Protein 7VTG (pdb70)

Secondary structure (DSSP, 8-state):
---EEEES--EEEEEEEES---EEEEEEEEEEE-HHHHHHHHHHHTT--EEEE-EEESSSHHHHHHHHHHHTT-B-TT-EEETT-PPPEEEEE-----EEEEE-GGGGGS-HHHHHTTHHHHHTSSEEEEETTS-HHHHHHHHHS-TT--EEEE--STTGGGGGGGGGGG-SEE--BHHHHHHHH-----SGGGHHHHHHHHHHTT-SEEEEE-GGG-EEEEETTS-EEEE-------S--TTHHHHHHHHHHHHHHTT--HHHHHHHHHHHHHHHHTSSSSS-TT--HHHHHHHHH-/----EEEES--EEEEEEEES---EEEEEEEEEEE-HHHHHHHHHHHTT--EEEE-EEESSSHHHHHHHHHHHTT-B-TT-EEETT-PPPEEEEEE--EEEEEEE-GGGGGS-HHHHHHTHHHHHTSSEEEEETTS-HHHHHHHHHS-TT--EEEE--STTGGGGGGGGGGG-SEE--BHHHHHHHH-----SGGGHHHHHHHHHHTT-SEEEEE-GGG-EEEEETTS-EEEE-------S--TTHHHHHHHHHHHHHHTT--HHHHHHHHHHHHHHHHTSSSSS-TT--HHHHHHHHH--/---EEEES--EEEEEEEE---EEEEEEEEEEE-HHHHHHHHHHHTT--EEEE-EEESSSHHHHHHHHHHHTT-B-TT-EEETT-PPPEEEEEE------EEEEE-GGGGGS-HHHHHTTHHHHHTSSEEEEETTS-HHHHHHHHHT-TT--EEEE--STTGGGGGGGGGGG-SEE--BHHHHHHHH-----SGGGHHHHHHHHHHTT-SEEEEE-GGG-EEEEETTS-EEEE-------S--TTHHHHHHHHHHHHHHTT--HHHHHHHHHHHHHHHHTSSSSS-TT--HHHHHHHHH-/----EEEES--EEEEEEEES---EEEEEEEEEE-HHHHHHHHHHHTT--EEEE-EEESSSHHHHHHHHHHHTT-B-TT-EEETT-PPPEEEEE------EEEEE-GGGGGS-HHHHHTTHHHHHTSSEEEEETTS-HHHHHHHHHT-TT--EEEE--STTGGGGGGGGGGG-SEE--BHHHHHHHH-----SGGGHHHHHHHHHHTT-SEEEEE-GGG-EEEEETTS-EEEE-------S--TTHHHHHHHHHHHHHHTT--HHHHHHHHHHHHHHHHTSSSSS-TT--HHHHHHHH-

Organism: Escherichia coli (strain K12) (NCBI:txid83333)

Radius of gyration: 48.38 Å; Cα contacts (8 Å, |Δi|>4): 2902; chains: 4; bounding box: 141×97×95 Å

GO terms:
  GO:0050225 pseudouridine kinase activity (F, IDA)

Solvent-accessible surface area: 48983 Å² total; per-residue (Å²): 151,92,34,1,0,0,0,0,2,0,8,0,22,1,19,0,80,31,139,149,128,165,68,25,80,8,101,1,93,14,36,20,0,8,28,0,0,5,0,0,16,2,0,16,44,5,53,26,110,0,45,0,0,0,2,0,0,56,19,57,0,0,92,8,0,10,53,38,0,68,127,41,40,1,83,18,106,60,18,56,72,23,109,73,80,66,3,3,0,62,0,9,8,44,114,90,93,115,38,0,0,35,14,22,83,9,5,87,24,1,43,12,109,8,0,45,144,31,113,93,40,1,46,165,7,92,0,0,0,0,0,0,15,1,36,97,114,0,0,15,38,1,12,86,38,10,62,156,19,29,2,3,0,8,0,40,37,28,214,42,0,64,37,0,92,135,54,1,111,65,3,29,2,0,14,0,64,77,110,10,0,43,45,3,12,70,38,64,5,100,35,156,140,20,6,64,108,0,4,43,35,0,32,141,87,25,0,27,36,0,0,0,22,3,57,72,56,3,4,16,24,5,11,80,184,52,88,83,16,94,23,78,71,51,212,35,113,78,102,32,103,70,8,19,31,14,1,16,0,0,0,4,0,9,3,84,25,112,67,50,80,9,31,98,6,0,34,18,0,12,0,0,10,6,18,3,34,48,11,120,112,12,9,14,80,96,4,30,84,71,75,0,73,66,62,53,137,161,180,195,61,33,2,0,0,0,0,3,0,9,0,22,1,20,0,71,12,90,181,115,161,56,25,92,4,86,2,98,8,32,19,0,7,28,0,0,5,0,0,14,3,0,17,43,4,52,27,91,0,44,0,0,0,2,0,0,56,20,59,0,0,85,7,0,7,54,37,0,75,139,41,38,1,89,18,109,60,16,56,77,23,108,73,80,64,2,3,0,55,0,9,4,31,93,95,96,101,43,2,0,38,13,23,82,8,5,87,25,1,43,12,111,9,0,28,142,33,105,110,40,1,53,169,7,88,0,0,0,0,0,0,16,1,38,103,118,0,0,16,32,1,12,86,36,10,60,158,1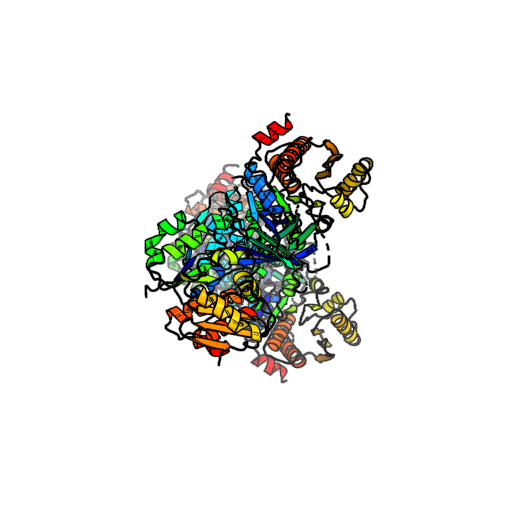8,29,3,4,0,8,0,40,36,27,217,44,0,64,37,0,91,134,54,1,111,65,4,28,2,0,13,0,62,65,106,10,0,44,45,3,11,68,36,65,4,97,29,158,139,23,5,62,111,0,4,42,36,0,31,140,87,24,0,29,37,0,0,0,18,5,61,73,54,3,6,15,26,5,10,78,188,52,87,84,17,92,14,64,65,22,201,30,140,78,116,28,105,67,8,18,27,13,1,14,0,0,0,5,0,11,4,81,26,115,68,48,80,8,33,103,5,0,69,20,0,13,0,0,14,5,17,4,33,48,14,108,110,13,10,15,85,95,4,32,88,71,73,0,70,67,62,32,140,130,99,191,89,19,2,0,0,0,0,2,0,8,0,22,1,20,0,66,15,120,203,168,58,40,88,7,110,2,102,14,29,19,0,7,28,0,1,6,0,0,20,2,0,18,42,4,62,30,103,0,46,0,0,0,2,0,0,55,19,58,0,0,90,7,0,9,56,38,0,65,121,33,41,1,87,18,107,60,16,57,74,23,111,70,82,56,3,3,0,58,2,11,8,24,31,147,52,98,103,99,45,4,0,38,18,22,98,9,5,89,24,1,46,11,112,8,0,37,142,30,110,110,39,1,53,152,7,86,0,0,0,0,0,0,15,1,37,94,117,0,0,16,33,1,12,85,32,10,59,156,18,29,2,4,0,7,0,42,36,28,212,41,0,65,36,0,91,132,51,1,110,62,4,29,2,0,15,0,64,74,105,8,0,42,46,3,12,69,38,64,4,101,32,130,134,20,5,62,111,0,3,46,36,0,33,141,84,25,0,26,36,0,0,0,22,3,58,72,57,2,3,17,25,5,9,81,183,51,85,84,17,84,15,62,56,29,194,39,123,81,103,31,103,70,8,18,32,15,0,17,0,0,0,4,0,8,4,81,25,114,67,51,80,7,32,99,6,0,84,19,0,9,0,0,10,4,17,3,32,46,4,114,123,13,10,15,88,92,4,31,84,72,64,0,73,68,64,44,140,170,213,129,79,10,2,0,0,0,0,2,1,7,0,22,1,27,0,72,24,156,122,129,104,25,75,14,85,1,67,16,27,20,0,7,29,0,0,5,0,0,20,2,0,16,47,4,66,28,61,0,30,0,0,0,2,0,0,54,18,60,0,0,89,7,0,8,53,37,0,67,140,33,40,1,85,18,106,61,16,55,76,25,111,72,82,67,3,3,0,60,2,8,10,33,156,59,104,108,89,49,3,0,34,16,22,83,9,6,87,26,2,46,10,107,7,0,45,142,31,114,100,33,2,46,169,8,86,0,0,0,0,1,0,15,1,37,95,117,0,0,15,39,1,12,90,36,9,60,155,17,28,2,4,0,8,0,42,35,28,214,45,0,66,38,0,90,135,50,1,109,64,4,30,2,0,13,0,63,75,105,10,0,42,44,3,12,68,36,65,4,102,33,112,143,22,5,63,113,0,3,43,37,0,32,141,85,25,0,25,36,0,0,0,18,4,58,72,38,3,6,16,24,4,11,80,187,52,89,81,17,92,14,66,64,27,206,32,116,75,97,29,103,65,7,17,28,14,1,13,0,0,0,5,0,9,4,79,25,113,67,51,78,9,31,106,5,0,84,21,0,12,0,0,15,3,16,3,33,48,15,112,105,12,10,16,85,91,4,32,84,71,65,0,80,73,73,57,160

B-factor: mean 56.47, std 21.85, range [26.98, 162.73]

InterPro domains:
  IPR002173 Carbohydrate/purine kinase, PfkB, conserved site [PS00583] (40-64)
  IPR002173 Carbohydrate/purine kinase, PfkB, conserved site [PS00584] (250-263)
  IPR011611 Carbohydrate kinase PfkB [PF00294] (5-295)
  IPR029056 Ribokinase-like [G3DSA:3.40.1190.20] (1-311)
  IPR029056 Ribokinase-like [SSF53613] (7-306)

Structure (mmCIF, N/CA/C/O backbone):
data_7VTG
#
_entry.id   7VTG
#
_cell.length_a   185.092
_cell.length_b   185.092
_cell.length_c   51.747
_cell.angle_alpha   90.0
_cell.angle_beta   90.0
_cell.angle_gamma   120.0
#
_symmetry.space_group_name_H-M   'P 3'
#
loop_
_entity.id
_entity.type
_entity.pdbx_description
1 polymer 'Pseudouridine kinase'
2 non-polymer 5-[(2~{S},3~{R},4~{S},5~{R})-5-(hydroxymethyl)-3,4-bis(oxidanyl)oxolan-2-yl]-1~{H}-pyrimidine-2,4-dione
3 water water
#
loop_
_atom_site.group_PDB
_atom_site.id
_atom_site.type_symbol
_atom_site.label_atom_id
_atom_site.label_alt_id
_atom_site.label_comp_id
_atom_site.label_asym_id
_atom_site.label_entity_id
_atom_site.label_seq_id
_atom_site.pdbx_PDB_ins_code
_atom_site.Cartn_x
_atom_site.Cartn_y
_atom_site.Cartn_z
_atom_site.occupancy
_atom_site.B_iso_or_equiv
_atom_site.auth_seq_id
_atom_site.auth_comp_id
_atom_site.auth_asym_id
_atom_site.auth_atom_id
_atom_site.pdbx_PDB_model_num
ATOM 1 N N . LYS A 1 4 ? 124.75324 114.55347 -14.48519 1.000 73.07133 4 LYS A N 1
ATOM 2 C CA . LYS A 1 4 ? 124.61579 114.23858 -13.05647 1.000 71.66591 4 LYS A CA 1
ATOM 3 C C . LYS A 1 4 ? 125.29459 112.90692 -12.60466 1.000 82.66521 4 LYS A C 1
ATOM 4 O O . LYS A 1 4 ? 125.09073 112.44898 -11.46966 1.000 85.44245 4 LYS A O 1
ATOM 6 N N . ASP A 1 5 ? 126.09968 112.29899 -13.48448 1.000 70.77200 5 ASP A N 1
ATOM 7 C CA . ASP A 1 5 ? 127.01927 111.19767 -13.12317 1.000 57.80180 5 ASP A CA 1
ATOM 8 C C . ASP A 1 5 ? 128.38300 111.72922 -12.59117 1.000 59.15394 5 ASP A C 1
ATOM 9 O O . ASP A 1 5 ? 128.94354 112.67694 -13.14373 1.000 59.46583 5 ASP A O 1
ATOM 14 N N . TYR A 1 6 ? 128.92667 111.08975 -11.56792 1.000 50.33845 6 TYR A N 1
ATOM 15 C CA . TYR A 1 6 ? 130.26813 111.43385 -11.06569 1.000 52.51282 6 TYR A CA 1
ATOM 16 C C . TYR A 1 6 ? 131.04123 110.17927 -10.65696 1.000 50.88152 6 TYR A C 1
ATOM 17 O O . TYR A 1 6 ? 130.48138 109.08518 -10.47666 1.000 50.83761 6 TYR A O 1
ATOM 26 N N . VAL A 1 7 ? 132.32691 110.40479 -10.49471 1.000 46.61814 7 VAL A N 1
ATOM 27 C CA . VAL A 1 7 ? 133.34021 109.46685 -10.06279 1.000 48.73398 7 VAL A CA 1
ATOM 28 C C . VAL A 1 7 ? 133.89003 109.92843 -8.69887 1.000 49.30168 7 VAL A C 1
ATOM 29 O O . VAL A 1 7 ? 134.05223 111.13507 -8.48969 1.000 48.08925 7 VAL A O 1
ATOM 33 N N . VAL A 1 8 ? 134.13938 108.99419 -7.78337 1.000 41.53214 8 VAL A N 1
ATOM 34 C CA . VAL A 1 8 ? 134.72459 109.30542 -6.50047 1.000 39.18023 8 VAL A CA 1
ATOM 35 C C . VAL A 1 8 ? 136.15390 108.71974 -6.39064 1.000 48.16374 8 VAL A C 1
ATOM 36 O O . VAL A 1 8 ? 136.35950 107.54231 -6.68318 1.000 38.43260 8 VAL A O 1
ATOM 40 N N . ILE A 1 9 ? 137.13401 109.55984 -6.02231 1.000 38.72057 9 ILE A N 1
ATOM 41 C CA . ILE A 1 9 ? 138.51972 109.11503 -5.81024 1.000 43.75203 9 ILE A CA 1
ATOM 42 C C . ILE A 1 9 ? 138.89457 109.21310 -4.32951 1.000 47.13490 9 ILE A C 1
ATOM 43 O O . ILE A 1 9 ? 138.71315 110.24417 -3.71777 1.000 44.70753 9 ILE A O 1
ATOM 48 N N . ILE A 1 10 ? 139.37443 108.12920 -3.74064 1.000 45.07786 10 ILE A N 1
ATOM 49 C CA . ILE A 1 10 ? 139.72873 108.11007 -2.33391 1.000 37.80255 10 ILE A CA 1
ATOM 50 C C . ILE A 1 10 ? 141.23031 107.82849 -2.27228 1.000 37.41838 10 ILE A C 1
ATOM 51 O O . ILE A 1 10 ? 141.70957 106.73826 -2.62830 1.000 37.49843 10 ILE A O 1
ATOM 56 N N . GLY A 1 11 ? 142.01228 108.81311 -1.81942 1.000 37.44837 11 GLY A N 1
ATOM 57 C CA . GLY A 1 11 ? 143.44942 108.60841 -1.83287 1.000 37.08420 11 GLY A CA 1
ATOM 58 C C . GLY A 1 11 ? 144.14640 109.83734 -1.29192 1.000 43.57390 11 GLY A C 1
ATOM 59 O O . GLY A 1 11 ? 143.52094 110.75582 -0.73474 1.000 40.85008 11 GLY A O 1
ATOM 60 N N . SER A 1 12 ? 145.44448 109.87827 -1.47582 1.000 38.62858 12 SER A N 1
ATOM 61 C CA . SER A 1 12 ? 146.15158 110.92462 -0.78639 1.000 41.61996 12 SER A CA 1
ATOM 62 C C . SER A 1 12 ? 146.44933 112.13599 -1.69555 1.000 45.91924 12 SER A C 1
ATOM 63 O O . SER A 1 12 ? 146.48132 112.08819 -2.95441 1.000 39.82668 12 SER A O 1
ATOM 66 N N . ALA A 1 13 ? 146.56130 113.26526 -1.01624 1.000 44.06683 13 ALA A N 1
ATOM 67 C CA . ALA A 1 13 ? 146.84913 114.55394 -1.64724 1.000 44.17010 13 ALA A CA 1
ATOM 68 C C . ALA A 1 13 ? 148.16543 115.06280 -1.02403 1.000 41.32079 13 ALA A C 1
ATOM 69 O O . ALA A 1 13 ? 148.23114 115.31135 0.19340 1.000 46.18033 13 ALA A O 1
ATOM 71 N N . ASN A 1 14 ? 149.21383 115.10636 -1.83919 1.000 40.48851 14 ASN A N 1
ATOM 72 C CA . ASN A 1 14 ? 150.55632 115.49827 -1.39954 1.000 46.04614 14 ASN A CA 1
ATOM 73 C C . ASN A 1 14 ? 150.98038 116.85346 -1.95971 1.000 48.73223 14 ASN A C 1
ATOM 74 O O . ASN A 1 14 ? 150.49988 117.25232 -3.02053 1.000 47.87347 14 ASN A O 1
ATOM 79 N N . ILE A 1 15 ? 151.95975 117.50271 -1.31975 1.000 51.16926 15 ILE A N 1
ATOM 80 C CA . ILE A 1 15 ? 152.74199 118.52272 -2.03460 1.000 41.95592 15 ILE A CA 1
ATOM 81 C C . ILE A 1 15 ? 154.04778 117.89678 -2.37952 1.000 38.46577 15 ILE A C 1
ATOM 82 O O . ILE A 1 15 ? 154.77998 117.47784 -1.48795 1.000 43.24669 15 ILE A O 1
ATOM 87 N N . ASP A 1 16 ? 154.31814 117.77857 -3.67254 1.000 35.96273 16 ASP A N 1
ATOM 88 C CA . ASP A 1 16 ? 155.60640 117.34951 -4.10810 1.000 39.18237 16 ASP A CA 1
ATOM 89 C C . ASP A 1 16 ? 156.55925 118.56624 -4.09837 1.000 50.70086 16 ASP A C 1
ATOM 90 O O . ASP A 1 16 ? 156.16300 119.65708 -4.51876 1.000 45.59418 16 ASP A O 1
ATOM 95 N N . VAL A 1 17 ? 157.77760 118.35283 -3.61223 1.000 52.50047 17 VAL A N 1
ATOM 96 C CA . VAL A 1 17 ? 158.81685 119.38772 -3.63520 1.000 48.89607 17 VAL A CA 1
ATOM 97 C C . VAL A 1 17 ? 160.00804 118.80644 -4.33826 1.000 53.23098 17 VAL A C 1
ATOM 98 O O . VAL A 1 17 ? 160.56717 117.82748 -3.86191 1.000 59.18232 17 VAL A O 1
ATOM 102 N N . ALA A 1 18 ? 160.35813 119.34769 -5.50112 1.000 44.58418 18 ALA A N 1
ATOM 103 C CA . ALA A 1 18 ? 161.59421 118.93284 -6.17736 1.000 49.68750 18 ALA A CA 1
ATOM 104 C C . ALA A 1 18 ? 162.61926 120.03634 -6.00257 1.000 52.27546 18 ALA A C 1
ATOM 105 O O . ALA A 1 18 ? 162.36379 121.19201 -6.35749 1.000 52.05832 18 ALA A O 1
ATOM 107 N N . GLY A 1 19 ? 163.77179 119.66914 -5.45691 1.000 49.03644 19 GLY A N 1
ATOM 108 C CA . GLY A 1 19 ? 164.89595 120.56612 -5.31933 1.000 45.87909 19 GLY A CA 1
ATOM 109 C C . GLY A 1 19 ? 166.00072 120.04875 -6.20453 1.000 58.49311 19 GLY A C 1
ATOM 110 O O . GLY A 1 19 ? 166.40921 118.87350 -6.09630 1.000 55.01208 19 GLY A O 1
ATOM 111 N N . TYR A 1 20 ? 166.42726 120.90790 -7.12480 1.000 60.11407 20 TYR A N 1
ATOM 112 C CA . TYR A 1 20 ? 167.50803 120.63395 -8.04426 1.000 65.94343 20 TYR A CA 1
ATOM 113 C C . TYR A 1 20 ? 168.69959 121.43520 -7.56521 1.000 75.21438 20 TYR A C 1
ATOM 114 O O . TYR A 1 20 ? 168.65696 122.68534 -7.46541 1.000 71.70113 20 TYR A O 1
ATOM 123 N N . SER A 1 21 ? 169.76492 120.70035 -7.27999 1.000 89.98209 21 SER A N 1
ATOM 124 C CA . SER A 1 21 ? 171.04111 121.29074 -6.96031 1.000 107.92763 21 SER A CA 1
ATOM 125 C C . SER A 1 21 ? 171.48753 121.81532 -8.32339 1.000 115.74021 21 SER A C 1
ATOM 126 O O . SER A 1 21 ? 171.39181 121.09367 -9.31824 1.000 123.72985 21 SER A O 1
ATOM 129 N N . HIS A 1 22 ? 171.94024 123.06285 -8.39552 1.000 111.79631 22 HIS A N 1
ATOM 130 C CA . HIS A 1 22 ? 172.30148 123.63285 -9.69181 1.000 110.72883 22 HIS A CA 1
ATOM 131 C C . HIS A 1 22 ? 173.76977 123.46730 -10.07515 1.000 108.48550 22 HIS A C 1
ATOM 132 O O . HIS A 1 22 ? 174.07692 122.66035 -10.94990 1.000 108.83693 22 HIS A O 1
ATOM 139 N N . GLU A 1 23 ? 174.68039 124.17301 -9.41012 1.000 107.11648 23 GLU A N 1
ATOM 140 C CA . GLU A 1 23 ? 176.07911 124.09592 -9.82166 1.000 112.76033 23 GLU A CA 1
ATOM 141 C C . GLU A 1 23 ? 176.81641 122.82428 -9.35381 1.000 122.99788 23 GLU A C 1
ATOM 142 O O . GLU A 1 23 ? 177.91011 122.53149 -9.84624 1.000 129.90254 23 GLU A O 1
ATOM 148 N N . SER A 1 24 ? 176.22427 122.07064 -8.42515 1.000 122.65873 24 SER A N 1
ATOM 149 C CA . SER A 1 24 ? 176.76623 120.76604 -8.01144 1.000 118.27775 24 SER A CA 1
ATOM 150 C C . SER A 1 24 ? 175.76448 119.95382 -7.20519 1.000 116.92091 24 SER A C 1
ATOM 151 O O . SER A 1 24 ? 175.93410 119.79922 -5.99597 1.000 116.02957 24 SER A O 1
ATOM 154 N N . ASP A 1 29 ? 176.88132 122.79174 1.77878 1.000 104.83848 29 ASP A N 1
ATOM 155 C CA . ASP A 1 29 ? 176.50403 124.19856 1.94177 1.000 109.10905 29 ASP A CA 1
ATOM 156 C C . ASP A 1 29 ? 175.27116 124.72433 1.13757 1.000 118.43016 29 ASP A C 1
ATOM 157 O O . ASP A 1 29 ? 174.66671 123.99389 0.32456 1.000 110.40583 29 ASP A O 1
ATOM 162 N N . ALA A 1 30 ? 174.94621 126.00927 1.38878 1.000 122.30842 30 ALA A N 1
ATOM 163 C CA . ALA A 1 30 ? 173.82021 126.74688 0.79114 1.000 120.10050 30 ALA A CA 1
ATOM 164 C C . ALA A 1 30 ? 174.05005 127.01121 -0.70881 1.000 111.96330 30 ALA A C 1
ATOM 165 O O . ALA A 1 30 ? 174.58873 128.04450 -1.13310 1.000 107.73402 30 ALA A O 1
ATOM 167 N N . ASN A 1 31 ? 173.57006 126.05749 -1.49094 1.000 104.19999 31 ASN A N 1
ATOM 168 C CA . ASN A 1 31 ? 173.71393 125.98413 -2.93653 1.000 99.70003 31 ASN A CA 1
ATOM 169 C C . ASN A 1 31 ? 172.53046 126.67537 -3.65718 1.000 92.87205 31 ASN A C 1
ATOM 170 O O . ASN A 1 31 ? 171.38318 126.43557 -3.30249 1.000 90.57363 31 ASN A O 1
ATOM 175 N N . PRO A 1 32 ? 172.78292 127.49815 -4.69466 1.000 91.23407 32 PRO A N 1
ATOM 176 C CA . PRO A 1 32 ? 171.64439 127.98315 -5.48037 1.000 85.50853 32 PRO A CA 1
ATOM 177 C C . PRO A 1 32 ? 171.11847 126.84686 -6.31516 1.000 83.29601 32 PRO A C 1
ATOM 178 O O . PRO A 1 32 ? 171.84925 125.92378 -6.60779 1.000 88.13903 32 PRO A O 1
ATOM 182 N N . GLY A 1 33 ? 169.87646 126.92776 -6.74347 1.000 75.67728 33 GLY A N 1
ATOM 183 C CA . GLY A 1 33 ? 169.26269 125.81365 -7.43145 1.000 64.21578 33 GLY A CA 1
ATOM 184 C C . GLY A 1 33 ? 167.82936 126.15119 -7.72666 1.000 56.37265 33 GLY A C 1
ATOM 185 O O . GLY A 1 33 ? 167.47741 127.32189 -7.72295 1.000 49.37139 33 GLY A O 1
ATOM 186 N N . LYS A 1 34 ? 167.01008 125.14546 -8.02934 1.000 52.34416 34 LYS A N 1
ATOM 187 C CA . LYS A 1 34 ? 165.60323 125.41355 -8.29800 1.000 54.57731 34 LYS A CA 1
ATOM 188 C C . LYS A 1 34 ? 164.75945 124.52812 -7.40574 1.000 55.17829 34 LYS A C 1
ATOM 189 O O . LYS A 1 34 ? 165.09527 123.37234 -7.16437 1.000 51.78641 34 LYS A O 1
ATOM 195 N N . ILE A 1 35 ? 163.68934 125.09325 -6.87555 1.000 49.98772 35 ILE A N 1
ATOM 196 C CA . ILE A 1 35 ? 162.79750 124.35278 -6.01355 1.000 49.92805 35 ILE A CA 1
ATOM 197 C C . ILE A 1 35 ? 161.39778 124.53522 -6.55370 1.000 54.75441 35 ILE A C 1
ATOM 198 O O . ILE A 1 35 ? 160.95975 125.67391 -6.69374 1.000 52.77102 35 ILE A O 1
ATOM 203 N N . LYS A 1 36 ? 160.72717 123.41682 -6.88720 1.000 48.70036 36 LYS A N 1
ATOM 204 C CA . LYS A 1 36 ? 159.35872 123.39642 -7.41585 1.000 53.56334 36 LYS A CA 1
ATOM 205 C C . LYS A 1 36 ? 158.36318 122.69826 -6.46879 1.000 52.78703 36 LYS A C 1
ATOM 206 O O . LYS A 1 36 ? 158.57448 121.54966 -6.05872 1.000 44.97582 36 LYS A O 1
ATOM 212 N N . PHE A 1 37 ? 157.30943 123.42068 -6.10062 1.000 52.64052 37 PHE A N 1
ATOM 213 C CA . PHE A 1 37 ? 156.17398 122.89100 -5.35822 1.000 57.97372 37 PHE A CA 1
ATOM 214 C C . PHE A 1 37 ? 155.08805 122.51980 -6.36154 1.000 60.35197 37 PHE A C 1
ATOM 215 O O . PHE A 1 37 ? 154.68075 123.36913 -7.14535 1.000 51.95168 37 PHE A O 1
ATOM 223 N N . THR A 1 38 ? 154.63409 121.26284 -6.35338 1.000 47.21002 38 THR A N 1
ATOM 224 C CA . THR A 1 38 ? 153.56360 120.83908 -7.27235 1.000 56.91301 38 THR A CA 1
ATOM 225 C C . THR A 1 38 ? 152.49955 119.98275 -6.55989 1.000 62.56960 38 THR A C 1
ATOM 226 O O . THR A 1 38 ? 152.78920 119.37041 -5.52382 1.000 65.17623 38 THR A O 1
ATOM 230 N N . PRO A 1 39 ? 151.24854 119.98112 -7.08014 1.000 65.41891 39 PRO A N 1
ATOM 231 C CA . PRO A 1 39 ? 150.31720 119.01392 -6.48340 1.000 69.20800 39 PRO A CA 1
ATOM 232 C C . PRO A 1 39 ? 150.73694 117.53949 -6.79274 1.000 42.46346 39 PRO A C 1
ATOM 233 O O . PRO A 1 39 ? 151.11673 117.13907 -7.92022 1.000 49.10638 39 PRO A O 1
ATOM 237 N N . GLY A 1 40 ? 150.71694 116.71303 -5.75684 1.000 48.65030 40 GLY A N 1
ATOM 238 C CA . GLY A 1 40 ? 151.01614 115.28064 -5.94120 1.000 44.34816 40 GLY A CA 1
ATOM 239 C C . GLY A 1 40 ? 150.07459 114.37678 -5.15882 1.000 44.77080 40 GLY A C 1
ATOM 240 O O . GLY A 1 40 ? 148.98807 114.80030 -4.73812 1.000 41.19731 40 GLY A O 1
ATOM 241 N N . GLY A 1 41 ? 150.48154 113.11637 -4.95180 1.000 47.85809 41 GLY A N 1
ATOM 242 C CA . GLY A 1 41 ? 149.63804 112.16581 -4.24857 1.000 45.62616 41 GLY A CA 1
ATOM 243 C C . GLY A 1 41 ? 148.83192 111.39542 -5.27551 1.000 44.80039 41 GLY A C 1
ATOM 244 O O . GLY A 1 41 ? 148.09364 111.97887 -6.06429 1.000 41.64461 41 GLY A O 1
ATOM 245 N N . VAL A 1 42 ? 149.00960 110.07452 -5.28823 1.000 39.85928 42 VAL A N 1
ATOM 246 C CA . VAL A 1 42 ? 148.38413 109.23299 -6.30230 1.000 42.36734 42 VAL A CA 1
ATOM 247 C C . VAL A 1 42 ? 146.88451 109.52744 -6.50081 1.000 36.49517 42 VAL A C 1
ATOM 248 O O . VAL A 1 42 ? 146.45716 109.78020 -7.63249 1.000 36.65765 42 VAL A O 1
ATOM 252 N N . GLY A 1 43 ? 146.12051 109.54095 -5.41291 1.000 36.67009 43 GLY A N 1
ATOM 253 C CA . GLY A 1 43 ? 144.67762 109.71735 -5.48594 1.000 37.04604 43 GLY A CA 1
ATOM 254 C C . GLY A 1 43 ? 144.34468 111.07386 -6.09420 1.000 45.80218 43 GLY A C 1
ATOM 255 O O . GLY A 1 43 ? 143.60552 111.18568 -7.06298 1.000 44.59894 43 GLY A O 1
ATOM 256 N N . ARG A 1 44 ? 144.92744 112.12514 -5.50811 1.000 42.88398 44 ARG A N 1
ATOM 257 C CA . ARG A 1 44 ? 144.75829 113.49878 -6.00726 1.000 40.59089 44 ARG A CA 1
ATOM 258 C C . ARG A 1 44 ? 145.15311 113.61981 -7.47316 1.000 37.72449 44 ARG A C 1
ATOM 259 O O . ARG A 1 44 ? 144.45088 114.21762 -8.28716 1.000 41.24632 44 ARG A O 1
ATOM 267 N N . ASN A 1 45 ? 146.26265 113.02492 -7.84504 1.000 37.32875 45 ASN A N 1
ATOM 268 C CA . ASN A 1 45 ? 146.64861 113.06471 -9.25106 1.000 40.07789 45 ASN A CA 1
ATOM 269 C C . ASN A 1 45 ? 145.65425 112.41479 -10.21185 1.000 49.08289 45 ASN A C 1
ATOM 270 O O . ASN A 1 45 ? 145.41393 112.88485 -11.36516 1.000 42.74193 45 ASN A O 1
ATOM 275 N N . ILE A 1 46 ? 145.12601 111.27564 -9.74847 1.000 37.94492 46 ILE A N 1
ATOM 276 C CA . ILE A 1 46 ? 144.17271 110.55138 -10.55310 1.000 37.39818 46 ILE A CA 1
ATOM 277 C C . ILE A 1 46 ? 142.93510 111.40614 -10.72676 1.000 43.18289 46 ILE A C 1
ATOM 278 O O . ILE A 1 46 ? 142.42459 111.53107 -11.85861 1.000 43.60008 46 ILE A O 1
ATOM 283 N N . ALA A 1 47 ? 142.45579 111.96896 -9.61832 1.000 38.08396 47 ALA A N 1
ATOM 284 C CA . ALA A 1 47 ? 141.26750 112.82650 -9.66315 1.000 45.34329 47 ALA A CA 1
ATOM 285 C C . ALA A 1 47 ? 141.46259 113.95419 -10.70334 1.000 49.92188 47 ALA A C 1
ATOM 286 O O . ALA A 1 47 ? 140.56572 114.25577 -11.52730 1.000 49.46837 47 ALA A O 1
ATOM 288 N N . GLN A 1 48 ? 142.64491 114.55740 -10.69485 1.000 48.57859 48 GLN A N 1
ATOM 289 C CA . GLN A 1 48 ? 142.91020 115.65203 -11.63613 1.000 45.18844 48 GLN A CA 1
ATOM 290 C C . GLN A 1 48 ? 142.84669 115.14687 -13.06687 1.000 46.82178 48 GLN A C 1
ATOM 291 O O . GLN A 1 48 ? 142.22608 115.79305 -13.93644 1.000 51.68797 48 GLN A O 1
ATOM 297 N N . ASN A 1 49 ? 143.44603 113.98073 -13.31333 1.000 41.77580 49 ASN A N 1
ATOM 298 C CA . ASN A 1 49 ? 143.40317 113.41772 -14.66852 1.000 44.89683 49 ASN A CA 1
ATOM 299 C C . ASN A 1 49 ? 142.00731 113.05571 -15.12992 1.000 45.56247 49 ASN A C 1
ATOM 300 O O . ASN A 1 49 ? 141.67685 113.20590 -16.31365 1.000 45.19938 49 ASN A O 1
ATOM 305 N N . LEU A 1 50 ? 141.16917 112.63528 -14.18864 1.000 47.43581 50 LEU A N 1
ATOM 306 C CA . LEU A 1 50 ? 139.77597 112.29572 -14.49004 1.000 45.57627 50 LEU A CA 1
ATOM 307 C C . LEU A 1 50 ? 138.95966 113.57101 -14.84476 1.000 52.87482 50 LEU A C 1
ATOM 308 O O . LEU A 1 50 ? 138.14717 113.54220 -15.80204 1.000 47.82549 50 LEU A O 1
ATOM 313 N N . ALA A 1 51 ? 139.18860 114.66585 -14.09310 1.000 46.64760 51 ALA A N 1
ATOM 314 C CA . ALA A 1 51 ? 138.55674 115.98313 -14.38784 1.000 55.33016 51 ALA A CA 1
ATOM 315 C C . ALA A 1 51 ? 138.95928 116.45482 -15.77635 1.000 52.29550 51 ALA A C 1
ATOM 316 O O . ALA A 1 51 ? 138.11804 116.87455 -16.55974 1.000 57.13338 51 ALA A O 1
ATOM 318 N N . LEU A 1 52 ? 140.23802 116.32582 -16.08539 1.000 47.79817 52 LEU A N 1
ATOM 319 C CA . LEU A 1 52 ? 140.76420 116.66404 -17.40347 1.000 50.45747 52 LEU A CA 1
ATOM 320 C C . LEU A 1 52 ? 140.25148 115.78403 -18.52117 1.000 57.71661 52 LEU A C 1
ATOM 321 O O . LEU A 1 52 ? 140.26841 116.19109 -19.68740 1.000 58.75900 52 LEU A O 1
ATOM 326 N N . LEU A 1 53 ? 139.87919 114.54412 -18.19057 1.000 58.62399 53 LEU A N 1
ATOM 327 C CA . LEU A 1 53 ? 139.28268 113.63128 -19.16778 1.000 54.57820 53 LEU A CA 1
ATOM 328 C C . LEU A 1 53 ? 137.78649 113.92199 -19.25171 1.000 57.56476 53 LEU A C 1
ATOM 329 O O . LEU A 1 53 ? 137.04356 113.23582 -19.95765 1.000 55.75890 53 LEU A O 1
ATOM 334 N N . GLY A 1 54 ? 137.33312 114.91521 -18.49379 1.000 56.70372 54 GLY A N 1
ATOM 335 C CA . GLY A 1 54 ? 135.96950 115.39646 -18.61708 1.000 56.12256 54 GLY A CA 1
ATOM 336 C C . GLY A 1 54 ? 134.96352 114.77246 -17.67198 1.000 58.00942 54 GLY A C 1
ATOM 337 O O . GLY A 1 54 ? 133.76229 114.86203 -17.88962 1.000 50.14173 54 GLY A O 1
ATOM 338 N N . ASN A 1 55 ? 135.42873 114.13588 -16.60865 1.000 53.68214 55 ASN A N 1
ATOM 339 C CA . ASN A 1 55 ? 134.48778 113.49103 -15.68097 1.000 46.27721 55 ASN A CA 1
ATOM 340 C C . ASN A 1 55 ? 134.24920 114.40586 -14.49106 1.000 43.41806 55 ASN A C 1
ATOM 341 O O . ASN A 1 55 ? 135.15894 115.14996 -14.10097 1.000 43.12247 55 ASN A O 1
ATOM 346 N N . LYS A 1 56 ? 133.06379 114.34467 -13.89409 1.000 42.41804 56 LYS A N 1
ATOM 347 C CA . LYS A 1 56 ? 132.82258 115.01071 -12.59556 1.000 48.42083 56 LYS A CA 1
ATOM 348 C C . LYS A 1 56 ? 133.50581 114.20414 -11.50566 1.000 52.49883 56 LYS A C 1
ATOM 349 O O . LYS A 1 56 ? 133.04272 113.11395 -11.11673 1.000 50.12484 56 LYS A O 1
ATOM 355 N N . ALA A 1 57 ? 134.62197 114.73028 -11.01457 1.000 54.48020 57 ALA A N 1
ATOM 356 C CA . ALA A 1 57 ? 135.44557 113.97254 -10.07697 1.000 52.88950 57 ALA A CA 1
ATOM 357 C C . ALA A 1 57 ? 135.45702 114.57969 -8.67130 1.000 51.16348 57 ALA A C 1
ATOM 358 O O . ALA A 1 57 ? 135.76893 115.75377 -8.48431 1.000 51.70165 57 ALA A O 1
ATOM 360 N N . TRP A 1 58 ? 135.10007 113.77220 -7.68892 1.000 42.82744 58 TRP A N 1
ATOM 361 C CA . TRP A 1 58 ? 135.17985 114.14027 -6.28461 1.000 41.14981 58 TRP A CA 1
ATOM 362 C C . TRP A 1 58 ? 136.28335 113.42880 -5.54011 1.000 48.68142 58 TRP A C 1
ATOM 363 O O . TRP A 1 58 ? 136.29224 112.17293 -5.45723 1.000 44.00933 58 TRP A O 1
ATOM 374 N N . LEU A 1 59 ? 137.16213 114.22658 -4.93088 1.000 44.75133 59 LEU A N 1
ATOM 375 C CA . LEU A 1 59 ? 138.26053 113.73549 -4.10824 1.000 44.41566 59 LEU A CA 1
ATOM 376 C C . LEU A 1 59 ? 137.85387 113.63462 -2.62974 1.000 50.45900 59 LEU A C 1
ATOM 377 O O . LEU A 1 59 ? 137.35465 114.57338 -2.04072 1.000 53.54904 59 LEU A O 1
ATOM 382 N N . LEU A 1 60 ? 138.03920 112.45865 -2.05235 1.000 39.14788 60 LEU A N 1
ATOM 383 C CA . LEU A 1 60 ? 137.89411 112.22204 -0.63763 1.000 39.11946 60 LEU A CA 1
ATOM 384 C C . LEU A 1 60 ? 139.33722 112.02673 -0.14298 1.000 54.07698 60 LEU A C 1
ATOM 385 O O . LEU A 1 60 ? 139.99045 111.02531 -0.48561 1.000 44.56211 60 LEU A O 1
ATOM 390 N N . SER A 1 61 ? 139.85387 113.00219 0.61777 1.000 41.77018 61 SER A N 1
ATOM 391 C CA . SER A 1 61 ? 141.25477 112.97772 1.00252 1.000 44.50983 61 SER A CA 1
ATOM 392 C C . SER A 1 61 ? 141.47559 113.76450 2.32160 1.000 54.31668 61 SER A C 1
ATOM 393 O O . SER A 1 61 ? 140.53360 114.16883 2.99523 1.000 46.48211 61 SER A O 1
ATOM 396 N N . ALA A 1 62 ? 142.72863 113.93990 2.70973 1.000 58.83427 62 ALA A N 1
ATOM 397 C CA . ALA A 1 62 ? 143.03329 114.64898 3.95412 1.000 58.84642 62 ALA A CA 1
ATOM 398 C C . ALA A 1 62 ? 144.18070 115.60680 3.70027 1.000 48.49593 62 ALA A C 1
ATOM 399 O O . ALA A 1 62 ? 145.18938 115.25203 3.03991 1.000 40.84458 62 ALA A O 1
ATOM 401 N N . VAL A 1 63 ? 143.97584 116.86935 4.10095 1.000 50.65169 63 VAL A N 1
ATOM 402 C CA . VAL A 1 63 ? 145.10148 117.80295 4.16668 1.000 56.35001 63 VAL A CA 1
ATOM 403 C C . VAL A 1 63 ? 145.08757 118.43239 5.55757 1.000 54.48751 63 VAL A C 1
ATOM 404 O O . VAL A 1 63 ? 144.08361 118.35973 6.29338 1.000 48.83495 63 VAL A O 1
ATOM 408 N N . GLY A 1 64 ? 146.19795 119.06406 5.92104 1.000 67.02615 64 GLY A N 1
ATOM 409 C CA . GLY A 1 64 ? 146.28513 119.64018 7.24329 1.000 69.60890 64 GLY A CA 1
ATOM 410 C C . GLY A 1 64 ? 145.98795 121.11581 7.17243 1.000 70.91534 64 GLY A C 1
ATOM 411 O O . GLY A 1 64 ? 145.80612 121.67395 6.08407 1.000 61.91442 64 GLY A O 1
ATOM 412 N N . SER A 1 65 ? 145.99916 121.74236 8.34497 1.000 79.43868 65 SER A N 1
ATOM 413 C CA . SER A 1 65 ? 145.71093 123.16768 8.50176 1.000 71.97733 65 SER A CA 1
ATOM 414 C C . SER A 1 65 ? 146.93251 124.02865 8.26620 1.000 68.77582 65 SER A C 1
ATOM 415 O O . SER A 1 65 ? 147.06195 125.06200 8.87148 1.000 71.25153 65 SER A O 1
ATOM 418 N N . ASP A 1 66 ? 147.83863 123.64740 7.38225 1.000 71.22828 66 ASP A N 1
ATOM 419 C CA . ASP A 1 66 ? 149.09493 124.39291 7.35344 1.000 70.02078 66 ASP A CA 1
ATOM 420 C C . ASP A 1 66 ? 149.11687 125.45695 6.23240 1.000 62.83144 66 ASP A C 1
ATOM 421 O O . ASP A 1 66 ? 150.18824 125.77813 5.69277 1.000 62.58133 66 ASP A O 1
ATOM 426 N N . PHE A 1 67 ? 147.92660 125.97690 5.89475 1.000 49.27214 67 PHE A N 1
ATOM 427 C CA . PHE A 1 67 ? 147.72380 126.94400 4.81013 1.000 42.47034 67 PHE A CA 1
ATOM 428 C C . PHE A 1 67 ? 148.07229 126.37522 3.43494 1.000 45.58546 67 PHE A C 1
ATOM 429 O O . PHE A 1 67 ? 147.34899 126.60676 2.44173 1.000 45.10976 67 PHE A O 1
ATOM 437 N N . TYR A 1 68 ? 149.21989 125.68407 3.37142 1.000 45.05305 68 TYR A N 1
ATOM 438 C CA . TYR A 1 68 ? 149.71392 125.10487 2.11312 1.000 52.39636 68 TYR A CA 1
ATOM 439 C C . TYR A 1 68 ? 148.79164 123.93818 1.71107 1.000 52.59654 68 TYR A C 1
ATOM 440 O O . TYR A 1 68 ? 148.67758 123.62142 0.50684 1.000 48.73013 68 TYR A O 1
ATOM 449 N N . GLY A 1 69 ? 148.07692 123.41091 2.71182 1.000 45.00985 69 GLY A N 1
ATOM 450 C CA . GLY A 1 69 ? 147.07985 122.38416 2.49726 1.000 55.86608 69 GLY A CA 1
ATOM 451 C C . GLY A 1 69 ? 145.90240 122.98674 1.77272 1.000 61.72851 69 GLY A C 1
ATOM 452 O O . GLY A 1 69 ? 145.45990 122.44308 0.72263 1.000 59.13417 69 GLY A O 1
ATOM 453 N N . GLN A 1 70 ? 145.45355 124.14505 2.27848 1.000 65.42310 70 GLN A N 1
ATOM 454 C CA . GLN A 1 70 ? 144.29237 124.81432 1.69819 1.000 68.80983 70 GLN A CA 1
ATOM 455 C C . GLN A 1 70 ? 144.54086 125.21077 0.25706 1.000 66.41990 70 GLN A C 1
ATOM 456 O O . GLN A 1 70 ? 143.62786 125.20150 -0.57296 1.000 70.28970 70 GLN A O 1
ATOM 462 N N . SER A 1 71 ? 145.77502 125.56783 -0.04257 1.000 59.71131 71 SER A N 1
ATOM 463 C CA . SER A 1 71 ? 146.12285 125.93036 -1.41021 1.000 66.96322 71 SER A CA 1
ATOM 464 C C . SER A 1 71 ? 146.26499 124.69606 -2.30581 1.000 58.02116 71 SER A C 1
ATOM 465 O O . SER A 1 71 ? 146.05841 124.77276 -3.52519 1.000 51.65521 71 SER A O 1
ATOM 468 N N . LEU A 1 72 ? 146.74648 123.59896 -1.73189 1.000 58.74662 72 LEU A N 1
ATOM 469 C CA . LEU A 1 72 ? 146.77172 122.34667 -2.48545 1.000 52.18275 72 LEU A CA 1
ATOM 470 C C . LEU A 1 72 ? 145.33929 122.05477 -2.97790 1.000 46.78908 72 LEU A C 1
ATOM 471 O O . LEU A 1 72 ? 145.10806 121.85960 -4.19887 1.000 51.71749 72 LEU A O 1
ATOM 476 N N . LEU A 1 73 ? 144.38316 122.06221 -2.03692 1.000 43.76011 73 LEU A N 1
ATOM 477 C CA . LEU A 1 73 ? 142.96287 121.93409 -2.38940 1.000 48.89593 73 LEU A CA 1
ATOM 478 C C . LEU A 1 73 ? 142.54751 122.94559 -3.46358 1.000 55.01006 73 LEU A C 1
ATOM 479 O O . LEU A 1 73 ? 142.05486 122.54999 -4.52520 1.000 50.07414 73 LEU A O 1
ATOM 484 N N . THR A 1 74 ? 142.85750 124.24238 -3.25197 1.000 50.38947 74 THR A N 1
ATOM 485 C CA . THR A 1 74 ? 142.47534 125.27098 -4.20792 1.000 40.98397 74 THR A CA 1
ATOM 486 C C . THR A 1 74 ? 143.01219 125.02953 -5.61873 1.000 48.12159 74 THR A C 1
ATOM 487 O O . THR A 1 74 ? 142.27654 125.18942 -6.60266 1.000 54.55375 74 THR A O 1
ATOM 491 N N . GLN A 1 75 ? 144.28514 124.66892 -5.72279 1.000 40.31103 75 GLN A N 1
ATOM 492 C CA . GLN A 1 75 ? 144.92878 124.39862 -7.01934 1.000 42.26703 75 GLN A CA 1
ATOM 493 C C . GLN A 1 75 ? 144.26524 123.18202 -7.75660 1.000 58.53986 75 GLN A C 1
ATOM 494 O O . GLN A 1 75 ? 144.11425 123.12895 -9.03107 1.000 53.48650 75 GLN A O 1
ATOM 500 N N . THR A 1 76 ? 143.87796 122.21590 -6.91710 1.000 49.25847 76 THR A N 1
ATOM 501 C CA . THR A 1 76 ? 143.28164 120.93854 -7.38145 1.000 43.81756 76 THR A CA 1
ATOM 502 C C . THR A 1 76 ? 141.91620 121.22013 -7.98675 1.000 55.34907 76 THR A C 1
ATOM 503 O O . THR A 1 76 ? 141.62932 120.82468 -9.13584 1.000 53.33465 76 THR A O 1
ATOM 507 N N . ASN A 1 77 ? 141.14753 122.00475 -7.22422 1.000 59.55806 77 ASN A N 1
ATOM 508 C CA . ASN A 1 77 ? 139.83941 122.52906 -7.60640 1.000 64.72517 77 ASN A CA 1
ATOM 509 C C . ASN A 1 77 ? 139.90523 123.33326 -8.88392 1.000 59.77255 77 ASN A C 1
ATOM 510 O O . ASN A 1 77 ? 139.04281 123.22082 -9.74999 1.000 57.06020 77 ASN A O 1
ATOM 515 N N . GLN A 1 78 ? 140.96080 124.10995 -9.00342 1.000 65.76695 78 GLN A N 1
ATOM 516 C CA . GLN A 1 78 ? 141.18907 124.91546 -10.18025 1.000 75.72622 78 GLN A CA 1
ATOM 517 C C . GLN A 1 78 ? 141.39313 124.02787 -11.39869 1.000 73.12158 78 GLN A C 1
ATOM 518 O O . GLN A 1 78 ? 141.08021 124.45555 -12.51922 1.000 64.06815 78 GLN A O 1
ATOM 524 N N . SER A 1 79 ? 141.89371 122.80079 -11.20566 1.000 76.53425 79 SER A N 1
ATOM 525 C CA . SER A 1 79 ? 142.00199 121.88085 -12.36806 1.000 85.83265 79 SER A CA 1
ATOM 526 C C . SER A 1 79 ? 140.71932 121.09066 -12.74509 1.000 70.05497 79 SER A C 1
ATOM 527 O O . SER A 1 79 ? 140.69537 120.30992 -13.71416 1.000 74.08998 79 SER A O 1
ATOM 530 N N . GLY A 1 80 ? 139.65560 121.29034 -11.98424 1.000 59.50070 80 GLY A N 1
ATOM 531 C CA . GLY A 1 80 ? 138.38099 120.71702 -12.33703 1.000 57.96181 80 GLY A CA 1
ATOM 532 C C . GLY A 1 80 ? 137.75902 119.86050 -11.24357 1.000 55.18873 80 GLY A C 1
ATOM 533 O O . GLY A 1 80 ? 136.54064 119.58923 -11.27899 1.000 52.53997 80 GLY A O 1
ATOM 534 N N . VAL A 1 81 ? 138.57887 119.48924 -10.25665 1.000 52.43915 81 VAL A N 1
ATOM 535 C CA . VAL A 1 81 ? 138.19559 118.53135 -9.20053 1.000 54.01408 81 VAL A CA 1
ATOM 536 C C . VAL A 1 81 ? 137.29703 119.11740 -8.10641 1.000 49.85127 81 VAL A C 1
ATOM 537 O O . VAL A 1 81 ? 137.52057 120.23083 -7.62876 1.000 53.45902 81 VAL A O 1
ATOM 541 N N . TYR A 1 82 ? 136.27476 118.36794 -7.70188 1.000 41.04841 82 TYR A N 1
ATOM 542 C CA . TYR A 1 82 ? 135.40687 118.79025 -6.59578 1.000 58.38977 82 TYR A CA 1
ATOM 543 C C . TYR A 1 82 ? 136.12222 118.42173 -5.30174 1.000 55.64355 82 TYR A C 1
ATOM 544 O O . TYR A 1 82 ? 136.27353 117.21907 -4.97658 1.000 46.74909 82 TYR A O 1
ATOM 553 N N . VAL A 1 83 ? 136.63914 119.43402 -4.58752 1.000 47.82387 83 VAL A N 1
ATOM 554 C CA . VAL A 1 83 ? 137.44794 119.13174 -3.39491 1.000 47.97419 83 VAL A CA 1
ATOM 555 C C . VAL A 1 83 ? 136.66951 119.39418 -2.10071 1.000 54.10705 83 VAL A C 1
ATOM 556 O O . VAL A 1 83 ? 137.21530 119.29612 -0.99602 1.000 56.49765 83 VAL A O 1
ATOM 560 N N . ASP A 1 84 ? 135.37277 119.63198 -2.23845 1.000 50.81249 84 ASP A N 1
ATOM 561 C CA . ASP A 1 84 ? 134.57261 120.14667 -1.12278 1.000 61.74053 84 ASP A CA 1
ATOM 562 C C . ASP A 1 84 ? 134.35767 119.17355 0.02419 1.000 61.61663 84 ASP A C 1
ATOM 563 O O . ASP A 1 84 ? 134.02219 119.60195 1.12962 1.000 58.72472 84 ASP A O 1
ATOM 568 N N . LYS A 1 85 ? 134.54498 117.87282 -0.22961 1.000 59.56790 85 LYS A N 1
ATOM 569 C CA . LYS A 1 85 ? 134.32020 116.83975 0.79213 1.000 56.87465 85 LYS A CA 1
ATOM 570 C C . LYS A 1 85 ? 135.63188 116.35553 1.44937 1.000 55.90651 85 LYS A C 1
ATOM 571 O O . LYS A 1 85 ? 135.61019 115.48833 2.35385 1.000 56.30770 85 LYS A O 1
ATOM 577 N N . CYS A 1 86 ? 136.75729 116.91915 1.00271 1.000 46.96843 86 CYS A N 1
ATOM 578 C CA . CYS A 1 86 ? 138.06646 116.55848 1.55887 1.000 54.73866 86 CYS A CA 1
ATOM 579 C C . CYS A 1 86 ? 138.15705 117.00421 2.99511 1.000 68.85710 86 CYS A C 1
ATOM 580 O O . CYS A 1 86 ? 137.41720 117.87699 3.44759 1.000 74.11928 86 CYS A O 1
ATOM 583 N N . LEU A 1 87 ? 139.10871 116.43106 3.69709 1.000 71.83911 87 LEU A N 1
ATOM 584 C CA . LEU A 1 87 ? 139.24083 116.67203 5.11366 1.000 75.66571 87 LEU A CA 1
ATOM 585 C C . LEU A 1 87 ? 140.35101 117.70255 5.35128 1.000 80.53129 87 LEU A C 1
ATOM 586 O O . LEU A 1 87 ? 141.39369 117.65820 4.68861 1.000 81.84876 87 LEU A O 1
ATOM 591 N N . ILE A 1 88 ? 140.09984 118.69175 6.21101 1.000 84.01877 88 ILE A N 1
ATOM 592 C CA . ILE A 1 88 ? 141.19497 119.55817 6.66434 1.000 81.59543 88 ILE A CA 1
ATOM 593 C C . ILE A 1 88 ? 141.47048 119.25267 8.11766 1.000 80.10629 88 ILE A C 1
ATOM 594 O O . ILE A 1 88 ? 140.69625 119.62415 9.00237 1.000 78.58387 88 ILE A O 1
ATOM 599 N N . VAL A 1 89 ? 142.57393 118.54481 8.34755 1.000 78.41964 89 VAL A N 1
ATOM 600 C CA . VAL A 1 89 ? 142.87031 118.03033 9.67384 1.000 76.94420 89 VAL A CA 1
ATOM 601 C C . VAL A 1 89 ? 143.50026 119.14484 10.52624 1.000 78.25356 89 VAL A C 1
ATOM 602 O O . VAL A 1 89 ? 144.55321 119.72235 10.16430 1.000 72.00343 89 VAL A O 1
ATOM 606 N N . PRO A 1 90 ? 142.83160 119.45406 11.65194 1.000 77.72264 90 PRO A N 1
ATOM 607 C CA . PRO A 1 90 ? 143.28903 120.45821 12.60709 1.000 78.65417 90 PRO A CA 1
ATOM 608 C C . PRO A 1 90 ? 144.63214 120.03054 13.15746 1.000 83.06100 90 PRO A C 1
ATOM 609 O O . PRO A 1 90 ? 144.79537 118.86055 13.55412 1.000 81.09907 90 PRO A O 1
ATOM 613 N N . GLY A 1 91 ? 145.58242 120.96013 13.13704 1.000 86.62383 91 GLY A N 1
ATOM 614 C CA . GLY A 1 91 ? 146.87395 120.74323 13.74463 1.000 89.88964 91 GLY A CA 1
ATOM 615 C C . GLY A 1 91 ? 147.58869 119.52824 13.19218 1.000 91.91155 91 GLY A C 1
ATOM 616 O O . GLY A 1 91 ? 148.23916 118.78737 13.92321 1.000 104.26294 91 GLY A O 1
ATOM 617 N N . GLU A 1 92 ? 147.47887 119.32531 11.88963 1.000 76.56222 92 GLU A N 1
ATOM 618 C CA . GLU A 1 92 ? 148.32731 118.35109 11.24002 1.000 66.10867 92 GLU A CA 1
ATOM 619 C C . GLU A 1 92 ? 148.89535 118.98955 10.00128 1.000 64.14695 92 GLU A C 1
ATOM 620 O O . GLU A 1 92 ? 148.42281 119.97336 9.50672 1.000 71.21177 92 GLU A O 1
ATOM 626 N N . ASN A 1 93 ? 149.98671 118.44121 9.54907 1.000 61.25249 93 ASN A N 1
ATOM 627 C CA . ASN A 1 93 ? 150.64968 118.92649 8.37945 1.000 75.69250 93 ASN A CA 1
ATOM 628 C C . ASN A 1 93 ? 150.23028 118.16219 7.14100 1.000 77.12424 93 ASN A C 1
ATOM 629 O O . ASN A 1 93 ? 149.83791 117.00175 7.18884 1.000 74.92867 93 ASN A O 1
ATOM 634 N N . THR A 1 94 ? 150.25138 118.88273 6.03948 1.000 73.46150 94 THR A N 1
ATOM 635 C CA . THR A 1 94 ? 149.88970 118.33383 4.76581 1.000 64.68782 94 THR A CA 1
ATOM 636 C C . THR A 1 94 ? 151.00630 117.38661 4.27351 1.000 61.69700 94 THR A C 1
ATOM 637 O O . THR A 1 94 ? 152.19287 117.70827 4.34057 1.000 64.34013 94 THR A O 1
ATOM 641 N N . SER A 1 95 ? 150.62138 116.16908 3.88295 1.000 49.12635 95 SER A N 1
ATOM 642 C CA . SER A 1 95 ? 151.60517 115.15423 3.52133 1.000 48.67752 95 SER A CA 1
ATOM 643 C C . SER A 1 95 ? 152.38416 115.68338 2.32624 1.000 46.33645 95 SER A C 1
ATOM 644 O O . SER A 1 95 ? 151.89003 116.54038 1.57459 1.000 41.25455 95 SER A O 1
ATOM 647 N N . SER A 1 96 ? 153.61934 115.19737 2.18581 1.000 45.02667 96 SER A N 1
ATOM 648 C CA . SER A 1 96 ? 154.48677 115.67206 1.13762 1.000 37.91601 96 SER A CA 1
ATOM 649 C C . SER A 1 96 ? 155.50538 114.64599 0.65322 1.000 41.13780 96 SER A C 1
ATOM 650 O O . SER A 1 96 ? 155.87979 113.69621 1.35929 1.000 48.47435 96 SER A O 1
ATOM 653 N N . TYR A 1 97 ? 155.90823 114.83861 -0.59273 1.000 47.80807 97 TYR A N 1
ATOM 654 C CA . TYR A 1 97 ? 156.92461 114.01717 -1.19596 1.000 50.72805 97 TYR A CA 1
ATOM 655 C C . TYR A 1 97 ? 158.06946 114.91717 -1.65925 1.000 52.05243 97 TYR A C 1
ATOM 656 O O . TYR A 1 97 ? 157.98190 115.62085 -2.69998 1.000 46.89666 97 TYR A O 1
ATOM 665 N N . LEU A 1 98 ? 159.16374 114.84554 -0.90807 1.000 49.20969 98 LEU A N 1
ATOM 666 C CA . LEU A 1 98 ? 160.31967 115.67886 -1.18037 1.000 49.73574 98 LEU A CA 1
ATOM 667 C C . LEU A 1 98 ? 161.35301 114.89625 -1.95985 1.000 55.33949 98 LEU A C 1
ATOM 668 O O . LEU A 1 98 ? 161.69506 113.77879 -1.61348 1.000 59.05465 98 LEU A O 1
ATOM 673 N N . SER A 1 99 ? 161.87116 115.51317 -2.99738 1.000 57.92501 99 SER A N 1
ATOM 674 C CA . SER A 1 99 ? 162.81546 114.88419 -3.87749 1.000 63.19012 99 SER A CA 1
ATOM 675 C C . SER A 1 99 ? 164.04021 115.79530 -4.18347 1.000 67.09383 99 SER A C 1
ATOM 676 O O . SER A 1 99 ? 163.91387 116.92624 -4.64647 1.000 59.89233 99 SER A O 1
ATOM 679 N N . LEU A 1 100 ? 165.23564 115.29607 -3.91306 1.000 68.75865 100 LEU A N 1
ATOM 680 C CA . LEU A 1 100 ? 166.45689 115.99007 -4.27902 1.000 67.10549 100 LEU A CA 1
ATOM 681 C C . LEU A 1 100 ? 166.98888 115.39838 -5.58387 1.000 79.53076 100 LEU A C 1
ATOM 682 O O . LEU A 1 100 ? 167.32516 114.22132 -5.61114 1.000 84.59696 100 LEU A O 1
ATOM 687 N N . LEU A 1 101 ? 166.96645 116.16258 -6.67797 1.000 78.57527 101 LEU A N 1
ATOM 688 C CA . LEU A 1 101 ? 167.54736 115.73242 -7.96101 1.000 71.43252 101 LEU A CA 1
ATOM 689 C C . LEU A 1 101 ? 168.81649 116.47416 -8.37615 1.000 70.15951 101 LEU A C 1
ATOM 690 O O . LEU A 1 101 ? 169.41990 117.19979 -7.58309 1.000 74.95071 101 LEU A O 1
ATOM 695 N N . GLY A 1 105 ? 169.58688 115.72658 -14.32342 1.000 93.76441 105 GLY A N 1
ATOM 696 C CA . GLY A 1 105 ? 169.97210 114.96184 -13.14747 1.000 104.56417 105 GLY A CA 1
ATOM 697 C C . GLY A 1 105 ? 168.94337 113.92510 -12.68442 1.000 119.30549 105 GLY A C 1
ATOM 698 O O . GLY A 1 105 ? 167.73258 114.15737 -12.77874 1.000 115.65751 105 GLY A O 1
ATOM 699 N N . GLU A 1 106 ? 169.42166 112.74133 -12.28377 1.000 134.85590 106 GLU A N 1
ATOM 700 C CA . GLU A 1 106 ? 168.60393 111.70147 -11.62017 1.000 140.87847 106 GLU A CA 1
ATOM 701 C C . GLU A 1 106 ? 168.35737 112.01425 -10.12160 1.000 134.25420 106 GLU A C 1
ATOM 702 O O . GLU A 1 106 ? 169.00152 112.91537 -9.56593 1.000 142.35133 106 GLU A O 1
ATOM 704 N N . MET A 1 107 ? 167.46412 111.25687 -9.46726 1.000 113.29958 107 MET A N 1
ATOM 705 C CA . MET A 1 107 ? 167.19129 111.42141 -8.02190 1.000 94.09765 107 MET A CA 1
ATOM 706 C C . MET A 1 107 ? 168.28080 110.92466 -7.07461 1.000 97.62442 107 MET A C 1
ATOM 707 O O . MET A 1 107 ? 168.66508 109.76286 -7.13129 1.000 103.63038 107 MET A O 1
ATOM 712 N N . LEU A 1 108 ? 168.74253 111.79451 -6.17985 1.000 98.40615 108 LEU A N 1
ATOM 713 C CA . LEU A 1 108 ? 169.68164 111.39432 -5.14284 1.000 100.54831 108 LEU A CA 1
ATOM 714 C C . LEU A 1 108 ? 168.88518 110.80685 -3.95987 1.000 113.32284 108 LEU A C 1
ATOM 715 O O . LEU A 1 108 ? 168.85414 109.58179 -3.76385 1.000 124.75148 108 LEU A O 1
ATOM 720 N N . VAL A 1 109 ? 168.21170 111.67248 -3.20082 1.000 107.76633 109 VAL A N 1
ATOM 721 C CA . VAL A 1 109 ? 167.41966 111.24944 -2.03958 1.000 94.71932 109 VAL A CA 1
ATOM 722 C C . VAL A 1 109 ? 165.94719 111.66602 -2.16365 1.000 84.58604 109 VAL A C 1
ATOM 723 O O . VAL A 1 109 ? 165.59874 112.61007 -2.87225 1.000 84.69158 109 VAL A O 1
ATOM 727 N N . ALA A 1 110 ? 165.06790 110.91921 -1.52020 1.000 78.59165 110 ALA A N 1
ATOM 728 C CA . ALA A 1 110 ? 163.68530 111.32325 -1.45061 1.000 76.93411 110 ALA A CA 1
ATOM 729 C C . ALA A 1 110 ? 163.08087 110.97862 -0.09845 1.000 78.21516 110 ALA A C 1
ATOM 730 O O . ALA A 1 110 ? 163.24160 109.87666 0.40877 1.000 86.78839 110 ALA A O 1
ATOM 732 N N . ILE A 1 111 ? 162.35221 111.93169 0.46141 1.000 67.64017 111 ILE A N 1
ATOM 733 C CA . ILE A 1 111 ? 161.66335 111.75391 1.71963 1.000 55.00543 111 ILE A CA 1
ATOM 734 C C . ILE A 1 111 ? 160.18870 111.67590 1.46496 1.000 56.60129 111 ILE A C 1
ATOM 735 O O . ILE A 1 111 ? 159.62502 112.38296 0.60356 1.000 60.08267 111 ILE A O 1
ATOM 740 N N . ASN A 1 112 ? 159.55908 110.85967 2.28973 1.000 50.70402 112 ASN A N 1
ATOM 741 C CA . ASN A 1 112 ? 158.17654 110.53867 2.19616 1.000 53.35927 112 ASN A CA 1
ATOM 742 C C . ASN A 1 112 ? 157.45936 110.82606 3.51943 1.000 49.43084 112 ASN A C 1
ATOM 743 O O . ASN A 1 112 ? 157.65576 110.11301 4.51703 1.000 53.59797 112 ASN A O 1
ATOM 748 N N . ASP A 1 113 ? 156.62817 111.85908 3.55090 1.000 46.38428 113 ASP A N 1
ATOM 749 C CA . ASP A 1 113 ? 155.98072 112.20267 4.80040 1.000 46.25001 113 ASP A CA 1
ATOM 750 C C . ASP A 1 113 ? 154.48185 112.14398 4.62529 1.000 47.97763 113 ASP A C 1
ATOM 751 O O . ASP A 1 113 ? 153.84092 113.14758 4.29708 1.000 42.35779 113 ASP A O 1
ATOM 756 N N . MET A 1 114 ? 153.89398 110.97615 4.87642 1.000 40.66711 114 MET A N 1
ATOM 757 C CA . MET A 1 114 ? 152.48481 110.84342 4.55157 1.000 46.26923 114 MET A CA 1
ATOM 758 C C . MET A 1 114 ? 151.60047 110.39245 5.66123 1.000 49.83708 114 MET A C 1
ATOM 759 O O . MET A 1 114 ? 150.61105 109.71308 5.40423 1.000 48.53523 114 MET A O 1
ATOM 764 N N . ASN A 1 115 ? 151.88534 110.80054 6.88606 1.000 51.25052 115 ASN A N 1
ATOM 765 C CA . ASN A 1 115 ? 151.16910 110.19003 8.00726 1.000 51.16126 115 ASN A CA 1
ATOM 766 C C . ASN A 1 115 ? 149.68138 110.62250 8.05139 1.000 50.64121 115 ASN A C 1
ATOM 767 O O . ASN A 1 115 ? 148.78899 109.88167 8.53871 1.000 53.81731 115 ASN A O 1
ATOM 772 N N . ILE A 1 116 ? 149.40027 111.79548 7.47864 1.000 49.69705 116 ILE A N 1
ATOM 773 C CA . ILE A 1 116 ? 148.03748 112.32795 7.47007 1.000 48.15865 116 ILE A CA 1
ATOM 774 C C . ILE A 1 116 ? 147.06611 111.40784 6.65540 1.000 47.00017 116 ILE A C 1
ATOM 775 O O . ILE A 1 116 ? 145.82195 111.49498 6.76143 1.000 46.95689 116 ILE A O 1
ATOM 780 N N . SER A 1 117 ? 147.65046 110.51075 5.86217 1.000 48.66787 117 SER A N 1
ATOM 781 C CA . SER A 1 117 ? 146.89103 109.46665 5.16723 1.000 45.91431 117 SER A CA 1
ATOM 782 C C . SER A 1 117 ? 145.98668 108.71765 6.12915 1.000 50.57176 117 SER A C 1
ATOM 783 O O . SER A 1 117 ? 144.86006 108.28650 5.77161 1.000 45.67560 117 SER A O 1
ATOM 786 N N . ASN A 1 118 ? 146.45119 108.59103 7.36848 1.000 50.01610 118 ASN A N 1
ATOM 787 C CA . ASN A 1 118 ? 145.68706 107.83868 8.34477 1.000 47.08159 118 ASN A CA 1
ATOM 788 C C . ASN A 1 118 ? 144.41419 108.52979 8.81918 1.000 52.47808 118 ASN A C 1
ATOM 789 O O . ASN A 1 118 ? 143.56602 107.88367 9.43796 1.000 63.24907 118 ASN A O 1
ATOM 794 N N . ALA A 1 119 ? 144.29587 109.82579 8.52336 1.000 50.31436 119 ALA A N 1
ATOM 795 C CA . ALA A 1 119 ? 143.09594 110.61829 8.79180 1.000 52.97931 119 ALA A CA 1
ATOM 796 C C . ALA A 1 119 ? 141.97563 110.34592 7.79802 1.000 57.63099 119 ALA A C 1
ATOM 797 O O . ALA A 1 119 ? 140.83246 110.79790 8.00761 1.000 55.22983 119 ALA A O 1
ATOM 799 N N . ILE A 1 120 ? 142.30791 109.68958 6.68368 1.000 60.08992 120 ILE A N 1
ATOM 800 C CA . ILE A 1 120 ? 141.27381 109.24499 5.73926 1.000 56.81420 120 ILE A CA 1
ATOM 801 C C . ILE A 1 120 ? 140.71080 107.94146 6.30984 1.000 53.79204 120 ILE A C 1
ATOM 802 O O . ILE A 1 120 ? 141.08390 106.83805 5.91552 1.000 54.01304 120 ILE A O 1
ATOM 807 N N . THR A 1 121 ? 139.85600 108.08407 7.30819 1.000 50.62598 121 THR A N 1
ATOM 808 C CA . THR A 1 121 ? 139.40922 106.95445 8.08870 1.000 50.08323 121 THR A CA 1
ATOM 809 C C . THR A 1 121 ? 138.07516 106.35788 7.54856 1.000 44.34630 121 THR A C 1
ATOM 810 O O . THR A 1 121 ? 137.37761 106.97758 6.72122 1.000 46.74615 121 THR A O 1
ATOM 814 N N . ALA A 1 122 ? 137.74319 105.16940 8.05219 1.000 47.18364 122 ALA A N 1
ATOM 815 C CA . ALA A 1 122 ? 136.47034 104.49246 7.81154 1.000 51.59214 122 ALA A CA 1
ATOM 816 C C . ALA A 1 122 ? 135.28686 105.32152 8.31702 1.000 62.30364 122 ALA A C 1
ATOM 817 O O . ALA A 1 122 ? 134.21471 105.34749 7.69519 1.000 64.08623 122 ALA A O 1
ATOM 819 N N . GLU A 1 123 ? 135.50359 106.02362 9.42991 1.000 66.71901 123 GLU A N 1
ATOM 820 C CA . GLU A 1 123 ? 134.51333 106.95334 10.01257 1.000 63.21604 123 GLU A CA 1
ATOM 821 C C . GLU A 1 123 ? 134.27687 108.11877 9.06899 1.000 55.03177 123 GLU A C 1
ATOM 822 O O . GLU A 1 123 ? 133.10438 108.45808 8.75981 1.000 59.49162 123 GLU A O 1
ATOM 828 N N . TYR A 1 124 ? 135.38299 108.70527 8.58486 1.000 47.29600 124 TYR A N 1
ATOM 829 C CA . TYR A 1 124 ? 135.31004 109.77346 7.57267 1.000 47.37080 124 TYR A CA 1
ATOM 830 C C . TYR A 1 124 ? 134.48588 109.31783 6.35171 1.000 56.06888 124 TYR A C 1
ATOM 831 O O . TYR A 1 124 ? 133.48593 109.96444 5.98283 1.000 54.19996 124 TYR A O 1
ATOM 840 N N . LEU A 1 125 ? 134.86370 108.16959 5.77333 1.000 55.99045 125 LEU A N 1
ATOM 841 C CA . LEU A 1 125 ? 134.19817 107.65645 4.55891 1.000 59.39194 125 LEU A CA 1
ATOM 842 C C . LEU A 1 125 ? 132.68570 107.32804 4.79269 1.000 42.36698 125 LEU A C 1
ATOM 843 O O . LEU A 1 125 ? 131.82916 107.60773 3.94670 1.000 44.77801 125 LEU A O 1
ATOM 848 N N . ALA A 1 126 ? 132.38195 106.75611 5.95072 1.000 39.39494 126 ALA A N 1
ATOM 849 C CA . ALA A 1 126 ? 131.05298 106.39760 6.32282 1.000 44.76632 126 ALA A CA 1
ATOM 850 C C . ALA A 1 126 ? 130.17176 107.63654 6.45540 1.000 52.96056 126 ALA A C 1
ATOM 851 O O . ALA A 1 126 ? 128.97350 107.59448 6.16967 1.000 49.31103 126 ALA A O 1
ATOM 853 N N . GLN A 1 127 ? 130.75660 108.76628 6.81367 1.000 60.78852 127 GLN A N 1
ATOM 854 C CA . GLN A 1 127 ? 129.95287 109.98074 6.75885 1.000 65.39780 127 GLN A CA 1
ATOM 855 C C . GLN A 1 127 ? 129.59038 110.38311 5.32640 1.000 63.46242 127 GLN A C 1
ATOM 856 O O . GLN A 1 127 ? 128.68355 111.19231 5.10372 1.000 63.26502 127 GLN A O 1
ATOM 862 N N . HIS A 1 128 ? 130.29334 109.84028 4.34367 1.000 52.49037 128 HIS A N 1
ATOM 863 C CA . HIS A 1 128 ? 129.88996 110.09458 2.96998 1.000 46.29351 128 HIS A CA 1
ATOM 864 C C . HIS A 1 128 ? 129.42302 108.81762 2.23888 1.000 45.58073 128 HIS A C 1
ATOM 865 O O . HIS A 1 128 ? 129.44950 108.75955 0.99527 1.000 42.92013 128 HIS A O 1
ATOM 872 N N . ARG A 1 129 ? 129.00712 107.82745 3.02325 1.000 42.66219 129 ARG A N 1
ATOM 873 C CA . ARG A 1 129 ? 128.60767 106.51302 2.50724 1.000 50.20349 129 ARG A CA 1
ATOM 874 C C . ARG A 1 129 ? 127.63881 106.58953 1.29708 1.000 56.09590 129 ARG A C 1
ATOM 875 O O . ARG A 1 129 ? 127.97236 106.10014 0.21579 1.000 51.16939 129 ARG A O 1
ATOM 883 N N . GLU A 1 130 ? 126.47859 107.23999 1.44238 1.000 52.04908 130 GLU A N 1
ATOM 884 C CA . GLU A 1 130 ? 125.47353 107.25620 0.37987 1.000 52.98298 130 GLU A CA 1
ATOM 885 C C . GLU A 1 130 ? 125.96103 107.99930 -0.88815 1.000 52.69069 130 GLU A C 1
ATOM 886 O O . GLU A 1 130 ? 125.66819 107.61397 -2.05670 1.000 53.05800 130 GLU A O 1
ATOM 892 N N . PHE A 1 131 ? 126.76296 109.04320 -0.67272 1.000 50.46341 131 PHE A N 1
ATOM 893 C CA . PHE A 1 131 ? 127.39270 109.73243 -1.77652 1.000 43.00101 131 PHE A CA 1
ATOM 894 C C . PHE A 1 131 ? 128.40484 108.79622 -2.52661 1.000 49.76627 131 PHE A C 1
ATOM 895 O O . PHE A 1 131 ? 128.47689 108.80369 -3.76938 1.000 46.23089 131 PHE A O 1
ATOM 903 N N . ILE A 1 132 ? 129.18885 108.01283 -1.78145 1.000 47.75806 132 ILE A N 1
ATOM 904 C CA . ILE A 1 132 ? 130.16537 107.07335 -2.41289 1.000 46.04578 132 ILE A CA 1
ATOM 905 C C . ILE A 1 132 ? 129.39126 105.96418 -3.16148 1.000 46.94319 132 ILE A C 1
ATOM 906 O O . ILE A 1 132 ? 129.70442 105.62309 -4.32479 1.000 45.02298 132 ILE A O 1
ATOM 911 N N . GLN A 1 133 ? 128.32470 105.47663 -2.52724 1.000 39.65882 133 GLN A N 1
ATOM 912 C CA . GLN A 1 133 ? 127.50714 104.42586 -3.12055 1.000 39.27229 133 GLN A CA 1
ATOM 913 C C . GLN A 1 133 ? 126.70603 104.90195 -4.32784 1.000 43.42121 133 GLN A C 1
ATOM 914 O O . GLN A 1 133 ? 126.18577 104.06215 -5.04469 1.000 45.62604 133 GLN A O 1
ATOM 920 N N . ARG A 1 134 ? 126.67022 106.20309 -4.62716 1.000 45.87004 134 ARG A N 1
ATOM 921 C CA . ARG A 1 134 ? 126.01910 106.63492 -5.87869 1.000 43.46595 134 ARG A CA 1
ATOM 922 C C . ARG A 1 134 ? 126.93193 107.11610 -6.99749 1.000 44.97498 134 ARG A C 1
ATOM 923 O O . ARG A 1 134 ? 126.47862 107.67865 -8.02634 1.000 45.37834 134 ARG A O 1
ATOM 931 N N . ALA A 1 135 ? 128.22980 106.93999 -6.79428 1.000 43.20830 135 ALA A N 1
ATOM 932 C CA . ALA A 1 135 ? 129.21010 107.18644 -7.84439 1.000 44.52911 135 ALA A CA 1
ATOM 933 C C . ALA A 1 135 ? 129.04274 106.16906 -8.95125 1.000 39.56162 135 ALA A C 1
ATOM 934 O O . ALA A 1 135 ? 128.58608 105.05494 -8.70218 1.000 39.35181 135 ALA A O 1
ATOM 936 N N . LYS A 1 136 ? 129.51751 106.51832 -10.14726 1.000 44.90458 136 LYS A N 1
ATOM 937 C CA . LYS A 1 136 ? 129.53479 105.58372 -11.27930 1.000 43.95843 136 LYS A CA 1
ATOM 938 C C . LYS A 1 136 ? 130.74543 104.61213 -11.11979 1.000 52.21151 136 LYS A C 1
ATOM 939 O O . LYS A 1 136 ? 130.67766 103.42726 -11.43723 1.000 43.10960 136 LYS A O 1
ATOM 945 N N . VAL A 1 137 ? 131.85781 105.12134 -10.60536 1.000 38.82109 137 VAL A N 1
ATOM 946 C CA . VAL A 1 137 ? 133.00934 104.24540 -10.33996 1.000 38.39287 137 VAL A CA 1
ATOM 947 C C . VAL A 1 137 ? 133.74576 104.82038 -9.10602 1.000 41.74341 137 VAL A C 1
ATOM 948 O O . VAL A 1 137 ? 133.65341 106.01763 -8.85548 1.000 40.91914 137 VAL A O 1
ATOM 952 N N . ILE A 1 138 ? 134.41209 103.97237 -8.32764 1.000 38.02634 138 ILE A N 1
ATOM 953 C CA . ILE A 1 138 ? 135.22338 104.43015 -7.21269 1.000 37.95777 138 ILE A CA 1
ATOM 954 C C . ILE A 1 138 ? 136.67767 104.07848 -7.46440 1.000 37.60680 138 ILE A C 1
ATOM 955 O O . ILE A 1 138 ? 136.98972 102.92990 -7.77225 1.000 37.30292 138 ILE A O 1
ATOM 960 N N . VAL A 1 139 ? 137.57878 105.06614 -7.38142 1.000 37.64594 139 VAL A N 1
ATOM 961 C CA . VAL A 1 139 ? 139.00528 104.76572 -7.47812 1.000 37.29915 139 VAL A CA 1
ATOM 962 C C . VAL A 1 139 ? 139.65348 104.93933 -6.10817 1.000 46.53394 139 VAL A C 1
ATOM 963 O O . VAL A 1 139 ? 139.48498 105.98481 -5.46750 1.000 37.43020 139 VAL A O 1
ATOM 967 N N . ALA A 1 140 ? 140.39100 103.93635 -5.64415 1.000 42.26302 140 ALA A N 1
ATOM 968 C CA . ALA A 1 140 ? 140.99463 104.03361 -4.31386 1.000 39.95357 140 ALA A CA 1
ATOM 969 C C . ALA A 1 140 ? 142.48391 103.78691 -4.45035 1.000 46.82161 140 ALA A C 1
ATOM 970 O O . ALA A 1 140 ? 142.88600 102.91614 -5.21425 1.000 36.11791 140 ALA A O 1
ATOM 972 N N . ASP A 1 141 ? 143.31838 104.56063 -3.74563 1.000 36.32982 141 ASP A N 1
ATOM 973 C CA . ASP A 1 141 ? 144.75426 104.23892 -3.80655 1.000 35.96865 141 ASP A CA 1
ATOM 974 C C . ASP A 1 141 ? 145.12512 103.50941 -2.52764 1.000 35.74728 141 ASP A C 1
ATOM 975 O O . ASP A 1 141 ? 144.37390 103.56531 -1.56404 1.000 38.20602 141 ASP A O 1
ATOM 980 N N . CYS A 1 142 ? 146.26677 102.80989 -2.52018 1.000 36.48127 142 CYS A N 1
ATOM 981 C CA . CYS A 1 142 ? 146.73847 102.09627 -1.32252 1.000 41.73851 142 CYS A CA 1
ATOM 982 C C . CYS A 1 142 ? 147.61956 102.88745 -0.32684 1.000 42.98114 142 CYS A C 1
ATOM 983 O O . CYS A 1 142 ? 148.31339 102.27177 0.50510 1.000 34.85563 142 CYS A O 1
ATOM 986 N N . ASN A 1 143 ? 147.54697 104.22342 -0.39256 1.000 40.51874 143 ASN A N 1
ATOM 987 C CA . ASN A 1 143 ? 148.13041 105.09606 0.64636 1.000 37.00970 143 ASN A CA 1
ATOM 988 C C . ASN A 1 143 ? 147.26135 105.03811 1.88255 1.000 35.56774 143 ASN A C 1
ATOM 989 O O . ASN A 1 143 ? 147.73348 105.23826 3.02055 1.000 39.07143 143 ASN A O 1
ATOM 994 N N . ILE A 1 144 ? 145.96855 104.78484 1.67070 1.000 35.79199 144 ILE A N 1
ATOM 995 C CA . ILE A 1 144 ? 145.03928 104.77313 2.79793 1.000 35.98919 144 ILE A CA 1
ATOM 996 C C . ILE A 1 144 ? 145.27248 103.50776 3.64024 1.000 43.07484 144 ILE A C 1
ATOM 997 O O . ILE A 1 144 ? 145.97980 102.60302 3.21958 1.000 42.10706 144 ILE A O 1
ATOM 1002 N N . SER A 1 145 ? 144.73846 103.47618 4.85888 1.000 40.19147 145 SER A N 1
ATOM 1003 C CA . SER A 1 145 ? 145.01685 102.37399 5.76148 1.000 40.09743 145 SER A CA 1
ATOM 1004 C C . SER A 1 145 ? 144.28002 101.11443 5.30513 1.000 44.56997 145 SER A C 1
ATOM 1005 O O . SER A 1 145 ? 143.34703 101.16191 4.49380 1.000 44.81558 145 SER A O 1
ATOM 1008 N N . GLU A 1 146 ? 144.70703 99.97576 5.81104 1.000 45.15552 146 GLU A N 1
ATOM 1009 C CA . GLU A 1 146 ? 143.99968 98.74627 5.49504 1.000 45.45721 146 GLU A CA 1
ATOM 1010 C C . GLU A 1 146 ? 142.52891 98.79967 5.94931 1.000 45.35617 146 GLU A C 1
ATOM 1011 O O . GLU A 1 146 ? 141.63206 98.27332 5.29993 1.000 41.30614 146 GLU A O 1
ATOM 1017 N N . GLU A 1 147 ? 142.26823 99.42476 7.08393 1.000 49.71376 147 GLU A N 1
ATOM 1018 C CA . GLU A 1 147 ? 140.89506 99.53993 7.56760 1.000 50.72466 147 GLU A CA 1
ATOM 1019 C C . GLU A 1 147 ? 140.03436 100.38201 6.61196 1.000 47.35033 147 GLU A C 1
ATOM 1020 O O . GLU A 1 147 ? 138.81873 100.13237 6.42132 1.000 46.60636 147 GLU A O 1
ATOM 1026 N N . ALA A 1 148 ? 140.64842 101.40768 6.04113 1.000 41.35708 148 ALA A N 1
ATOM 1027 C CA . ALA A 1 148 ? 139.90658 102.32252 5.19295 1.000 41.20688 148 ALA A CA 1
ATOM 1028 C C . ALA A 1 148 ? 139.61820 101.68280 3.82363 1.000 41.64036 148 ALA A C 1
ATOM 1029 O O . ALA A 1 148 ? 138.50824 101.83214 3.23312 1.000 43.84398 148 ALA A O 1
ATOM 1031 N N . LEU A 1 149 ? 140.60529 100.95430 3.32432 1.000 37.36360 149 LEU A N 1
ATOM 1032 C CA . LEU A 1 149 ? 140.41881 100.22149 2.08381 1.000 43.13146 149 LEU A CA 1
ATOM 1033 C C . LEU A 1 149 ? 139.37723 99.08614 2.26782 1.000 39.10050 149 LEU A C 1
ATOM 1034 O O . LEU A 1 149 ? 138.44758 98.89815 1.43724 1.000 36.40506 149 LEU A O 1
ATOM 1039 N N . ALA A 1 150 ? 139.47687 98.35425 3.38020 1.000 40.79772 150 ALA A N 1
ATOM 1040 C CA . ALA A 1 150 ? 138.46436 97.32380 3.68028 1.000 42.94543 150 ALA A CA 1
ATOM 1041 C C . ALA A 1 150 ? 137.05318 97.93184 3.77296 1.000 47.10901 150 ALA A C 1
ATOM 1042 O O . ALA A 1 150 ? 136.03304 97.35361 3.28514 1.000 42.31314 150 ALA A O 1
ATOM 1044 N N . TRP A 1 151 ? 136.97742 99.10456 4.39210 1.000 41.48918 151 TRP A N 1
ATOM 1045 C CA . TRP A 1 151 ? 135.68862 99.76670 4.49524 1.000 38.68694 151 TRP A CA 1
ATOM 1046 C C . TRP A 1 151 ? 135.13031 100.02666 3.09624 1.000 40.42392 151 TRP A C 1
ATOM 1047 O O . TRP A 1 151 ? 133.95975 99.63427 2.81642 1.000 39.93004 151 TRP A O 1
ATOM 1058 N N . ILE A 1 152 ? 135.94765 100.67243 2.23745 1.000 42.64479 152 ILE A N 1
ATOM 1059 C CA . ILE A 1 152 ? 135.50672 100.95898 0.85236 1.000 37.03530 152 ILE A CA 1
ATOM 1060 C C . ILE A 1 152 ? 135.01187 99.68634 0.12692 1.000 39.57062 152 ILE A C 1
ATOM 1061 O O . ILE A 1 152 ? 133.93340 99.66910 -0.46231 1.000 39.74234 152 ILE A O 1
ATOM 1066 N N . LEU A 1 153 ? 135.83447 98.64033 0.17124 1.000 39.03738 153 LEU A N 1
ATOM 1067 C CA . LEU A 1 153 ? 135.52449 97.39291 -0.54827 1.000 42.60034 153 LEU A CA 1
ATOM 1068 C C . LEU A 1 153 ? 134.27836 96.68238 0.01485 1.000 44.32371 153 LEU A C 1
ATOM 1069 O O . LEU A 1 153 ? 133.52649 96.05556 -0.75084 1.000 38.30912 153 LEU A O 1
ATOM 1074 N N . ASP A 1 154 ? 134.03987 96.82388 1.33044 1.000 45.21579 154 ASP A N 1
ATOM 1075 C CA . ASP A 1 154 ? 132.87751 96.24563 2.02198 1.000 43.22548 154 ASP A CA 1
ATOM 1076 C C . ASP A 1 154 ? 131.60617 97.05710 1.83827 1.000 45.29013 154 ASP A C 1
ATOM 1077 O O . ASP A 1 154 ? 130.51761 96.55360 2.08803 1.000 46.71389 154 ASP A O 1
ATOM 1082 N N . ASN A 1 155 ? 131.73418 98.32271 1.44033 1.000 43.17402 155 ASN A N 1
ATOM 1083 C CA . ASN A 1 155 ? 130.55572 99.18436 1.29513 1.000 40.83183 155 ASN A CA 1
ATOM 1084 C C . ASN A 1 155 ? 130.39697 99.79698 -0.10883 1.000 39.22344 155 ASN A C 1
ATOM 1085 O O . ASN A 1 155 ? 129.76945 100.84913 -0.27898 1.000 42.78801 155 ASN A O 1
ATOM 1090 N N . ALA A 1 156 ? 130.96546 99.16472 -1.12475 1.000 38.87313 156 ALA A N 1
ATOM 1091 C CA . ALA A 1 156 ? 130.89334 99.74482 -2.46537 1.000 41.72461 156 ALA A CA 1
ATOM 1092 C C . ALA A 1 156 ? 129.49997 99.55860 -3.07562 1.000 37.72122 156 ALA A C 1
ATOM 1093 O O . ALA A 1 156 ? 129.17546 100.21269 -4.07784 1.000 38.07767 156 ALA A O 1
ATOM 1095 N N . ALA A 1 157 ? 128.69875 98.66551 -2.48753 1.000 42.18959 157 ALA A N 1
ATOM 1096 C CA . ALA A 1 157 ? 127.30358 98.54676 -2.94088 1.000 45.55448 157 ALA A CA 1
ATOM 1097 C C . ALA A 1 157 ? 127.23995 98.36225 -4.48228 1.000 43.47931 157 ALA A C 1
ATOM 1098 O O . ALA A 1 157 ? 126.50180 99.05690 -5.20035 1.000 38.07521 157 ALA A O 1
ATOM 1100 N N . ASN A 1 158 ? 128.09817 97.46341 -4.97746 1.000 43.70411 158 ASN A N 1
ATOM 1101 C CA . ASN A 1 158 ? 128.11506 97.03407 -6.38869 1.000 41.80156 158 ASN A CA 1
ATOM 1102 C C . ASN A 1 158 ? 128.65646 98.11911 -7.31377 1.000 37.57436 158 ASN A C 1
ATOM 1103 O O . ASN A 1 158 ? 128.65305 97.94115 -8.52778 1.000 44.73834 158 ASN A O 1
ATOM 1108 N N . VAL A 1 159 ? 129.15039 99.24069 -6.76573 1.000 41.61948 159 VAL A N 1
ATOM 1109 C CA . VAL A 1 159 ? 129.91072 100.19317 -7.56421 1.000 37.89323 159 VAL A CA 1
ATOM 1110 C C . VAL A 1 159 ? 131.32948 99.62747 -7.76687 1.000 37.53827 159 VAL A C 1
ATOM 1111 O O . VAL A 1 159 ? 131.92367 99.18182 -6.81672 1.000 37.32073 159 VAL A O 1
ATOM 1115 N N . PRO A 1 160 ? 131.80927 99.58197 -9.01617 1.000 37.47904 160 PRO A N 1
ATOM 1116 C CA . PRO A 1 160 ? 133.14752 99.02975 -9.28635 1.000 37.14396 160 PRO A CA 1
ATOM 1117 C C . PRO A 1 160 ? 134.22209 99.85051 -8.57584 1.000 37.13496 160 PRO A C 1
ATOM 1118 O O . PRO A 1 160 ? 134.17241 101.08545 -8.65624 1.000 37.42093 160 PRO A O 1
ATOM 1122 N N . VAL A 1 161 ? 135.13462 99.15164 -7.89696 1.000 36.81526 161 VAL A N 1
ATOM 1123 C CA . VAL A 1 161 ? 136.27883 99.81274 -7.29184 1.000 36.75244 161 VAL A CA 1
ATOM 1124 C C . VAL A 1 161 ? 137.55857 99.48341 -8.08201 1.000 36.47732 161 VAL A C 1
ATOM 1125 O O . VAL A 1 161 ? 137.92364 98.29454 -8.23411 1.000 36.17411 161 VAL A O 1
ATOM 1129 N N . PHE A 1 162 ? 138.16088 100.54311 -8.63932 1.000 36.60049 162 PHE A N 1
ATOM 1130 C CA . PHE A 1 162 ? 139.42177 100.47714 -9.32556 1.000 36.37187 162 PHE A CA 1
ATOM 1131 C C . PHE A 1 162 ? 140.50973 100.81462 -8.26724 1.000 36.76381 162 PHE A C 1
ATOM 1132 O O . PHE A 1 162 ? 140.37965 101.81724 -7.56441 1.000 36.42764 162 PHE A O 1
ATOM 1140 N N . VAL A 1 163 ? 141.52834 99.97103 -8.13522 1.000 35.86186 163 VAL A N 1
ATOM 1141 C CA . VAL A 1 163 ? 142.50587 100.18424 -7.07552 1.000 37.01595 163 VAL A CA 1
ATOM 1142 C C . VAL A 1 163 ? 143.89740 100.38454 -7.66901 1.000 35.48205 163 VAL A C 1
ATOM 1143 O O . VAL A 1 163 ? 144.36673 99.57213 -8.46208 1.000 35.25968 163 VAL A O 1
ATOM 1147 N N . ASP A 1 164 ? 144.52864 101.49468 -7.27311 1.000 35.55257 164 ASP A N 1
ATOM 1148 C CA . ASP A 1 164 ? 145.92437 101.77875 -7.60051 1.000 35.32609 164 ASP A CA 1
ATOM 1149 C C . ASP A 1 164 ? 146.80953 101.31219 -6.42227 1.000 35.04908 164 ASP A C 1
ATOM 1150 O O . ASP A 1 164 ? 146.66509 101.86544 -5.33361 1.000 35.16080 164 ASP A O 1
ATOM 1155 N N . PRO A 1 165 ? 147.70613 100.31505 -6.64302 1.000 34.70320 165 PRO A N 1
ATOM 1156 C CA . PRO A 1 165 ? 148.48455 99.65997 -5.58694 1.000 35.28542 165 PRO A CA 1
ATOM 1157 C C . PRO A 1 165 ? 149.59372 100.58794 -4.99145 1.000 38.24251 165 PRO A C 1
ATOM 1158 O O . PRO A 1 165 ? 150.08905 100.29301 -3.92622 1.000 34.18575 165 PRO A O 1
ATOM 1162 N N . VAL A 1 166 ? 149.93084 101.67638 -5.68145 1.000 40.10602 166 VAL A N 1
ATOM 1163 C CA . VAL A 1 166 ? 150.88858 102.72198 -5.23875 1.000 34.40229 166 VAL A CA 1
ATOM 1164 C C . VAL A 1 166 ? 152.38025 102.30693 -5.15919 1.000 41.30545 166 VAL A C 1
ATOM 1165 O O . VAL A 1 166 ? 153.21225 102.97141 -5.75156 1.000 36.63138 166 VAL A O 1
ATOM 1169 N N . SER A 1 167 ? 152.71982 101.26200 -4.40102 1.000 36.21951 167 SER A N 1
ATOM 1170 C CA . SER A 1 167 ? 154.14225 100.82309 -4.22504 1.000 37.24947 167 SER A CA 1
ATOM 1171 C C . SER A 1 167 ? 154.18730 99.36112 -3.80674 1.000 40.71539 167 SER A C 1
ATOM 1172 O O . SER A 1 167 ? 153.16484 98.79422 -3.43010 1.000 35.86880 167 SER A O 1
ATOM 1175 N N . ALA A 1 168 ? 155.37573 98.74946 -3.87269 1.000 36.05972 168 ALA A N 1
ATOM 1176 C CA . ALA A 1 168 ? 155.51052 97.34028 -3.54714 1.000 33.98097 168 ALA A CA 1
ATOM 1177 C C . ALA A 1 168 ? 155.21247 97.21992 -2.07044 1.000 37.02636 168 ALA A C 1
ATOM 1178 O O . ALA A 1 168 ? 154.60803 96.25385 -1.61569 1.000 36.75878 168 ALA A O 1
ATOM 1180 N N . TRP A 1 169 ? 155.59036 98.23502 -1.31820 1.000 37.95090 169 TRP A N 1
ATOM 1181 C CA . TRP A 1 169 ? 155.31875 98.24194 0.12776 1.000 45.14808 169 TRP A CA 1
ATOM 1182 C C . TRP A 1 169 ? 153.78226 98.36366 0.43587 1.000 37.45858 169 TRP A C 1
ATOM 1183 O O . TRP A 1 169 ? 153.22235 97.60434 1.22968 1.000 39.98185 169 TRP A O 1
ATOM 1194 N N . LYS A 1 170 ? 153.11292 99.32293 -0.20890 1.000 36.38319 170 LYS A N 1
ATOM 1195 C CA . LYS A 1 170 ? 151.71254 99.62513 0.11627 1.000 42.73691 170 LYS A CA 1
ATOM 1196 C C . LYS A 1 170 ? 150.71648 98.70284 -0.58857 1.000 44.46743 170 LYS A C 1
ATOM 1197 O O . LYS A 1 170 ? 149.57400 98.60414 -0.15802 1.000 39.34934 170 LYS A O 1
ATOM 1203 N N . CYS A 1 171 ? 151.13284 97.98473 -1.62562 1.000 33.61422 171 CYS A N 1
ATOM 1204 C CA . CYS A 1 171 ? 150.17158 97.16578 -2.35056 1.000 39.54552 171 CYS A CA 1
ATOM 1205 C C . CYS A 1 171 ? 149.66436 95.97875 -1.53730 1.000 38.91312 171 CYS A C 1
ATOM 1206 O O . CYS A 1 171 ? 148.56805 95.45100 -1.82194 1.000 34.60518 171 CYS A O 1
ATOM 1209 N N . VAL A 1 172 ? 150.45709 95.51927 -0.55980 1.000 36.36057 172 VAL A N 1
ATOM 1210 C CA . VAL A 1 172 ? 150.13250 94.19469 0.02814 1.000 39.73184 172 VAL A CA 1
ATOM 1211 C C . VAL A 1 172 ? 148.73158 94.18887 0.69696 1.000 36.19474 172 VAL A C 1
ATOM 1212 O O . VAL A 1 172 ? 148.09573 93.14050 0.82134 1.000 38.04337 172 VAL A O 1
ATOM 1216 N N . LYS A 1 173 ? 148.21158 95.34419 1.06199 1.000 35.74968 173 LYS A N 1
ATOM 1217 C CA . LYS A 1 173 ? 146.91378 95.35023 1.76932 1.000 37.07650 173 LYS A CA 1
ATOM 1218 C C . LYS A 1 173 ? 145.76447 94.86783 0.90401 1.000 37.16788 173 LYS A C 1
ATOM 1219 O O . LYS A 1 173 ? 144.62715 94.63636 1.36780 1.000 41.34815 173 LYS A O 1
ATOM 1225 N N . VAL A 1 174 ? 146.05716 94.69456 -0.37254 1.000 34.03558 174 VAL A N 1
ATOM 1226 C CA . VAL A 1 174 ? 145.06886 94.27979 -1.37248 1.000 34.14022 174 VAL A CA 1
ATOM 1227 C C . VAL A 1 174 ? 144.96859 92.71628 -1.50143 1.000 33.90031 174 VAL A C 1
ATOM 1228 O O . VAL A 1 174 ? 143.96391 92.19186 -2.02725 1.000 33.97642 174 VAL A O 1
ATOM 1232 N N . ARG A 1 175 ? 146.01229 92.03014 -1.00041 1.000 34.02021 175 ARG A N 1
ATOM 1233 C CA . ARG A 1 175 ? 146.19367 90.60647 -1.31696 1.000 34.35463 175 ARG A CA 1
ATOM 1234 C C . ARG A 1 175 ? 144.99919 89.80506 -0.89801 1.000 33.42377 175 ARG A C 1
ATOM 1235 O O . ARG A 1 175 ? 144.50471 89.00509 -1.66580 1.000 33.37552 175 ARG A O 1
ATOM 1243 N N . ASP A 1 176 ? 144.51218 90.03180 0.31205 1.000 34.42794 176 ASP A N 1
ATOM 1244 C CA . ASP A 1 176 ? 143.34200 89.23714 0.77139 1.000 41.40150 176 ASP A CA 1
ATOM 1245 C C . ASP A 1 176 ? 141.99103 89.70070 0.27908 1.000 44.98010 176 ASP A C 1
ATOM 1246 O O . ASP A 1 176 ? 140.98707 89.17800 0.73618 1.000 37.78223 176 ASP A O 1
ATOM 1251 N N . ARG A 1 177 ? 141.92759 90.72455 -0.56709 1.000 34.01784 177 ARG A N 1
ATOM 1252 C CA . ARG A 1 177 ? 140.62105 91.30672 -0.95159 1.000 34.31032 177 ARG A CA 1
ATOM 1253 C C . ARG A 1 177 ? 140.51627 91.51511 -2.45226 1.000 40.06228 177 ARG A C 1
ATOM 1254 O O . ARG A 1 177 ? 139.71818 92.33346 -2.91347 1.000 34.64892 177 ARG A O 1
ATOM 1262 N N . LEU A 1 178 ? 141.30640 90.75318 -3.21386 1.000 34.13933 178 LEU A N 1
ATOM 1263 C CA . LEU A 1 178 ? 141.21212 90.78067 -4.70005 1.000 34.17833 178 LEU A CA 1
ATOM 1264 C C . LEU A 1 178 ? 139.80103 90.48495 -5.20894 1.000 37.61690 178 LEU A C 1
ATOM 1265 O O . LEU A 1 178 ? 139.38462 91.02635 -6.23411 1.000 34.50691 178 LEU A O 1
ATOM 1270 N N . ASN A 1 179 ? 139.04702 89.65165 -4.48172 1.000 39.52179 179 ASN A N 1
ATOM 1271 C CA . ASN A 1 179 ? 137.68632 89.32185 -4.92453 1.000 34.39549 179 ASN A CA 1
ATOM 1272 C C . ASN A 1 179 ? 136.72825 90.49927 -4.73382 1.000 34.74103 179 ASN A C 1
ATOM 1273 O O . ASN A 1 179 ? 135.57909 90.40818 -5.11264 1.000 35.60526 179 ASN A O 1
ATOM 1278 N N . GLN A 1 180 ? 137.16512 91.60112 -4.14022 1.000 34.88710 180 GLN A N 1
ATOM 1279 C CA . GLN A 1 180 ? 136.28440 92.76576 -4.03159 1.000 39.16934 180 GLN A CA 1
ATOM 1280 C C . GLN A 1 180 ? 136.67314 93.89504 -4.98716 1.000 35.42374 180 GLN A C 1
ATOM 1281 O O . GLN A 1 180 ? 136.00221 94.91151 -5.07239 1.000 35.73054 180 GLN A O 1
ATOM 1287 N N . ILE A 1 181 ? 137.75720 93.70789 -5.72371 1.000 35.24000 181 ILE A N 1
ATOM 1288 C CA . ILE A 1 181 ? 138.27935 94.75417 -6.58428 1.000 35.38077 181 ILE A CA 1
ATOM 1289 C C . ILE A 1 181 ? 137.96010 94.49316 -8.05080 1.000 43.13122 181 ILE A C 1
ATOM 1290 O O . ILE A 1 181 ? 138.21236 93.39933 -8.55836 1.000 35.16805 181 ILE A O 1
ATOM 1295 N N . HIS A 1 182 ? 137.40225 95.49940 -8.72320 1.000 35.70652 182 HIS A N 1
ATOM 1296 C CA . HIS A 1 182 ? 136.99862 95.36630 -10.10730 1.000 35.77438 182 HIS A CA 1
ATOM 1297 C C . HIS A 1 182 ? 138.18436 95.33575 -11.04149 1.000 35.60560 182 HIS A C 1
ATOM 1298 O O . HIS A 1 182 ? 138.28898 94.48794 -11.87574 1.000 35.44629 182 HIS A O 1
ATOM 1305 N N . THR A 1 183 ? 139.06869 96.34224 -10.90817 1.000 35.65502 183 THR A N 1
ATOM 1306 C CA . THR A 1 183 ? 140.22864 96.44218 -11.74453 1.000 35.50146 183 THR A CA 1
ATOM 1307 C C . THR A 1 183 ? 141.44676 96.84231 -10.85264 1.000 35.34657 183 THR A C 1
ATOM 1308 O O . THR A 1 183 ? 141.36618 97.78393 -10.05798 1.000 35.51718 183 THR A O 1
ATOM 1312 N N . LEU A 1 184 ? 142.52200 96.06626 -10.97365 1.000 38.59854 184 LEU A N 1
ATOM 1313 C CA . LEU A 1 184 ? 143.79347 96.32659 -10.26900 1.000 34.83221 184 LEU A CA 1
ATOM 1314 C C . LEU A 1 184 ? 144.88090 96.61011 -11.29253 1.000 37.61543 184 LEU A C 1
ATOM 1315 O O . LEU A 1 184 ? 144.99195 95.89638 -12.28387 1.000 34.59293 184 LEU A O 1
ATOM 1320 N N . LYS A 1 185 ? 145.70072 97.65092 -11.01733 1.000 38.16469 185 LYS A N 1
ATOM 1321 C CA . LYS A 1 185 ? 146.70320 98.05732 -11.96584 1.000 34.62457 185 LYS A CA 1
ATOM 1322 C C . LYS A 1 185 ? 148.07697 98.00606 -11.29357 1.000 34.33670 185 LYS A C 1
ATOM 1323 O O . LYS A 1 185 ? 148.65108 99.02818 -11.01657 1.000 34.37786 185 LYS A O 1
ATOM 1329 N N . PRO A 1 186 ? 148.62378 96.81219 -11.08239 1.000 34.04259 186 PRO A N 1
ATOM 1330 C CA . PRO A 1 186 ? 149.98360 96.74744 -10.51274 1.000 33.96551 186 PRO A CA 1
ATOM 1331 C C . PRO A 1 186 ? 151.10418 96.94080 -11.56382 1.000 39.24422 186 PRO A C 1
ATOM 1332 O O . PRO A 1 186 ? 150.84468 96.64947 -12.74975 1.000 40.96719 186 PRO A O 1
ATOM 1336 N N . ASN A 1 187 ? 152.31247 97.43033 -11.16341 1.000 36.47150 187 ASN A N 1
ATOM 1337 C CA . ASN A 1 187 ? 153.47818 97.23969 -12.03157 1.000 34.18681 187 ASN A CA 1
ATOM 1338 C C . ASN A 1 187 ? 154.09755 95.87568 -11.77415 1.000 42.34553 187 ASN A C 1
ATOM 1339 O O . ASN A 1 187 ? 153.53541 95.05741 -11.00178 1.000 39.88335 187 ASN A O 1
ATOM 1344 N N . ARG A 1 188 ? 155.21723 95.59342 -12.44558 1.000 42.78050 188 ARG A N 1
ATOM 1345 C CA . ARG A 1 188 ? 155.88551 94.29788 -12.27588 1.000 37.95393 188 ARG A CA 1
ATOM 1346 C C . ARG A 1 188 ? 156.19174 93.97870 -10.80108 1.000 32.19551 188 ARG A C 1
ATOM 1347 O O . ARG A 1 188 ? 155.84251 92.89295 -10.30642 1.000 39.66523 188 ARG A O 1
ATOM 1355 N N . LEU A 1 189 ? 156.84583 94.89918 -10.11258 1.000 36.50123 189 LEU A N 1
ATOM 1356 C CA . LEU A 1 189 ? 157.30336 94.63866 -8.74374 1.000 39.55558 189 LEU A CA 1
ATOM 1357 C C . LEU A 1 189 ? 156.09533 94.39457 -7.79637 1.000 39.53141 189 LEU A C 1
ATOM 1358 O O . LEU A 1 189 ? 156.11133 93.49093 -6.94634 1.000 40.47518 189 LEU A O 1
ATOM 1363 N N . GLU A 1 190 ? 155.06449 95.21543 -7.94088 1.000 41.65159 190 GLU A N 1
ATOM 1364 C CA . GLU A 1 190 ? 153.83609 95.03904 -7.17591 1.000 41.74053 190 GLU A CA 1
ATOM 1365 C C . GLU A 1 190 ? 153.18174 93.67347 -7.44301 1.000 35.03123 190 GLU A C 1
ATOM 1366 O O . GLU A 1 190 ? 152.75947 92.97054 -6.50156 1.000 32.65817 190 GLU A O 1
ATOM 1372 N N . ALA A 1 191 ? 153.11650 93.27180 -8.70862 1.000 32.66245 191 ALA A N 1
ATOM 1373 C CA . ALA A 1 191 ? 152.49826 92.00224 -9.01745 1.000 32.61925 191 ALA A CA 1
ATOM 1374 C C . ALA A 1 191 ? 153.30648 90.82145 -8.46681 1.000 37.24447 191 ALA A C 1
ATOM 1375 O O . ALA A 1 191 ? 152.78338 89.75796 -8.07812 1.000 32.27617 191 ALA A O 1
ATOM 1377 N N . GLU A 1 192 ? 154.61846 90.96881 -8.50330 1.000 37.96004 192 GLU A N 1
ATOM 1378 C CA . GLU A 1 192 ? 155.47850 89.94743 -7.94678 1.000 33.76950 192 GLU A CA 1
ATOM 1379 C C . GLU A 1 192 ? 155.27376 89.88507 -6.44306 1.000 31.84029 192 GLU A C 1
ATOM 1380 O O . GLU A 1 192 ? 155.22473 88.81574 -5.88273 1.000 33.74432 192 GLU A O 1
ATOM 1386 N N . THR A 1 193 ? 155.23765 91.04345 -5.80493 1.000 31.96933 193 THR A N 1
ATOM 1387 C CA . THR A 1 193 ? 155.09879 91.11863 -4.35761 1.000 31.98840 193 THR A CA 1
ATOM 1388 C C . THR A 1 193 ? 153.76906 90.48671 -3.94304 1.000 32.14424 193 THR A C 1
ATOM 1389 O O . THR A 1 193 ? 153.71905 89.75347 -2.96525 1.000 39.63954 193 THR A O 1
ATOM 1393 N N . LEU A 1 194 ? 152.69461 90.77309 -4.69440 1.000 32.37123 194 LEU A N 1
ATOM 1394 C CA . LEU A 1 194 ? 151.38412 90.25833 -4.31228 1.000 33.94488 194 LEU A CA 1
ATOM 1395 C C . LEU A 1 194 ? 151.28258 88.74120 -4.53094 1.000 37.80433 194 LEU A C 1
ATOM 1396 O O . LEU A 1 194 ? 150.83738 87.99616 -3.62847 1.000 33.05616 194 LEU A O 1
ATOM 1401 N N . SER A 1 195 ? 151.64934 88.28619 -5.73767 1.000 33.20041 195 SER A N 1
ATOM 1402 C CA . SER A 1 195 ? 151.47782 86.88933 -6.11574 1.000 34.35753 195 SER A CA 1
ATOM 1403 C C . SER A 1 195 ? 152.49588 85.93989 -5.48650 1.000 37.59745 195 SER A C 1
ATOM 1404 O O . SER A 1 195 ? 152.20563 84.72012 -5.38446 1.000 36.66800 195 SER A O 1
ATOM 1407 N N . GLY A 1 196 ? 153.68015 86.46166 -5.18627 1.000 42.06185 196 GLY A N 1
ATOM 1408 C CA . GLY A 1 196 ? 154.83603 85.67295 -4.75207 1.000 44.97488 196 GLY A CA 1
ATOM 1409 C C . GLY A 1 196 ? 155.43909 84.88858 -5.92479 1.000 47.80504 196 GLY A C 1
ATOM 1410 O O . GLY A 1 196 ? 156.12074 83.90847 -5.71294 1.000 47.35224 196 GLY A O 1
ATOM 1411 N N . ILE A 1 197 ? 155.20516 85.31953 -7.16548 1.000 46.47960 197 ILE A N 1
ATOM 1412 C CA . ILE A 1 197 ? 155.68639 84.61057 -8.35736 1.000 45.78599 197 ILE A CA 1
ATOM 1413 C C . ILE A 1 197 ? 156.57730 85.56826 -9.07047 1.000 45.91428 197 ILE A C 1
ATOM 1414 O O . ILE A 1 197 ? 156.16030 86.68853 -9.34164 1.000 45.28794 197 ILE A O 1
ATOM 1419 N N . ALA A 1 198 ? 157.81979 85.18635 -9.35635 1.000 47.35974 198 ALA A N 1
ATOM 1420 C CA . ALA A 1 198 ? 158.71064 86.14042 -10.02443 1.000 45.22657 198 ALA A CA 1
ATOM 1421 C C . ALA A 1 198 ? 158.26909 86.39093 -11.45749 1.000 35.84726 198 ALA A C 1
ATOM 1422 O O . ALA A 1 198 ? 157.84923 85.46282 -12.16806 1.000 41.19083 198 ALA A O 1
ATOM 1424 N N . LEU A 1 199 ? 158.37472 87.64951 -11.86785 1.000 43.14026 199 LEU A N 1
ATOM 1425 C CA . LEU A 1 199 ? 158.08941 88.03536 -13.24056 1.000 47.94609 199 LEU A CA 1
ATOM 1426 C C . LEU A 1 199 ? 159.43105 88.25912 -13.95447 1.000 55.61574 199 LEU A C 1
ATOM 1427 O O . LEU A 1 199 ? 159.87833 89.40840 -14.10862 1.000 52.99570 199 LEU A O 1
ATOM 1432 N N . SER A 1 200 ? 160.06089 87.14435 -14.35219 1.000 59.29842 200 SER A N 1
ATOM 1433 C CA . SER A 1 200 ? 161.43111 87.14219 -14.88452 1.000 66.68868 200 SER A CA 1
ATOM 1434 C C . SER A 1 200 ? 161.39353 87.63796 -16.30615 1.000 64.46974 200 SER A C 1
ATOM 1435 O O . SER A 1 200 ? 162.09410 88.55677 -16.66757 1.000 62.06006 200 SER A O 1
ATOM 1438 N N . GLY A 1 201 ? 160.54229 87.00968 -17.10442 1.000 65.06592 201 GLY A N 1
ATOM 1439 C CA . GLY A 1 201 ? 160.33100 87.43713 -18.46356 1.000 69.83498 201 GLY A CA 1
ATOM 1440 C C . GLY A 1 201 ? 158.84174 87.46757 -18.76845 1.000 70.95800 201 GLY A C 1
ATOM 1441 O O . GLY A 1 201 ? 157.98694 87.25298 -17.90293 1.000 73.00695 201 GLY A O 1
ATOM 1442 N N . ARG A 1 202 ? 158.53732 87.70517 -20.03023 1.000 56.31351 202 ARG A N 1
ATOM 1443 C CA . ARG A 1 202 ? 157.18243 87.82749 -20.47301 1.000 38.02420 202 ARG A CA 1
ATOM 1444 C C . ARG A 1 202 ? 156.47561 86.48774 -20.26769 1.000 54.69855 202 ARG A C 1
ATOM 1445 O O . ARG A 1 202 ? 155.22571 86.41409 -20.01899 1.000 58.11015 202 ARG A O 1
ATOM 1453 N N . ASP A 1 203 ? 157.29068 85.43108 -20.29379 1.000 51.79515 203 ASP A N 1
ATOM 1454 C CA . ASP A 1 203 ? 156.77018 84.06285 -20.19333 1.000 54.13727 203 ASP A CA 1
ATOM 1455 C C . ASP A 1 203 ? 156.02557 83.80443 -18.88084 1.000 47.50905 203 ASP A C 1
ATOM 1456 O O . ASP A 1 203 ? 155.33049 82.79944 -18.74321 1.000 54.90625 203 ASP A O 1
ATOM 1461 N N . ASP A 1 204 ? 156.22926 84.67897 -17.90313 1.000 43.93948 204 ASP A N 1
ATOM 1462 C CA . ASP A 1 204 ? 155.69648 84.47292 -16.55681 1.000 43.62519 204 ASP A CA 1
ATOM 1463 C C . ASP A 1 204 ? 154.27667 85.10641 -16.33337 1.000 43.96260 204 ASP A C 1
ATOM 1464 O O . ASP A 1 204 ? 153.62190 84.78490 -15.34625 1.000 44.42072 204 ASP A O 1
ATOM 1469 N N . VAL A 1 205 ? 153.81091 85.96132 -17.25355 1.000 42.21524 205 VAL A N 1
ATOM 1470 C CA . VAL A 1 205 ? 152.63376 86.80004 -16.92049 1.000 40.79835 205 VAL A CA 1
ATOM 1471 C C . VAL A 1 205 ? 151.39242 85.91502 -16.79385 1.000 42.98956 205 VAL A C 1
ATOM 1472 O O . VAL A 1 205 ? 150.58270 86.16380 -15.92441 1.000 43.40064 205 VAL A O 1
ATOM 1476 N N . ALA A 1 206 ? 151.29923 84.84724 -17.60440 1.000 41.63497 206 ALA A N 1
ATOM 1477 C CA . ALA A 1 206 ? 150.09844 84.02373 -17.64901 1.000 43.40428 206 ALA A CA 1
ATOM 1478 C C . ALA A 1 206 ? 149.87141 83.39749 -16.28739 1.000 46.24685 206 ALA A C 1
ATOM 1479 O O . ALA A 1 206 ? 148.77081 83.41427 -15.72471 1.000 43.60362 206 ALA A O 1
ATOM 1481 N N . LYS A 1 207 ? 150.97324 82.91750 -15.74340 1.000 41.96009 207 LYS A N 1
ATOM 1482 C CA . LYS A 1 207 ? 150.98809 82.26945 -14.47017 1.000 39.20525 207 LYS A CA 1
ATOM 1483 C C . LYS A 1 207 ? 150.61020 83.29020 -13.36920 1.000 38.45960 207 LYS A C 1
ATOM 1484 O O . LYS A 1 207 ? 149.81267 82.98598 -12.48337 1.000 38.74308 207 LYS A O 1
ATOM 1490 N N . VAL A 1 208 ? 151.20456 84.48614 -13.42371 1.000 32.01063 208 VAL A N 1
ATOM 1491 C CA . VAL A 1 208 ? 150.87940 85.55221 -12.45858 1.000 40.43452 208 VAL A CA 1
ATOM 1492 C C . VAL A 1 208 ? 149.39368 85.94039 -12.60919 1.000 40.70395 208 VAL A C 1
ATOM 1493 O O . VAL A 1 208 ? 148.67528 86.02542 -11.61179 1.000 34.81918 208 VAL A O 1
ATOM 1497 N N . ALA A 1 209 ? 148.92610 86.05193 -13.84994 1.000 32.54387 209 ALA A N 1
ATOM 1498 C CA . ALA A 1 209 ? 147.54117 86.42144 -14.05504 1.000 39.71003 209 ALA A CA 1
ATOM 1499 C C . ALA A 1 209 ? 146.64391 85.28136 -13.51184 1.000 41.78947 209 ALA A C 1
ATOM 1500 O O . ALA A 1 209 ? 145.64051 85.57669 -12.82704 1.000 36.69872 209 ALA A O 1
ATOM 1502 N N . ALA A 1 210 ? 147.04475 83.99839 -13.69048 1.000 32.52933 210 ALA A N 1
ATOM 1503 C CA . ALA A 1 210 ? 146.12675 82.93095 -13.27449 1.000 32.49072 210 ALA A CA 1
ATOM 1504 C C . ALA A 1 210 ? 146.06804 82.97918 -11.76932 1.000 32.46256 210 ALA A C 1
ATOM 1505 O O . ALA A 1 210 ? 144.99464 82.75741 -11.18952 1.000 36.40008 210 ALA A O 1
ATOM 1507 N N . TRP A 1 211 ? 147.18900 83.35688 -11.14944 1.000 32.35628 211 TRP A N 1
ATOM 1508 C CA . TRP A 1 211 ? 147.19461 83.48274 -9.69384 1.000 35.31657 211 TRP A CA 1
ATOM 1509 C C . TRP A 1 211 ? 146.14956 84.55062 -9.24351 1.000 38.27542 211 TRP A C 1
ATOM 1510 O O . TRP A 1 211 ? 145.36126 84.30309 -8.32179 1.000 32.65379 211 TRP A O 1
ATOM 1521 N N . PHE A 1 212 ? 146.18228 85.72797 -9.89293 1.000 32.78415 212 PHE A N 1
ATOM 1522 C CA . PHE A 1 212 ? 145.31990 86.82107 -9.51826 1.000 33.05195 212 PHE A CA 1
ATOM 1523 C C . PHE A 1 212 ? 143.83104 86.40077 -9.68153 1.000 33.19345 212 PHE A C 1
ATOM 1524 O O . PHE A 1 212 ? 143.04179 86.70554 -8.81775 1.000 33.32541 212 PHE A O 1
ATOM 1532 N N . HIS A 1 213 ? 143.54916 85.67797 -10.76386 1.000 33.14572 213 HIS A N 1
ATOM 1533 C CA . HIS A 1 213 ? 142.19024 85.26542 -11.04111 1.000 33.26047 213 HIS A CA 1
ATOM 1534 C C . HIS A 1 213 ? 141.74393 84.13721 -10.10097 1.000 43.21007 213 HIS A C 1
ATOM 1535 O O . HIS A 1 213 ? 140.57672 84.12955 -9.71220 1.000 33.23549 213 HIS A O 1
ATOM 1542 N N . GLN A 1 214 ? 142.65461 83.25005 -9.68234 1.000 32.85664 214 GLN A N 1
ATOM 1543 C CA . GLN A 1 214 ? 142.29227 82.18425 -8.71590 1.000 34.28021 214 GLN A CA 1
ATOM 1544 C C . GLN A 1 214 ? 141.97530 82.79949 -7.36971 1.000 32.81081 214 GLN A C 1
ATOM 1545 O O . GLN A 1 214 ? 141.16109 82.27890 -6.59699 1.000 37.19916 214 GLN A O 1
ATOM 1551 N N . HIS A 1 215 ? 142.57431 83.95258 -7.13370 1.000 32.91660 215 HIS A N 1
ATOM 1552 C CA . HIS A 1 215 ? 142.33726 84.70068 -5.90937 1.000 33.03809 215 HIS A CA 1
ATOM 1553 C C . HIS A 1 215 ? 141.21971 85.72232 -6.03140 1.000 37.49563 215 HIS A C 1
ATOM 1554 O O . HIS A 1 215 ? 141.03245 86.48392 -5.10148 1.000 35.66942 215 HIS A O 1
ATOM 1561 N N . GLY A 1 216 ? 140.43936 85.64798 -7.12020 1.000 33.44333 216 GLY A N 1
ATOM 1562 C CA . GLY A 1 216 ? 139.18833 86.37851 -7.24122 1.000 33.72081 216 GLY A CA 1
ATOM 1563 C C . GLY A 1 216 ? 139.26299 87.74403 -7.93112 1.000 33.96659 216 GLY A C 1
ATOM 1564 O O . GLY A 1 216 ? 138.24614 88.42023 -7.96183 1.000 34.79057 216 GLY A O 1
ATOM 1565 N N . LEU A 1 217 ? 140.42749 88.16791 -8.46307 1.000 33.90241 217 LEU A N 1
ATOM 1566 C CA . LEU A 1 217 ? 140.47436 89.43394 -9.19472 1.000 34.13216 217 LEU A CA 1
ATOM 1567 C C . LEU A 1 217 ? 139.73864 89.40453 -10.54661 1.000 40.56489 217 LEU A C 1
ATOM 1568 O O . LEU A 1 217 ? 140.05323 88.60155 -11.39899 1.000 34.09920 217 LEU A O 1
ATOM 1573 N N . ASN A 1 218 ? 138.79401 90.34284 -10.72717 1.000 34.56300 218 ASN A N 1
ATOM 1574 C CA . ASN A 1 218 ? 138.02244 90.47814 -11.95794 1.000 34.72712 218 ASN A CA 1
ATOM 1575 C C . ASN A 1 218 ? 138.91713 90.82115 -13.15578 1.000 34.70059 218 ASN A C 1
ATOM 1576 O O . ASN A 1 218 ? 138.93367 90.14082 -14.17750 1.000 34.60566 218 ASN A O 1
ATOM 1581 N N . ARG A 1 219 ? 139.66538 91.92916 -13.01260 1.000 34.79019 219 ARG A N 1
ATOM 1582 C CA . ARG A 1 219 ? 140.44885 92.42669 -14.13039 1.000 34.79509 219 ARG A CA 1
ATOM 1583 C C . ARG A 1 219 ? 141.83279 92.89648 -13.63975 1.000 34.64909 219 ARG A C 1
ATOM 1584 O O . ARG A 1 219 ? 141.95266 93.56432 -12.63736 1.000 34.71877 219 ARG A O 1
ATOM 1592 N N . LEU A 1 220 ? 142.84335 92.44563 -14.35748 1.000 34.43309 220 LEU A N 1
ATOM 1593 C CA . LEU A 1 220 ? 144.24149 92.78952 -14.10823 1.000 34.25794 220 LEU A CA 1
ATOM 1594 C C . LEU A 1 220 ? 144.76158 93.67538 -15.24012 1.000 34.34818 220 LEU A C 1
ATOM 1595 O O . LEU A 1 220 ? 144.67219 93.31531 -16.41899 1.000 34.34114 220 LEU A O 1
ATOM 1600 N N . VAL A 1 221 ? 145.32024 94.81956 -14.86684 1.000 34.42640 221 VAL A N 1
ATOM 1601 C CA . VAL A 1 221 ? 146.03776 95.60999 -15.83734 1.000 34.64386 221 VAL A CA 1
ATOM 1602 C C . VAL A 1 221 ? 147.49745 95.73165 -15.33298 1.000 40.04956 221 VAL A C 1
ATOM 1603 O O . VAL A 1 221 ? 147.79339 96.49609 -14.43922 1.000 36.49861 221 VAL A O 1
ATOM 1607 N N . LEU A 1 222 ? 148.34737 94.87470 -15.87974 1.000 36.16534 222 LEU A N 1
ATOM 1608 C CA . LEU A 1 222 ? 149.72026 94.68551 -15.44302 1.000 39.50736 222 LEU A CA 1
ATOM 1609 C C . LEU A 1 222 ? 150.70226 95.50856 -16.30221 1.000 36.06261 222 LEU A C 1
ATOM 1610 O O . LEU A 1 222 ? 150.90551 95.17140 -17.45652 1.000 37.15924 222 LEU A O 1
ATOM 1615 N N . SER A 1 223 ? 151.26164 96.58322 -15.77570 1.000 35.52053 223 SER A N 1
ATOM 1616 C CA . SER A 1 223 ? 152.21026 97.34705 -16.61536 1.000 50.39259 223 SER A CA 1
ATOM 1617 C C . SER A 1 223 ? 153.62939 96.83205 -16.33826 1.000 51.34791 223 SER A C 1
ATOM 1618 O O . SER A 1 223 ? 154.04867 96.61942 -15.18273 1.000 42.53219 223 SER A O 1
ATOM 1621 N N . MET A 1 224 ? 154.29842 96.54601 -17.44759 1.000 47.39682 224 MET A N 1
ATOM 1622 C CA . MET A 1 224 ? 155.55122 95.80325 -17.50066 1.000 43.46943 224 MET A CA 1
ATOM 1623 C C . MET A 1 224 ? 156.68911 96.66682 -18.04945 1.000 44.12525 224 MET A C 1
ATOM 1624 O O . MET A 1 224 ? 157.62281 96.14474 -18.64204 1.000 50.31159 224 MET A O 1
ATOM 1629 N N . GLY A 1 225 ? 156.55933 97.97505 -17.88313 1.000 42.42366 225 GLY A N 1
ATOM 1630 C CA . GLY A 1 225 ? 157.52844 98.93317 -18.39380 1.000 54.07380 225 GLY A CA 1
ATOM 1631 C C . GLY A 1 225 ? 157.73196 98.80851 -19.89783 1.000 63.95446 225 GLY A C 1
ATOM 1632 O O . GLY A 1 225 ? 156.79806 99.00180 -20.69689 1.000 61.57481 225 GLY A O 1
ATOM 1633 N N . GLY A 1 226 ? 158.96235 98.46293 -20.27658 1.000 64.85662 226 GLY A N 1
ATOM 1634 C CA . GLY A 1 226 ? 159.33327 98.36438 -21.67245 1.000 57.80786 226 GLY A CA 1
ATOM 1635 C C . GLY A 1 226 ? 158.56864 97.28367 -22.40484 1.000 55.06612 226 GLY A C 1
ATOM 1636 O O . GLY A 1 226 ? 158.31634 97.40502 -23.60438 1.000 55.57771 226 GLY A O 1
ATOM 1637 N N . ASP A 1 227 ? 158.19964 96.22844 -21.67753 1.000 45.81274 227 ASP A N 1
ATOM 1638 C CA . ASP A 1 227 ? 157.47115 95.10721 -22.25340 1.000 54.29344 227 ASP A CA 1
ATOM 1639 C C . ASP A 1 227 ? 156.02130 95.42043 -22.62646 1.000 51.41721 227 ASP A C 1
ATOM 1640 O O . ASP A 1 227 ? 155.39661 94.65155 -23.36285 1.000 53.47635 227 ASP A O 1
ATOM 1645 N N . GLY A 1 228 ? 155.50470 96.54654 -22.13472 1.000 48.75625 228 GLY A N 1
ATOM 1646 C CA . GLY A 1 228 ? 154.14573 96.97289 -22.41445 1.000 54.60956 228 GLY A CA 1
ATOM 1647 C C . GLY A 1 228 ? 153.16993 96.81398 -21.24808 1.000 53.18431 228 GLY A C 1
ATOM 1648 O O . GLY A 1 228 ? 153.50314 97.03994 -20.06631 1.000 51.41706 228 GLY A O 1
ATOM 1649 N N . VAL A 1 229 ? 151.93075 96.48771 -21.59674 1.000 43.61899 229 VAL A N 1
ATOM 1650 C CA . VAL A 1 229 ? 150.87991 96.21315 -20.60642 1.000 40.33425 229 VAL A CA 1
ATOM 1651 C C . VAL A 1 229 ? 150.28158 94.82883 -20.92168 1.000 46.37314 229 VAL A C 1
ATOM 1652 O O . VAL A 1 229 ? 149.95417 94.50595 -22.06006 1.000 44.09854 229 VAL A O 1
ATOM 1656 N N . TYR A 1 230 ? 150.24016 93.97322 -19.92644 1.000 39.47032 230 TYR A N 1
ATOM 1657 C CA . TYR A 1 230 ? 149.52049 92.72509 -20.07720 1.000 39.04833 230 TYR A CA 1
ATOM 1658 C C . TYR A 1 230 ? 148.12926 92.84685 -19.40252 1.000 33.77645 230 TYR A C 1
ATOM 1659 O O . TYR A 1 230 ? 148.03630 93.22694 -18.25044 1.000 41.88762 230 TYR A O 1
ATOM 1668 N N . TYR A 1 231 ? 147.04207 92.57451 -20.11092 1.000 35.62012 231 TYR A N 1
ATOM 1669 C CA . TYR A 1 231 ? 145.71284 92.67761 -19.46623 1.000 35.51906 231 TYR A CA 1
ATOM 1670 C C . TYR A 1 231 ? 144.99818 91.33239 -19.46500 1.000 40.19655 231 TYR A C 1
ATOM 1671 O O . TYR A 1 231 ? 145.15225 90.49228 -20.38360 1.000 35.39900 231 TYR A O 1
ATOM 1680 N N . SER A 1 232 ? 144.20710 91.12732 -18.42283 1.000 34.13440 232 SER A N 1
ATOM 1681 C CA . SER A 1 232 ? 143.55377 89.83461 -18.25726 1.000 34.02387 232 SER A CA 1
ATOM 1682 C C . SER A 1 232 ? 142.25591 90.00325 -17.50573 1.000 34.21764 232 SER A C 1
ATOM 1683 O O . SER A 1 232 ? 142.21097 90.65415 -16.47241 1.000 34.29683 232 SER A O 1
ATOM 1686 N N . ASP A 1 233 ? 141.20787 89.40857 -18.04902 1.000 34.29003 233 ASP A N 1
ATOM 1687 C CA . ASP A 1 233 ? 139.87176 89.39339 -17.47517 1.000 38.35093 233 ASP A CA 1
ATOM 1688 C C . ASP A 1 233 ? 139.58039 87.94840 -16.97190 1.000 34.22444 233 ASP A C 1
ATOM 1689 O O . ASP A 1 233 ? 139.90164 87.00416 -17.66751 1.000 34.04638 233 ASP A O 1
ATOM 1694 N N . ILE A 1 234 ? 139.05026 87.81308 -15.76149 1.000 34.22720 234 ILE A N 1
ATOM 1695 C CA . ILE A 1 234 ? 138.70770 86.53410 -15.20058 1.000 34.02703 234 ILE A CA 1
ATOM 1696 C C . ILE A 1 234 ? 137.80096 85.72651 -16.13951 1.000 35.43576 234 ILE A C 1
ATOM 1697 O O . ILE A 1 234 ? 137.70190 84.49503 -16.00389 1.000 34.96318 234 ILE A O 1
ATOM 1702 N N . ARG A 1 235 ? 137.08215 86.40201 -17.04439 1.000 38.52516 235 ARG A N 1
ATOM 1703 C CA . ARG A 1 235 ? 136.13586 85.71570 -17.95267 1.000 34.28609 235 ARG A CA 1
ATOM 1704 C C . ARG A 1 235 ? 136.81353 85.12712 -19.16714 1.000 36.11108 235 ARG A C 1
ATOM 1705 O O . ARG A 1 235 ? 136.16931 84.45003 -20.00264 1.000 37.77216 235 ARG A O 1
ATOM 1713 N N . GLY A 1 236 ? 138.11227 85.38605 -19.28988 1.000 34.05258 236 GLY A N 1
ATOM 1714 C CA . GLY A 1 236 ? 138.85833 84.73160 -20.34863 1.000 45.26558 236 GLY A CA 1
ATOM 1715 C C . GLY A 1 236 ? 139.68415 85.58542 -21.29701 1.000 43.17384 236 GLY A C 1
ATOM 1716 O O . GLY A 1 236 ? 140.61215 85.07634 -21.86249 1.000 44.52652 236 GLY A O 1
ATOM 1717 N N . GLU A 1 237 ? 139.30564 86.84590 -21.50854 1.000 39.35658 237 GLU A N 1
ATOM 1718 C CA . GLU A 1 237 ? 140.03012 87.69513 -22.42401 1.000 40.56382 237 GLU A CA 1
ATOM 1719 C C . GLU A 1 237 ? 141.38012 88.13179 -21.83151 1.000 39.67050 237 GLU A C 1
ATOM 1720 O O . GLU A 1 237 ? 141.45606 88.54432 -20.68833 1.000 35.21158 237 GLU A O 1
ATOM 1726 N N . ASN A 1 238 ? 142.44453 88.00615 -22.60535 1.000 40.23674 238 ASN A N 1
ATOM 1727 C CA . ASN A 1 238 ? 143.74609 88.50596 -22.16262 1.000 34.48382 238 ASN A CA 1
ATOM 1728 C C . ASN A 1 238 ? 144.56323 88.90254 -23.36631 1.000 44.01240 238 ASN A C 1
ATOM 1729 O O . ASN A 1 238 ? 144.28980 88.47246 -24.48609 1.000 45.12622 238 ASN A O 1
ATOM 1734 N N . GLY A 1 239 ? 145.55861 89.75076 -23.16581 1.000 45.46444 239 GLY A N 1
ATOM 1735 C CA . GLY A 1 239 ? 146.43046 90.04432 -24.27412 1.000 50.06262 239 GLY A CA 1
ATOM 1736 C C . GLY A 1 239 ? 147.50963 91.01302 -23.85274 1.000 44.36969 239 GLY A C 1
ATOM 1737 O O . GLY A 1 239 ? 147.44986 91.54509 -22.73397 1.000 38.32578 239 GLY A O 1
ATOM 1738 N N . TRP A 1 240 ? 148.47660 91.21585 -24.74622 1.000 46.84479 240 TRP A N 1
ATOM 1739 C CA . TRP A 1 240 ? 149.56230 92.20637 -24.58863 1.000 48.73361 240 TRP A CA 1
ATOM 1740 C C . TRP A 1 240 ? 149.19618 93.46287 -25.37140 1.000 50.63784 240 TRP A C 1
ATOM 1741 O O . TRP A 1 240 ? 148.68128 93.37683 -26.46415 1.000 54.06394 240 TRP A O 1
ATOM 1752 N N . SER A 1 241 ? 149.45202 94.63274 -24.81270 1.000 45.46581 241 SER A N 1
ATOM 1753 C CA . SER A 1 241 ? 149.44446 95.84738 -25.58861 1.000 43.52378 241 SER A CA 1
ATOM 1754 C C . SER A 1 241 ? 150.87543 96.47120 -25.54624 1.000 50.95617 241 SER A C 1
ATOM 1755 O O . SER A 1 241 ? 151.40287 96.72521 -24.45462 1.000 47.68652 241 SER A O 1
ATOM 1758 N N . ALA A 1 242 ? 151.50904 96.66550 -26.71296 1.000 55.64289 242 ALA A N 1
ATOM 1759 C CA . ALA A 1 242 ? 152.88089 97.23700 -26.79310 1.000 57.47225 242 ALA A CA 1
ATOM 1760 C C . ALA A 1 242 ? 152.89467 98.68640 -26.36868 1.000 56.84883 242 ALA A C 1
ATOM 1761 O O . ALA A 1 242 ? 151.90384 99.39792 -26.57761 1.000 58.14936 242 ALA A O 1
ATOM 1763 N N . PRO A 1 243 ? 154.02624 99.13490 -25.76801 1.000 63.72332 243 PRO A N 1
ATOM 1764 C CA . PRO A 1 243 ? 154.09294 100.52662 -25.31621 1.000 61.86629 243 PRO A CA 1
ATOM 1765 C C . PRO A 1 243 ? 153.97694 101.46583 -26.49456 1.000 61.26095 243 PRO A C 1
ATOM 1766 O O . PRO A 1 243 ? 154.29680 101.08559 -27.64438 1.000 54.96825 243 PRO A O 1
ATOM 1770 N N . ILE A 1 244 ? 153.49184 102.66451 -26.18926 1.000 60.47960 244 ILE A N 1
ATOM 1771 C CA . ILE A 1 244 ? 153.44164 103.75752 -27.13655 1.000 63.52861 244 ILE A CA 1
ATOM 1772 C C . ILE A 1 244 ? 154.79660 104.46341 -27.13955 1.000 73.21872 244 ILE A C 1
ATOM 1773 O O . ILE A 1 244 ? 155.14505 105.07025 -26.12714 1.000 70.12053 244 ILE A O 1
ATOM 1778 N N . LYS A 1 245 ? 155.56240 104.34906 -28.23918 1.000 80.02811 245 LYS A N 1
ATOM 1779 C CA . LYS A 1 245 ? 156.89328 104.96950 -28.32674 1.000 82.72688 245 LYS A CA 1
ATOM 1780 C C . LYS A 1 245 ? 156.78333 106.45570 -27.95578 1.000 80.88112 245 LYS A C 1
ATOM 1781 O O . LYS A 1 245 ? 156.01451 107.21944 -28.56322 1.000 78.56307 245 LYS A O 1
ATOM 1787 N N . THR A 1 246 ? 157.51206 106.83717 -26.90954 1.000 77.01207 246 THR A N 1
ATOM 1788 C CA . THR A 1 246 ? 157.37641 108.16319 -26.31588 1.000 80.28007 246 THR A CA 1
ATOM 1789 C C . THR A 1 246 ? 158.75651 108.74274 -26.06414 1.000 81.22555 246 THR A C 1
ATOM 1790 O O . THR A 1 246 ? 159.72045 108.02506 -25.73219 1.000 79.80575 246 THR A O 1
ATOM 1794 N N . ASN A 1 247 ? 158.83211 110.05377 -26.24517 1.000 80.53545 247 ASN A N 1
ATOM 1795 C CA . ASN A 1 247 ? 159.96240 110.81090 -25.77074 1.000 83.43481 247 ASN A CA 1
ATOM 1796 C C . ASN A 1 247 ? 159.64976 111.16854 -24.32453 1.000 75.99521 247 ASN A C 1
ATOM 1797 O O . ASN A 1 247 ? 158.87133 112.10188 -24.03595 1.000 72.43166 247 ASN A O 1
ATOM 1802 N N . VAL A 1 248 ? 160.27225 110.41109 -23.42297 1.000 73.98060 248 VAL A N 1
ATOM 1803 C CA . VAL A 1 248 ? 160.00329 110.51821 -21.99366 1.000 78.31829 248 VAL A CA 1
ATOM 1804 C C . VAL A 1 248 ? 160.76547 111.69264 -21.36881 1.000 84.13365 248 VAL A C 1
ATOM 1805 O O . VAL A 1 248 ? 161.99038 111.75217 -21.43896 1.000 85.02802 248 VAL A O 1
ATOM 1809 N N . ILE A 1 249 ? 160.01465 112.62162 -20.77442 1.000 87.78744 249 ILE A N 1
ATOM 1810 C CA . ILE A 1 249 ? 160.54760 113.81846 -20.13351 1.000 91.54021 249 ILE A CA 1
ATOM 1811 C C . ILE A 1 249 ? 160.47665 113.72189 -18.59191 1.000 95.10791 249 ILE A C 1
ATOM 1812 O O . ILE A 1 249 ? 161.35942 114.19978 -17.86828 1.000 97.82086 249 ILE A O 1
ATOM 1817 N N . ASN A 1 250 ? 159.42465 113.06712 -18.10913 1.000 91.96010 250 ASN A N 1
ATOM 1818 C CA . ASN A 1 250 ? 159.09690 112.99148 -16.68616 1.000 88.34397 250 ASN A CA 1
ATOM 1819 C C . ASN A 1 250 ? 158.16614 111.80942 -16.43889 1.000 87.77280 250 ASN A C 1
ATOM 1820 O O . ASN A 1 250 ? 156.98915 111.86251 -16.79836 1.000 88.54677 250 ASN A O 1
ATOM 1825 N N . VAL A 1 251 ? 158.70656 110.76107 -15.81801 1.000 84.36498 251 VAL A N 1
ATOM 1826 C CA . VAL A 1 251 ? 157.99098 109.51063 -15.60595 1.000 78.82151 251 VAL A CA 1
ATOM 1827 C C . VAL A 1 251 ? 156.96671 109.58596 -14.45825 1.000 74.06884 251 VAL A C 1
ATOM 1828 O O . VAL A 1 251 ? 156.00996 108.80426 -14.39975 1.000 75.54126 251 VAL A O 1
ATOM 1832 N N . THR A 1 252 ? 157.15401 110.55289 -13.57361 1.000 69.85321 252 THR A N 1
ATOM 1833 C CA . THR A 1 252 ? 156.21006 110.79847 -12.50429 1.000 74.34619 252 THR A CA 1
ATOM 1834 C C . THR A 1 252 ? 154.84217 111.10875 -13.09869 1.000 76.54182 252 THR A C 1
ATOM 1835 O O . THR A 1 252 ? 154.70249 111.96840 -13.99833 1.000 86.93059 252 THR A O 1
ATOM 1839 N N . GLY A 1 253 ? 153.82833 110.42279 -12.59479 1.000 57.63588 253 GLY A N 1
ATOM 1840 C CA . GLY A 1 253 ? 152.47091 110.67524 -13.08521 1.000 55.17232 253 GLY A CA 1
ATOM 1841 C C . GLY A 1 253 ? 151.95682 109.75412 -14.20769 1.000 48.91441 253 GLY A C 1
ATOM 1842 O O . GLY A 1 253 ? 150.77172 109.81642 -14.57486 1.000 46.65051 253 GLY A O 1
ATOM 1843 N N . ALA A 1 254 ? 152.82862 108.89749 -14.75008 1.000 46.55908 254 ALA A N 1
ATOM 1844 C CA . ALA A 1 254 ? 152.45456 108.00867 -15.85995 1.000 49.60548 254 ALA A CA 1
ATOM 1845 C C . ALA A 1 254 ? 151.37810 106.99098 -15.42535 1.000 48.73980 254 ALA A C 1
ATOM 1846 O O . ALA A 1 254 ? 150.38577 106.77840 -16.14325 1.000 44.74089 254 ALA A O 1
ATOM 1848 N N . GLY A 1 255 ? 151.58922 106.39284 -14.24636 1.000 43.96001 255 GLY A N 1
ATOM 1849 C CA . GLY A 1 255 ? 150.67861 105.39782 -13.70273 1.000 50.08595 255 GLY A CA 1
ATOM 1850 C C . GLY A 1 255 ? 149.34183 106.05107 -13.33416 1.000 50.29925 255 GLY A C 1
ATOM 1851 O O . GLY A 1 255 ? 148.28275 105.42200 -13.46827 1.000 43.36122 255 GLY A O 1
ATOM 1852 N N . ASP A 1 256 ? 149.39721 107.31344 -12.88203 1.000 46.36344 256 ASP A N 1
ATOM 1853 C CA . ASP A 1 256 ? 148.20519 108.05447 -12.46126 1.000 48.82126 256 ASP A CA 1
ATOM 1854 C C . ASP A 1 256 ? 147.32340 108.42516 -13.63532 1.000 46.30893 256 ASP A C 1
ATOM 1855 O O . ASP A 1 256 ? 146.09087 108.44234 -13.50917 1.000 45.02755 256 ASP A O 1
ATOM 1860 N N . ALA A 1 257 ? 147.97090 108.73456 -14.75440 1.000 47.87315 257 ALA A N 1
ATOM 1861 C CA . ALA A 1 257 ? 147.26200 108.99052 -15.99312 1.000 46.88220 257 ALA A CA 1
ATOM 1862 C C . ALA A 1 257 ? 146.66096 107.66348 -16.47375 1.000 47.48439 257 ALA A C 1
ATOM 1863 O O . ALA A 1 257 ? 145.46823 107.61629 -16.78108 1.000 43.93250 257 ALA A O 1
ATOM 1865 N N . MET A 1 258 ? 147.46056 106.59492 -16.50407 1.000 43.69117 258 MET A N 1
ATOM 1866 C CA . MET A 1 258 ? 146.93303 105.29542 -16.94201 1.000 41.28577 258 MET A CA 1
ATOM 1867 C C . MET A 1 258 ? 145.70483 104.87803 -16.10128 1.000 38.92599 258 MET A C 1
ATOM 1868 O O . MET A 1 258 ? 144.67010 104.45736 -16.65945 1.000 37.67714 258 MET A O 1
ATOM 1873 N N . MET A 1 259 ? 145.77685 105.01752 -14.77736 1.000 40.48026 259 MET A N 1
ATOM 1874 C CA . MET A 1 259 ? 144.62643 104.65688 -13.95325 1.000 39.28972 259 MET A CA 1
ATOM 1875 C C . MET A 1 259 ? 143.39579 105.50357 -14.27230 1.000 40.03079 259 MET A C 1
ATOM 1876 O O . MET A 1 259 ? 142.25505 104.98641 -14.41444 1.000 40.55914 259 MET A O 1
ATOM 1881 N N . ALA A 1 260 ? 143.59531 106.82512 -14.33399 1.000 42.14799 260 ALA A N 1
ATOM 1882 C CA . ALA A 1 260 ? 142.47386 107.71277 -14.70586 1.000 37.31767 260 ALA A CA 1
ATOM 1883 C C . ALA A 1 260 ? 141.83830 107.28670 -16.00899 1.000 40.04833 260 ALA A C 1
ATOM 1884 O O . ALA A 1 260 ? 140.59424 107.26657 -16.13568 1.000 41.76510 260 ALA A O 1
ATOM 1886 N N . GLY A 1 261 ? 142.68205 106.93151 -16.97821 1.000 37.17909 261 GLY A N 1
ATOM 1887 C CA . GLY A 1 261 ? 142.17127 106.58505 -18.29757 1.000 37.26442 261 GLY A CA 1
ATOM 1888 C C . GLY A 1 261 ? 141.36133 105.28610 -18.27033 1.000 48.31736 261 GLY A C 1
ATOM 1889 O O . GLY A 1 261 ? 140.34975 105.12968 -18.97914 1.000 49.85749 261 GLY A O 1
ATOM 1890 N N . LEU A 1 262 ? 141.82918 104.32224 -17.48073 1.000 38.66552 262 LEU A N 1
ATOM 1891 C CA . LEU A 1 262 ? 141.03584 103.06963 -17.29005 1.000 36.78153 262 LEU A CA 1
ATOM 1892 C C . LEU A 1 262 ? 139.64681 103.32042 -16.68877 1.000 39.26614 262 LEU A C 1
ATOM 1893 O O . LEU A 1 262 ? 138.58786 102.77770 -17.13818 1.000 38.39820 262 LEU A O 1
ATOM 1898 N N . ALA A 1 263 ? 139.63965 104.04647 -15.58703 1.000 38.43836 263 ALA A N 1
ATOM 1899 C CA . ALA A 1 263 ? 138.34640 104.35232 -14.97104 1.000 39.33225 263 ALA A CA 1
ATOM 1900 C C . ALA A 1 263 ? 137.42092 105.20335 -15.90642 1.000 41.96679 263 ALA A C 1
ATOM 1901 O O . ALA A 1 263 ? 136.18955 104.95727 -15.99334 1.000 43.25597 263 ALA A O 1
ATOM 1903 N N . SER A 1 264 ? 137.99185 106.21465 -16.57675 1.000 45.58963 264 SER A N 1
ATOM 1904 C CA . SER A 1 264 ? 137.17832 107.04900 -17.47057 1.000 42.12420 264 SER A CA 1
ATOM 1905 C C . SER A 1 264 ? 136.57835 106.19873 -18.60091 1.000 41.82301 264 SER A C 1
ATOM 1906 O O . SER A 1 264 ? 135.38868 106.31658 -18.92089 1.000 45.45977 264 SER A O 1
ATOM 1909 N N . CYS A 1 265 ? 137.39509 105.32017 -19.17896 1.000 50.10018 265 CYS A N 1
ATOM 1910 C CA . CYS A 1 265 ? 136.97172 104.46063 -20.27973 1.000 46.49790 265 CYS A CA 1
ATOM 1911 C C . CYS A 1 265 ? 135.89968 103.49555 -19.86251 1.000 37.97038 265 CYS A C 1
ATOM 1912 O O . CYS A 1 265 ? 134.95526 103.29436 -20.61312 1.000 38.26414 265 CYS A O 1
ATOM 1915 N N . TRP A 1 266 ? 136.01283 102.97524 -18.63852 1.000 43.65620 266 TRP A N 1
ATOM 1916 C CA . TRP A 1 266 ? 134.96310 102.11413 -18.08460 1.000 42.07405 266 TRP A CA 1
ATOM 1917 C C . TRP A 1 266 ? 133.64985 102.86136 -17.99110 1.000 42.54981 266 TRP A C 1
ATOM 1918 O O . TRP A 1 266 ? 132.61090 102.38446 -18.41572 1.000 41.64927 266 TRP A O 1
ATOM 1929 N N . VAL A 1 267 ? 133.71243 104.03962 -17.39822 1.000 39.46395 267 VAL A N 1
ATOM 1930 C CA . VAL A 1 267 ? 132.51947 104.86080 -17.20623 1.000 43.41417 267 VAL A CA 1
ATOM 1931 C C . VAL A 1 267 ? 131.94912 105.28197 -18.57016 1.000 41.80857 267 VAL A C 1
ATOM 1932 O O . VAL A 1 267 ? 130.74508 105.35703 -18.75785 1.000 44.44272 267 VAL A O 1
ATOM 1936 N N . ASP A 1 268 ? 132.81464 105.45809 -19.54877 1.000 46.40209 268 ASP A N 1
ATOM 1937 C CA . ASP A 1 268 ? 132.35030 105.83044 -20.87371 1.000 44.77573 268 ASP A CA 1
ATOM 1938 C C . ASP A 1 268 ? 131.75843 104.66801 -21.68024 1.000 46.02759 268 ASP A C 1
ATOM 1939 O O . ASP A 1 268 ? 131.35985 104.86162 -22.83163 1.000 47.66576 268 ASP A O 1
ATOM 1944 N N . GLY A 1 269 ? 131.70859 103.46592 -21.10168 1.000 45.53494 269 GLY A N 1
ATOM 1945 C CA . GLY A 1 269 ? 131.15548 102.31986 -21.79256 1.000 38.65401 269 GLY A CA 1
ATOM 1946 C C . GLY A 1 269 ? 132.11280 101.55597 -22.71927 1.000 44.84322 269 GLY A C 1
ATOM 1947 O O . GLY A 1 269 ? 131.67122 100.68982 -23.48564 1.000 40.57398 269 GLY A O 1
ATOM 1948 N N . MET A 1 270 ? 133.41568 101.84582 -22.64519 1.000 45.81539 270 MET A N 1
ATOM 1949 C CA . MET A 1 270 ? 134.42320 101.20499 -23.50465 1.000 42.42175 270 MET A CA 1
ATOM 1950 C C . MET A 1 270 ? 134.79088 99.77675 -23.14361 1.000 45.08030 270 MET A C 1
ATOM 1951 O O . MET A 1 270 ? 134.79719 99.41011 -21.96455 1.000 42.55378 270 MET A O 1
ATOM 1956 N N . PRO A 1 271 ? 135.07750 98.95742 -24.16865 1.000 44.95002 271 PRO A N 1
ATOM 1957 C CA . PRO A 1 271 ? 135.54409 97.58135 -23.97733 1.000 46.33086 271 PRO A CA 1
ATOM 1958 C C . PRO A 1 271 ? 136.94625 97.54432 -23.33554 1.000 41.21442 271 PRO A C 1
ATOM 1959 O O . PRO A 1 271 ? 137.66935 98.50555 -23.44964 1.000 41.64451 271 PRO A O 1
ATOM 1963 N N . PHE A 1 272 ? 137.31543 96.42958 -22.71827 1.000 45.79663 272 PHE A N 1
ATOM 1964 C CA . PHE A 1 272 ? 138.53907 96.29051 -21.91403 1.000 44.35254 272 PHE A CA 1
ATOM 1965 C C . PHE A 1 272 ? 139.79050 96.62176 -22.72598 1.000 43.08021 272 PHE A C 1
ATOM 1966 O O . PHE A 1 272 ? 140.57288 97.48786 -22.35010 1.000 42.88001 272 PHE A O 1
ATOM 1974 N N . ALA A 1 273 ? 140.00249 95.90104 -23.82887 1.000 43.02679 273 ALA A N 1
ATOM 1975 C CA . ALA A 1 273 ? 141.25045 96.04913 -24.60349 1.000 42.54669 273 ALA A CA 1
ATOM 1976 C C . ALA A 1 273 ? 141.42398 97.48118 -25.12431 1.000 42.18802 273 ALA A C 1
ATOM 1977 O O . ALA A 1 273 ? 142.52672 98.07991 -24.99618 1.000 41.15842 273 ALA A O 1
ATOM 1979 N N . GLU A 1 274 ? 140.34064 98.06215 -25.66277 1.000 47.30258 274 GLU A N 1
ATOM 1980 C CA . GLU A 1 274 ? 140.37563 99.48399 -26.09950 1.000 48.24412 274 GLU A CA 1
ATOM 1981 C C . GLU A 1 274 ? 140.60837 100.41620 -24.91755 1.000 45.80284 274 GLU A C 1
ATOM 1982 O O . GLU A 1 274 ? 141.30840 101.43507 -25.03085 1.000 50.37977 274 GLU A O 1
ATOM 1988 N N . SER A 1 275 ? 140.04700 100.07026 -23.75484 1.000 44.42577 275 SER A N 1
ATOM 1989 C CA . SER A 1 275 ? 140.28557 100.91412 -22.56648 1.000 44.48433 275 SER A CA 1
ATOM 1990 C C . SER A 1 275 ? 141.77053 100.88182 -22.19598 1.000 40.33710 275 SER A C 1
ATOM 1991 O O . SER A 1 275 ? 142.34191 101.84344 -21.67912 1.000 44.72862 275 SER A O 1
ATOM 1994 N N . VAL A 1 276 ? 142.40446 99.74074 -22.42059 1.000 47.84151 276 VAL A N 1
ATOM 1995 C CA . VAL A 1 276 ? 143.81633 99.62884 -22.03784 1.000 41.73002 276 VAL A CA 1
ATOM 1996 C C . VAL A 1 276 ? 144.68431 100.48094 -23.00290 1.000 48.89103 276 VAL A C 1
ATOM 1997 O O . VAL A 1 276 ? 145.55988 101.23727 -22.56632 1.000 43.46853 276 VAL A O 1
ATOM 2001 N N . ARG A 1 277 ? 144.41921 100.39625 -24.30626 1.000 54.06973 277 ARG A N 1
ATOM 2002 C CA . ARG A 1 277 ? 145.16066 101.21903 -25.27507 1.000 49.23562 277 ARG A CA 1
ATOM 2003 C C . ARG A 1 277 ? 144.99855 102.69718 -25.00211 1.000 45.06330 277 ARG A C 1
ATOM 2004 O O . ARG A 1 277 ? 145.99322 103.46927 -25.01191 1.000 50.95479 277 ARG A O 1
ATOM 2006 N N . PHE A 1 278 ? 143.75532 103.09743 -24.75984 1.000 48.98647 278 PHE A N 1
ATOM 2007 C CA . PHE A 1 278 ? 143.43577 104.47624 -24.43039 1.000 47.52360 278 PHE A CA 1
ATOM 2008 C C . PHE A 1 278 ? 144.21047 104.94590 -23.20098 1.000 50.63422 278 PHE A C 1
ATOM 2009 O O . PHE A 1 278 ? 144.83476 106.03382 -23.20656 1.000 49.74514 278 PHE A O 1
ATOM 2017 N N . ALA A 1 279 ? 144.18226 104.10063 -22.16807 1.000 47.71661 279 ALA A N 1
ATOM 2018 C CA . ALA A 1 279 ? 144.88624 104.35681 -20.90611 1.000 49.39125 279 ALA A CA 1
ATOM 2019 C C . ALA A 1 279 ? 146.39953 104.54552 -21.13710 1.000 46.22742 279 ALA A C 1
ATOM 2020 O O . ALA A 1 279 ? 147.08475 105.43278 -20.54659 1.000 43.24040 279 ALA A O 1
ATOM 2022 N N . GLN A 1 280 ? 146.95186 103.67852 -21.98361 1.000 45.42708 280 GLN A N 1
ATOM 2023 C CA . GLN A 1 280 ? 148.34889 103.81938 -22.38391 1.000 48.70390 280 GLN A CA 1
ATOM 2024 C C . GLN A 1 280 ? 148.63852 105.17603 -23.03278 1.000 57.61554 280 GLN A C 1
ATOM 2025 O O . GLN A 1 280 ? 149.69853 105.78636 -22.79278 1.000 57.34412 280 GLN A O 1
ATOM 2031 N N . GLY A 1 281 ? 147.70781 105.63907 -23.87175 1.000 58.19003 281 GLY A N 1
ATOM 2032 C CA . GLY A 1 281 ? 147.81804 106.96597 -24.47163 1.000 54.19868 281 GLY A CA 1
ATOM 2033 C C . GLY A 1 281 ? 147.86065 108.07577 -23.42922 1.000 56.30347 281 GLY A C 1
ATOM 2034 O O . GLY A 1 281 ? 148.70116 108.99619 -23.48842 1.000 58.05858 281 GLY A O 1
ATOM 2035 N N . CYS A 1 282 ? 146.95297 108.00761 -22.45987 1.000 51.16997 282 CYS A N 1
ATOM 2036 C CA . CYS A 1 282 ? 147.00619 108.93397 -21.31141 1.000 49.56130 282 CYS A CA 1
ATOM 2037 C C . CYS A 1 282 ? 148.37492 108.93871 -20.64010 1.000 55.17587 282 CYS A C 1
ATOM 2038 O O . CYS A 1 282 ? 148.92163 109.99836 -20.27756 1.000 60.48098 282 CYS A O 1
ATOM 2041 N N . SER A 1 283 ? 148.88495 107.72246 -20.41722 1.000 53.63239 283 SER A N 1
ATOM 2042 C CA . SER A 1 283 ? 150.15724 107.54412 -19.73058 1.000 57.36169 283 SER A CA 1
ATOM 2043 C C . SER A 1 283 ? 151.25066 108.29395 -20.51463 1.000 56.79659 283 SER A C 1
ATOM 2044 O O . SER A 1 283 ? 152.04489 109.03683 -19.93716 1.000 49.51726 283 SER A O 1
ATOM 2047 N N . SER A 1 284 ? 151.22556 108.08638 -21.83212 1.000 62.11550 284 SER A N 1
ATOM 2048 C CA . SER A 1 284 ? 152.12064 108.69026 -22.80772 1.000 66.04838 284 SER A CA 1
ATOM 2049 C C . SER A 1 284 ? 152.08673 110.22966 -22.76316 1.000 67.32778 284 SER A C 1
ATOM 2050 O O . SER A 1 284 ? 153.14333 110.87287 -22.72199 1.000 64.69845 284 SER A O 1
ATOM 2053 N N . MET A 1 285 ? 150.88915 110.81539 -22.73420 1.000 65.36191 285 MET A N 1
ATOM 2054 C CA . MET A 1 285 ? 150.75867 112.25741 -22.55309 1.000 58.41888 285 MET A CA 1
ATOM 2055 C C . MET A 1 285 ? 151.43257 112.70219 -21.25519 1.000 62.58936 285 MET A C 1
ATOM 2056 O O . MET A 1 285 ? 152.11730 113.75102 -21.22441 1.000 60.43167 285 MET A O 1
ATOM 2061 N N . ALA A 1 286 ? 151.25691 111.91793 -20.18401 1.000 62.04825 286 ALA A N 1
ATOM 2062 C CA . ALA A 1 286 ? 151.89376 112.26688 -18.89818 1.000 60.92939 286 ALA A CA 1
ATOM 2063 C C . ALA A 1 286 ? 153.44399 112.19216 -18.97908 1.000 68.35536 286 ALA A C 1
ATOM 2064 O O . ALA A 1 286 ? 154.18572 113.04392 -18.40304 1.000 64.53373 286 ALA A O 1
ATOM 2066 N N . LEU A 1 287 ? 153.91044 111.18317 -19.71704 1.000 62.08808 287 LEU A N 1
ATOM 2067 C CA . LEU A 1 287 ? 155.32809 110.86970 -19.83391 1.000 62.57791 287 LEU A CA 1
ATOM 2068 C C . LEU A 1 287 ? 156.10794 111.94364 -20.57737 1.000 66.44680 287 LEU A C 1
ATOM 2069 O O . LEU A 1 287 ? 157.28935 112.12177 -20.33902 1.000 63.94436 287 LEU A O 1
ATOM 2074 N N . SER A 1 288 ? 155.45665 112.58566 -21.53705 1.000 70.32425 288 SER A N 1
ATOM 2075 C CA . SER A 1 288 ? 156.11600 113.54578 -22.40006 1.000 74.89075 288 SER A CA 1
ATOM 2076 C C . SER A 1 288 ? 155.96928 114.96712 -21.83086 1.000 78.66756 288 SER A C 1
ATOM 2077 O O . SER A 1 288 ? 156.45460 115.93294 -22.41353 1.000 83.58266 288 SER A O 1
ATOM 2080 N N . CYS A 1 289 ? 155.30630 115.07004 -20.68130 1.000 75.39305 289 CYS A N 1
ATOM 2081 C CA . CYS A 1 289 ? 155.05044 116.34339 -20.00642 1.000 78.78671 289 CYS A CA 1
ATOM 2082 C C . CYS A 1 289 ? 156.07495 116.63266 -18.89066 1.000 88.47426 289 CYS A C 1
ATOM 2083 O O . CYS A 1 289 ? 156.62220 115.69360 -18.28890 1.000 86.50271 289 CYS A O 1
ATOM 2086 N N . GLU A 1 290 ? 156.36123 117.92128 -18.66277 1.000 91.26041 290 GLU A N 1
ATOM 2087 C CA . GLU A 1 290 ? 157.13814 118.37717 -17.50392 1.000 96.90706 290 GLU A CA 1
ATOM 2088 C C . GLU A 1 290 ? 156.52684 118.12703 -16.12758 1.000 96.18410 290 GLU A C 1
ATOM 2089 O O . GLU A 1 290 ? 157.25553 118.02269 -15.14060 1.000 91.81434 290 GLU A O 1
ATOM 2095 N N . TYR A 1 291 ? 155.19772 118.05776 -16.05248 1.000 97.88358 291 TYR A N 1
ATOM 2096 C CA . TYR A 1 291 ? 154.52216 117.94732 -14.75741 1.000 96.99874 291 TYR A CA 1
ATOM 2097 C C . TYR A 1 291 ? 154.07342 116.50811 -14.39520 1.000 76.79881 291 TYR A C 1
ATOM 2098 O O . TYR A 1 291 ? 154.10954 115.58465 -15.21927 1.000 73.12919 291 TYR A O 1
ATOM 2107 N N . THR A 1 292 ? 153.63379 116.36453 -13.14898 1.000 67.88805 292 THR A N 1
ATOM 2108 C CA . THR A 1 292 ? 153.09534 115.12555 -12.61161 1.000 72.17393 292 THR A CA 1
ATOM 2109 C C . THR A 1 292 ? 151.72386 114.87919 -13.31499 1.000 68.21867 292 THR A C 1
ATOM 2110 O O . THR A 1 292 ? 151.30580 113.73710 -13.56065 1.000 63.98984 292 THR A O 1
ATOM 2114 N N . ASN A 1 293 ? 151.00577 115.97479 -13.57988 1.000 61.80697 293 ASN A N 1
ATOM 2115 C CA . ASN A 1 293 ? 149.83011 115.96072 -14.46487 1.000 65.36219 293 ASN A CA 1
ATOM 2116 C C . ASN A 1 293 ? 150.04150 116.83001 -15.71660 1.000 73.24898 293 ASN A C 1
ATOM 2117 O O . ASN A 1 293 ? 150.49949 117.98989 -15.61721 1.000 69.66106 293 ASN A O 1
ATOM 2122 N N . ASN A 1 294 ? 149.70840 116.28485 -16.88641 1.000 74.92776 294 ASN A N 1
ATOM 2123 C CA . ASN A 1 294 ? 149.74425 117.06647 -18.12965 1.000 76.54286 294 ASN A CA 1
ATOM 2124 C C . ASN A 1 294 ? 148.47921 117.94402 -18.27202 1.000 75.25646 294 ASN A C 1
ATOM 2125 O O . ASN A 1 294 ? 147.35538 117.40247 -18.28769 1.000 71.19501 294 ASN A O 1
ATOM 2130 N N . PRO A 1 295 ? 148.65945 119.30199 -18.36720 1.000 71.97244 295 PRO A N 1
ATOM 2131 C CA . PRO A 1 295 ? 147.53846 120.25949 -18.44585 1.000 71.33276 295 PRO A CA 1
ATOM 2132 C C . PRO A 1 295 ? 146.70586 120.10744 -19.72831 1.000 73.97436 295 PRO A C 1
ATOM 2133 O O . PRO A 1 295 ? 145.53988 120.53346 -19.77728 1.000 72.24998 295 PRO A O 1
ATOM 2137 N N . ASP A 1 296 ? 147.31990 119.45780 -20.72412 1.000 73.17380 296 ASP A N 1
ATOM 2138 C CA . ASP A 1 296 ? 146.76411 119.25135 -22.06001 1.000 74.88904 296 ASP A CA 1
ATOM 2139 C C . ASP A 1 296 ? 146.11732 117.85659 -22.20781 1.000 74.43101 296 ASP A C 1
ATOM 2140 O O . ASP A 1 296 ? 145.69823 117.49573 -23.30894 1.000 71.62921 296 ASP A O 1
ATOM 2145 N N . LEU A 1 297 ? 146.08138 117.07067 -21.12558 1.000 74.07996 297 LEU A N 1
ATOM 2146 C CA . LEU A 1 297 ? 145.42056 115.75931 -21.15106 1.000 75.03171 297 LEU A CA 1
ATOM 2147 C C . LEU A 1 297 ? 143.95197 115.95763 -21.48023 1.000 77.13721 297 LEU A C 1
ATOM 2148 O O . LEU A 1 297 ? 143.26449 116.74017 -20.81692 1.000 79.30186 297 LEU A O 1
ATOM 2153 N N . SER A 1 298 ? 143.49591 115.26650 -22.52375 1.000 75.26345 298 SER A N 1
ATOM 2154 C CA . SER A 1 298 ? 142.10417 115.33587 -22.97011 1.000 72.46025 298 SER A CA 1
ATOM 2155 C C . SER A 1 298 ? 141.79118 114.11381 -23.83410 1.000 70.13244 298 SER A C 1
ATOM 2156 O O . SER A 1 298 ? 142.71797 113.49490 -24.39048 1.000 67.80414 298 SER A O 1
ATOM 2159 N N . ILE A 1 299 ? 140.49878 113.79043 -23.95694 1.000 70.39349 299 ILE A N 1
ATOM 2160 C CA . ILE A 1 299 ? 140.04272 112.71220 -24.83909 1.000 70.62924 299 ILE A CA 1
ATOM 2161 C C . ILE A 1 299 ? 140.53268 112.98421 -26.26085 1.000 76.46433 299 ILE A C 1
ATOM 2162 O O . ILE A 1 299 ? 141.17775 112.14011 -26.86513 1.000 74.07058 299 ILE A O 1
ATOM 2167 N N . ALA A 1 300 ? 140.26531 114.19559 -26.75086 1.000 80.26012 300 ALA A N 1
ATOM 2168 C CA . ALA A 1 300 ? 140.75823 114.68717 -28.04195 1.000 74.21370 300 ALA A CA 1
ATOM 2169 C C . ALA A 1 300 ? 142.22557 114.33043 -28.31015 1.000 68.47456 300 ALA A C 1
ATOM 2170 O O . ALA A 1 300 ? 142.57367 113.67311 -29.30603 1.000 72.37066 300 ALA A O 1
ATOM 2172 N N . ASN A 1 301 ? 143.08194 114.75339 -27.39614 1.000 62.91073 301 ASN A N 1
ATOM 2173 C CA . ASN A 1 301 ? 144.52367 114.56143 -27.55472 1.000 70.79078 301 ASN A CA 1
ATOM 2174 C C . ASN A 1 301 ? 145.03106 113.12738 -27.36671 1.000 69.46472 301 ASN A C 1
ATOM 2175 O O . ASN A 1 301 ? 145.99527 112.70385 -28.03393 1.000 63.08586 301 ASN A O 1
ATOM 2180 N N . VAL A 1 302 ? 144.40287 112.39576 -26.44685 1.000 72.46950 302 VAL A N 1
ATOM 2181 C CA . VAL A 1 302 ? 144.74461 110.98805 -26.25123 1.000 74.96647 302 VAL A CA 1
ATOM 2182 C C . VAL A 1 302 ? 144.31156 110.18888 -27.48484 1.000 78.54287 302 VAL A C 1
ATOM 2183 O O . VAL A 1 302 ? 145.10076 109.40855 -28.02225 1.000 72.86259 302 VAL A O 1
ATOM 2187 N N . ILE A 1 303 ? 143.07886 110.41401 -27.94920 1.000 81.33028 303 ILE A N 1
ATOM 2188 C CA . ILE A 1 303 ? 142.55625 109.74722 -29.14464 1.000 79.82748 303 ILE A CA 1
ATOM 2189 C C . ILE A 1 303 ? 143.46295 110.04681 -30.33348 1.000 84.95405 303 ILE A C 1
ATOM 2190 O O . ILE A 1 303 ? 143.86396 109.13764 -31.07589 1.000 83.04539 303 ILE A O 1
ATOM 2195 N N . SER A 1 304 ? 143.85201 111.31211 -30.46047 1.000 89.54232 304 SER A N 1
ATOM 2196 C CA . SER A 1 304 ? 144.69843 111.72418 -31.56774 1.000 89.44088 304 SER A CA 1
ATOM 2197 C C . SER A 1 304 ? 146.09690 111.06912 -31.44429 1.000 85.23044 304 SER A C 1
ATOM 2198 O O . SER A 1 304 ? 146.69342 110.65683 -32.44140 1.000 83.16026 304 SER A O 1
ATOM 2201 N N . LEU A 1 305 ? 146.59998 110.93928 -30.21928 1.000 84.20777 305 LEU A N 1
ATOM 2202 C CA . LEU A 1 305 ? 147.88600 110.27122 -29.95999 1.000 83.15359 305 LEU A CA 1
ATOM 2203 C C . LEU A 1 305 ? 147.84480 108.75107 -30.24711 1.000 85.12749 305 LEU A C 1
ATOM 2204 O O . LEU A 1 305 ? 148.82877 108.15496 -30.72076 1.000 87.34400 305 LEU A O 1
ATOM 2209 N N . VAL A 1 306 ? 146.69122 108.14732 -29.96325 1.000 77.92683 306 VAL A N 1
ATOM 2210 C CA . VAL A 1 306 ? 146.45173 106.71258 -30.13478 1.000 79.52322 306 VAL A CA 1
ATOM 2211 C C . VAL A 1 306 ? 146.27819 106.29976 -31.58585 1.000 86.94405 306 VAL A C 1
ATOM 2212 O O . VAL A 1 306 ? 146.92707 105.34928 -32.02834 1.000 84.37297 306 VAL A O 1
ATOM 2216 N N . GLU A 1 307 ? 145.45232 107.03429 -32.33239 1.000 100.67499 307 GLU A N 1
ATOM 2217 C CA . GLU A 1 307 ? 145.12542 106.67813 -33.71942 1.000 111.50641 307 GLU A CA 1
ATOM 2218 C C . GLU A 1 307 ? 146.37158 106.55939 -34.61350 1.000 120.19026 307 GLU A C 1
ATOM 2219 O O . GLU A 1 307 ? 146.32073 105.92709 -35.67560 1.000 124.53544 307 GLU A O 1
ATOM 2225 N N . ASN A 1 308 ? 147.48382 107.15218 -34.16917 1.000 119.46559 308 ASN A N 1
ATOM 2226 C CA . ASN A 1 308 ? 148.79372 106.92924 -34.79145 1.000 114.96618 308 ASN A CA 1
ATOM 2227 C C . ASN A 1 308 ? 149.56547 105.76972 -34.14825 1.000 111.07806 308 ASN A C 1
ATOM 2228 O O . ASN A 1 308 ? 149.33015 104.59376 -34.47394 1.000 108.70795 308 ASN A O 1
ATOM 2233 N N . GLU B 1 3 ? 146.55377 153.78911 16.49841 1.000 102.37990 3 GLU B N 1
ATOM 2234 C CA . GLU B 1 3 ? 147.61181 154.71595 16.11151 1.000 104.26993 3 GLU B CA 1
ATOM 2235 C C . GLU B 1 3 ? 147.93173 154.58753 14.62190 1.000 100.39944 3 GLU B C 1
ATOM 2236 O O . GLU B 1 3 ? 147.80787 153.50206 14.04253 1.000 95.62823 3 GLU B O 1
ATOM 2242 N N . LYS B 1 4 ? 148.34117 155.70268 14.01675 1.000 98.49163 4 LYS B N 1
ATOM 2243 C CA . LYS B 1 4 ? 148.63282 155.75928 12.58755 1.000 95.68490 4 LYS B CA 1
ATOM 2244 C C . LYS B 1 4 ? 150.14338 155.71086 12.25471 1.000 85.09269 4 LYS B C 1
ATOM 2245 O O . LYS B 1 4 ? 150.54468 156.00460 11.12442 1.000 89.78261 4 LYS B O 1
ATOM 2251 N N . ASP B 1 5 ? 150.97167 155.34054 13.23397 1.000 67.94064 5 ASP B N 1
ATOM 2252 C CA . ASP B 1 5 ? 152.38450 155.04001 12.97867 1.000 59.06275 5 ASP B CA 1
ATOM 2253 C C . ASP B 1 5 ? 152.54129 153.59415 12.46196 1.000 60.20083 5 ASP B C 1
ATOM 2254 O O . ASP B 1 5 ? 151.83864 152.67660 12.92317 1.000 58.19667 5 ASP B O 1
ATOM 2259 N N . TYR B 1 6 ? 153.42241 153.41290 11.48458 1.000 55.06750 6 TYR B N 1
ATOM 2260 C CA . TYR B 1 6 ? 153.76462 152.07076 10.97439 1.000 54.17569 6 TYR B CA 1
ATOM 2261 C C . TYR B 1 6 ? 155.24320 151.97951 10.58279 1.000 51.54722 6 TYR B C 1
ATOM 2262 O O . TYR B 1 6 ? 155.98396 152.98249 10.52375 1.000 52.04461 6 TYR B O 1
ATOM 2271 N N . VAL B 1 7 ? 155.65348 150.74625 10.37200 1.000 46.70613 7 VAL B N 1
ATOM 2272 C CA . VAL B 1 7 ? 156.97628 150.35649 9.91398 1.000 48.08770 7 VAL B CA 1
ATOM 2273 C C . VAL B 1 7 ? 156.84681 149.69965 8.52657 1.000 50.98290 7 VAL B C 1
ATOM 2274 O O . VAL B 1 7 ? 155.86345 148.96462 8.29539 1.000 49.37092 7 VAL B O 1
ATOM 2278 N N . VAL B 1 8 ? 157.79147 149.96690 7.61739 1.000 45.75631 8 VAL B N 1
ATOM 2279 C CA . VAL B 1 8 ? 157.82327 149.30637 6.32134 1.000 40.92585 8 VAL B CA 1
ATOM 2280 C C . VAL B 1 8 ? 159.03413 148.34904 6.24776 1.000 46.82629 8 VAL B C 1
ATOM 2281 O O . VAL B 1 8 ? 160.17443 148.74796 6.52718 1.000 39.78243 8 VAL B O 1
ATOM 2285 N N . ILE B 1 9 ? 158.77911 147.07698 5.91112 1.000 40.02499 9 ILE B N 1
ATOM 2286 C CA . ILE B 1 9 ? 159.85858 146.10010 5.73438 1.000 39.35658 9 ILE B CA 1
ATOM 2287 C C . ILE B 1 9 ? 159.95385 145.73505 4.26677 1.000 48.36541 9 ILE B C 1
ATOM 2288 O O . ILE B 1 9 ? 158.96355 145.37795 3.65456 1.000 43.16303 9 ILE B O 1
ATOM 2293 N N . ILE B 1 10 ? 161.13394 145.87292 3.67882 1.000 45.55036 10 ILE B N 1
ATOM 2294 C CA . ILE B 1 10 ? 161.31981 145.56645 2.27080 1.000 38.54400 10 ILE B CA 1
ATOM 2295 C C . ILE B 1 10 ? 162.31683 144.37840 2.19085 1.000 38.01538 10 ILE B C 1
ATOM 2296 O O . ILE B 1 10 ? 163.46445 144.46619 2.59852 1.000 37.41985 10 ILE B O 1
ATOM 2301 N N . GLY B 1 11 ? 161.86123 143.21478 1.72007 1.000 37.85406 11 GLY B N 1
ATOM 2302 C CA . GLY B 1 11 ? 162.76491 142.07469 1.77397 1.000 37.26539 11 GLY B CA 1
ATOM 2303 C C . GLY B 1 11 ? 162.06843 140.83153 1.24437 1.000 42.74061 11 GLY B C 1
ATOM 2304 O O . GLY B 1 11 ? 160.97306 140.87710 0.66104 1.000 40.33536 11 GLY B O 1
ATOM 2305 N N . SER B 1 12 ? 162.68749 139.69940 1.45346 1.000 39.15910 12 SER B N 1
ATOM 2306 C CA . SER B 1 12 ? 162.14790 138.55806 0.76675 1.000 40.44886 12 SER B CA 1
ATOM 2307 C C . SER B 1 12 ? 161.25414 137.71840 1.69370 1.000 45.29272 12 SER B C 1
ATOM 2308 O O . SER B 1 12 ? 161.37493 137.70676 2.94813 1.000 38.23515 12 SER B O 1
ATOM 2311 N N . ALA B 1 13 ? 160.31471 137.04866 1.04201 1.000 46.85800 13 ALA B N 1
ATOM 2312 C CA . ALA B 1 13 ? 159.36442 136.14055 1.67675 1.000 39.93998 13 ALA B CA 1
ATOM 2313 C C . ALA B 1 13 ? 159.55365 134.74470 1.02610 1.000 37.20853 13 ALA B C 1
ATOM 2314 O O . ALA B 1 13 ? 159.33018 134.58786 -0.18154 1.000 47.59119 13 ALA B O 1
ATOM 2316 N N . ASN B 1 14 ? 160.03928 133.79722 1.81196 1.000 36.86757 14 ASN B N 1
ATOM 2317 C CA . ASN B 1 14 ? 160.32885 132.44401 1.32319 1.000 46.39259 14 ASN B CA 1
ATOM 2318 C C . ASN B 1 14 ? 159.35500 131.42028 1.88194 1.000 50.07360 14 ASN B C 1
ATOM 2319 O O . ASN B 1 14 ? 158.74907 131.65062 2.94111 1.000 46.34656 14 ASN B O 1
ATOM 2324 N N . ILE B 1 15 ? 159.28374 130.25648 1.22669 1.000 50.00128 15 ILE B N 1
ATOM 2325 C CA . ILE B 1 15 ? 158.80082 129.07109 1.93717 1.000 44.88135 15 ILE B CA 1
ATOM 2326 C C . ILE B 1 15 ? 159.98316 128.24184 2.26401 1.000 35.93999 15 ILE B C 1
ATOM 2327 O O . ILE B 1 15 ? 160.68578 127.78492 1.36149 1.000 45.87230 15 ILE B O 1
ATOM 2332 N N . ASP B 1 16 ? 160.22352 128.07352 3.55964 1.000 35.84816 16 ASP B N 1
ATOM 2333 C CA . ASP B 1 16 ? 161.21317 127.19287 4.00137 1.000 35.36640 16 ASP B CA 1
ATOM 2334 C C . ASP B 1 16 ? 160.65700 125.74752 3.99793 1.000 48.46884 16 ASP B C 1
ATOM 2335 O O . ASP B 1 16 ? 159.52834 125.52982 4.43515 1.000 47.25285 16 ASP B O 1
ATOM 2340 N N . VAL B 1 17 ? 161.46206 124.81106 3.50802 1.000 52.68083 17 VAL B N 1
ATOM 2341 C CA . VAL B 1 17 ? 161.11567 123.40159 3.54488 1.000 50.65041 17 VAL B CA 1
ATOM 2342 C C . VAL B 1 17 ? 162.23542 122.66831 4.21938 1.000 56.19693 17 VAL B C 1
ATOM 2343 O O . VAL B 1 17 ? 163.35846 122.73290 3.73433 1.000 58.44668 17 VAL B O 1
ATOM 2347 N N . ALA B 1 18 ? 161.96117 122.06286 5.37622 1.000 43.83586 18 ALA B N 1
ATOM 2348 C CA . ALA B 1 18 ? 162.94498 121.18464 6.03762 1.000 49.13258 18 ALA B CA 1
ATOM 2349 C C . ALA B 1 18 ? 162.47417 119.74056 5.90010 1.000 51.95253 18 ALA B C 1
ATOM 2350 O O . ALA B 1 18 ? 161.30805 119.45865 6.18503 1.000 53.77893 18 ALA B O 1
ATOM 2352 N N . GLY B 1 19 ? 163.35609 118.87522 5.40298 1.000 53.05340 19 GLY B N 1
ATOM 2353 C CA . GLY B 1 19 ? 163.14020 117.43853 5.33177 1.000 49.48230 19 GLY B CA 1
ATOM 2354 C C . GLY B 1 19 ? 164.14723 116.74432 6.23184 1.000 59.69306 19 GLY B C 1
ATOM 2355 O O . GLY B 1 19 ? 165.36615 116.93929 6.08740 1.000 59.15045 19 GLY B O 1
ATOM 2356 N N . TYR B 1 20 ? 163.62768 115.97626 7.18410 1.000 58.73080 20 TYR B N 1
ATOM 2357 C CA . TYR B 1 20 ? 164.40869 115.21907 8.15158 1.000 65.25801 20 TYR B CA 1
ATOM 2358 C C . TYR B 1 20 ? 164.37543 113.76701 7.74088 1.000 77.93098 20 TYR B C 1
ATOM 2359 O O . TYR B 1 20 ? 163.28022 113.17415 7.56443 1.000 71.88417 20 TYR B O 1
ATOM 2368 N N . SER B 1 21 ? 165.56316 113.18610 7.59040 1.000 100.31073 21 SER B N 1
ATOM 2369 C CA . SER B 1 21 ? 165.62309 111.74767 7.32945 1.000 121.81935 21 SER B CA 1
ATOM 2370 C C . SER B 1 21 ? 165.28894 111.00439 8.63384 1.000 124.70169 21 SER B C 1
ATOM 2371 O O . SER B 1 21 ? 165.82898 111.38403 9.68069 1.000 133.23349 21 SER B O 1
ATOM 2374 N N . HIS B 1 22 ? 164.42621 109.98338 8.65427 1.000 112.75038 22 HIS B N 1
ATOM 2375 C CA . HIS B 1 22 ? 164.63464 109.04195 9.75563 1.000 108.41616 22 HIS B CA 1
ATOM 2376 C C . HIS B 1 22 ? 165.29088 107.80158 9.13758 1.000 107.41626 22 HIS B C 1
ATOM 2377 O O . HIS B 1 22 ? 165.34840 107.68765 7.91497 1.000 111.01279 22 HIS B O 1
ATOM 2384 N N . GLU B 1 23 ? 165.77618 106.89115 9.98482 1.000 109.98382 23 GLU B N 1
ATOM 2385 C CA . GLU B 1 23 ? 166.36801 105.60659 9.57648 1.000 112.66920 23 GLU B CA 1
ATOM 2386 C C . GLU B 1 23 ? 167.41345 105.70954 8.43418 1.000 127.92748 23 GLU B C 1
ATOM 2387 O O . GLU B 1 23 ? 167.72250 104.69799 7.77680 1.000 130.48021 23 GLU B O 1
ATOM 2393 N N . SER B 1 24 ? 167.91949 106.93315 8.21710 1.000 120.27990 24 SER B N 1
ATOM 2394 C CA . SER B 1 24 ? 168.96393 107.30000 7.24131 1.000 107.61202 24 SER B CA 1
ATOM 2395 C C . SER B 1 24 ? 169.59508 106.15783 6.44946 1.000 105.66184 24 SER B C 1
ATOM 2396 O O . SER B 1 24 ? 169.25578 105.95077 5.28063 1.000 104.20735 24 SER B O 1
ATOM 2399 N N . ASP B 1 29 ? 167.69167 105.94905 -1.89489 1.000 115.80628 29 ASP B N 1
ATOM 2400 C CA . ASP B 1 29 ? 166.29909 105.88611 -2.35549 1.000 118.99941 29 ASP B CA 1
ATOM 2401 C C . ASP B 1 29 ? 165.28481 106.48430 -1.34046 1.000 131.92716 29 ASP B C 1
ATOM 2402 O O . ASP B 1 29 ? 165.68565 107.09712 -0.34481 1.000 130.88304 29 ASP B O 1
ATOM 2407 N N . ALA B 1 30 ? 163.98212 106.33848 -1.64055 1.000 130.07843 30 ALA B N 1
ATOM 2408 C CA . ALA B 1 30 ? 162.85357 106.94985 -0.88847 1.000 123.61780 30 ALA B CA 1
ATOM 2409 C C . ALA B 1 30 ? 162.58609 106.50460 0.57090 1.000 117.24999 30 ALA B C 1
ATOM 2410 O O . ALA B 1 30 ? 161.78005 105.60011 0.84119 1.000 115.05058 30 ALA B O 1
ATOM 2412 N N . ASN B 1 31 ? 163.22473 107.20193 1.50756 1.000 110.33841 31 ASN B N 1
ATOM 2413 C CA . ASN B 1 31 ? 163.06050 106.92689 2.93544 1.000 104.82779 31 ASN B CA 1
ATOM 2414 C C . ASN B 1 31 ? 161.91015 107.75480 3.52111 1.000 98.69351 31 ASN B C 1
ATOM 2415 O O . ASN B 1 31 ? 161.65034 108.86512 3.07652 1.000 100.55017 31 ASN B O 1
ATOM 2420 N N . PRO B 1 32 ? 161.16596 107.17899 4.47075 1.000 89.41999 32 PRO B N 1
ATOM 2421 C CA . PRO B 1 32 ? 160.22451 107.98801 5.25102 1.000 81.30363 32 PRO B CA 1
ATOM 2422 C C . PRO B 1 32 ? 160.96043 108.96807 6.14107 1.000 81.84990 32 PRO B C 1
ATOM 2423 O O . PRO B 1 32 ? 162.15621 108.82396 6.40947 1.000 85.02419 32 PRO B O 1
ATOM 2427 N N . GLY B 1 33 ? 160.24334 109.99509 6.56924 1.000 74.81705 33 GLY B N 1
ATOM 2428 C CA . GLY B 1 33 ? 160.86040 111.10065 7.26983 1.000 62.75688 33 GLY B CA 1
ATOM 2429 C C . GLY B 1 33 ? 159.82263 112.14653 7.59377 1.000 53.98671 33 GLY B C 1
ATOM 2430 O O . GLY B 1 33 ? 158.62500 111.86305 7.55068 1.000 48.54460 33 GLY B O 1
ATOM 2431 N N . LYS B 1 34 ? 160.26237 113.35220 7.94697 1.000 54.13600 34 LYS B N 1
ATOM 2432 C CA . LYS B 1 34 ? 159.29840 114.40206 8.24662 1.000 51.63945 34 LYS B CA 1
ATOM 2433 C C . LYS B 1 34 ? 159.62304 115.60550 7.40013 1.000 53.47766 34 LYS B C 1
ATOM 2434 O O . LYS B 1 34 ? 160.77839 115.93810 7.21431 1.000 55.20682 34 LYS B O 1
ATOM 2440 N N . ILE B 1 35 ? 158.59831 116.23803 6.85521 1.000 43.46447 35 ILE B N 1
ATOM 2441 C CA . ILE B 1 35 ? 158.80277 117.39854 5.99829 1.000 46.91144 35 ILE B CA 1
ATOM 2442 C C . ILE B 1 35 ? 157.95676 118.54073 6.51331 1.000 52.97150 35 ILE B C 1
ATOM 2443 O O . ILE B 1 35 ? 156.73991 118.38138 6.62685 1.000 48.21597 35 ILE B O 1
ATOM 2448 N N . LYS B 1 36 ? 158.59844 119.67730 6.84225 1.000 57.76553 36 LYS B N 1
ATOM 2449 C CA . LYS B 1 36 ? 157.91281 120.86501 7.38632 1.000 61.90756 36 LYS B CA 1
ATOM 2450 C C . LYS B 1 36 ? 158.01934 122.08135 6.44436 1.000 53.20815 36 LYS B C 1
ATOM 2451 O O . LYS B 1 36 ? 159.11578 122.47198 6.06027 1.000 45.78236 36 LYS B O 1
ATOM 2457 N N . PHE B 1 37 ? 156.87499 122.63287 6.05683 1.000 51.63512 37 PHE B N 1
ATOM 2458 C CA . PHE B 1 37 ? 156.78084 123.88422 5.32312 1.000 57.88359 37 PHE B CA 1
ATOM 2459 C C . PHE B 1 37 ? 156.56052 124.99392 6.33664 1.000 63.86302 37 PHE B C 1
ATOM 2460 O O . PHE B 1 37 ? 155.60948 124.90455 7.11307 1.000 55.36703 37 PHE B O 1
ATOM 2468 N N . THR B 1 38 ? 157.42267 126.02016 6.33813 1.000 52.73667 38 THR B N 1
ATOM 2469 C CA . THR B 1 38 ? 157.26064 127.16151 7.25472 1.000 57.95858 38 THR B CA 1
ATOM 2470 C C . THR B 1 38 ? 157.45297 128.51502 6.55284 1.000 65.86316 38 THR B C 1
ATOM 2471 O O . THR B 1 38 ? 158.15092 128.59219 5.53278 1.000 67.36868 38 THR B O 1
ATOM 2475 N N . PRO B 1 39 ? 156.80688 129.58196 7.07986 1.000 63.51977 39 PRO B N 1
ATOM 2476 C CA . PRO B 1 39 ? 157.15452 130.87550 6.47876 1.000 67.62091 39 PRO B CA 1
ATOM 2477 C C . PRO B 1 39 ? 158.63693 131.24430 6.76798 1.000 40.41989 39 PRO B C 1
ATOM 2478 O O . PRO B 1 39 ? 159.22958 131.08900 7.88667 1.000 45.57639 39 PRO B O 1
ATOM 2482 N N . GLY B 1 40 ? 159.29646 131.70438 5.71607 1.000 47.32242 40 GLY B N 1
ATOM 2483 C CA . GLY B 1 40 ? 160.68599 132.14837 5.89699 1.000 42.34959 40 GLY B CA 1
ATOM 2484 C C . GLY B 1 40 ? 161.02059 133.44620 5.16242 1.000 40.61094 40 GLY B C 1
ATOM 2485 O O . GLY B 1 40 ? 160.11920 134.19105 4.73269 1.000 40.03103 40 GLY B O 1
ATOM 2486 N N . GLY B 1 41 ? 162.32635 133.68424 4.96606 1.000 44.56573 41 GLY B N 1
ATOM 2487 C CA . GLY B 1 41 ? 162.77898 134.88367 4.27483 1.000 45.66087 41 GLY B CA 1
ATOM 2488 C C . GLY B 1 41 ? 163.07751 135.96806 5.28636 1.000 45.68326 41 GLY B C 1
ATOM 2489 O O . GLY B 1 41 ? 162.20045 136.32986 6.07066 1.000 43.73476 41 GLY B O 1
ATOM 2490 N N . VAL B 1 42 ? 164.31776 136.47833 5.28953 1.000 41.25581 42 VAL B N 1
ATOM 2491 C CA . VAL B 1 42 ? 164.73884 137.45717 6.29615 1.000 40.69601 42 VAL B CA 1
ATOM 2492 C C . VAL B 1 42 ? 163.72172 138.60265 6.46681 1.000 36.36590 42 VAL B C 1
ATOM 2493 O O . VAL B 1 42 ? 163.28500 138.84541 7.58278 1.000 37.01338 42 VAL B O 1
ATOM 2497 N N . GLY B 1 43 ? 163.32266 139.24629 5.38185 1.000 36.61153 43 GLY B N 1
ATOM 2498 C CA . GLY B 1 43 ? 162.45168 140.39734 5.45694 1.000 37.17256 43 GLY B CA 1
ATOM 2499 C C . GLY B 1 43 ? 161.09577 140.02741 6.05882 1.000 49.27017 43 GLY B C 1
ATOM 2500 O O . GLY B 1 43 ? 160.62160 140.63744 7.00881 1.000 44.58140 43 GLY B O 1
ATOM 2501 N N . ARG B 1 44 ? 160.45650 139.00722 5.48271 1.000 46.55686 44 ARG B N 1
ATOM 2502 C CA . ARG B 1 44 ? 159.16943 138.49779 5.97221 1.000 43.28196 44 ARG B CA 1
ATOM 2503 C C . ARG B 1 44 ? 159.24736 138.09285 7.44083 1.000 38.07649 44 ARG B C 1
ATOM 2504 O O . ARG B 1 44 ? 158.39510 138.42357 8.25243 1.000 42.19363 44 ARG B O 1
ATOM 2512 N N . ASN B 1 45 ? 160.29749 137.40613 7.80824 1.000 37.54754 45 ASN B N 1
ATOM 2513 C CA . ASN B 1 45 ? 160.46602 137.05937 9.20180 1.000 41.21040 45 ASN B CA 1
ATOM 2514 C C . ASN B 1 45 ? 160.55502 138.24929 10.15565 1.000 50.91665 45 ASN B C 1
ATOM 2515 O O . ASN B 1 45 ? 160.02965 138.23652 11.31322 1.000 44.59228 45 ASN B O 1
ATOM 2520 N N . ILE B 1 46 ? 161.29378 139.26047 9.68020 1.000 43.30990 46 ILE B N 1
ATOM 2521 C CA . ILE B 1 46 ? 161.47968 140.43732 10.48043 1.000 37.71757 46 ILE B CA 1
ATOM 2522 C C . ILE B 1 46 ? 160.11853 141.09242 10.66014 1.000 38.39851 46 ILE B C 1
ATOM 2523 O O . ILE B 1 46 ? 159.75010 141.44885 11.79628 1.000 39.50087 46 ILE B O 1
ATOM 2528 N N . ALA B 1 47 ? 159.38794 141.24737 9.55507 1.000 38.68974 47 ALA B N 1
ATOM 2529 C CA . ALA B 1 47 ? 158.06620 141.86030 9.58324 1.000 47.23873 47 ALA B CA 1
ATOM 2530 C C . ALA B 1 47 ? 157.15890 141.15620 10.60811 1.000 53.44616 47 ALA B C 1
ATOM 2531 O O . ALA B 1 47 ? 156.40163 141.80364 11.38257 1.000 50.44794 47 ALA B O 1
ATOM 2533 N N . GLN B 1 48 ? 157.21999 139.82916 10.60749 1.000 50.36379 48 GLN B N 1
ATOM 2534 C CA . GLN B 1 48 ? 156.40632 139.06047 11.54422 1.000 48.45426 48 GLN B CA 1
ATOM 2535 C C . GLN B 1 48 ? 156.81057 139.31496 12.98961 1.000 42.45526 48 GLN B C 1
ATOM 2536 O O . GLN B 1 48 ? 155.93570 139.52870 13.84020 1.000 48.33712 48 GLN B O 1
ATOM 2542 N N . ASN B 1 49 ? 158.11063 139.32699 13.27781 1.000 39.84616 49 ASN B N 1
ATOM 2543 C CA . ASN B 1 49 ? 158.57142 139.62983 14.63457 1.000 44.83782 49 ASN B CA 1
ATOM 2544 C C . ASN B 1 49 ? 158.20033 141.04369 15.07917 1.000 44.68485 49 ASN B C 1
ATOM 2545 O O . ASN B 1 49 ? 157.93885 141.30127 16.26455 1.000 42.31488 49 ASN B O 1
ATOM 2550 N N . LEU B 1 50 ? 158.14785 141.96487 14.13115 1.000 45.94886 50 LEU B N 1
ATOM 2551 C CA . LEU B 1 50 ? 157.74683 143.33574 14.45341 1.000 45.31614 50 LEU B CA 1
ATOM 2552 C C . LEU B 1 50 ? 156.23902 143.40447 14.79551 1.000 52.19693 50 LEU B C 1
ATOM 2553 O O . LEU B 1 50 ? 155.83371 144.13569 15.73134 1.000 46.26575 50 LEU B O 1
ATOM 2558 N N . ALA B 1 51 ? 155.41529 142.67201 14.03053 1.000 53.93017 51 ALA B N 1
ATOM 2559 C CA . ALA B 1 51 ? 153.96617 142.59486 14.33015 1.000 55.93936 51 ALA B CA 1
ATOM 2560 C C . ALA B 1 51 ? 153.76247 141.98810 15.72445 1.000 50.10763 51 ALA B C 1
ATOM 2561 O O . ALA B 1 51 ? 152.98520 142.49439 16.51105 1.000 52.00825 51 ALA B O 1
ATOM 2563 N N . LEU B 1 52 ? 154.50289 140.93168 16.03529 1.000 52.32498 52 LEU B N 1
ATOM 2564 C CA . LEU B 1 52 ? 154.43695 140.31189 17.35825 1.000 54.72819 52 LEU B CA 1
ATOM 2565 C C . LEU B 1 52 ? 154.94788 141.22347 18.45592 1.000 62.57881 52 LEU B C 1
ATOM 2566 O O . LEU B 1 52 ? 154.59856 141.04862 19.62444 1.000 66.95365 52 LEU B O 1
ATOM 2571 N N . LEU B 1 53 ? 155.83283 142.15454 18.10201 1.000 61.64659 53 LEU B N 1
ATOM 2572 C CA . LEU B 1 53 ? 156.32246 143.13177 19.06958 1.000 57.44548 53 LEU B CA 1
ATOM 2573 C C . LEU B 1 53 ? 155.32713 144.27824 19.20757 1.000 58.50454 53 LEU B C 1
ATOM 2574 O O . LEU B 1 53 ? 155.55733 145.23055 19.96330 1.000 58.69801 53 LEU B O 1
ATOM 2579 N N . GLY B 1 54 ? 154.21847 144.18538 18.47545 1.000 57.44830 54 GLY B N 1
ATOM 2580 C CA . GLY B 1 54 ? 153.12293 145.11970 18.61572 1.000 58.91383 54 GLY B CA 1
ATOM 2581 C C . GLY B 1 54 ? 153.17595 146.28511 17.65170 1.000 59.42016 54 GLY B C 1
ATOM 2582 O O . GLY B 1 54 ? 152.48592 147.28083 17.85448 1.000 57.32695 54 GLY B O 1
ATOM 2583 N N . ASN B 1 55 ? 153.97871 146.18606 16.59588 1.000 55.64126 55 ASN B N 1
ATOM 2584 C CA . ASN B 1 55 ? 154.09052 147.30511 15.64222 1.000 47.46659 55 ASN B CA 1
ATOM 2585 C C . ASN B 1 55 ? 153.18837 147.05604 14.45394 1.000 44.48680 55 ASN B C 1
ATOM 2586 O O . ASN B 1 55 ? 153.01576 145.89477 14.04573 1.000 49.44549 55 ASN B O 1
ATOM 2591 N N . LYS B 1 56 ? 152.64768 148.11791 13.86700 1.000 44.28821 56 LYS B N 1
ATOM 2592 C CA . LYS B 1 56 ? 151.94146 148.02987 12.57659 1.000 54.00228 56 LYS B CA 1
ATOM 2593 C C . LYS B 1 56 ? 152.99628 147.84941 11.47851 1.000 58.59254 56 LYS B C 1
ATOM 2594 O O . LYS B 1 56 ? 153.77170 148.76773 11.16994 1.000 52.72809 56 LYS B O 1
ATOM 2600 N N . ALA B 1 57 ? 153.06216 146.64028 10.93446 1.000 55.64238 57 ALA B N 1
ATOM 2601 C CA . ALA B 1 57 ? 154.12727 146.29148 9.98105 1.000 54.68836 57 ALA B CA 1
ATOM 2602 C C . ALA B 1 57 ? 153.60196 145.99644 8.57290 1.000 51.43211 57 ALA B C 1
ATOM 2603 O O . ALA B 1 57 ? 152.68377 145.18748 8.37813 1.000 51.71696 57 ALA B O 1
ATOM 2605 N N . TRP B 1 58 ? 154.14676 146.70089 7.60045 1.000 41.94352 58 TRP B N 1
ATOM 2606 C CA . TRP B 1 58 ? 153.84893 146.47799 6.20293 1.000 42.06115 58 TRP B CA 1
ATOM 2607 C C . TRP B 1 58 ? 155.01326 145.86033 5.47435 1.000 50.46954 58 TRP B C 1
ATOM 2608 O O . TRP B 1 58 ? 156.11989 146.44509 5.45034 1.000 45.37801 58 TRP B O 1
ATOM 2619 N N . LEU B 1 59 ? 154.75736 144.70484 4.85514 1.000 44.65355 59 LEU B N 1
ATOM 2620 C CA . LEU B 1 59 ? 155.73366 143.99274 4.03995 1.000 45.84370 59 LEU B CA 1
ATOM 2621 C C . LEU B 1 59 ? 155.62947 144.40463 2.56872 1.000 51.70661 59 LEU B C 1
ATOM 2622 O O . LEU B 1 59 ? 154.57608 144.35243 1.96206 1.000 52.43937 59 LEU B O 1
ATOM 2627 N N . LEU B 1 60 ? 156.73665 144.84156 2.00320 1.000 40.33153 60 LEU B N 1
ATOM 2628 C CA . LEU B 1 60 ? 156.85119 145.09675 0.58349 1.000 40.31411 60 LEU B CA 1
ATOM 2629 C C . LEU B 1 60 ? 157.71411 143.93418 0.05925 1.000 56.42777 60 LEU B C 1
ATOM 2630 O O . LEU B 1 60 ? 158.90478 143.86064 0.35400 1.000 44.88412 60 LEU B O 1
ATOM 2635 N N . SER B 1 61 ? 157.10897 142.99930 -0.68243 1.000 44.34338 61 SER B N 1
ATOM 2636 C CA . SER B 1 61 ? 157.84186 141.79934 -1.07610 1.000 48.66128 61 SER B CA 1
ATOM 2637 C C . SER B 1 61 ? 157.26675 141.16198 -2.36047 1.000 51.31621 61 SER B C 1
ATOM 2638 O O . SER B 1 61 ? 156.39441 141.72763 -3.02182 1.000 48.90880 61 SER B O 1
ATOM 2641 N N . ALA B 1 62 ? 157.77770 139.99586 -2.72526 1.000 58.56032 62 ALA B N 1
ATOM 2642 C CA . ALA B 1 62 ? 157.30626 139.32704 -3.94370 1.000 56.27592 62 ALA B CA 1
ATOM 2643 C C . ALA B 1 62 ? 157.08893 137.86537 -3.69127 1.000 50.80005 62 ALA B C 1
ATOM 2644 O O . ALA B 1 62 ? 157.90578 137.16743 -3.01459 1.000 43.61382 62 ALA B O 1
ATOM 2646 N N . VAL B 1 63 ? 155.90420 137.42245 -4.13031 1.000 50.31815 63 VAL B N 1
ATOM 2647 C CA . VAL B 1 63 ? 155.65182 135.98716 -4.23528 1.000 55.94107 63 VAL B CA 1
ATOM 2648 C C . VAL B 1 63 ? 155.09692 135.70033 -5.63955 1.000 51.07161 63 VAL B C 1
ATOM 2649 O O . VAL B 1 63 ? 154.70560 136.62717 -6.38367 1.000 48.49569 63 VAL B O 1
ATOM 2653 N N . GLY B 1 64 ? 155.07591 134.42869 -6.02035 1.000 65.63106 64 GLY B N 1
ATOM 2654 C CA . GLY B 1 64 ? 154.59354 134.09676 -7.34633 1.000 70.31062 64 GLY B CA 1
ATOM 2655 C C . GLY B 1 64 ? 153.16849 133.60294 -7.27173 1.000 68.69924 64 GLY B C 1
ATOM 2656 O O . GLY B 1 64 ? 152.65097 133.40443 -6.16531 1.000 56.00115 64 GLY B O 1
ATOM 2657 N N . SER B 1 65 ? 152.60407 133.30402 -8.44707 1.000 74.88375 65 SER B N 1
ATOM 2658 C CA . SER B 1 65 ? 151.21237 132.83732 -8.60797 1.000 68.37954 65 SER B CA 1
ATOM 2659 C C . SER B 1 65 ? 151.06025 131.36400 -8.36832 1.000 67.63963 65 SER B C 1
ATOM 2660 O O . SER B 1 65 ? 150.19810 130.74018 -8.93928 1.000 74.26453 65 SER B O 1
ATOM 2663 N N . ASP B 1 66 ? 151.85463 130.78521 -7.49307 1.000 69.99980 66 ASP B N 1
ATOM 2664 C CA . ASP B 1 66 ? 151.85578 129.33560 -7.44753 1.000 69.92091 66 ASP B CA 1
ATOM 2665 C C . ASP B 1 66 ? 150.97564 128.79326 -6.32250 1.000 63.06650 66 ASP B C 1
ATOM 2666 O O . ASP B 1 66 ? 151.25772 127.71841 -5.78513 1.000 63.70445 66 ASP B O 1
ATOM 2671 N N . PHE B 1 67 ? 149.93312 129.55360 -5.96955 1.000 52.07605 67 PHE B N 1
ATOM 2672 C CA . PHE B 1 67 ? 148.99922 129.22760 -4.88352 1.000 42.81527 67 PHE B CA 1
ATOM 2673 C C . PHE B 1 67 ? 149.66116 129.20168 -3.50896 1.000 48.47006 67 PHE B C 1
ATOM 2674 O O . PHE B 1 67 ? 149.10613 129.72839 -2.53476 1.000 47.48066 67 PHE B O 1
ATOM 2682 N N . TYR B 1 68 ? 150.82380 128.54918 -3.42359 1.000 48.17402 68 TYR B N 1
ATOM 2683 C CA . TYR B 1 68 ? 151.58129 128.39888 -2.16892 1.000 51.34593 68 TYR B CA 1
ATOM 2684 C C . TYR B 1 68 ? 152.15754 129.75881 -1.74272 1.000 53.43988 68 TYR B C 1
ATOM 2685 O O . TYR B 1 68 ? 152.47770 129.96566 -0.55328 1.000 48.19583 68 TYR B O 1
ATOM 2694 N N . GLY B 1 69 ? 152.24262 130.64606 -2.73470 1.000 39.03066 69 GLY B N 1
ATOM 2695 C CA . GLY B 1 69 ? 152.65809 132.02820 -2.55624 1.000 60.76686 69 GLY B CA 1
ATOM 2696 C C . GLY B 1 69 ? 151.56032 132.76154 -1.82777 1.000 64.51731 69 GLY B C 1
ATOM 2697 O O . GLY B 1 69 ? 151.81714 133.49571 -0.83573 1.000 62.15026 69 GLY B O 1
ATOM 2698 N N . GLN B 1 70 ? 150.33051 132.54596 -2.30404 1.000 67.13204 70 GLN B N 1
ATOM 2699 C CA . GLN B 1 70 ? 149.18908 133.16705 -1.66235 1.000 66.93167 70 GLN B CA 1
ATOM 2700 C C . GLN B 1 70 ? 149.04667 132.63191 -0.23040 1.000 65.56027 70 GLN B C 1
ATOM 2701 O O . GLN B 1 70 ? 148.63546 133.34452 0.67484 1.000 73.32825 70 GLN B O 1
ATOM 2707 N N . SER B 1 71 ? 149.42410 131.39166 -0.00867 1.000 63.35940 71 SER B N 1
ATOM 2708 C CA . SER B 1 71 ? 149.33062 130.80727 1.33649 1.000 71.16537 71 SER B CA 1
ATOM 2709 C C . SER B 1 71 ? 150.36309 131.41228 2.27517 1.000 66.20487 71 SER B C 1
ATOM 2710 O O . SER B 1 71 ? 150.14389 131.57007 3.49124 1.000 57.13390 71 SER B O 1
ATOM 2713 N N . LEU B 1 72 ? 151.53626 131.64853 1.70728 1.000 67.07718 72 LEU B N 1
ATOM 2714 C CA . LEU B 1 72 ? 152.59750 132.30305 2.45065 1.000 57.84812 72 LEU B CA 1
ATOM 2715 C C . LEU B 1 72 ? 152.10569 133.67471 2.95604 1.000 45.99691 72 LEU B C 1
ATOM 2716 O O . LEU B 1 72 ? 152.17421 133.96518 4.17465 1.000 51.43310 72 LEU B O 1
ATOM 2721 N N . LEU B 1 73 ? 151.60869 134.49609 2.02184 1.000 42.59047 73 LEU B N 1
ATOM 2722 C CA . LEU B 1 73 ? 150.99755 135.78550 2.36396 1.000 49.43002 73 LEU B CA 1
ATOM 2723 C C . LEU B 1 73 ? 149.90388 135.66934 3.42935 1.000 59.48382 73 LEU B C 1
ATOM 2724 O O . LEU B 1 73 ? 149.93969 136.37253 4.43524 1.000 57.09152 73 LEU B O 1
ATOM 2729 N N . THR B 1 74 ? 148.94749 134.74678 3.22439 1.000 56.86588 74 THR B N 1
ATOM 2730 C CA . THR B 1 74 ? 147.85155 134.54967 4.16715 1.000 46.30615 74 THR B CA 1
ATOM 2731 C C . THR B 1 74 ? 148.32324 134.19754 5.57654 1.000 47.56940 74 THR B C 1
ATOM 2732 O O . THR B 1 74 ? 147.80197 134.73516 6.56714 1.000 54.61376 74 THR B O 1
ATOM 2736 N N . GLN B 1 75 ? 149.28106 133.28003 5.66843 1.000 40.70725 75 GLN B N 1
ATOM 2737 C CA . GLN B 1 75 ? 149.82293 132.84404 6.96687 1.000 42.02051 75 GLN B CA 1
ATOM 2738 C C . GLN B 1 75 ? 150.53082 134.02692 7.72844 1.000 60.21245 75 GLN B C 1
ATOM 2739 O O . GLN B 1 75 ? 150.52109 134.17551 9.01421 1.000 52.40790 75 GLN B O 1
ATOM 2745 N N . THR B 1 76 ? 151.16671 134.84193 6.88683 1.000 50.65171 76 THR B N 1
ATOM 2746 C CA . THR B 1 76 ? 151.95009 136.00460 7.34646 1.000 54.55184 76 THR B CA 1
ATOM 2747 C C . THR B 1 76 ? 151.00224 137.07241 7.89768 1.000 55.75715 76 THR B C 1
ATOM 2748 O O . THR B 1 76 ? 151.21428 137.58384 9.00585 1.000 53.47836 76 THR B O 1
ATOM 2752 N N . ASN B 1 77 ? 149.92657 137.31174 7.14086 1.000 60.52592 77 ASN B N 1
ATOM 2753 C CA . ASN B 1 77 ? 148.83423 138.21248 7.51243 1.000 68.01370 77 ASN B CA 1
ATOM 2754 C C . ASN B 1 77 ? 148.20078 137.78273 8.82286 1.000 62.73888 77 ASN B C 1
ATOM 2755 O O . ASN B 1 77 ? 147.96281 138.59292 9.70555 1.000 57.96814 77 ASN B O 1
ATOM 2760 N N . GLN B 1 78 ? 148.00565 136.49066 8.98279 1.000 66.56311 78 GLN B N 1
ATOM 2761 C CA . GLN B 1 78 ? 147.47676 136.01136 10.24466 1.000 73.46547 78 GLN B CA 1
ATOM 2762 C C . GLN B 1 78 ? 148.38853 136.23030 11.43247 1.000 74.39390 78 GLN B C 1
ATOM 2763 O O . GLN B 1 78 ? 147.87736 136.31677 12.55791 1.000 68.42392 78 GLN B O 1
ATOM 2769 N N . SER B 1 79 ? 149.71111 136.31614 11.23733 1.000 79.10907 79 SER B N 1
ATOM 2770 C CA . SER B 1 79 ? 150.54277 136.68769 12.42044 1.000 85.34863 79 SER B CA 1
ATOM 2771 C C . SER B 1 79 ? 150.56825 138.20298 12.73567 1.000 73.80290 79 SER B C 1
ATOM 2772 O O . SER B 1 79 ? 151.21696 138.64768 13.70473 1.000 72.06156 79 SER B O 1
ATOM 2775 N N . GLY B 1 80 ? 149.86819 138.98787 11.92153 1.000 59.53158 80 GLY B N 1
ATOM 2776 C CA . GLY B 1 80 ? 149.70349 140.40316 12.19459 1.000 57.87211 80 GLY B CA 1
ATOM 2777 C C . GLY B 1 80 ? 150.14214 141.36342 11.09223 1.000 55.54141 80 GLY B C 1
ATOM 2778 O O . GLY B 1 80 ? 149.79568 142.55782 11.11325 1.000 48.00188 80 GLY B O 1
ATOM 2779 N N . VAL B 1 81 ? 150.88801 140.84449 10.12007 1.000 55.44816 81 VAL B N 1
ATOM 2780 C CA . VAL B 1 81 ? 151.52509 141.66264 9.08295 1.000 54.90168 81 VAL B CA 1
ATOM 2781 C C . VAL B 1 81 ? 150.56864 142.13421 7.98475 1.000 50.95378 81 VAL B C 1
ATOM 2782 O O . VAL B 1 81 ? 149.73073 141.37290 7.47716 1.000 54.53991 81 VAL B O 1
ATOM 2786 N N . TYR B 1 82 ? 150.70238 143.39094 7.59813 1.000 42.56134 82 TYR B N 1
ATOM 2787 C CA . TYR B 1 82 ? 149.91853 143.95874 6.49666 1.000 59.37436 82 TYR B CA 1
ATOM 2788 C C . TYR B 1 82 ? 150.58141 143.54687 5.18597 1.000 63.17201 82 TYR B C 1
ATOM 2789 O O . TYR B 1 82 ? 151.67992 144.03489 4.85709 1.000 51.69564 82 TYR B O 1
ATOM 2798 N N . VAL B 1 83 ? 149.95474 142.60808 4.45895 1.000 56.01784 83 VAL B N 1
ATOM 2799 C CA . VAL B 1 83 ? 150.61835 142.05536 3.27436 1.000 53.53053 83 VAL B CA 1
ATOM 2800 C C . VAL B 1 83 ? 150.02862 142.56665 1.96199 1.000 55.47578 83 VAL B C 1
ATOM 2801 O O . VAL B 1 83 ? 150.41155 142.10515 0.88353 1.000 57.05983 83 VAL B O 1
ATOM 2805 N N . ASP B 1 84 ? 149.15665 143.56218 2.04569 1.000 51.93162 84 ASP B N 1
ATOM 2806 C CA . ASP B 1 84 ? 148.33801 143.96790 0.89228 1.000 61.78643 84 ASP B CA 1
ATOM 2807 C C . ASP B 1 84 ? 149.08500 144.66806 -0.23205 1.000 64.99912 84 ASP B C 1
ATOM 2808 O O . ASP B 1 84 ? 148.56418 144.73515 -1.35492 1.000 57.55882 84 ASP B O 1
ATOM 2813 N N . LYS B 1 85 ? 150.27919 145.20697 0.06086 1.000 63.23930 85 LYS B N 1
ATOM 2814 C CA . LYS B 1 85 ? 151.05569 145.94586 -0.93975 1.000 60.25033 85 LYS B CA 1
ATOM 2815 C C . LYS B 1 85 ? 152.12762 145.03750 -1.57851 1.000 57.17647 85 LYS B C 1
ATOM 2816 O O . LYS B 1 85 ? 152.84238 145.45387 -2.50333 1.000 59.15792 85 LYS B O 1
ATOM 2822 N N . CYS B 1 86 ? 152.19524 143.79434 -1.10776 1.000 47.16678 86 CYS B N 1
ATOM 2823 C CA . CYS B 1 86 ? 153.13953 142.80459 -1.66494 1.000 55.99495 86 CYS B CA 1
ATOM 2824 C C . CYS B 1 86 ? 152.78010 142.45965 -3.08198 1.000 69.66807 86 CYS B C 1
ATOM 2825 O O . CYS B 1 86 ? 151.64826 142.64981 -3.52637 1.000 74.27832 86 CYS B O 1
ATOM 2828 N N . LEU B 1 87 ? 153.74886 141.89852 -3.76908 1.000 70.77789 87 LEU B N 1
ATOM 2829 C CA . LEU B 1 87 ? 153.61677 141.63582 -5.17874 1.000 74.57037 87 LEU B CA 1
ATOM 2830 C C . LEU B 1 87 ? 153.29487 140.16415 -5.41330 1.000 79.34245 87 LEU B C 1
ATOM 2831 O O . LEU B 1 87 ? 153.88343 139.28578 -4.77654 1.000 78.68083 87 LEU B O 1
ATOM 2836 N N . ILE B 1 88 ? 152.31071 139.88535 -6.26444 1.000 84.71328 88 ILE B N 1
ATOM 2837 C CA . ILE B 1 88 ? 152.11432 138.50683 -6.71033 1.000 84.67510 88 ILE B CA 1
ATOM 2838 C C . ILE B 1 88 ? 152.48807 138.42833 -8.16881 1.000 85.70914 88 ILE B C 1
ATOM 2839 O O . ILE B 1 88 ? 151.76576 138.93245 -9.03137 1.000 85.63726 88 ILE B O 1
ATOM 2844 N N . VAL B 1 89 ? 153.65023 137.82578 -8.42285 1.000 81.32626 89 VAL B N 1
ATOM 2845 C CA . VAL B 1 89 ? 154.23753 137.81150 -9.75887 1.000 77.37898 89 VAL B CA 1
ATOM 2846 C C . VAL B 1 89 ? 153.59862 136.69954 -10.60662 1.000 75.70955 89 VAL B C 1
ATOM 2847 O O . VAL B 1 89 ? 153.62446 135.50738 -10.22374 1.000 72.85441 89 VAL B O 1
ATOM 2851 N N . PRO B 1 90 ? 153.01006 137.10119 -11.74846 1.000 70.63366 90 PRO B N 1
ATOM 2852 C CA . PRO B 1 90 ? 152.38464 136.16988 -12.68891 1.000 72.66756 90 PRO B CA 1
ATOM 2853 C C . PRO B 1 90 ? 153.45475 135.20622 -13.19115 1.000 80.19744 90 PRO B C 1
ATOM 2854 O O . PRO B 1 90 ? 154.56252 135.65932 -13.52311 1.000 81.63082 90 PRO B O 1
ATOM 2858 N N . GLY B 1 91 ? 153.16287 133.90664 -13.15644 1.000 83.25171 91 GLY B N 1
ATOM 2859 C CA . GLY B 1 91 ? 154.04409 132.91508 -13.73792 1.000 84.13507 91 GLY B CA 1
ATOM 2860 C C . GLY B 1 91 ? 155.46452 132.90806 -13.20799 1.000 86.68527 91 GLY B C 1
ATOM 2861 O O . GLY B 1 91 ? 156.41839 132.78995 -13.98223 1.000 94.47391 91 GLY B O 1
ATOM 2862 N N . GLU B 1 92 ? 155.62025 133.05568 -11.89694 1.000 75.94821 92 GLU B N 1
ATOM 2863 C CA . GLU B 1 92 ? 156.92485 132.86101 -11.27729 1.000 67.58710 92 GLU B CA 1
ATOM 2864 C C . GLU B 1 92 ? 156.72036 132.01310 -10.03837 1.000 62.48200 92 GLU B C 1
ATOM 2865 O O . GLU B 1 92 ? 155.61761 131.95582 -9.51043 1.000 68.76191 92 GLU B O 1
ATOM 2871 N N . ASN B 1 93 ? 157.74662 131.32444 -9.57167 1.000 62.15236 93 ASN B N 1
ATOM 2872 C CA . ASN B 1 93 ? 157.55129 130.58836 -8.35142 1.000 72.08518 93 ASN B CA 1
ATOM 2873 C C . ASN B 1 93 ? 157.95967 131.45528 -7.20234 1.000 74.78028 93 ASN B C 1
ATOM 2874 O O . ASN B 1 93 ? 158.79184 132.36999 -7.30078 1.000 71.76520 93 ASN B O 1
ATOM 2879 N N . THR B 1 94 ? 157.29930 131.14602 -6.11209 1.000 73.65839 94 THR B N 1
ATOM 2880 C CA . THR B 1 94 ? 157.53326 131.74779 -4.84734 1.000 67.26793 94 THR B CA 1
ATOM 2881 C C . THR B 1 94 ? 158.90896 131.26198 -4.36509 1.000 65.16845 94 THR B C 1
ATOM 2882 O O . THR B 1 94 ? 159.18168 130.07533 -4.40175 1.000 65.82174 94 THR B O 1
ATOM 2886 N N . SER B 1 95 ? 159.80469 132.17984 -3.98551 1.000 58.08170 95 SER B N 1
ATOM 2887 C CA . SER B 1 95 ? 161.17143 131.77437 -3.63118 1.000 52.14812 95 SER B CA 1
ATOM 2888 C C . SER B 1 95 ? 161.10888 130.81231 -2.45382 1.000 47.60819 95 SER B C 1
ATOM 2889 O O . SER B 1 95 ? 160.11021 130.80912 -1.70159 1.000 46.28042 95 SER B O 1
ATOM 2892 N N . SER B 1 96 ? 162.14610 129.97514 -2.31187 1.000 44.23641 96 SER B N 1
ATOM 2893 C CA . SER B 1 96 ? 162.14679 128.96965 -1.26897 1.000 38.59244 96 SER B CA 1
ATOM 2894 C C . SER B 1 96 ? 163.54143 128.59600 -0.74308 1.000 41.74593 96 SER B C 1
ATOM 2895 O O . SER B 1 96 ? 164.54847 128.69167 -1.43954 1.000 50.36186 96 SER B O 1
ATOM 2898 N N . TYR B 1 97 ? 163.57607 128.17176 0.50837 1.000 45.33694 97 TYR B N 1
ATOM 2899 C CA . TYR B 1 97 ? 164.80356 127.72500 1.11946 1.000 47.06253 97 TYR B CA 1
ATOM 2900 C C . TYR B 1 97 ? 164.62162 126.29226 1.57817 1.000 50.52628 97 TYR B C 1
ATOM 2901 O O . TYR B 1 97 ? 163.92226 126.04329 2.58838 1.000 48.35200 97 TYR B O 1
ATOM 2910 N N . LEU B 1 98 ? 165.27188 125.36062 0.87703 1.000 47.05680 98 LEU B N 1
ATOM 2911 C CA . LEU B 1 98 ? 165.13161 123.93557 1.19167 1.000 47.94702 98 LEU B CA 1
ATOM 2912 C C . LEU B 1 98 ? 166.33224 123.38346 1.96536 1.000 53.04722 98 LEU B C 1
ATOM 2913 O O . LEU B 1 98 ? 167.46608 123.63585 1.58445 1.000 57.42772 98 LEU B O 1
ATOM 2918 N N . SER B 1 99 ? 166.07339 122.61222 3.02167 1.000 57.27666 99 SER B N 1
ATOM 2919 C CA . SER B 1 99 ? 167.09492 122.00619 3.87601 1.000 61.54596 99 SER B CA 1
ATOM 2920 C C . SER B 1 99 ? 166.86162 120.51568 4.10994 1.000 63.45426 99 SER B C 1
ATOM 2921 O O . SER B 1 99 ? 165.81862 120.07648 4.61089 1.000 58.42282 99 SER B O 1
ATOM 2924 N N . LEU B 1 100 ? 167.86740 119.74086 3.76370 1.000 66.27376 100 LEU B N 1
ATOM 2925 C CA . LEU B 1 100 ? 167.89170 118.33491 4.06674 1.000 66.52501 100 LEU B CA 1
ATOM 2926 C C . LEU B 1 100 ? 168.75442 118.17933 5.29871 1.000 78.11741 100 LEU B C 1
ATOM 2927 O O . LEU B 1 100 ? 169.96801 118.48151 5.25343 1.000 81.33397 100 LEU B O 1
ATOM 2932 N N . LEU B 1 101 ? 168.08804 117.79599 6.39343 1.000 79.18062 101 LEU B N 1
ATOM 2933 C CA . LEU B 1 101 ? 168.68874 117.47665 7.69040 1.000 73.27669 101 LEU B CA 1
ATOM 2934 C C . LEU B 1 101 ? 168.67154 115.95812 8.02075 1.000 108.00720 101 LEU B C 1
ATOM 2935 O O . LEU B 1 101 ? 168.03419 115.12946 7.32887 1.000 102.40824 101 LEU B O 1
ATOM 2940 N N . ASP B 1 102 ? 169.30066 115.61855 9.14591 1.000 116.81518 102 ASP B N 1
ATOM 2941 C CA . ASP B 1 102 ? 169.51915 114.22439 9.54465 1.000 125.18533 102 ASP B CA 1
ATOM 2942 C C . ASP B 1 102 ? 168.65051 113.73289 10.69680 1.000 122.66594 102 ASP B C 1
ATOM 2943 O O . ASP B 1 102 ? 168.62843 112.54408 10.99950 1.000 119.70773 102 ASP B O 1
ATOM 2948 N N . GLU B 1 106 ? 171.21324 118.59225 12.29957 1.000 111.92879 106 GLU B N 1
ATOM 2949 C CA . GLU B 1 106 ? 172.32220 119.22252 11.58477 1.000 116.66927 106 GLU B CA 1
ATOM 2950 C C . GLU B 1 106 ? 172.05382 119.18360 10.07593 1.000 116.76269 106 GLU B C 1
ATOM 2951 O O . GLU B 1 106 ? 171.76024 118.11449 9.52444 1.000 125.95026 106 GLU B O 1
ATOM 2953 N N . MET B 1 107 ? 172.22253 120.32948 9.40652 1.000 103.71235 107 MET B N 1
ATOM 2954 C CA . MET B 1 107 ? 171.94988 120.44352 7.96620 1.000 90.76147 107 MET B CA 1
ATOM 2955 C C . MET B 1 107 ? 172.96850 119.73719 7.09626 1.000 91.51509 107 MET B C 1
ATOM 2956 O O . MET B 1 107 ? 174.14185 120.05648 7.13926 1.000 93.56734 107 MET B O 1
ATOM 2961 N N . LEU B 1 108 ? 172.49151 118.82228 6.25828 1.000 96.60823 108 LEU B N 1
ATOM 2962 C CA . LEU B 1 108 ? 173.33403 118.14587 5.28786 1.000 96.97238 108 LEU B CA 1
ATOM 2963 C C . LEU B 1 108 ? 173.41358 119.07889 4.09180 1.000 110.00202 108 LEU B C 1
ATOM 2964 O O . LEU B 1 108 ? 174.42406 119.75572 3.89730 1.000 116.86246 108 LEU B O 1
ATOM 2969 N N . VAL B 1 109 ? 172.32779 119.17937 3.32547 1.000 109.06726 109 VAL B N 1
ATOM 2970 C CA . VAL B 1 109 ? 172.39945 120.02629 2.12790 1.000 98.42190 109 VAL B CA 1
ATOM 2971 C C . VAL B 1 109 ? 171.34225 121.10259 2.15119 1.000 88.60557 109 VAL B C 1
ATOM 2972 O O . VAL B 1 109 ? 170.30421 120.95059 2.78112 1.000 87.32304 109 VAL B O 1
ATOM 2976 N N . ALA B 1 110 ? 171.61751 122.21324 1.48754 1.000 83.15843 110 ALA B N 1
ATOM 2977 C CA . ALA B 1 110 ? 170.61418 123.24160 1.36109 1.000 77.32881 110 ALA B CA 1
ATOM 2978 C C . ALA B 1 110 ? 170.62908 123.88737 -0.01597 1.000 76.76438 110 ALA B C 1
ATOM 2979 O O . ALA B 1 110 ? 171.68196 124.15344 -0.59377 1.000 85.17984 110 ALA B O 1
ATOM 2981 N N . ILE B 1 111 ? 169.42675 124.06698 -0.55145 1.000 65.91474 111 ILE B N 1
ATOM 2982 C CA . ILE B 1 111 ? 169.19946 124.75755 -1.80752 1.000 56.16107 111 ILE B CA 1
ATOM 2983 C C . ILE B 1 111 ? 168.49091 126.06647 -1.53410 1.000 58.81385 111 ILE B C 1
ATOM 2984 O O . ILE B 1 111 ? 167.62792 126.18747 -0.64517 1.000 60.83931 111 ILE B O 1
ATOM 2989 N N . ASN B 1 112 ? 168.86329 127.03980 -2.34641 1.000 57.16184 112 ASN B N 1
ATOM 2990 C CA . ASN B 1 112 ? 168.43817 128.39564 -2.22193 1.000 56.87986 112 ASN B CA 1
ATOM 2991 C C . ASN B 1 112 ? 167.83491 128.85918 -3.54592 1.000 49.93208 112 ASN B C 1
ATOM 2992 O O . ASN B 1 112 ? 168.53986 129.03074 -4.53873 1.000 57.29167 112 ASN B O 1
ATOM 2997 N N . ASP B 1 113 ? 166.53181 129.05992 -3.58136 1.000 42.06533 113 ASP B N 1
ATOM 2998 C CA . ASP B 1 113 ? 165.88964 129.40551 -4.84011 1.000 48.08354 113 ASP B CA 1
ATOM 2999 C C . ASP B 1 113 ? 165.18666 130.74353 -4.72303 1.000 49.16998 113 ASP B C 1
ATOM 3000 O O . ASP B 1 113 ? 163.98848 130.81545 -4.42652 1.000 42.71777 113 ASP B O 1
ATOM 3005 N N . MET B 1 114 ? 165.90266 131.82525 -5.01502 1.000 44.57131 114 MET B N 1
ATOM 3006 C CA . MET B 1 114 ? 165.31046 133.13373 -4.71855 1.000 43.19742 114 MET B CA 1
ATOM 3007 C C . MET B 1 114 ? 165.27040 134.12256 -5.83628 1.000 48.49239 114 MET B C 1
ATOM 3008 O O . MET B 1 114 ? 165.37960 135.32008 -5.58210 1.000 43.59159 114 MET B O 1
ATOM 3013 N N . ASN B 1 115 ? 165.07923 133.66977 -7.06043 1.000 48.10887 115 ASN B N 1
ATOM 3014 C CA . ASN B 1 115 ? 165.25563 134.59473 -8.17441 1.000 47.30232 115 ASN B CA 1
ATOM 3015 C C . ASN B 1 115 ? 164.14912 135.66196 -8.16354 1.000 50.39888 115 ASN B C 1
ATOM 3016 O O . ASN B 1 115 ? 164.35256 136.81902 -8.59768 1.000 52.28854 115 ASN B O 1
ATOM 3021 N N . ILE B 1 116 ? 163.00201 135.30365 -7.58236 1.000 48.91187 116 ILE B N 1
ATOM 3022 C CA . ILE B 1 116 ? 161.85821 136.22002 -7.56771 1.000 44.95161 116 ILE B CA 1
ATOM 3023 C C . ILE B 1 116 ? 162.16448 137.51831 -6.75504 1.000 48.91802 116 ILE B C 1
ATOM 3024 O O . ILE B 1 116 ? 161.49158 138.54974 -6.90233 1.000 50.86413 116 ILE B O 1
ATOM 3029 N N . SER B 1 117 ? 163.21394 137.46071 -5.93689 1.000 48.75105 117 SER B N 1
ATOM 3030 C CA . SER B 1 117 ? 163.71719 138.63141 -5.22763 1.000 48.88838 117 SER B CA 1
ATOM 3031 C C . SER B 1 117 ? 163.94184 139.78981 -6.17041 1.000 55.93802 117 SER B C 1
ATOM 3032 O O . SER B 1 117 ? 163.78831 140.97555 -5.80217 1.000 51.49941 117 SER B O 1
ATOM 3035 N N . ASN B 1 118 ? 164.27109 139.45457 -7.40752 1.000 55.55808 118 ASN B N 1
ATOM 3036 C CA . ASN B 1 118 ? 164.54451 140.49516 -8.36816 1.000 46.32640 118 ASN B CA 1
ATOM 3037 C C . ASN B 1 118 ? 163.30818 141.25741 -8.85253 1.000 49.73369 118 ASN B C 1
ATOM 3038 O O . ASN B 1 118 ? 163.43852 142.35051 -9.41136 1.000 53.20071 118 ASN B O 1
ATOM 3043 N N . ALA B 1 119 ? 162.12539 140.70364 -8.60089 1.000 50.20821 119 ALA B N 1
ATOM 3044 C CA . ALA B 1 119 ? 160.86147 141.37363 -8.90764 1.000 52.76215 119 ALA B CA 1
ATOM 3045 C C . ALA B 1 119 ? 160.55205 142.49288 -7.91698 1.000 55.41277 119 ALA B C 1
ATOM 3046 O O . ALA B 1 119 ? 159.62979 143.26940 -8.14444 1.000 55.56595 119 ALA B O 1
ATOM 3048 N N . ILE B 1 120 ? 161.27575 142.53307 -6.79768 1.000 57.36522 120 ILE B N 1
ATOM 3049 C CA . ILE B 1 120 ? 161.15277 143.64701 -5.86387 1.000 53.40942 120 ILE B CA 1
ATOM 3050 C C . ILE B 1 120 ? 161.98338 144.79827 -6.42002 1.000 53.24694 120 ILE B C 1
ATOM 3051 O O . ILE B 1 120 ? 163.07617 145.08444 -5.97651 1.000 49.39100 120 ILE B O 1
ATOM 3056 N N . THR B 1 121 ? 161.43794 145.45854 -7.41819 1.000 57.09518 121 THR B N 1
ATOM 3057 C CA . THR B 1 121 ? 162.18817 146.41902 -8.17911 1.000 53.79811 121 THR B CA 1
ATOM 3058 C C . THR B 1 121 ? 162.03463 147.84357 -7.63438 1.000 53.93582 121 THR B C 1
ATOM 3059 O O . THR B 1 121 ? 161.17046 148.13179 -6.79222 1.000 54.54418 121 THR B O 1
ATOM 3063 N N . ALA B 1 122 ? 162.89136 148.71715 -8.15025 1.000 48.87649 122 ALA B N 1
ATOM 3064 C CA . ALA B 1 122 ? 162.82669 150.14969 -7.89993 1.000 53.31976 122 ALA B CA 1
ATOM 3065 C C . ALA B 1 122 ? 161.49791 150.75775 -8.38242 1.000 63.17160 122 ALA B C 1
ATOM 3066 O O . ALA B 1 122 ? 160.96157 151.67370 -7.75248 1.000 62.94249 122 ALA B O 1
ATOM 3068 N N . GLU B 1 123 ? 160.96914 150.23241 -9.49096 1.000 67.77404 123 GLU B N 1
ATOM 3069 C CA . GLU B 1 123 ? 159.66425 150.64407 -10.05509 1.000 65.72473 123 GLU B CA 1
ATOM 3070 C C . GLU B 1 123 ? 158.54659 150.23760 -9.10715 1.000 55.82033 123 GLU B C 1
ATOM 3071 O O . GLU B 1 123 ? 157.66691 151.05104 -8.76684 1.000 60.87115 123 GLU B O 1
ATOM 3077 N N . TYR B 1 124 ? 158.60701 148.98687 -8.65304 1.000 47.74559 124 TYR B N 1
ATOM 3078 C CA . TYR B 1 124 ? 157.66687 148.50631 -7.63875 1.000 52.32180 124 TYR B CA 1
ATOM 3079 C C . TYR B 1 124 ? 157.67897 149.43033 -6.41269 1.000 59.23597 124 TYR B C 1
ATOM 3080 O O . TYR B 1 124 ? 156.62989 149.94287 -6.00928 1.000 59.32615 124 TYR B O 1
ATOM 3089 N N . LEU B 1 125 ? 158.87073 149.67791 -5.85444 1.000 55.90692 125 LEU B N 1
ATOM 3090 C CA . LEU B 1 125 ? 158.98299 150.50851 -4.64348 1.000 55.29993 125 LEU B CA 1
ATOM 3091 C C . LEU B 1 125 ? 158.51697 151.99547 -4.87501 1.000 46.25524 125 LEU B C 1
ATOM 3092 O O . LEU B 1 125 ? 157.80687 152.57425 -4.03883 1.000 49.42055 125 LEU B O 1
ATOM 3097 N N . ALA B 1 126 ? 158.85294 152.57641 -6.02531 1.000 43.33170 126 ALA B N 1
ATOM 3098 C CA . ALA B 1 126 ? 158.48683 153.92639 -6.36792 1.000 50.54386 126 ALA B CA 1
ATOM 3099 C C . ALA B 1 126 ? 156.96139 154.12135 -6.51339 1.000 56.75366 126 ALA B C 1
ATOM 3100 O O . ALA B 1 126 ? 156.42228 155.22490 -6.28946 1.000 55.49714 126 ALA B O 1
ATOM 3102 N N . GLN B 1 127 ? 156.26315 153.05867 -6.88130 1.000 64.58864 127 GLN B N 1
ATOM 3103 C CA . GLN B 1 127 ? 154.81094 153.11456 -6.86101 1.000 68.45322 127 GLN B CA 1
ATOM 3104 C C . GLN B 1 127 ? 154.26936 153.19996 -5.43058 1.000 66.91913 127 GLN B C 1
ATOM 3105 O O . GLN B 1 127 ? 153.12931 153.60754 -5.21882 1.000 72.17583 127 GLN B O 1
ATOM 3111 N N . HIS B 1 128 ? 155.07921 152.83818 -4.44014 1.000 54.81035 128 HIS B N 1
ATOM 3112 C CA . HIS B 1 128 ? 154.67980 153.05323 -3.04484 1.000 49.68368 128 HIS B CA 1
ATOM 3113 C C . HIS B 1 128 ? 155.55780 154.10077 -2.31469 1.000 47.90992 128 HIS B C 1
ATOM 3114 O O . HIS B 1 128 ? 155.65511 154.11742 -1.06682 1.000 47.96264 128 HIS B O 1
ATOM 3121 N N . ARG B 1 129 ? 156.17942 154.96892 -3.09932 1.000 43.88683 129 ARG B N 1
ATOM 3122 C CA . ARG B 1 129 ? 157.08379 155.98754 -2.56094 1.000 42.58082 129 ARG B CA 1
ATOM 3123 C C . ARG B 1 129 ? 156.56856 156.78904 -1.33365 1.000 61.43155 129 ARG B C 1
ATOM 3124 O O . ARG B 1 129 ? 157.22999 156.80820 -0.27942 1.000 51.17458 129 ARG B O 1
ATOM 3132 N N . GLU B 1 130 ? 155.41527 157.46146 -1.47274 1.000 52.94911 130 GLU B N 1
ATOM 3133 C CA . GLU B 1 130 ? 154.90869 158.32184 -0.40780 1.000 52.92278 130 GLU B CA 1
ATOM 3134 C C . GLU B 1 130 ? 154.53372 157.49530 0.84438 1.000 47.44867 130 GLU B C 1
ATOM 3135 O O . GLU B 1 130 ? 154.77106 157.91653 2.00521 1.000 51.43272 130 GLU B O 1
ATOM 3141 N N . PHE B 1 131 ? 154.03459 156.27269 0.63006 1.000 44.11498 131 PHE B N 1
ATOM 3142 C CA . PHE B 1 131 ? 153.77024 155.38933 1.74391 1.000 44.03934 131 PHE B CA 1
ATOM 3143 C C . PHE B 1 131 ? 155.08784 154.97962 2.48923 1.000 52.78529 131 PHE B C 1
ATOM 3144 O O . PHE B 1 131 ? 155.10673 154.91269 3.74167 1.000 47.35998 131 PHE B O 1
ATOM 3152 N N . ILE B 1 132 ? 156.16618 154.69661 1.74305 1.000 50.33855 132 ILE B N 1
ATOM 3153 C CA . ILE B 1 132 ? 157.46999 154.33766 2.37568 1.000 45.37571 132 ILE B CA 1
ATOM 3154 C C . ILE B 1 132 ? 158.04046 155.55022 3.12969 1.000 43.98075 132 ILE B C 1
ATOM 3155 O O . ILE B 1 132 ? 158.51902 155.45161 4.27600 1.000 42.70402 132 ILE B O 1
ATOM 3160 N N . GLN B 1 133 ? 157.92443 156.70413 2.49842 1.000 42.44479 133 GLN B N 1
ATOM 3161 C CA . GLN B 1 133 ? 158.41994 157.93888 3.07773 1.000 42.50836 133 GLN B CA 1
ATOM 3162 C C . GLN B 1 133 ? 157.61284 158.45580 4.27648 1.000 46.55714 133 GLN B C 1
ATOM 3163 O O . GLN B 1 133 ? 158.08027 159.36446 4.99288 1.000 47.16721 133 GLN B O 1
ATOM 3169 N N . ARG B 1 134 ? 156.45641 157.85472 4.54635 1.000 49.01118 134 ARG B N 1
ATOM 3170 C CA . ARG B 1 134 ? 155.76229 158.19600 5.78341 1.000 47.09584 134 ARG B CA 1
ATOM 3171 C C . ARG B 1 134 ? 155.81381 157.12901 6.87664 1.000 45.99737 134 ARG B C 1
ATOM 3172 O O . ARG B 1 134 ? 155.11771 157.24518 7.90074 1.000 45.19161 134 ARG B O 1
ATOM 3180 N N . ALA B 1 135 ? 156.61042 156.07842 6.67380 1.000 43.60499 135 ALA B N 1
ATOM 3181 C CA . ALA B 1 135 ? 156.90385 155.13528 7.74321 1.000 42.69406 135 ALA B CA 1
ATOM 3182 C C . ALA B 1 135 ? 157.72170 155.81143 8.84068 1.000 42.50814 135 ALA B C 1
ATOM 3183 O O . ALA B 1 135 ? 158.42117 156.82044 8.60212 1.000 42.83341 135 ALA B O 1
ATOM 3185 N N . LYS B 1 136 ? 157.65803 155.21904 10.03188 1.000 43.38048 136 LYS B N 1
ATOM 3186 C CA . LYS B 1 136 ? 158.46104 155.62590 11.19073 1.000 46.85125 136 LYS B CA 1
ATOM 3187 C C . LYS B 1 136 ? 159.88430 155.04317 11.04466 1.000 54.78435 136 LYS B C 1
ATOM 3188 O O . LYS B 1 136 ? 160.86103 155.65147 11.42418 1.000 41.09706 136 LYS B O 1
ATOM 3194 N N . VAL B 1 137 ? 159.99417 153.83504 10.51073 1.000 41.07016 137 VAL B N 1
ATOM 3195 C CA . VAL B 1 137 ? 161.32718 153.28526 10.25638 1.000 40.32894 137 VAL B CA 1
ATOM 3196 C C . VAL B 1 137 ? 161.18167 152.35309 9.04217 1.000 46.62193 137 VAL B C 1
ATOM 3197 O O . VAL B 1 137 ? 160.08440 151.82450 8.79070 1.000 42.72062 137 VAL B O 1
ATOM 3201 N N . ILE B 1 138 ? 162.24642 152.20412 8.26898 1.000 39.61355 138 ILE B N 1
ATOM 3202 C CA . ILE B 1 138 ? 162.25710 151.28811 7.13984 1.000 39.38684 138 ILE B CA 1
ATOM 3203 C C . ILE B 1 138 ? 163.28691 150.18848 7.37167 1.000 38.70650 138 ILE B C 1
ATOM 3204 O O . ILE B 1 138 ? 164.42601 150.46744 7.67625 1.000 38.25116 138 ILE B O 1
ATOM 3209 N N . VAL B 1 139 ? 162.88927 148.91699 7.27080 1.000 38.63383 139 VAL B N 1
ATOM 3210 C CA . VAL B 1 139 ? 163.86277 147.85947 7.37199 1.000 37.99965 139 VAL B CA 1
ATOM 3211 C C . VAL B 1 139 ? 164.05064 147.18595 6.01770 1.000 40.62410 139 VAL B C 1
ATOM 3212 O O . VAL B 1 139 ? 163.06000 146.80086 5.36600 1.000 38.09701 139 VAL B O 1
ATOM 3216 N N . ALA B 1 140 ? 165.30287 147.03170 5.57904 1.000 39.06109 140 ALA B N 1
ATOM 3217 C CA . ALA B 1 140 ? 165.56062 146.42797 4.27341 1.000 41.09528 140 ALA B CA 1
ATOM 3218 C C . ALA B 1 140 ? 166.52985 145.27674 4.43150 1.000 41.14554 140 ALA B C 1
ATOM 3219 O O . ALA B 1 140 ? 167.48076 145.35650 5.20272 1.000 36.82288 140 ALA B O 1
ATOM 3221 N N . ASP B 1 141 ? 166.26868 144.17793 3.73107 1.000 37.35786 141 ASP B N 1
ATOM 3222 C CA . ASP B 1 141 ? 167.26073 143.09244 3.76993 1.000 37.19795 141 ASP B CA 1
ATOM 3223 C C . ASP B 1 141 ? 168.07385 143.13623 2.46059 1.000 36.32758 141 ASP B C 1
ATOM 3224 O O . ASP B 1 141 ? 167.66998 143.80326 1.49642 1.000 36.54005 141 ASP B O 1
ATOM 3229 N N . CYS B 1 142 ? 169.23755 142.48025 2.45189 1.000 41.52554 142 CYS B N 1
ATOM 3230 C CA . CYS B 1 142 ? 170.06144 142.44564 1.24896 1.000 45.04154 142 CYS B CA 1
ATOM 3231 C C . CYS B 1 142 ? 169.78007 141.31150 0.25659 1.000 46.79521 142 CYS B C 1
ATOM 3232 O O . CYS B 1 142 ? 170.63080 141.01307 -0.59401 1.000 33.69121 142 CYS B O 1
ATOM 3235 N N . ASN B 1 143 ? 168.57815 140.71317 0.32536 1.000 41.31984 143 ASN B N 1
ATOM 3236 C CA . ASN B 1 143 ? 168.13652 139.77453 -0.71758 1.000 38.53670 143 ASN B CA 1
ATOM 3237 C C . ASN B 1 143 ? 167.75684 140.53388 -1.95598 1.000 36.66165 143 ASN B C 1
ATOM 3238 O O . ASN B 1 143 ? 167.81306 140.00377 -3.07594 1.000 38.88148 143 ASN B O 1
ATOM 3243 N N . ILE B 1 144 ? 167.31386 141.77375 -1.76956 1.000 35.22131 144 ILE B N 1
ATOM 3244 C CA . ILE B 1 144 ? 166.87801 142.56938 -2.91216 1.000 37.83714 144 ILE B CA 1
ATOM 3245 C C . ILE B 1 144 ? 168.10344 143.00811 -3.71355 1.000 42.56202 144 ILE B C 1
ATOM 3246 O O . ILE B 1 144 ? 169.22187 142.91378 -3.22012 1.000 40.59625 144 ILE B O 1
ATOM 3251 N N . SER B 1 145 ? 167.88297 143.47496 -4.94029 1.000 40.19850 145 SER B N 1
ATOM 3252 C CA . SER B 1 145 ? 168.97682 143.81154 -5.82122 1.000 42.61429 145 SER B CA 1
ATOM 3253 C C . SER B 1 145 ? 169.67663 145.10958 -5.35919 1.000 50.78456 145 SER B C 1
ATOM 3254 O O . SER B 1 145 ? 169.15750 145.87161 -4.55129 1.000 50.54260 145 SER B O 1
ATOM 3257 N N . GLU B 1 146 ? 170.87741 145.33903 -5.85559 1.000 48.91491 146 GLU B N 1
ATOM 3258 C CA . GLU B 1 146 ? 171.60594 146.56634 -5.54875 1.000 43.04859 146 GLU B CA 1
ATOM 3259 C C . GLU B 1 146 ? 170.84007 147.82924 -5.99427 1.000 43.53721 146 GLU B C 1
ATOM 3260 O O . GLU B 1 146 ? 170.83607 148.86601 -5.33214 1.000 40.66705 146 GLU B O 1
ATOM 3266 N N . GLU B 1 147 ? 170.18683 147.74122 -7.12530 1.000 45.34472 147 GLU B N 1
ATOM 3267 C CA . GLU B 1 147 ? 169.39521 148.84198 -7.63469 1.000 51.04154 147 GLU B CA 1
ATOM 3268 C C . GLU B 1 147 ? 168.21100 149.16214 -6.69624 1.000 51.30474 147 GLU B C 1
ATOM 3269 O O . GLU B 1 147 ? 167.81793 150.33079 -6.51043 1.000 50.60523 147 GLU B O 1
ATOM 3275 N N . ALA B 1 148 ? 167.62127 148.11515 -6.13212 1.000 46.35052 148 ALA B N 1
ATOM 3276 C CA . ALA B 1 148 ? 166.45247 148.30968 -5.28898 1.000 44.08574 148 ALA B CA 1
ATOM 3277 C C . ALA B 1 148 ? 166.86590 148.88224 -3.91343 1.000 41.93802 148 ALA B C 1
ATOM 3278 O O . ALA B 1 148 ? 166.21598 149.80666 -3.35169 1.000 45.69680 148 ALA B O 1
ATOM 3280 N N . LEU B 1 149 ? 167.97050 148.37470 -3.39253 1.000 35.98665 149 LEU B N 1
ATOM 3281 C CA . LEU B 1 149 ? 168.50138 148.89144 -2.15131 1.000 40.91757 149 LEU B CA 1
ATOM 3282 C C . LEU B 1 149 ? 168.97410 150.35019 -2.32570 1.000 39.97579 149 LEU B C 1
ATOM 3283 O O . LEU B 1 149 ? 168.70156 151.22951 -1.46995 1.000 37.92232 149 LEU B O 1
ATOM 3288 N N . ALA B 1 150 ? 169.66122 150.63534 -3.43180 1.000 41.02096 150 ALA B N 1
ATOM 3289 C CA . ALA B 1 150 ? 170.07149 152.03130 -3.72244 1.000 45.60868 150 ALA B CA 1
ATOM 3290 C C . ALA B 1 150 ? 168.83129 152.94662 -3.82169 1.000 46.60753 150 ALA B C 1
ATOM 3291 O O . ALA B 1 150 ? 168.84175 154.12829 -3.38367 1.000 47.42408 150 ALA B O 1
ATOM 3293 N N . TRP B 1 151 ? 167.76650 152.41220 -4.42363 1.000 43.89281 151 TRP B N 1
ATOM 3294 C CA . TRP B 1 151 ? 166.54025 153.19219 -4.52717 1.000 40.01075 151 TRP B CA 1
ATOM 3295 C C . TRP B 1 151 ? 166.03729 153.55048 -3.11818 1.000 40.76477 151 TRP B C 1
ATOM 3296 O O . TRP B 1 151 ? 165.77199 154.74577 -2.84779 1.000 43.73582 151 TRP B O 1
ATOM 3307 N N . ILE B 1 152 ? 165.88642 152.52679 -2.25521 1.000 44.55872 152 ILE B N 1
ATOM 3308 C CA . ILE B 1 152 ? 165.40934 152.74145 -0.87988 1.000 39.13192 152 ILE B CA 1
ATOM 3309 C C . ILE B 1 152 ? 166.27778 153.79525 -0.16090 1.000 39.46242 152 ILE B C 1
ATOM 3310 O O . ILE B 1 152 ? 165.75386 154.76688 0.39819 1.000 38.25557 152 ILE B O 1
ATOM 3315 N N . LEU B 1 153 ? 167.59394 153.59813 -0.19990 1.000 37.13670 153 LEU B N 1
ATOM 3316 C CA . LEU B 1 153 ? 168.50930 154.51482 0.51556 1.000 36.87374 153 LEU B CA 1
ATOM 3317 C C . LEU B 1 153 ? 168.48015 155.96256 -0.04349 1.000 45.48115 153 LEU B C 1
ATOM 3318 O O . LEU B 1 153 ? 168.62883 156.93761 0.71827 1.000 37.25903 153 LEU B O 1
ATOM 3323 N N . ASP B 1 154 ? 168.23643 156.09026 -1.35981 1.000 41.50613 154 ASP B N 1
ATOM 3324 C CA . ASP B 1 154 ? 168.16117 157.38505 -2.05669 1.000 43.71554 154 ASP B CA 1
ATOM 3325 C C . ASP B 1 154 ? 166.81721 158.08471 -1.88950 1.000 45.72962 154 ASP B C 1
ATOM 3326 O O . ASP B 1 154 ? 166.70612 159.26617 -2.15244 1.000 49.88049 154 ASP B O 1
ATOM 3331 N N . ASN B 1 155 ? 165.78921 157.34117 -1.49522 1.000 45.88850 155 ASN B N 1
ATOM 3332 C CA . ASN B 1 155 ? 164.44939 157.89412 -1.36666 1.000 42.35177 155 ASN B CA 1
ATOM 3333 C C . ASN B 1 155 ? 163.82220 157.72327 0.03685 1.000 44.17193 155 ASN B C 1
ATOM 3334 O O . ASN B 1 155 ? 162.60889 157.76666 0.19282 1.000 48.49914 155 ASN B O 1
ATOM 3339 N N . ALA B 1 156 ? 164.64021 157.55316 1.06168 1.000 44.40210 156 ALA B N 1
ATOM 3340 C CA . ALA B 1 156 ? 164.10326 157.33106 2.40083 1.000 46.39145 156 ALA B CA 1
ATOM 3341 C C . ALA B 1 156 ? 163.57454 158.62932 3.02457 1.000 40.15777 156 ALA B C 1
ATOM 3342 O O . ALA B 1 156 ? 162.84560 158.57124 4.01927 1.000 40.53100 156 ALA B O 1
ATOM 3344 N N . ALA B 1 157 ? 163.95501 159.77078 2.44786 1.000 44.49399 157 ALA B N 1
ATOM 3345 C CA . ALA B 1 157 ? 163.37673 161.05732 2.88189 1.000 46.12436 157 ALA B CA 1
ATOM 3346 C C . ALA B 1 157 ? 163.52344 161.20942 4.40491 1.000 46.01178 157 ALA B C 1
ATOM 3347 O O . ALA B 1 157 ? 162.57037 161.51977 5.10859 1.000 41.33788 157 ALA B O 1
ATOM 3349 N N . ASN B 1 158 ? 164.73132 160.90302 4.89840 1.000 44.67557 158 ASN B N 1
ATOM 3350 C CA . ASN B 1 158 ? 165.12226 161.10087 6.31057 1.000 39.99864 158 ASN B CA 1
ATOM 3351 C C . ASN B 1 158 ? 164.44940 160.08023 7.25373 1.000 40.15531 158 ASN B C 1
ATOM 3352 O O . ASN B 1 158 ? 164.61396 160.15460 8.46952 1.000 40.13113 158 ASN B O 1
ATOM 3357 N N . VAL B 1 159 ? 163.70517 159.11474 6.71200 1.000 40.30403 159 VAL B N 1
ATOM 3358 C CA . VAL B 1 159 ? 163.26538 157.98932 7.53460 1.000 40.30943 159 VAL B CA 1
ATOM 3359 C C . VAL B 1 159 ? 164.46001 157.04023 7.73318 1.000 39.53720 159 VAL B C 1
ATOM 3360 O O . VAL B 1 159 ? 165.14371 156.70790 6.79231 1.000 39.10605 159 VAL B O 1
ATOM 3364 N N . PRO B 1 160 ? 164.74345 156.67227 8.97644 1.000 41.37827 160 PRO B N 1
ATOM 3365 C CA . PRO B 1 160 ? 165.90084 155.78744 9.23364 1.000 39.93547 160 PRO B CA 1
ATOM 3366 C C . PRO B 1 160 ? 165.73938 154.43992 8.52202 1.000 38.43029 160 PRO B C 1
ATOM 3367 O O . PRO B 1 160 ? 164.64550 153.87621 8.59063 1.000 38.84229 160 PRO B O 1
ATOM 3371 N N . VAL B 1 161 ? 166.79648 153.98217 7.83986 1.000 37.81385 161 VAL B N 1
ATOM 3372 C CA . VAL B 1 161 ? 166.77294 152.67178 7.21723 1.000 37.55969 161 VAL B CA 1
ATOM 3373 C C . VAL B 1 161 ? 167.68168 151.71758 7.99850 1.000 36.98256 161 VAL B C 1
ATOM 3374 O O . VAL B 1 161 ? 168.87354 151.98786 8.14708 1.000 36.47195 161 VAL B O 1
ATOM 3378 N N . PHE B 1 162 ? 167.08471 150.66425 8.54622 1.000 37.09074 162 PHE B N 1
ATOM 3379 C CA . PHE B 1 162 ? 167.78682 149.60272 9.23262 1.000 36.60057 162 PHE B CA 1
ATOM 3380 C C . PHE B 1 162 ? 168.07264 148.51352 8.18054 1.000 36.24373 162 PHE B C 1
ATOM 3381 O O . PHE B 1 162 ? 167.16838 148.13249 7.45542 1.000 36.56622 162 PHE B O 1
ATOM 3389 N N . VAL B 1 163 ? 169.31743 148.06475 8.05565 1.000 35.59332 163 VAL B N 1
ATOM 3390 C CA . VAL B 1 163 ? 169.61659 147.10150 7.00108 1.000 38.99769 163 VAL B CA 1
ATOM 3391 C C . VAL B 1 163 ? 170.14557 145.78895 7.60476 1.000 34.83403 163 VAL B C 1
ATOM 3392 O O . VAL B 1 163 ? 171.06106 145.77760 8.41526 1.000 34.44553 163 VAL B O 1
ATOM 3396 N N . ASP B 1 164 ? 169.48367 144.69436 7.21315 1.000 34.94532 164 ASP B N 1
ATOM 3397 C CA . ASP B 1 164 ? 169.91182 143.34331 7.54935 1.000 34.55589 164 ASP B CA 1
ATOM 3398 C C . ASP B 1 164 ? 170.75350 142.79146 6.38091 1.000 34.06615 164 ASP B C 1
ATOM 3399 O O . ASP B 1 164 ? 170.22584 142.65762 5.28834 1.000 34.24619 164 ASP B O 1
ATOM 3404 N N . PRO B 1 165 ? 172.04449 142.50155 6.61563 1.000 33.46195 165 PRO B N 1
ATOM 3405 C CA . PRO B 1 165 ? 173.00317 142.14242 5.56969 1.000 33.96118 165 PRO B CA 1
ATOM 3406 C C . PRO B 1 165 ? 172.76305 140.73052 4.96688 1.000 35.58863 165 PRO B C 1
ATOM 3407 O O . PRO B 1 165 ? 173.27693 140.45640 3.88075 1.000 34.21038 165 PRO B O 1
ATOM 3411 N N . VAL B 1 166 ? 171.96579 139.88274 5.63946 1.000 44.04761 166 VAL B N 1
ATOM 3412 C CA . VAL B 1 166 ? 171.54852 138.55478 5.15987 1.000 37.74256 166 VAL B CA 1
ATOM 3413 C C . VAL B 1 166 ? 172.67088 137.49255 5.06718 1.000 41.30956 166 VAL B C 1
ATOM 3414 O O . VAL B 1 166 ? 172.55916 136.44489 5.69696 1.000 39.86654 166 VAL B O 1
ATOM 3418 N N . SER B 1 167 ? 173.73734 137.74022 4.30301 1.000 36.76453 167 SER B N 1
ATOM 3419 C CA . SER B 1 167 ? 174.84294 136.72594 4.14586 1.000 35.92753 167 SER B CA 1
ATOM 3420 C C . SER B 1 167 ? 176.16934 137.37586 3.75889 1.000 38.80860 167 SER B C 1
ATOM 3421 O O . SER B 1 167 ? 176.17715 138.54935 3.38975 1.000 37.76088 167 SER B O 1
ATOM 3424 N N . ALA B 1 168 ? 177.28690 136.64214 3.85490 1.000 35.48505 168 ALA B N 1
ATOM 3425 C CA . ALA B 1 168 ? 178.59235 137.22171 3.53793 1.000 34.07864 168 ALA B CA 1
ATOM 3426 C C . ALA B 1 168 ? 178.54387 137.56185 2.06488 1.000 35.05207 168 ALA B C 1
ATOM 3427 O O . ALA B 1 168 ? 179.05660 138.62469 1.63484 1.000 40.22707 168 ALA B O 1
ATOM 3429 N N . TRP B 1 169 ? 177.85487 136.71849 1.31285 1.000 33.06223 169 TRP B N 1
ATOM 3430 C CA . TRP B 1 169 ? 177.70560 136.97566 -0.12831 1.000 42.82275 169 TRP B CA 1
ATOM 3431 C C . TRP B 1 169 ? 176.83531 138.23755 -0.44047 1.000 42.98407 169 TRP B C 1
ATOM 3432 O O . TRP B 1 169 ? 177.21610 139.08631 -1.23438 1.000 44.67799 169 TRP B O 1
ATOM 3443 N N . LYS B 1 170 ? 175.65964 138.34948 0.18443 1.000 42.68388 170 LYS B N 1
ATOM 3444 C CA . LYS B 1 170 ? 174.70663 139.41686 -0.16513 1.000 44.19085 170 LYS B CA 1
ATOM 3445 C C . LYS B 1 170 ? 175.00832 140.74446 0.55953 1.000 44.57614 170 LYS B C 1
ATOM 3446 O O . LYS B 1 170 ? 174.51717 141.78849 0.15427 1.000 44.14518 170 LYS B O 1
ATOM 3452 N N . CYS B 1 171 ? 175.84388 140.73522 1.59007 1.000 31.56131 171 CYS B N 1
ATOM 3453 C CA . CYS B 1 171 ? 176.08024 141.97626 2.32333 1.000 40.30391 171 CYS B CA 1
ATOM 3454 C C . CYS B 1 171 ? 176.83988 143.00753 1.49196 1.000 40.72845 171 CYS B C 1
ATOM 3455 O O . CYS B 1 171 ? 176.72269 144.20116 1.76732 1.000 33.12752 171 CYS B O 1
ATOM 3458 N N . VAL B 1 172 ? 177.61332 142.56872 0.48451 1.000 35.74434 172 VAL B N 1
ATOM 3459 C CA . VAL B 1 172 ? 178.57890 143.51052 -0.13381 1.000 37.82448 172 VAL B CA 1
ATOM 3460 C C . VAL B 1 172 ? 177.86777 144.71481 -0.78306 1.000 36.32274 172 VAL B C 1
ATOM 3461 O O . VAL B 1 172 ? 178.45349 145.78698 -0.86217 1.000 41.11633 172 VAL B O 1
ATOM 3465 N N . LYS B 1 173 ? 176.59916 144.58482 -1.15143 1.000 37.98580 173 LYS B N 1
ATOM 3466 C CA . LYS B 1 173 ? 175.93802 145.70933 -1.85330 1.000 40.00431 173 LYS B CA 1
ATOM 3467 C C . LYS B 1 173 ? 175.80921 146.95332 -0.96369 1.000 37.78994 173 LYS B C 1
ATOM 3468 O O . LYS B 1 173 ? 175.50418 148.07772 -1.39516 1.000 39.66365 173 LYS B O 1
ATOM 3474 N N . VAL B 1 174 ? 176.11210 146.75978 0.30503 1.000 32.01119 174 VAL B N 1
ATOM 3475 C CA . VAL B 1 174 ? 175.99827 147.81592 1.30071 1.000 32.22958 174 VAL B CA 1
ATOM 3476 C C . VAL B 1 174 ? 177.29551 148.66269 1.41919 1.000 31.72090 174 VAL B C 1
ATOM 3477 O O . VAL B 1 174 ? 177.28039 149.76184 1.99144 1.000 31.88767 174 VAL B O 1
ATOM 3481 N N . ARG B 1 175 ? 178.40540 148.12254 0.89473 1.000 32.11412 175 ARG B N 1
ATOM 3482 C CA . ARG B 1 175 ? 179.72015 148.68782 1.23083 1.000 31.95959 175 ARG B CA 1
ATOM 3483 C C . ARG B 1 175 ? 179.79135 150.13423 0.78727 1.000 30.66486 175 ARG B C 1
ATOM 3484 O O . ARG B 1 175 ? 180.20483 150.92824 1.53639 1.000 30.57576 175 ARG B O 1
ATOM 3492 N N . ASP B 1 176 ? 179.34578 150.45923 -0.42641 1.000 30.89469 176 ASP B N 1
ATOM 3493 C CA . ASP B 1 176 ? 179.45407 151.86528 -0.87619 1.000 40.01963 176 ASP B CA 1
ATOM 3494 C C . ASP B 1 176 ? 178.38367 152.79207 -0.33569 1.000 41.21103 176 ASP B C 1
ATOM 3495 O O . ASP B 1 176 ? 178.32633 153.94621 -0.75248 1.000 41.58466 176 ASP B O 1
ATOM 3500 N N . ARG B 1 177 ? 177.48779 152.31049 0.52790 1.000 38.79671 177 ARG B N 1
ATOM 3501 C CA . ARG B 1 177 ? 176.31229 153.12767 0.91469 1.000 32.79953 177 ARG B CA 1
ATOM 3502 C C . ARG B 1 177 ? 176.10170 153.12712 2.40592 1.000 36.09879 177 ARG B C 1
ATOM 3503 O O . ARG B 1 177 ? 174.99293 153.43799 2.88099 1.000 34.45704 177 ARG B O 1
ATOM 3511 N N . LEU B 1 178 ? 177.16737 152.83180 3.15042 1.000 32.58148 178 LEU B N 1
ATOM 3512 C CA . LEU B 1 178 ? 177.09487 152.90413 4.62696 1.000 32.48630 178 LEU B CA 1
ATOM 3513 C C . LEU B 1 178 ? 176.63459 154.25105 5.14250 1.000 38.79334 178 LEU B C 1
ATOM 3514 O O . LEU B 1 178 ? 175.99347 154.31508 6.19327 1.000 35.18230 178 LEU B O 1
ATOM 3519 N N . ASN B 1 179 ? 176.97374 155.33517 4.43180 1.000 38.21912 179 ASN B N 1
ATOM 3520 C CA . ASN B 1 179 ? 176.59449 156.67493 4.90948 1.000 33.67066 179 ASN B CA 1
ATOM 3521 C C . ASN B 1 179 ? 175.08966 156.94123 4.72551 1.000 34.85962 179 ASN B C 1
ATOM 3522 O O . ASN B 1 179 ? 174.58191 157.97175 5.13591 1.000 34.54263 179 ASN B O 1
ATOM 3527 N N . GLN B 1 180 ? 174.37354 156.03771 4.09557 1.000 34.30742 180 GLN B N 1
ATOM 3528 C CA . GLN B 1 180 ? 172.92266 156.17894 3.97392 1.000 41.23816 180 GLN B CA 1
ATOM 3529 C C . GLN B 1 180 ? 172.13233 155.25645 4.92326 1.000 35.33550 180 GLN B C 1
ATOM 3530 O O . GLN B 1 180 ? 170.92345 155.32727 4.98354 1.000 35.95060 180 GLN B O 1
ATOM 3536 N N . ILE B 1 181 ? 172.81448 154.40081 5.67427 1.000 34.88034 181 ILE B N 1
ATOM 3537 C CA . ILE B 1 181 ? 172.14472 153.42763 6.53855 1.000 35.08167 181 ILE B CA 1
ATOM 3538 C C . ILE B 1 181 ? 172.20775 153.85773 8.00255 1.000 37.66128 181 ILE B C 1
ATOM 3539 O O . ILE B 1 181 ? 173.29657 154.17460 8.51987 1.000 34.70598 181 ILE B O 1
ATOM 3544 N N . HIS B 1 182 ? 171.05291 153.86890 8.66731 1.000 35.76478 182 HIS B N 1
ATOM 3545 C CA . HIS B 1 182 ? 170.97398 154.28710 10.05625 1.000 35.92759 182 HIS B CA 1
ATOM 3546 C C . HIS B 1 182 ? 171.60721 153.26078 10.96267 1.000 35.48196 182 HIS B C 1
ATOM 3547 O O . HIS B 1 182 ? 172.41911 153.57780 11.78048 1.000 35.17237 182 HIS B O 1
ATOM 3554 N N . THR B 1 183 ? 171.16665 151.99499 10.82225 1.000 35.47877 183 THR B N 1
ATOM 3555 C CA . THR B 1 183 ? 171.68342 150.92680 11.65006 1.000 35.09057 183 THR B CA 1
ATOM 3556 C C . THR B 1 183 ? 171.93950 149.66392 10.77080 1.000 34.73194 183 THR B C 1
ATOM 3557 O O . THR B 1 183 ? 171.08948 149.25224 9.97602 1.000 35.03468 183 THR B O 1
ATOM 3561 N N . LEU B 1 184 ? 173.14793 149.12389 10.90425 1.000 35.89740 184 LEU B N 1
ATOM 3562 C CA . LEU B 1 184 ? 173.58720 147.91501 10.19531 1.000 33.66888 184 LEU B CA 1
ATOM 3563 C C . LEU B 1 184 ? 173.87195 146.82817 11.23427 1.000 33.41904 184 LEU B C 1
ATOM 3564 O O . LEU B 1 184 ? 174.53432 147.09960 12.25873 1.000 33.19238 184 LEU B O 1
ATOM 3569 N N . LYS B 1 185 ? 173.37383 145.59940 10.94557 1.000 35.49847 185 LYS B N 1
ATOM 3570 C CA . LYS B 1 185 ? 173.52044 144.50269 11.88815 1.000 33.27430 185 LYS B CA 1
ATOM 3571 C C . LYS B 1 185 ? 174.23599 143.31681 11.21156 1.000 32.76065 185 LYS B C 1
ATOM 3572 O O . LYS B 1 185 ? 173.62741 142.27556 10.97369 1.000 33.40159 185 LYS B O 1
ATOM 3578 N N . PRO B 1 186 ? 175.54065 143.43831 10.98456 1.000 32.17971 186 PRO B N 1
ATOM 3579 C CA . PRO B 1 186 ? 176.27733 142.29714 10.43683 1.000 34.24525 186 PRO B CA 1
ATOM 3580 C C . PRO B 1 186 ? 176.68205 141.28387 11.51821 1.000 37.36847 186 PRO B C 1
ATOM 3581 O O . PRO B 1 186 ? 176.83073 141.66365 12.70522 1.000 34.65039 186 PRO B O 1
ATOM 3585 N N . ASN B 1 187 ? 176.86213 140.00674 11.12174 1.000 35.44576 187 ASN B N 1
ATOM 3586 C CA . ASN B 1 187 ? 177.58795 139.07378 11.98615 1.000 40.76275 187 ASN B CA 1
ATOM 3587 C C . ASN B 1 187 ? 179.07726 139.18773 11.69665 1.000 48.13834 187 ASN B C 1
ATOM 3588 O O . ASN B 1 187 ? 179.48913 140.01543 10.85876 1.000 40.61053 187 ASN B O 1
ATOM 3593 N N . ARG B 1 188 ? 179.89142 138.36708 12.36127 1.000 49.05773 188 ARG B N 1
ATOM 3594 C CA . ARG B 1 188 ? 181.35325 138.43678 12.18550 1.000 43.80779 188 ARG B CA 1
ATOM 3595 C C . ARG B 1 188 ? 181.80607 138.31673 10.71743 1.000 38.01774 188 ARG B C 1
ATOM 3596 O O . ARG B 1 188 ? 182.62408 139.12602 10.23742 1.000 42.08426 188 ARG B O 1
ATOM 3604 N N . LEU B 1 189 ? 181.32426 137.28222 10.04271 1.000 38.78271 189 LEU B N 1
ATOM 3605 C CA . LEU B 1 189 ? 181.77718 136.99062 8.69235 1.000 40.09197 189 LEU B CA 1
ATOM 3606 C C . LEU B 1 189 ? 181.38945 138.16657 7.76492 1.000 45.43540 189 LEU B C 1
ATOM 3607 O O . LEU B 1 189 ? 182.15297 138.57221 6.85911 1.000 39.93228 189 LEU B O 1
ATOM 3612 N N . GLU B 1 190 ? 180.17498 138.66922 7.95883 1.000 42.67058 190 GLU B N 1
ATOM 3613 C CA . GLU B 1 190 ? 179.70164 139.80961 7.18628 1.000 39.26713 190 GLU B CA 1
ATOM 3614 C C . GLU B 1 190 ? 180.57145 141.06249 7.42528 1.000 29.48403 190 GLU B C 1
ATOM 3615 O O . GLU B 1 190 ? 180.92005 141.75590 6.45847 1.000 32.34092 190 GLU B O 1
ATOM 3621 N N . ALA B 1 191 ? 180.91804 141.37530 8.68551 1.000 29.40338 191 ALA B N 1
ATOM 3622 C CA . ALA B 1 191 ? 181.68565 142.55413 8.98059 1.000 29.18003 191 ALA B CA 1
ATOM 3623 C C . ALA B 1 191 ? 183.13671 142.44785 8.45399 1.000 39.81617 191 ALA B C 1
ATOM 3624 O O . ALA B 1 191 ? 183.82495 143.44162 8.12581 1.000 30.81754 191 ALA B O 1
ATOM 3626 N N . GLU B 1 192 ? 183.65176 141.23803 8.49768 1.000 36.32078 192 GLU B N 1
ATOM 3627 C CA . GLU B 1 192 ? 184.94999 140.96940 7.95362 1.000 33.79791 192 GLU B CA 1
ATOM 3628 C C . GLU B 1 192 ? 184.88535 141.15867 6.42938 1.000 28.84942 192 GLU B C 1
ATOM 3629 O O . GLU B 1 192 ? 185.77650 141.76245 5.83407 1.000 30.57870 192 GLU B O 1
ATOM 3635 N N . THR B 1 193 ? 183.86237 140.60720 5.81805 1.000 27.87303 193 THR B N 1
ATOM 3636 C CA . THR B 1 193 ? 183.73723 140.69985 4.35455 1.000 29.69734 193 THR B CA 1
ATOM 3637 C C . THR B 1 193 ? 183.61711 142.18475 3.94025 1.000 35.69955 193 THR B C 1
ATOM 3638 O O . THR B 1 193 ? 184.19669 142.62398 2.94637 1.000 38.28211 193 THR B O 1
ATOM 3642 N N . LEU B 1 194 ? 182.85149 142.96216 4.69184 1.000 33.13462 194 LEU B N 1
ATOM 3643 C CA . LEU B 1 194 ? 182.62121 144.33444 4.25785 1.000 29.91890 194 LEU B CA 1
ATOM 3644 C C . LEU B 1 194 ? 183.88401 145.18262 4.46001 1.000 34.23280 194 LEU B C 1
ATOM 3645 O O . LEU B 1 194 ? 184.31598 145.91044 3.53607 1.000 30.58239 194 LEU B O 1
ATOM 3650 N N . SER B 1 195 ? 184.44179 145.11616 5.67340 1.000 27.99821 195 SER B N 1
ATOM 3651 C CA . SER B 1 195 ? 185.55595 145.95993 6.02108 1.000 27.54455 195 SER B CA 1
ATOM 3652 C C . SER B 1 195 ? 186.90288 145.54494 5.43334 1.000 38.20118 195 SER B C 1
ATOM 3653 O O . SER B 1 195 ? 187.80924 146.39242 5.37051 1.000 36.62185 195 SER B O 1
ATOM 3656 N N . GLY B 1 196 ? 187.07043 144.24724 5.16431 1.000 39.62212 196 GLY B N 1
ATOM 3657 C CA . GLY B 1 196 ? 188.35369 143.65676 4.76032 1.000 39.51823 196 GLY B CA 1
ATOM 3658 C C . GLY B 1 196 ? 189.33044 143.55772 5.93703 1.000 47.11407 196 GLY B C 1
ATOM 3659 O O . GLY B 1 196 ? 190.53199 143.54562 5.74029 1.000 51.95968 196 GLY B O 1
ATOM 3660 N N . ILE B 1 197 ? 188.82886 143.51815 7.17008 1.000 42.97971 197 ILE B N 1
ATOM 3661 C CA . ILE B 1 197 ? 189.68748 143.45341 8.35549 1.000 42.81791 197 ILE B CA 1
ATOM 3662 C C . ILE B 1 197 ? 189.29155 142.17930 9.05164 1.000 46.29907 197 ILE B C 1
ATOM 3663 O O . ILE B 1 197 ? 18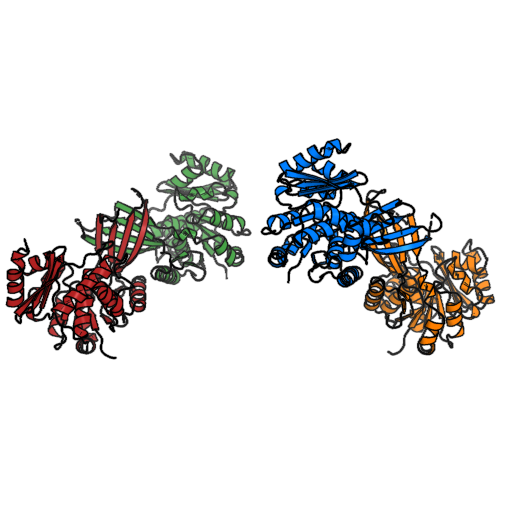8.10088 141.97958 9.29576 1.000 40.26798 197 ILE B O 1
ATOM 3668 N N . ALA B 1 198 ? 190.23955 141.27431 9.32659 1.000 47.64313 198 ALA B N 1
ATOM 3669 C CA . ALA B 1 198 ? 189.85737 140.00637 9.97865 1.000 45.38983 198 ALA B CA 1
ATOM 3670 C C . ALA B 1 198 ? 189.44291 140.28304 11.40614 1.000 38.99500 198 ALA B C 1
ATOM 3671 O O . ALA B 1 198 ? 190.04105 141.13760 12.08662 1.000 42.25389 198 ALA B O 1
ATOM 3673 N N . LEU B 1 199 ? 188.40299 139.58298 11.83440 1.000 44.54312 199 LEU B N 1
ATOM 3674 C CA . LEU B 1 199 ? 187.90196 139.64349 13.20069 1.000 44.70934 199 LEU B CA 1
ATOM 3675 C C . LEU B 1 199 ? 188.36033 138.35061 13.90615 1.000 54.53420 199 LEU B C 1
ATOM 3676 O O . LEU B 1 199 ? 187.57612 137.39686 14.07881 1.000 51.25200 199 LEU B O 1
ATOM 3681 N N . SER B 1 200 ? 189.63497 138.33672 14.29372 1.000 60.09481 200 SER B N 1
ATOM 3682 C CA . SER B 1 200 ? 190.26414 137.14028 14.83894 1.000 68.13743 200 SER B CA 1
ATOM 3683 C C . SER B 1 200 ? 189.76761 137.00082 16.26043 1.000 67.47803 200 SER B C 1
ATOM 3684 O O . SER B 1 200 ? 189.21747 135.98034 16.64416 1.000 67.78699 200 SER B O 1
ATOM 3687 N N . GLY B 1 201 ? 189.91234 138.06996 17.02383 1.000 62.20126 201 GLY B N 1
ATOM 3688 C CA . GLY B 1 201 ? 189.39740 138.07511 18.37068 1.000 65.32304 201 GLY B CA 1
ATOM 3689 C C . GLY B 1 201 ? 188.62568 139.34217 18.68432 1.000 67.36428 201 GLY B C 1
ATOM 3690 O O . GLY B 1 201 ? 188.33548 140.16127 17.80774 1.000 66.95704 201 GLY B O 1
ATOM 3691 N N . ARG B 1 202 ? 188.29019 139.48556 19.95582 1.000 56.53725 202 ARG B N 1
ATOM 3692 C CA . ARG B 1 202 ? 187.52633 140.59750 20.44310 1.000 46.95544 202 ARG B CA 1
ATOM 3693 C C . ARG B 1 202 ? 188.35187 141.88196 20.25498 1.000 59.59981 202 ARG B C 1
ATOM 3694 O O . ARG B 1 202 ? 187.81193 143.01884 20.05793 1.000 56.49059 202 ARG B O 1
ATOM 3702 N N . ASP B 1 203 ? 189.67203 141.68003 20.26843 1.000 58.18471 203 ASP B N 1
ATOM 3703 C CA . ASP B 1 203 ? 190.61422 142.78691 20.15781 1.000 60.18876 203 ASP B CA 1
ATOM 3704 C C . ASP B 1 203 ? 190.50396 143.52494 18.83564 1.000 52.93903 203 ASP B C 1
ATOM 3705 O O . ASP B 1 203 ? 190.96942 144.65149 18.71221 1.000 57.20703 203 ASP B O 1
ATOM 3710 N N . ASP B 1 204 ? 189.88755 142.88840 17.84979 1.000 45.61606 204 ASP B N 1
ATOM 3711 C CA . ASP B 1 204 ? 189.83886 143.47586 16.51972 1.000 48.82372 204 ASP B CA 1
ATOM 3712 C C . ASP B 1 204 ? 188.58653 144.38158 16.31694 1.000 44.67833 204 ASP B C 1
ATOM 3713 O O . ASP B 1 204 ? 188.53874 145.13085 15.33633 1.000 43.95599 204 ASP B O 1
ATOM 3718 N N . VAL B 1 205 ? 187.60624 144.33633 17.23106 1.000 36.45334 205 VAL B N 1
ATOM 3719 C CA . VAL B 1 205 ? 186.30770 144.95749 16.86332 1.000 38.74672 205 VAL B CA 1
ATOM 3720 C C . VAL B 1 205 ? 186.43071 146.50713 16.76080 1.000 45.86425 205 VAL B C 1
ATOM 3721 O O . VAL B 1 205 ? 185.80631 147.07918 15.88657 1.000 42.87511 205 VAL B O 1
ATOM 3725 N N . ALA B 1 206 ? 187.27526 147.14505 17.59495 1.000 38.57764 206 ALA B N 1
ATOM 3726 C CA . ALA B 1 206 ? 187.35608 148.60136 17.64463 1.000 44.71383 206 ALA B CA 1
ATOM 3727 C C . ALA B 1 206 ? 187.78651 149.10583 16.27195 1.000 47.05096 206 ALA B C 1
ATOM 3728 O O . ALA B 1 206 ? 187.19991 150.03212 15.69228 1.000 44.75116 206 ALA B O 1
ATOM 3730 N N . LYS B 1 207 ? 188.76364 148.40006 15.72891 1.000 38.99719 207 LYS B N 1
ATOM 3731 C CA . LYS B 1 207 ? 189.33249 148.70824 14.44370 1.000 39.84095 207 LYS B CA 1
ATOM 3732 C C . LYS B 1 207 ? 188.27836 148.51369 13.32560 1.000 41.87368 207 LYS B C 1
ATOM 3733 O O . LYS B 1 207 ? 188.13790 149.31795 12.39132 1.000 40.05123 207 LYS B O 1
ATOM 3739 N N . VAL B 1 208 ? 187.55062 147.41196 13.39353 1.000 32.64404 208 VAL B N 1
ATOM 3740 C CA . VAL B 1 208 ? 186.49059 147.16515 12.39292 1.000 35.31004 208 VAL B CA 1
ATOM 3741 C C . VAL B 1 208 ? 185.39260 148.26446 12.53826 1.000 35.93891 208 VAL B C 1
ATOM 3742 O O . VAL B 1 208 ? 184.93809 148.81591 11.54958 1.000 31.57979 208 VAL B O 1
ATOM 3746 N N . ALA B 1 209 ? 185.05827 148.61578 13.76829 1.000 28.37379 209 ALA B N 1
ATOM 3747 C CA . ALA B 1 209 ? 184.00922 149.60631 13.99322 1.000 32.41753 209 ALA B CA 1
ATOM 3748 C C . ALA B 1 209 ? 184.53551 150.95776 13.43019 1.000 45.97823 209 ALA B C 1
ATOM 3749 O O . ALA B 1 209 ? 183.77941 151.65541 12.75184 1.000 41.38848 209 ALA B O 1
ATOM 3751 N N . ALA B 1 210 ? 185.85143 151.26045 13.61050 1.000 31.48386 210 ALA B N 1
ATOM 3752 C CA . ALA B 1 210 ? 186.34988 152.57932 13.21938 1.000 33.21093 210 ALA B CA 1
ATOM 3753 C C . ALA B 1 210 ? 186.27438 152.61298 11.71825 1.000 33.59439 210 ALA B C 1
ATOM 3754 O O . ALA B 1 210 ? 185.90591 153.63690 11.13874 1.000 37.39310 210 ALA B O 1
ATOM 3756 N N . TRP B 1 211 ? 186.48500 151.45249 11.11924 1.000 27.80333 211 TRP B N 1
ATOM 3757 C CA . TRP B 1 211 ? 186.39714 151.34504 9.65383 1.000 32.35364 211 TRP B CA 1
ATOM 3758 C C . TRP B 1 211 ? 184.95782 151.71192 9.21192 1.000 36.18797 211 TRP B C 1
ATOM 3759 O O . TRP B 1 211 ? 184.77282 152.53806 8.30041 1.000 35.50925 211 TRP B O 1
ATOM 3770 N N . PHE B 1 212 ? 183.96540 151.09710 9.87747 1.000 33.60252 212 PHE B N 1
ATOM 3771 C CA . PHE B 1 212 ? 182.59171 151.31185 9.47102 1.000 31.41992 212 PHE B CA 1
ATOM 3772 C C . PHE B 1 212 ? 182.22841 152.82212 9.64116 1.000 30.06861 212 PHE B C 1
ATOM 3773 O O . PHE B 1 212 ? 181.57663 153.36730 8.79570 1.000 30.43199 212 PHE B O 1
ATOM 3781 N N . HIS B 1 213 ? 182.66642 153.42620 10.73841 1.000 29.96374 213 HIS B N 1
ATOM 3782 C CA . HIS B 1 213 ? 182.29128 154.79849 10.97236 1.000 31.01464 213 HIS B CA 1
ATOM 3783 C C . HIS B 1 213 ? 183.04370 155.76376 10.03257 1.000 39.17470 213 HIS B C 1
ATOM 3784 O O . HIS B 1 213 ? 182.48845 156.79571 9.64673 1.000 32.83372 213 HIS B O 1
ATOM 3791 N N . GLN B 1 214 ? 184.28041 155.43207 9.65486 1.000 32.63506 214 GLN B N 1
ATOM 3792 C CA . GLN B 1 214 ? 185.04189 156.27495 8.71440 1.000 35.45495 214 GLN B CA 1
ATOM 3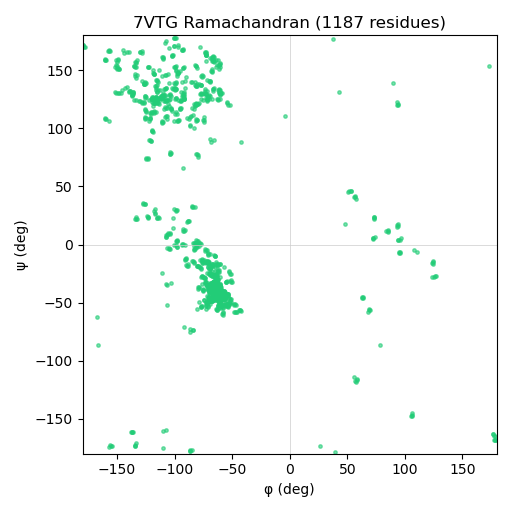793 C C . GLN B 1 214 ? 184.37114 156.22341 7.35810 1.000 33.09918 214 GLN B C 1
ATOM 3794 O O . GLN B 1 214 ? 184.43957 157.17277 6.54525 1.000 38.01254 214 GLN B O 1
ATOM 3800 N N . HIS B 1 215 ? 183.68091 155.11912 7.13105 1.000 29.48050 215 HIS B N 1
ATOM 3801 C CA . HIS B 1 215 ? 182.94259 154.98203 5.89612 1.000 29.80369 215 HIS B CA 1
ATOM 3802 C C . HIS B 1 215 ? 181.48916 155.43193 5.99626 1.000 30.62247 215 HIS B C 1
ATOM 3803 O O . HIS B 1 215 ? 180.75152 155.23470 5.06477 1.000 31.20080 215 HIS B O 1
ATOM 3810 N N . GLY B 1 216 ? 181.14772 156.10370 7.08470 1.000 30.92837 216 GLY B N 1
ATOM 3811 C CA . GLY B 1 216 ? 179.88689 156.83024 7.20427 1.000 41.24942 216 GLY B CA 1
ATOM 3812 C C . GLY B 1 216 ? 178.73843 156.11370 7.89758 1.000 43.32117 216 GLY B C 1
ATOM 3813 O O . GLY B 1 216 ? 177.65363 156.67771 7.93403 1.000 34.16427 216 GLY B O 1
ATOM 3814 N N . LEU B 1 217 ? 178.95643 154.91287 8.45848 1.000 31.96063 217 LEU B N 1
ATOM 3815 C CA . LEU B 1 217 ? 177.88420 154.22599 9.17493 1.000 32.44108 217 LEU B CA 1
ATOM 3816 C C . LEU B 1 217 ? 177.53079 154.85218 10.51204 1.000 37.12260 217 LEU B C 1
ATOM 3817 O O . LEU B 1 217 ? 178.37508 154.97721 11.37330 1.000 32.39072 217 LEU B O 1
ATOM 3822 N N . ASN B 1 218 ? 176.24213 155.20207 10.68093 1.000 33.47707 218 ASN B N 1
ATOM 3823 C CA . ASN B 1 218 ? 175.75243 155.81576 11.89299 1.000 33.87125 218 ASN B CA 1
ATOM 3824 C C . ASN B 1 218 ? 175.90741 154.88266 13.10855 1.000 33.70625 218 ASN B C 1
ATOM 3825 O O . ASN B 1 218 ? 176.48746 155.25193 14.13470 1.000 33.51795 218 ASN B O 1
ATOM 3830 N N . ARG B 1 219 ? 175.34165 153.66297 12.98523 1.000 33.79874 219 ARG B N 1
ATOM 3831 C CA . ARG B 1 219 ? 175.29105 152.72480 14.10026 1.000 35.96877 219 ARG B CA 1
ATOM 3832 C C . ARG B 1 219 ? 175.57159 151.29824 13.60851 1.000 33.36282 219 ARG B C 1
ATOM 3833 O O . ARG B 1 219 ? 175.01721 150.84619 12.61426 1.000 33.52049 219 ARG B O 1
ATOM 3841 N N . LEU B 1 220 ? 176.48022 150.65775 14.32185 1.000 32.86282 220 LEU B N 1
ATOM 3842 C CA . LEU B 1 220 ? 176.87095 149.26419 14.04838 1.000 32.46798 220 LEU B CA 1
ATOM 3843 C C . LEU B 1 220 ? 176.35676 148.37113 15.17888 1.000 32.64474 220 LEU B C 1
ATOM 3844 O O . LEU B 1 220 ? 176.62315 148.62423 16.36024 1.000 32.61076 220 LEU B O 1
ATOM 3849 N N . VAL B 1 221 ? 175.63045 147.31793 14.80066 1.000 32.82410 221 VAL B N 1
ATOM 3850 C CA . VAL B 1 221 ? 175.29735 146.30949 15.77337 1.000 36.80125 221 VAL B CA 1
ATOM 3851 C C . VAL B 1 221 ? 175.91924 144.98612 15.27833 1.000 35.54786 221 VAL B C 1
ATOM 3852 O O . VAL B 1 221 ? 175.40398 144.36020 14.39294 1.000 33.86365 221 VAL B O 1
ATOM 3856 N N . LEU B 1 222 ? 177.08849 144.68754 15.81950 1.000 34.01241 222 LEU B N 1
ATOM 3857 C CA . LEU B 1 222 ? 177.94266 143.59883 15.36289 1.000 33.57367 222 LEU B CA 1
ATOM 3858 C C . LEU B 1 222 ? 177.73828 142.32695 16.22460 1.000 34.31553 222 LEU B C 1
ATOM 3859 O O . LEU B 1 222 ? 178.16533 142.32206 17.37412 1.000 36.32835 222 LEU B O 1
ATOM 3864 N N . SER B 1 223 ? 177.07734 141.30387 15.70586 1.000 34.80760 223 SER B N 1
ATOM 3865 C CA . SER B 1 223 ? 176.90599 140.09464 16.56517 1.000 49.87568 223 SER B CA 1
ATOM 3866 C C . SER B 1 223 ? 178.06399 139.12515 16.30899 1.000 45.66875 223 SER B C 1
ATOM 3867 O O . SER B 1 223 ? 178.49178 138.88515 15.16121 1.000 43.10196 223 SER B O 1
ATOM 3870 N N . MET B 1 224 ? 178.65771 138.70906 17.42133 1.000 44.23298 224 MET B N 1
ATOM 3871 C CA . MET B 1 224 ? 179.91102 137.97334 17.40657 1.000 43.18745 224 MET B CA 1
ATOM 3872 C C . MET B 1 224 ? 179.73118 136.57260 17.99982 1.000 45.10249 224 MET B C 1
ATOM 3873 O O . MET B 1 224 ? 180.65848 136.04468 18.60292 1.000 50.38269 224 MET B O 1
ATOM 3878 N N . GLY B 1 225 ? 178.52005 136.03862 17.87382 1.000 43.59218 225 GLY B N 1
ATOM 3879 C CA . GLY B 1 225 ? 178.16598 134.73226 18.40062 1.000 54.91291 225 GLY B CA 1
ATOM 3880 C C . GLY B 1 225 ? 178.37518 134.60274 19.90198 1.000 63.93516 225 GLY B C 1
ATOM 3881 O O . GLY B 1 225 ? 177.69891 135.27216 20.69940 1.000 63.71823 225 GLY B O 1
ATOM 3882 N N . GLY B 1 226 ? 179.29265 133.70969 20.27458 1.000 62.50376 226 GLY B N 1
ATOM 3883 C CA . GLY B 1 226 ? 179.58778 133.42974 21.66376 1.000 55.30620 226 GLY B CA 1
ATOM 3884 C C . GLY B 1 226 ? 180.16319 134.64163 22.35742 1.000 53.09074 226 GLY B C 1
ATOM 3885 O O . GLY B 1 226 ? 179.97260 134.82271 23.56306 1.000 50.66488 226 GLY B O 1
ATOM 3886 N N . ASP B 1 227 ? 180.87277 135.47769 21.60264 1.000 46.66906 227 ASP B N 1
ATOM 3887 C CA . ASP B 1 227 ? 181.45724 136.67102 22.18570 1.000 51.20378 227 ASP B CA 1
ATOM 3888 C C . ASP B 1 227 ? 180.43625 137.74660 22.55978 1.000 48.70671 227 ASP B C 1
ATOM 3889 O O . ASP B 1 227 ? 180.74442 138.65077 23.33169 1.000 53.66099 227 ASP B O 1
ATOM 3894 N N . GLY B 1 228 ? 179.21604 137.63813 22.04652 1.000 45.50454 228 GLY B N 1
ATOM 3895 C CA . GLY B 1 228 ? 178.16820 138.59671 22.35616 1.000 51.38644 228 GLY B CA 1
ATOM 3896 C C . GLY B 1 228 ? 177.85526 139.55451 21.20499 1.000 53.19976 228 GLY B C 1
ATOM 3897 O O . GLY B 1 228 ? 177.92106 139.18597 20.01800 1.000 50.59140 228 GLY B O 1
ATOM 3898 N N . VAL B 1 229 ? 177.49510 140.78676 21.55656 1.000 47.98167 229 VAL B N 1
ATOM 3899 C CA . VAL B 1 229 ? 177.23778 141.83625 20.55894 1.000 43.96323 229 VAL B CA 1
ATOM 3900 C C . VAL B 1 229 ? 178.12135 143.06010 20.88590 1.000 48.25274 229 VAL B C 1
ATOM 3901 O O . VAL B 1 229 ? 178.16553 143.53240 22.01095 1.000 42.03283 229 VAL B O 1
ATOM 3905 N N . TYR B 1 230 ? 178.88582 143.52099 19.91677 1.000 40.34931 230 TYR B N 1
ATOM 3906 C CA . TYR B 1 230 ? 179.57914 144.79437 20.08183 1.000 41.21948 230 TYR B CA 1
ATOM 3907 C C . TYR B 1 230 ? 178.76324 145.88930 19.36529 1.000 35.08504 230 TYR B C 1
ATOM 3908 O O . TYR B 1 230 ? 178.38906 145.72773 18.20464 1.000 39.80967 230 TYR B O 1
ATOM 3917 N N . TYR B 1 231 ? 178.40925 146.96946 20.06695 1.000 37.57657 231 TYR B N 1
ATOM 3918 C CA . TYR B 1 231 ? 177.63098 148.01706 19.40346 1.000 37.35826 231 TYR B CA 1
ATOM 3919 C C . TYR B 1 231 ? 178.46439 149.31930 19.40149 1.000 40.87232 231 TYR B C 1
ATOM 3920 O O . TYR B 1 231 ? 179.26005 149.60246 20.34729 1.000 35.45253 231 TYR B O 1
ATOM 3929 N N . SER B 1 232 ? 178.29164 150.10096 18.33787 1.000 32.91191 232 SER B N 1
ATOM 3930 C CA . SER B 1 232 ? 179.11186 151.33392 18.17726 1.000 32.15970 232 SER B CA 1
ATOM 3931 C C . SER B 1 232 ? 178.32295 152.39625 17.44419 1.000 32.40483 232 SER B C 1
ATOM 3932 O O . SER B 1 232 ? 177.69070 152.12612 16.43146 1.000 32.58012 232 SER B O 1
ATOM 3935 N N . ASP B 1 233 ? 178.30821 153.59461 18.00656 1.000 32.56138 233 ASP B N 1
ATOM 3936 C CA . ASP B 1 233 ? 177.63289 154.73717 17.41411 1.000 38.47722 233 ASP B CA 1
ATOM 3937 C C . ASP B 1 233 ? 178.72307 155.71443 16.89284 1.000 36.29049 233 ASP B C 1
ATOM 3938 O O . ASP B 1 233 ? 179.67381 155.95165 17.59836 1.000 32.17216 233 ASP B O 1
ATOM 3943 N N . ILE B 1 234 ? 178.58042 156.22730 15.66987 1.000 32.67016 234 ILE B N 1
ATOM 3944 C CA . ILE B 1 234 ? 179.50501 157.19494 15.10532 1.000 32.29913 234 ILE B CA 1
ATOM 3945 C C . ILE B 1 234 ? 179.75583 158.38179 16.03506 1.000 34.22824 234 ILE B C 1
ATOM 3946 O O . ILE B 1 234 ? 180.80327 159.00809 15.95286 1.000 35.81294 234 ILE B O 1
ATOM 3951 N N . ARG B 1 235 ? 178.80670 158.68108 16.93072 1.000 37.39565 235 ARG B N 1
ATOM 3952 C CA . ARG B 1 235 ? 178.94543 159.81241 17.83403 1.000 33.11986 235 ARG B CA 1
ATOM 3953 C C . ARG B 1 235 ? 179.80903 159.48804 19.02476 1.000 41.73991 235 ARG B C 1
ATOM 3954 O O . ARG B 1 235 ? 180.02782 160.36306 19.88333 1.000 37.42454 235 ARG B O 1
ATOM 3962 N N . GLY B 1 236 ? 180.27894 158.24142 19.12617 1.000 38.96054 236 GLY B N 1
ATOM 3963 C CA . GLY B 1 236 ? 181.21901 157.94168 20.20465 1.000 44.24434 236 GLY B CA 1
ATOM 3964 C C . GLY B 1 236 ? 180.88996 156.80875 21.19363 1.000 45.89453 236 GLY B C 1
ATOM 3965 O O . GLY B 1 236 ? 181.79350 156.25399 21.77149 1.000 41.16625 236 GLY B O 1
ATOM 3966 N N . GLU B 1 237 ? 179.60798 156.52721 21.41415 1.000 42.24984 237 GLU B N 1
ATOM 3967 C CA . GLU B 1 237 ? 179.19522 155.48779 22.32866 1.000 42.71296 237 GLU B CA 1
ATOM 3968 C C . GLU B 1 237 ? 179.47900 154.10200 21.72993 1.000 37.41201 237 GLU B C 1
ATOM 3969 O O . GLU B 1 237 ? 179.11118 153.81998 20.59189 1.000 32.81297 237 GLU B O 1
ATOM 3975 N N . ASN B 1 238 ? 180.13005 153.25810 22.50634 1.000 43.38369 238 ASN B N 1
ATOM 3976 C CA . ASN B 1 238 ? 180.35285 151.86987 22.10367 1.000 32.90222 238 ASN B CA 1
ATOM 3977 C C . ASN B 1 238 ? 180.39262 150.97388 23.33361 1.000 46.14542 238 ASN B C 1
ATOM 3978 O O . ASN B 1 238 ? 180.54033 151.44462 24.46849 1.000 38.05582 238 ASN B O 1
ATOM 3983 N N . GLY B 1 239 ? 180.16620 149.67717 23.12563 1.000 46.80665 239 GLY B N 1
ATOM 3984 C CA . GLY B 1 239 ? 180.30048 148.75634 24.23069 1.000 54.79141 239 GLY B CA 1
ATOM 3985 C C . GLY B 1 239 ? 180.02838 147.32983 23.78513 1.000 47.68969 239 GLY B C 1
ATOM 3986 O O . GLY B 1 239 ? 179.58756 147.11951 22.64423 1.000 36.67662 239 GLY B O 1
ATOM 3987 N N . TRP B 1 240 ? 180.33217 146.37908 24.66813 1.000 56.24979 240 TRP B N 1
ATOM 3988 C CA . TRP B 1 240 ? 180.03596 144.94622 24.47098 1.000 54.51494 240 TRP B CA 1
ATOM 3989 C C . TRP B 1 240 ? 178.77155 144.62008 25.25986 1.000 50.67143 240 TRP B C 1
ATOM 3990 O O . TRP B 1 240 ? 178.61491 145.06544 26.37264 1.000 50.33491 240 TRP B O 1
ATOM 4001 N N . SER B 1 241 ? 177.86736 143.83163 24.70353 1.000 46.82818 241 SER B N 1
ATOM 4002 C CA . SER B 1 241 ? 176.80952 143.25583 25.50726 1.000 43.18466 241 SER B CA 1
ATOM 4003 C C . SER B 1 241 ? 176.98248 141.69631 25.48293 1.000 55.69162 241 SER B C 1
ATOM 4004 O O . SER B 1 241 ? 177.02760 141.08775 24.39042 1.000 45.30329 241 SER B O 1
ATOM 4007 N N . ALA B 1 242 ? 177.13512 141.07990 26.66603 1.000 60.30310 242 ALA B N 1
ATOM 4008 C CA . ALA B 1 242 ? 177.37144 139.61940 26.80505 1.000 63.86742 242 ALA B CA 1
ATOM 4009 C C . ALA B 1 242 ? 176.14892 138.84572 26.38536 1.000 61.87428 242 ALA B C 1
ATOM 4010 O O . ALA B 1 242 ? 175.03369 139.36187 26.50618 1.000 58.59477 242 ALA B O 1
ATOM 4012 N N . PRO B 1 243 ? 176.35129 137.60209 25.87676 1.000 67.02709 243 PRO B N 1
ATOM 4013 C CA . PRO B 1 243 ? 175.20275 136.80882 25.42535 1.000 62.09636 243 PRO B CA 1
ATOM 4014 C C . PRO B 1 243 ? 174.22336 136.51912 26.55340 1.000 62.77930 243 PRO B C 1
ATOM 4015 O O . PRO B 1 243 ? 174.63521 136.48892 27.72963 1.000 59.75697 243 PRO B O 1
ATOM 4019 N N . ILE B 1 244 ? 172.94967 136.36086 26.18486 1.000 61.55411 244 ILE B N 1
ATOM 4020 C CA . ILE B 1 244 ? 171.93332 135.87835 27.09376 1.000 67.32793 244 ILE B CA 1
ATOM 4021 C C . ILE B 1 244 ? 171.92045 134.34135 27.03302 1.000 76.97510 244 ILE B C 1
ATOM 4022 O O . ILE B 1 244 ? 171.49339 133.77978 26.01775 1.000 78.87198 244 ILE B O 1
ATOM 4027 N N . LYS B 1 245 ? 172.39905 133.66665 28.08671 1.000 79.01502 245 LYS B N 1
ATOM 4028 C CA . LYS B 1 245 ? 172.42698 132.20114 28.07027 1.000 82.49186 245 LYS B CA 1
ATOM 4029 C C . LYS B 1 245 ? 171.04210 131.59796 27.78164 1.000 80.20662 245 LYS B C 1
ATOM 4030 O O . LYS B 1 245 ? 170.03960 131.86903 28.46614 1.000 77.55944 245 LYS B O 1
ATOM 4036 N N . THR B 1 246 ? 171.01466 130.80697 26.71797 1.000 77.45911 246 THR B N 1
ATOM 4037 C CA . THR B 1 246 ? 169.79955 130.23848 26.18002 1.000 81.34172 246 THR B CA 1
ATOM 4038 C C . THR B 1 246 ? 170.12925 128.77796 25.94205 1.000 82.30499 246 THR B C 1
ATOM 4039 O O . THR B 1 246 ? 171.27142 128.42889 25.59642 1.000 75.51138 246 THR B O 1
ATOM 4043 N N . ASN B 1 247 ? 169.15724 127.91278 26.17654 1.000 85.72735 247 ASN B N 1
ATOM 4044 C CA . ASN B 1 247 ? 169.28912 126.58511 25.62393 1.000 87.89201 247 ASN B CA 1
ATOM 4045 C C . ASN B 1 247 ? 168.66132 126.65605 24.24450 1.000 78.85659 247 ASN B C 1
ATOM 4046 O O . ASN B 1 247 ? 167.44129 126.85744 24.08259 1.000 71.04677 247 ASN B O 1
ATOM 4051 N N . VAL B 1 248 ? 169.55769 126.58546 23.26403 1.000 76.36079 248 VAL B N 1
ATOM 4052 C CA . VAL B 1 248 ? 169.24442 126.75537 21.85491 1.000 78.40162 248 VAL B CA 1
ATOM 4053 C C . VAL B 1 248 ? 168.61696 125.48122 21.23128 1.000 87.54742 248 VAL B C 1
ATOM 4054 O O . VAL B 1 248 ? 169.20224 124.39739 21.24662 1.000 86.50214 248 VAL B O 1
ATOM 4058 N N . ILE B 1 249 ? 167.41466 125.65193 20.68720 1.000 87.92069 249 ILE B N 1
ATOM 4059 C CA . ILE B 1 249 ? 166.63948 124.60872 20.04069 1.000 93.95546 249 ILE B CA 1
ATOM 4060 C C . ILE B 1 249 ? 166.72176 124.77379 18.51253 1.000 102.68153 249 ILE B C 1
ATOM 4061 O O . ILE B 1 249 ? 166.73231 123.79533 17.76122 1.000 107.79800 249 ILE B O 1
ATOM 4066 N N . ASN B 1 250 ? 166.81692 126.02735 18.07257 1.000 101.53070 250 ASN B N 1
ATOM 4067 C CA . ASN B 1 250 ? 166.75808 126.39603 16.65776 1.000 97.09688 250 ASN B CA 1
ATOM 4068 C C . ASN B 1 250 ? 167.36159 127.77959 16.39448 1.000 95.58473 250 ASN B C 1
ATOM 4069 O O . ASN B 1 250 ? 166.76185 128.79772 16.75299 1.000 98.26464 250 ASN B O 1
ATOM 4074 N N . VAL B 1 251 ? 168.53200 127.80675 15.75638 1.000 88.35020 251 VAL B N 1
ATOM 4075 C CA . VAL B 1 251 ? 169.25620 129.05138 15.51678 1.000 79.47087 251 VAL B CA 1
ATOM 4076 C C . VAL B 1 251 ? 168.66110 129.88390 14.36716 1.000 71.53434 251 VAL B C 1
ATOM 4077 O O . VAL B 1 251 ? 168.89995 131.08883 14.27288 1.000 76.48150 251 VAL B O 1
ATOM 4081 N N . THR B 1 252 ? 167.88635 129.24300 13.50390 1.000 67.18437 252 THR B N 1
ATOM 4082 C CA . THR B 1 252 ? 167.19602 129.94981 12.43923 1.000 73.17577 252 THR B CA 1
ATOM 4083 C C . THR B 1 252 ? 166.24487 130.99830 13.03013 1.000 79.03194 252 THR B C 1
ATOM 4084 O O . THR B 1 252 ? 165.43282 130.70048 13.93417 1.000 90.03638 252 THR B O 1
ATOM 4088 N N . GLY B 1 253 ? 166.33558 132.22145 12.52236 1.000 58.20027 253 GLY B N 1
ATOM 4089 C CA . GLY B 1 253 ? 165.43058 133.26815 12.99899 1.000 54.85983 253 GLY B CA 1
ATOM 4090 C C . GLY B 1 253 ? 165.97293 134.16712 14.11929 1.000 47.28755 253 GLY B C 1
ATOM 4091 O O . GLY B 1 253 ? 165.31509 135.14313 14.50961 1.000 46.50400 253 GLY B O 1
ATOM 4092 N N . ALA B 1 254 ? 167.15809 133.83841 14.64427 1.000 40.99701 254 ALA B N 1
ATOM 4093 C CA . ALA B 1 254 ? 167.73219 134.57658 15.76469 1.000 47.22241 254 ALA B CA 1
ATOM 4094 C C . ALA B 1 254 ? 168.08428 136.02343 15.33749 1.000 51.28957 254 ALA B C 1
ATOM 4095 O O . ALA B 1 254 ? 167.78940 136.98176 16.06197 1.000 48.14626 254 ALA B O 1
ATOM 4097 N N . GLY B 1 255 ? 168.71292 136.13635 14.16284 1.000 44.59714 255 GLY B N 1
ATOM 4098 C CA . GLY B 1 255 ? 169.13140 137.41177 13.60511 1.000 50.52448 255 GLY B CA 1
ATOM 4099 C C . GLY B 1 255 ? 167.89765 138.22395 13.22138 1.000 48.90183 255 GLY B C 1
ATOM 4100 O O . GLY B 1 255 ? 167.89056 139.45843 13.35530 1.000 42.54513 255 GLY B O 1
ATOM 4101 N N . ASP B 1 256 ? 166.84133 137.53556 12.78057 1.000 41.66415 256 ASP B N 1
ATOM 4102 C CA . ASP B 1 256 ? 165.61160 138.20679 12.34078 1.000 50.13446 256 ASP B CA 1
ATOM 4103 C C . ASP B 1 256 ? 164.87226 138.83195 13.52544 1.000 46.74482 256 ASP B C 1
ATOM 4104 O O . ASP B 1 256 ? 164.21464 139.89499 13.40193 1.000 46.75582 256 ASP B O 1
ATOM 4109 N N . ALA B 1 257 ? 164.97402 138.12190 14.64779 1.000 44.09475 257 ALA B N 1
ATOM 4110 C CA . ALA B 1 257 ? 164.41341 138.55523 15.91133 1.000 48.02183 257 ALA B CA 1
ATOM 4111 C C . ALA B 1 257 ? 165.20165 139.76065 16.39701 1.000 47.96663 257 ALA B C 1
ATOM 4112 O O . ALA B 1 257 ? 164.60310 140.78950 16.71138 1.000 45.83296 257 ALA B O 1
ATOM 4114 N N . MET B 1 258 ? 166.53064 139.62773 16.42848 1.000 40.97944 258 MET B N 1
ATOM 4115 C CA . MET B 1 258 ? 167.39257 140.72607 16.86294 1.000 41.97277 258 MET B CA 1
ATOM 4116 C C . MET B 1 258 ? 167.14435 141.98954 16.01007 1.000 37.31953 258 MET B C 1
ATOM 4117 O O . MET B 1 258 ? 166.95652 143.07062 16.55560 1.000 42.37787 258 MET B O 1
ATOM 4122 N N . MET B 1 259 ? 167.05552 141.85065 14.68389 1.000 38.23200 259 MET B N 1
ATOM 4123 C CA . MET B 1 259 ? 166.77567 143.03285 13.86829 1.000 36.44119 259 MET B CA 1
ATOM 4124 C C . MET B 1 259 ? 165.43050 143.66667 14.22395 1.000 39.53336 259 MET B C 1
ATOM 4125 O O . MET B 1 259 ? 165.32403 144.91673 14.41794 1.000 38.10147 259 MET B O 1
ATOM 4130 N N . ALA B 1 260 ? 164.38514 142.83423 14.30374 1.000 43.44368 260 ALA B N 1
ATOM 4131 C CA . ALA B 1 260 ? 163.06996 143.35676 14.70777 1.000 37.75746 260 ALA B CA 1
ATOM 4132 C C . ALA B 1 260 ? 163.12832 144.11227 16.02860 1.000 37.92873 260 ALA B C 1
ATOM 4133 O O . ALA B 1 260 ? 162.51001 145.18550 16.15398 1.000 39.68083 260 ALA B O 1
ATOM 4135 N N . GLY B 1 261 ? 163.85693 143.57431 17.00595 1.000 37.56362 261 GLY B N 1
ATOM 4136 C CA . GLY B 1 261 ? 163.89034 144.21193 18.31937 1.000 37.72677 261 GLY B CA 1
ATOM 4137 C C . GLY B 1 261 ? 164.62591 145.56036 18.27650 1.000 49.75963 261 GLY B C 1
ATOM 4138 O O . GLY B 1 261 ? 164.27217 146.53167 18.97316 1.000 49.16490 261 GLY B O 1
ATOM 4139 N N . LEU B 1 262 ? 165.68626 145.61024 17.47970 1.000 37.17071 262 LEU B N 1
ATOM 4140 C CA . LEU B 1 262 ? 166.39735 146.91036 17.29263 1.000 37.08283 262 LEU B CA 1
ATOM 4141 C C . LEU B 1 262 ? 165.47195 147.99563 16.72475 1.000 43.18709 262 LEU B C 1
ATOM 4142 O O . LEU B 1 262 ? 165.40783 149.15415 17.20234 1.000 44.58146 262 LEU B O 1
ATOM 4147 N N . ALA B 1 263 ? 164.81852 147.64817 15.63368 1.000 37.84170 263 ALA B N 1
ATOM 4148 C CA . ALA B 1 263 ? 163.89957 148.60010 15.02303 1.000 38.42410 263 ALA B CA 1
ATOM 4149 C C . ALA B 1 263 ? 162.69821 148.97481 15.91224 1.000 43.36121 263 ALA B C 1
ATOM 4150 O O . ALA B 1 263 ? 162.23612 150.15374 15.93254 1.000 42.17791 263 ALA B O 1
ATOM 4152 N N . SER B 1 264 ? 162.12013 147.97441 16.57632 1.000 43.58638 264 SER B N 1
ATOM 4153 C CA . SER B 1 264 ? 160.97053 148.25960 17.42735 1.000 42.29049 264 SER B CA 1
ATOM 4154 C C . SER B 1 264 ? 161.38387 149.20817 18.55638 1.000 39.79730 264 SER B C 1
ATOM 4155 O O . SER B 1 264 ? 160.64023 150.14319 18.88986 1.000 41.98962 264 SER B O 1
ATOM 4158 N N . CYS B 1 265 ? 162.55442 148.94551 19.14500 1.000 45.75410 265 CYS B N 1
ATOM 4159 C CA . CYS B 1 265 ? 163.08626 149.73563 20.25074 1.000 46.15844 265 CYS B CA 1
ATOM 4160 C C . CYS B 1 265 ? 163.40494 151.15157 19.82012 1.000 41.59212 265 CYS B C 1
ATOM 4161 O O . CYS B 1 265 ? 163.17567 152.05513 20.59494 1.000 41.46061 265 CYS B O 1
ATOM 4164 N N . TRP B 1 266 ? 163.90828 151.31305 18.58614 1.000 42.90532 266 TRP B N 1
ATOM 4165 C CA . TRP B 1 266 ? 164.16334 152.64435 18.03159 1.000 43.82866 266 TRP B CA 1
ATOM 4166 C C . TRP B 1 266 ? 162.86945 153.40945 17.95109 1.000 43.89127 266 TRP B C 1
ATOM 4167 O O . TRP B 1 266 ? 162.77889 154.52163 18.44632 1.000 40.26335 266 TRP B O 1
ATOM 4178 N N . VAL B 1 267 ? 161.86823 152.78590 17.33968 1.000 40.26649 267 VAL B N 1
ATOM 4179 C CA . VAL B 1 267 ? 160.55647 153.40390 17.14515 1.000 40.98915 267 VAL B CA 1
ATOM 4180 C C . VAL B 1 267 ? 159.86786 153.70916 18.50135 1.000 44.68465 267 VAL B C 1
ATOM 4181 O O . VAL B 1 267 ? 159.13546 154.69489 18.65429 1.000 46.22916 267 VAL B O 1
ATOM 4185 N N . ASP B 1 268 ? 160.16210 152.88819 19.49806 1.000 49.83658 268 ASP B N 1
ATOM 4186 C CA . ASP B 1 268 ? 159.58898 153.08974 20.82145 1.000 50.84603 268 ASP B CA 1
ATOM 4187 C C . ASP B 1 268 ? 160.29894 154.19608 21.63037 1.000 48.39950 268 ASP B C 1
ATOM 4188 O O . ASP B 1 268 ? 159.92088 154.46248 22.76489 1.000 51.39768 268 ASP B O 1
ATOM 4193 N N . GLY B 1 269 ? 161.33579 154.81464 21.06177 1.000 44.11279 269 GLY B N 1
ATOM 4194 C CA . GLY B 1 269 ? 162.08132 155.86222 21.73758 1.000 41.04721 269 GLY B CA 1
ATOM 4195 C C . GLY B 1 269 ? 163.22147 155.41621 22.66320 1.000 42.81660 269 GLY B C 1
ATOM 4196 O O . GLY B 1 269 ? 163.75068 156.23133 23.43030 1.000 41.52697 269 GLY B O 1
ATOM 4197 N N . MET B 1 270 ? 163.62680 154.13742 22.59860 1.000 46.57225 270 MET B N 1
ATOM 4198 C CA . MET B 1 270 ? 164.67280 153.58676 23.47436 1.000 43.12101 270 MET B CA 1
ATOM 4199 C C . MET B 1 270 ? 166.08459 153.96191 23.10274 1.000 42.77778 270 MET B C 1
ATOM 4200 O O . MET B 1 270 ? 166.40198 154.02863 21.90682 1.000 39.43420 270 MET B O 1
ATOM 4205 N N . PRO B 1 271 ? 166.95537 154.14323 24.11982 1.000 38.53513 271 PRO B N 1
ATOM 4206 C CA . PRO B 1 271 ? 168.39432 154.38597 23.94464 1.000 46.28600 271 PRO B CA 1
ATOM 4207 C C . PRO B 1 271 ? 169.08658 153.21279 23.27467 1.000 44.84234 271 PRO B C 1
ATOM 4208 O O . PRO B 1 271 ? 168.56171 152.09574 23.34813 1.000 43.43389 271 PRO B O 1
ATOM 4212 N N . PHE B 1 272 ? 170.24886 153.47511 22.67189 1.000 41.34156 272 PHE B N 1
ATOM 4213 C CA . PHE B 1 272 ? 170.97018 152.50896 21.83198 1.000 45.04748 272 PHE B CA 1
ATOM 4214 C C . PHE B 1 272 ? 171.28123 151.25464 22.63205 1.000 46.63326 272 PHE B C 1
ATOM 4215 O O . PHE B 1 272 ? 170.85775 150.17079 22.26729 1.000 46.45887 272 PHE B O 1
ATOM 4223 N N . ALA B 1 273 ? 172.02689 151.42696 23.73110 1.000 43.39272 273 ALA B N 1
ATOM 4224 C CA . ALA B 1 273 ? 172.55788 150.30102 24.50774 1.000 46.44177 273 ALA B CA 1
ATOM 4225 C C . ALA B 1 273 ? 171.41366 149.41323 25.03823 1.000 47.44472 273 ALA B C 1
ATOM 4226 O O . ALA B 1 273 ? 171.46335 148.15738 24.93850 1.000 41.88770 273 ALA B O 1
ATOM 4228 N N . GLU B 1 274 ? 170.35323 150.05144 25.55299 1.000 44.26911 274 GLU B N 1
ATOM 4229 C CA . GLU B 1 274 ? 169.18425 149.28125 26.01590 1.000 46.56673 274 GLU B CA 1
ATOM 4230 C C . GLU B 1 274 ? 168.45597 148.59473 24.86108 1.000 51.31972 274 GLU B C 1
ATOM 4231 O O . GLU B 1 274 ? 167.93610 147.48151 25.02023 1.000 56.35191 274 GLU B O 1
ATOM 4237 N N . SER B 1 275 ? 168.41702 149.24589 23.69452 1.000 46.78520 275 SER B N 1
ATOM 4238 C CA . SER B 1 275 ? 167.78495 148.63876 22.51325 1.000 43.40306 275 SER B CA 1
ATOM 4239 C C . SER B 1 275 ? 168.55162 147.36892 22.09869 1.000 44.26222 275 SER B C 1
ATOM 4240 O O . SER B 1 275 ? 167.97318 146.42436 21.58979 1.000 47.29191 275 SER B O 1
ATOM 4243 N N . VAL B 1 276 ? 169.86831 147.38786 22.27993 1.000 45.90238 276 VAL B N 1
ATOM 4244 C CA . VAL B 1 276 ? 170.69366 146.24272 21.89607 1.000 40.86876 276 VAL B CA 1
ATOM 4245 C C . VAL B 1 276 ? 170.41015 145.06893 22.86292 1.000 50.44118 276 VAL B C 1
ATOM 4246 O O . VAL B 1 276 ? 170.18893 143.92771 22.43862 1.000 44.94634 276 VAL B O 1
ATOM 4250 N N . ARG B 1 277 ? 170.37562 145.36258 24.15608 1.000 53.62718 277 ARG B N 1
ATOM 4251 C CA . ARG B 1 277 ? 170.05806 144.33786 25.14116 1.000 54.35975 277 ARG B CA 1
ATOM 4252 C C . ARG B 1 277 ? 168.68597 143.72076 24.89947 1.000 44.58951 277 ARG B C 1
ATOM 4253 O O . ARG B 1 277 ? 168.51642 142.47887 24.91830 1.000 50.78210 277 ARG B O 1
ATOM 4261 N N . PHE B 1 278 ? 167.69971 144.57876 24.67502 1.000 44.96138 278 PHE B N 1
ATOM 4262 C CA . PHE B 1 278 ? 166.35806 144.12979 24.35167 1.000 45.44384 278 PHE B CA 1
ATOM 4263 C C . PHE B 1 278 ? 166.34865 143.22461 23.11139 1.000 50.77423 278 PHE B C 1
ATOM 4264 O O . PHE B 1 278 ? 165.67827 142.15989 23.08988 1.000 51.88705 278 PHE B O 1
ATOM 4272 N N . ALA B 1 279 ? 167.06736 143.67452 22.08164 1.000 45.19703 279 ALA B N 1
ATOM 4273 C CA . ALA B 1 279 ? 167.20917 142.92082 20.82582 1.000 49.25997 279 ALA B CA 1
ATOM 4274 C C . ALA B 1 279 ? 167.81509 141.51837 21.06414 1.000 48.59274 279 ALA B C 1
ATOM 4275 O O . ALA B 1 279 ? 167.37715 140.49608 20.47440 1.000 44.60751 279 ALA B O 1
ATOM 4277 N N . GLN B 1 280 ? 168.83593 141.47091 21.91788 1.000 46.09459 280 GLN B N 1
ATOM 4278 C CA . GLN B 1 280 ? 169.41975 140.20374 22.33606 1.000 48.39346 280 GLN B CA 1
ATOM 4279 C C . GLN B 1 280 ? 168.37681 139.26947 22.96605 1.000 56.63261 280 GLN B C 1
ATOM 4280 O O . GLN B 1 280 ? 168.35946 138.05486 22.69348 1.000 56.74287 280 GLN B O 1
ATOM 4286 N N . GLY B 1 281 ? 167.50197 139.84409 23.79486 1.000 57.65864 281 GLY B N 1
ATOM 4287 C CA . GLY B 1 281 ? 166.39149 139.09985 24.37442 1.000 50.98665 281 GLY B CA 1
ATOM 4288 C C . GLY B 1 281 ? 165.42979 138.51673 23.35205 1.000 55.22917 281 GLY B C 1
ATOM 4289 O O . GLY B 1 281 ? 165.04334 137.32816 23.44019 1.000 57.96236 281 GLY B O 1
ATOM 4290 N N . CYS B 1 282 ? 165.01811 139.33509 22.38551 1.000 48.77678 282 CYS B N 1
ATOM 4291 C CA . CYS B 1 282 ? 164.22534 138.83514 21.25305 1.000 49.45604 282 CYS B CA 1
ATOM 4292 C C . CYS B 1 282 ? 164.88261 137.63963 20.57431 1.000 58.69579 282 CYS B C 1
ATOM 4293 O O . CYS B 1 282 ? 164.23210 136.61784 20.24629 1.000 59.92617 282 CYS B O 1
ATOM 4296 N N . SER B 1 283 ? 166.17734 137.80781 20.31995 1.000 54.66092 283 SER B N 1
ATOM 4297 C CA . SER B 1 283 ? 166.95661 136.78217 19.64903 1.000 58.09276 283 SER B CA 1
ATOM 4298 C C . SER B 1 283 ? 166.89974 135.47943 20.45624 1.000 58.70059 283 SER B C 1
ATOM 4299 O O . SER B 1 283 ? 166.64525 134.41325 19.89872 1.000 49.34496 283 SER B O 1
ATOM 4302 N N . SER B 1 284 ? 167.11291 135.61330 21.76464 1.000 61.25560 284 SER B N 1
ATOM 4303 C CA . SER B 1 284 ? 167.07846 134.54030 22.74113 1.000 66.38529 284 SER B CA 1
ATOM 4304 C C . SER B 1 284 ? 165.72752 133.80406 22.70601 1.000 67.46420 284 SER B C 1
ATOM 4305 O O . SER B 1 284 ? 165.69410 132.56980 22.70035 1.000 65.37949 284 SER B O 1
ATOM 4308 N N . MET B 1 285 ? 164.62151 134.54749 22.66791 1.000 65.16778 285 MET B N 1
ATOM 4309 C CA . MET B 1 285 ? 163.31060 133.94045 22.47449 1.000 56.45807 285 MET B CA 1
ATOM 4310 C C . MET B 1 285 ? 163.24809 133.13637 21.16702 1.000 65.36058 285 MET B C 1
ATOM 4311 O O . MET B 1 285 ? 162.68348 132.03249 21.14866 1.000 63.20575 285 MET B O 1
ATOM 4316 N N . ALA B 1 286 ? 163.82783 133.66524 20.08106 1.000 68.86003 286 ALA B N 1
ATOM 4317 C CA . ALA B 1 286 ? 163.83222 132.93422 18.79340 1.000 70.50757 286 ALA B CA 1
ATOM 4318 C C . ALA B 1 286 ? 164.66429 131.64015 18.88601 1.000 69.13295 286 ALA B C 1
ATOM 4319 O O . ALA B 1 286 ? 164.31832 130.60490 18.28004 1.000 68.68180 286 ALA B O 1
ATOM 4321 N N . LEU B 1 287 ? 165.75985 131.71863 19.64175 1.000 66.35877 287 LEU B N 1
ATOM 4322 C CA . LEU B 1 287 ? 166.73150 130.62897 19.78551 1.000 64.89370 287 LEU B CA 1
ATOM 4323 C C . LEU B 1 287 ? 166.18526 129.41349 20.52423 1.000 70.00411 287 LEU B C 1
ATOM 4324 O O . LEU B 1 287 ? 166.60289 128.29722 20.27954 1.000 73.18057 287 LEU B O 1
ATOM 4329 N N . SER B 1 288 ? 165.30569 129.65012 21.48199 1.000 73.13763 288 SER B N 1
ATOM 4330 C CA . SER B 1 288 ? 164.80829 128.58978 22.33432 1.000 76.60384 288 SER B CA 1
ATOM 4331 C C . SER B 1 288 ? 163.49753 128.00098 21.77409 1.000 78.97722 288 SER B C 1
ATOM 4332 O O . SER B 1 288 ? 162.91350 127.08874 22.35731 1.000 82.90328 288 SER B O 1
ATOM 4335 N N . CYS B 1 289 ? 163.05181 128.52962 20.63508 1.000 77.21699 289 CYS B N 1
ATOM 4336 C CA . CYS B 1 289 ? 161.83302 128.06664 19.96902 1.000 80.35860 289 CYS B CA 1
ATOM 4337 C C . CYS B 1 289 ? 162.20701 127.08188 18.84933 1.000 93.24966 289 CYS B C 1
ATOM 4338 O O . CYS B 1 289 ? 163.26302 127.23359 18.22295 1.000 93.73250 289 CYS B O 1
ATOM 4341 N N . GLU B 1 290 ? 161.36293 126.06932 18.62473 1.000 98.57513 290 GLU B N 1
ATOM 4342 C CA . GLU B 1 290 ? 161.48757 125.16309 17.47316 1.000 104.55128 290 GLU B CA 1
ATOM 4343 C C . GLU B 1 290 ? 161.28849 125.82532 16.09341 1.000 103.03990 290 GLU B C 1
ATOM 4344 O O . GLU B 1 290 ? 161.73051 125.27077 15.08439 1.000 99.40460 290 GLU B O 1
ATOM 4350 N N . TYR B 1 291 ? 160.59286 126.96909 16.03938 1.000 104.33224 291 TYR B N 1
ATOM 4351 C CA . TYR B 1 291 ? 160.28353 127.63075 14.75793 1.000 104.17122 291 TYR B CA 1
ATOM 4352 C C . TYR B 1 291 ? 161.26657 128.78966 14.37316 1.000 84.31598 291 TYR B C 1
ATOM 4353 O O . TYR B 1 291 ? 162.09774 129.23433 15.17933 1.000 84.21400 291 TYR B O 1
ATOM 4362 N N . THR B 1 292 ? 161.14333 129.26869 13.13368 1.000 73.17200 292 THR B N 1
ATOM 4363 C CA . THR B 1 292 ? 161.94577 130.37404 12.60872 1.000 74.23521 292 THR B CA 1
ATOM 4364 C C . THR B 1 292 ? 161.51206 131.67129 13.32606 1.000 69.77455 292 THR B C 1
ATOM 4365 O O . THR B 1 292 ? 162.33887 132.50903 13.69528 1.000 66.13883 292 THR B O 1
ATOM 4369 N N . ASN B 1 293 ? 160.19756 131.79403 13.53502 1.000 63.25830 293 ASN B N 1
ATOM 4370 C CA . ASN B 1 293 ? 159.60082 132.82179 14.39279 1.000 68.67161 293 ASN B CA 1
ATOM 4371 C C . ASN B 1 293 ? 158.91224 132.20856 15.62208 1.000 76.61032 293 ASN B C 1
ATOM 4372 O O . ASN B 1 293 ? 158.15083 131.22340 15.50352 1.000 73.86991 293 ASN B O 1
ATOM 4377 N N . ASN B 1 294 ? 159.19116 132.77746 16.79505 1.000 78.40547 294 ASN B N 1
ATOM 4378 C CA . ASN B 1 294 ? 158.50892 132.40201 18.03714 1.000 78.99258 294 ASN B CA 1
ATOM 4379 C C . ASN B 1 294 ? 157.14348 133.13499 18.17475 1.000 80.61150 294 ASN B C 1
ATOM 4380 O O . ASN B 1 294 ? 157.12003 134.38369 18.20143 1.000 76.98289 294 ASN B O 1
ATOM 4385 N N . PRO B 1 295 ? 156.00639 132.36757 18.24519 1.000 79.68004 295 PRO B N 1
ATOM 4386 C CA . PRO B 1 295 ? 154.63097 132.90985 18.33912 1.000 80.64161 295 PRO B CA 1
ATOM 4387 C C . PRO B 1 295 ? 154.36430 133.63302 19.67051 1.000 81.81177 295 PRO B C 1
ATOM 4388 O O . PRO B 1 295 ? 153.39399 134.39751 19.79580 1.000 82.25989 295 PRO B O 1
ATOM 4392 N N . ASP B 1 296 ? 155.24504 133.36330 20.63891 1.000 77.29636 296 ASP B N 1
ATOM 4393 C CA . ASP B 1 296 ? 155.18161 133.89886 21.98970 1.000 77.75313 296 ASP B CA 1
ATOM 4394 C C . ASP B 1 296 ? 156.11178 135.11245 22.16164 1.000 78.07675 296 ASP B C 1
ATOM 4395 O O . ASP B 1 296 ? 156.27648 135.59906 23.28213 1.000 75.34253 296 ASP B O 1
ATOM 4400 N N . LEU B 1 297 ? 156.77103 135.54497 21.08124 1.000 79.41545 297 LEU B N 1
ATOM 4401 C CA . LEU B 1 297 ? 157.58725 136.76760 21.11931 1.000 78.24286 297 LEU B CA 1
ATOM 4402 C C . LEU B 1 297 ? 156.66454 137.93747 21.41380 1.000 78.35245 297 LEU B C 1
ATOM 4403 O O . LEU B 1 297 ? 155.67984 138.14645 20.69889 1.000 80.55616 297 LEU B O 1
ATOM 4408 N N . SER B 1 298 ? 156.99069 138.68738 22.46401 1.000 74.91840 298 SER B N 1
ATOM 4409 C CA . SER B 1 298 ? 156.20786 139.85457 22.88523 1.000 69.56335 298 SER B CA 1
ATOM 4410 C C . SER B 1 298 ? 157.10407 140.73872 23.75406 1.000 68.97617 298 SER B C 1
ATOM 4411 O O . SER B 1 298 ? 158.09710 140.24415 24.32701 1.000 64.52766 298 SER B O 1
ATOM 4414 N N . ILE B 1 299 ? 156.73851 142.01922 23.87405 1.000 72.34063 299 ILE B N 1
ATOM 4415 C CA . ILE B 1 299 ? 157.46233 142.96551 24.72930 1.000 73.88803 299 ILE B CA 1
ATOM 4416 C C . ILE B 1 299 ? 157.53478 142.41178 26.15720 1.000 78.48611 299 ILE B C 1
ATOM 4417 O O . ILE B 1 299 ? 158.61443 142.30627 26.73424 1.000 73.19921 299 ILE B O 1
ATOM 4422 N N . ALA B 1 300 ? 156.37089 142.02599 26.68737 1.000 82.43303 300 ALA B N 1
ATOM 4423 C CA . ALA B 1 300 ? 156.23016 141.35514 27.98629 1.000 77.61071 300 ALA B CA 1
ATOM 4424 C C . ALA B 1 300 ? 157.25509 140.24656 28.24085 1.000 70.70526 300 ALA B C 1
ATOM 4425 O O . ALA B 1 300 ? 157.99673 140.27574 29.22942 1.000 70.02537 300 ALA B O 1
ATOM 4427 N N . ASN B 1 301 ? 157.29767 139.27027 27.34197 1.000 65.38563 301 ASN B N 1
ATOM 4428 C CA . ASN B 1 301 ? 158.16318 138.11033 27.53660 1.000 68.83085 301 ASN B CA 1
ATOM 4429 C C . ASN B 1 301 ? 159.64786 138.37045 27.37216 1.000 67.49564 301 ASN B C 1
ATOM 4430 O O . ASN B 1 301 ? 160.48151 137.75331 28.05655 1.000 65.38065 301 ASN B O 1
ATOM 4435 N N . VAL B 1 302 ? 159.97765 139.26590 26.44683 1.000 68.58891 302 VAL B N 1
ATOM 4436 C CA . VAL B 1 302 ? 161.36404 139.66800 26.25096 1.000 69.06307 302 VAL B CA 1
ATOM 4437 C C . VAL B 1 302 ? 161.81904 140.45524 27.48175 1.000 74.43517 302 VAL B C 1
ATOM 4438 O O . VAL B 1 302 ? 162.91364 140.21735 28.01069 1.000 66.15607 302 VAL B O 1
ATOM 4442 N N . ILE B 1 303 ? 160.97762 141.39019 27.93191 1.000 82.61301 303 ILE B N 1
ATOM 4443 C CA . ILE B 1 303 ? 161.27213 142.19258 29.11810 1.000 89.92935 303 ILE B CA 1
ATOM 4444 C C . ILE B 1 303 ? 161.47567 141.25440 30.30739 1.000 93.70084 303 ILE B C 1
ATOM 4445 O O . ILE B 1 303 ? 162.43851 141.39744 31.06281 1.000 91.64718 303 ILE B O 1
ATOM 4450 N N . SER B 1 304 ? 160.61353 140.24999 30.42293 1.000 96.59664 304 SER B N 1
ATOM 4451 C CA . SER B 1 304 ? 160.69284 139.29552 31.52102 1.000 93.59129 304 SER B CA 1
ATOM 4452 C C . SER B 1 304 ? 161.97680 138.44513 31.42264 1.000 84.98952 304 SER B C 1
ATOM 4453 O O . SER B 1 304 ? 162.65648 138.17197 32.42442 1.000 76.26466 304 SER B O 1
ATOM 4456 N N . LEU B 1 305 ? 162.32925 138.08192 30.19421 1.000 87.11938 305 LEU B N 1
ATOM 4457 C CA . LEU B 1 305 ? 163.52553 137.29729 29.91002 1.000 88.62844 305 LEU B CA 1
ATOM 4458 C C . LEU B 1 305 ? 164.81290 138.09587 30.20414 1.000 93.06955 305 LEU B C 1
ATOM 4459 O O . LEU B 1 305 ? 165.81953 137.52916 30.64759 1.000 95.31940 305 LEU B O 1
ATOM 4464 N N . VAL B 1 306 ? 164.77689 139.40417 29.94494 1.000 92.68463 306 VAL B N 1
ATOM 4465 C CA . VAL B 1 306 ? 165.92037 140.29859 30.16779 1.000 93.68695 306 VAL B CA 1
ATOM 4466 C C . VAL B 1 306 ? 166.11786 140.70255 31.63099 1.000 99.79546 306 VAL B C 1
ATOM 4467 O O . VAL B 1 306 ? 167.23681 140.61060 32.14987 1.000 95.11034 306 VAL B O 1
ATOM 4471 N N . GLU B 1 307 ? 165.03730 141.16219 32.27552 1.000 111.51493 307 GLU B N 1
ATOM 4472 C CA . GLU B 1 307 ? 165.05780 141.61794 33.67637 1.000 119.78701 307 GLU B CA 1
ATOM 4473 C C . GLU B 1 307 ? 165.45237 140.47767 34.59005 1.000 123.78340 307 GLU B C 1
ATOM 4474 O O . GLU B 1 307 ? 165.99422 140.69224 35.68422 1.000 124.92209 307 GLU B O 1
ATOM 4480 N N . ASN B 1 308 ? 165.21973 139.26048 34.10094 1.000 123.35976 308 ASN B N 1
ATOM 4481 C CA . ASN B 1 308 ? 165.69190 138.07058 34.78366 1.000 120.74185 308 ASN B CA 1
ATOM 4482 C C . ASN B 1 308 ? 167.07568 137.65646 34.25296 1.000 117.89318 308 ASN B C 1
ATOM 4483 O O . ASN B 1 308 ? 167.22971 136.59393 33.62868 1.000 120.34352 308 ASN B O 1
ATOM 4488 N N . ALA B 1 309 ? 168.06859 138.51983 34.50468 1.000 110.78196 309 ALA B N 1
ATOM 4489 C CA . ALA B 1 309 ? 169.43284 138.34896 34.00928 1.000 102.02091 309 ALA B CA 1
ATOM 4490 C C . ALA B 1 309 ? 170.30455 139.50567 34.50114 1.000 93.97817 309 ALA B C 1
ATOM 4491 O O . ALA B 1 309 ? 169.81529 140.54876 34.96468 1.000 86.97742 309 ALA B O 1
ATOM 4493 N N . LYS C 1 4 ? 116.08561 109.48727 40.15570 1.000 70.32294 4 LYS C N 1
ATOM 4494 C CA . LYS C 1 4 ? 116.47124 109.32315 38.73736 1.000 77.29355 4 LYS C CA 1
ATOM 4495 C C . LYS C 1 4 ? 117.30204 107.99212 38.45206 1.000 76.48795 4 LYS C C 1
ATOM 4496 O O . LYS C 1 4 ? 117.84193 107.75863 37.35873 1.000 76.77836 4 LYS C O 1
ATOM 4502 N N . ASP C 1 5 ? 117.38516 107.07394 39.40629 1.000 70.15550 5 ASP C N 1
ATOM 4503 C CA . ASP C 1 5 ? 117.87176 105.73885 39.03060 1.000 59.66835 5 ASP C CA 1
ATOM 4504 C C . ASP C 1 5 ? 116.70395 104.88005 38.48516 1.000 59.88758 5 ASP C C 1
ATOM 4505 O O . ASP C 1 5 ? 115.58419 104.91953 39.02246 1.000 60.18175 5 ASP C O 1
ATOM 4510 N N . TYR C 1 6 ? 116.97240 104.10784 37.43936 1.000 53.31185 6 TYR C N 1
ATOM 4511 C CA . TYR C 1 6 ? 115.98888 103.15026 36.90119 1.000 51.86226 6 TYR C CA 1
ATOM 4512 C C . TYR C 1 6 ? 116.66189 101.81929 36.49556 1.000 51.18727 6 TYR C C 1
ATOM 4513 O O . TYR C 1 6 ? 117.88691 101.70548 36.39350 1.000 53.70975 6 TYR C O 1
ATOM 4522 N N . VAL C 1 7 ? 115.81140 100.83126 36.28938 1.000 46.87329 7 VAL C N 1
ATOM 4523 C CA . VAL C 1 7 ? 116.13924 99.49158 35.84735 1.000 47.86541 7 VAL C CA 1
ATOM 4524 C C . VAL C 1 7 ? 115.50123 99.27405 34.46790 1.000 48.39181 7 VAL C C 1
ATOM 4525 O O . VAL C 1 7 ? 114.37667 99.73096 34.24580 1.000 48.91680 7 VAL C O 1
ATOM 4529 N N . VAL C 1 8 ? 116.19544 98.60465 33.55336 1.000 41.77067 8 VAL C N 1
ATOM 4530 C CA . VAL C 1 8 ? 115.62823 98.27588 32.26501 1.000 41.87997 8 VAL C CA 1
ATOM 4531 C C . VAL C 1 8 ? 115.41219 96.74676 32.18125 1.000 46.62399 8 VAL C C 1
ATOM 4532 O O . VAL C 1 8 ? 116.32333 95.95459 32.51196 1.000 38.68907 8 VAL C O 1
ATOM 4536 N N . ILE C 1 9 ? 114.18864 96.34011 31.81980 1.000 38.97145 9 ILE C N 1
ATOM 4537 C CA . ILE C 1 9 ? 113.88805 94.92347 31.62901 1.000 41.33011 9 ILE C CA 1
ATOM 4538 C C . ILE C 1 9 ? 113.62162 94.64611 30.15154 1.000 45.76236 9 ILE C C 1
ATOM 4539 O O . ILE C 1 9 ? 112.85026 95.35129 29.51939 1.000 44.70266 9 ILE C O 1
ATOM 4544 N N . ILE C 1 10 ? 114.31228 93.67100 29.57969 1.000 42.46072 10 ILE C N 1
ATOM 4545 C CA . ILE C 1 10 ? 114.15807 93.35279 28.16999 1.000 37.93174 10 ILE C CA 1
ATOM 4546 C C . ILE C 1 10 ? 113.63717 91.90504 28.09001 1.000 37.51992 10 ILE C C 1
ATOM 4547 O O . ILE C 1 10 ? 114.31464 90.96605 28.49550 1.000 37.19944 10 ILE C O 1
ATOM 4552 N N . GLY C 1 11 ? 112.39900 91.70418 27.60493 1.000 37.52521 11 GLY C N 1
ATOM 4553 C CA . GLY C 1 11 ? 111.85032 90.35688 27.64586 1.000 37.13714 11 GLY C CA 1
ATOM 4554 C C . GLY C 1 11 ? 110.43164 90.32862 27.09879 1.000 43.04368 11 GLY C C 1
ATOM 4555 O O . GLY C 1 11 ? 109.93964 91.30717 26.51961 1.000 40.74365 11 GLY C O 1
ATOM 4556 N N . SER C 1 12 ? 109.74875 89.22763 27.29868 1.000 39.46623 12 SER C N 1
ATOM 4557 C CA . SER C 1 12 ? 108.49478 89.12749 26.59341 1.000 41.67814 12 SER C CA 1
ATOM 4558 C C . SER C 1 12 ? 107.29578 89.46874 27.49844 1.000 44.53615 12 SER C C 1
ATOM 4559 O O . SER C 1 12 ? 107.31090 89.37212 28.74961 1.000 39.76146 12 SER C O 1
ATOM 4562 N N . ALA C 1 13 ? 106.26422 89.94600 26.82692 1.000 43.09371 13 ALA C N 1
ATOM 4563 C CA . ALA C 1 13 ? 105.00702 90.33087 27.46918 1.000 39.44919 13 ALA C CA 1
ATOM 4564 C C . ALA C 1 13 ? 103.88774 89.45472 26.84752 1.000 37.17147 13 ALA C C 1
ATOM 4565 O O . ALA C 1 13 ? 103.64971 89.46965 25.63187 1.000 47.96166 13 ALA C O 1
ATOM 4567 N N . ASN C 1 14 ? 103.31649 88.61015 27.67832 1.000 38.64257 14 ASN C N 1
ATOM 4568 C CA . ASN C 1 14 ? 102.28977 87.65599 27.21888 1.000 44.79812 14 ASN C CA 1
ATOM 4569 C C . ASN C 1 14 ? 100.92188 87.98338 27.76956 1.000 50.33807 14 ASN C C 1
ATOM 4570 O O . ASN C 1 14 ? 100.82114 88.64151 28.80886 1.000 46.91338 14 ASN C O 1
ATOM 4575 N N . ILE C 1 15 ? 99.87437 87.45050 27.13464 1.000 54.16699 15 ILE C N 1
ATOM 4576 C CA . ILE C 1 15 ? 98.61213 87.28665 27.84933 1.000 46.36535 15 ILE C CA 1
ATOM 4577 C C . ILE C 1 15 ? 98.50628 85.84164 28.19756 1.000 43.47620 15 ILE C C 1
ATOM 4578 O O . ILE C 1 15 ? 98.48126 85.00528 27.29762 1.000 43.42682 15 ILE C O 1
ATOM 4583 N N . ASP C 1 16 ? 98.48387 85.53580 29.49225 1.000 35.92393 16 ASP C N 1
ATOM 4584 C CA . ASP C 1 16 ? 98.18861 84.21584 29.92076 1.000 42.71151 16 ASP C CA 1
ATOM 4585 C C . ASP C 1 16 ? 96.65408 84.00670 29.91268 1.000 53.16979 16 ASP C C 1
ATOM 4586 O O . ASP C 1 16 ? 95.89128 84.86662 30.35344 1.000 52.94115 16 ASP C O 1
ATOM 4591 N N . VAL C 1 17 ? 96.23914 82.85772 29.40413 1.000 52.41481 17 VAL C N 1
ATOM 4592 C CA . VAL C 1 17 ? 94.82915 82.48684 29.41744 1.000 50.70748 17 VAL C CA 1
ATOM 4593 C C . VAL C 1 17 ? 94.75722 81.16732 30.09627 1.000 54.62149 17 VAL C C 1
ATOM 4594 O O . VAL C 1 17 ? 95.35898 80.21617 29.60967 1.000 56.39262 17 VAL C O 1
ATOM 4598 N N . ALA C 1 18 ? 94.11520 81.12445 31.26002 1.000 44.30762 18 ALA C N 1
ATOM 4599 C CA . ALA C 1 18 ? 93.85433 79.84146 31.92640 1.000 51.46246 18 ALA C CA 1
ATOM 4600 C C . ALA C 1 18 ? 92.36529 79.50943 31.78180 1.000 53.38888 18 ALA C C 1
ATOM 4601 O O . ALA C 1 18 ? 91.50191 80.30163 32.17616 1.000 55.09041 18 ALA C O 1
ATOM 4603 N N . GLY C 1 19 ? 92.08927 78.33382 31.22991 1.000 49.13044 19 GLY C N 1
ATOM 4604 C CA . GLY C 1 19 ? 90.74097 77.82325 31.11468 1.000 52.23337 19 GLY C CA 1
ATOM 4605 C C . GLY C 1 19 ? 90.69656 76.62494 32.02342 1.000 60.13628 19 GLY C C 1
ATOM 4606 O O . GLY C 1 19 ? 91.48905 75.67901 31.86922 1.000 56.67700 19 GLY C O 1
ATOM 4607 N N . TYR C 1 20 ? 89.79251 76.68480 32.99148 1.000 62.69469 20 TYR C N 1
ATOM 4608 C CA . TYR C 1 20 ? 89.57443 75.61511 33.92928 1.000 66.17494 20 TYR C CA 1
ATOM 4609 C C . TYR C 1 20 ? 88.29218 74.98701 33.45456 1.000 73.25394 20 TYR C C 1
ATOM 4610 O O . TYR C 1 20 ? 87.24259 75.64851 33.40687 1.000 69.18234 20 TYR C O 1
ATOM 4619 N N . SER C 1 21 ? 88.35735 73.71635 33.08519 1.000 85.99616 21 SER C N 1
ATOM 4620 C CA . SER C 1 21 ? 87.10754 73.05371 32.79944 1.000 105.02122 21 SER C CA 1
ATOM 4621 C C . SER C 1 21 ? 86.44354 72.70179 34.11046 1.000 114.03167 21 SER C C 1
ATOM 4622 O O . SER C 1 21 ? 87.05528 72.05519 34.96053 1.000 122.22127 21 SER C O 1
ATOM 4625 N N . HIS C 1 22 ? 85.20525 73.10699 34.33584 1.000 109.34882 22 HIS C N 1
ATOM 4626 C CA . HIS C 1 22 ? 84.54966 72.50485 35.50219 1.000 109.63856 22 HIS C CA 1
ATOM 4627 C C . HIS C 1 22 ? 83.54164 71.45783 34.98853 1.000 108.56977 22 HIS C C 1
ATOM 4628 O O . HIS C 1 22 ? 82.92804 71.63415 33.92722 1.000 115.90110 22 HIS C O 1
ATOM 4635 N N . GLU C 1 23 ? 83.49655 70.32408 35.69472 1.000 100.40287 23 GLU C N 1
ATOM 4636 C CA . GLU C 1 23 ? 82.63499 69.17079 35.40445 1.000 96.37575 23 GLU C CA 1
ATOM 4637 C C . GLU C 1 23 ? 83.20020 68.32450 34.24786 1.000 99.66556 23 GLU C C 1
ATOM 4638 O O . GLU C 1 23 ? 84.28009 67.71891 34.34409 1.000 99.28236 23 GLU C O 1
ATOM 4644 N N . ASP C 1 29 ? 82.74886 68.20441 24.19476 1.000 108.17021 29 ASP C N 1
ATOM 4645 C CA . ASP C 1 29 ? 81.87188 69.31522 23.81010 1.000 114.38488 29 ASP C CA 1
ATOM 4646 C C . ASP C 1 29 ? 82.05890 70.59243 24.64157 1.000 121.88379 29 ASP C C 1
ATOM 4647 O O . ASP C 1 29 ? 82.93345 70.66083 25.51557 1.000 120.61403 29 ASP C O 1
ATOM 4652 N N . ALA C 1 30 ? 81.24232 71.60610 24.31191 1.000 125.99729 30 ALA C N 1
ATOM 4653 C CA . ALA C 1 30 ? 81.24768 72.94058 24.94135 1.000 121.69319 30 ALA C CA 1
ATOM 4654 C C . ALA C 1 30 ? 80.76153 72.94184 26.40577 1.000 118.11295 30 ALA C C 1
ATOM 4655 O O . ALA C 1 30 ? 79.57982 73.17536 26.70730 1.000 119.61789 30 ALA C O 1
ATOM 4657 N N . ASN C 1 31 ? 81.70238 72.71679 27.31121 1.000 110.07513 31 ASN C N 1
ATOM 4658 C CA . ASN C 1 31 ? 81.40357 72.65936 28.72795 1.000 106.55344 31 ASN C CA 1
ATOM 4659 C C . ASN C 1 31 ? 81.60291 74.01336 29.39029 1.000 93.55262 31 ASN C C 1
ATOM 4660 O O . ASN C 1 31 ? 82.55972 74.71302 29.09591 1.000 91.13359 31 ASN C O 1
ATOM 4665 N N . PRO C 1 32 ? 80.71275 74.38278 30.30568 1.000 86.07261 32 PRO C N 1
ATOM 4666 C CA . PRO C 1 32 ? 81.02513 75.56593 31.10740 1.000 80.94746 32 PRO C CA 1
ATOM 4667 C C . PRO C 1 32 ? 82.24248 75.34428 32.00465 1.000 84.46924 32 PRO C C 1
ATOM 4668 O O . PRO C 1 32 ? 82.68583 74.20994 32.19138 1.000 90.31432 32 PRO C O 1
ATOM 4672 N N . GLY C 1 33 ? 82.83278 76.44636 32.46598 1.000 78.07216 33 GLY C N 1
ATOM 4673 C CA . GLY C 1 33 ? 84.09104 76.44580 33.21173 1.000 66.34225 33 GLY C CA 1
ATOM 4674 C C . GLY C 1 33 ? 84.49440 77.88568 33.49444 1.000 55.43459 33 GLY C C 1
ATOM 4675 O O . GLY C 1 33 ? 83.64180 78.76052 33.42048 1.000 48.57830 33 GLY C O 1
ATOM 4676 N N . LYS C 1 34 ? 85.75243 78.14847 33.85476 1.000 53.58398 34 LYS C N 1
ATOM 4677 C CA . LYS C 1 34 ? 86.17301 79.51726 34.13950 1.000 54.73529 34 LYS C CA 1
ATOM 4678 C C . LYS C 1 34 ? 87.37920 79.82763 33.27747 1.000 57.00188 34 LYS C C 1
ATOM 4679 O O . LYS C 1 34 ? 88.19946 78.96402 33.02308 1.000 54.95774 34 LYS C O 1
ATOM 4685 N N . ILE C 1 35 ? 87.43319 81.03651 32.75052 1.000 50.49194 35 ILE C N 1
ATOM 4686 C CA . ILE C 1 35 ? 88.52995 81.45142 31.88743 1.000 48.58019 35 ILE C CA 1
ATOM 4687 C C . ILE C 1 35 ? 89.08746 82.76535 32.41859 1.000 56.48822 35 ILE C C 1
ATOM 4688 O O . ILE C 1 35 ? 88.31829 83.71576 32.57542 1.000 58.93299 35 ILE C O 1
ATOM 4693 N N . LYS C 1 36 ? 90.39406 82.80939 32.74264 1.000 52.77450 36 LYS C N 1
ATOM 4694 C CA . LYS C 1 36 ? 91.06888 84.02406 33.23885 1.000 58.15209 36 LYS C CA 1
ATOM 4695 C C . LYS C 1 36 ? 92.18538 84.52532 32.28863 1.000 53.76982 36 LYS C C 1
ATOM 4696 O O . LYS C 1 36 ? 93.06543 83.75232 31.90134 1.000 45.57783 36 LYS C O 1
ATOM 4702 N N . PHE C 1 37 ? 92.09310 85.79603 31.89074 1.000 48.05933 37 PHE C N 1
ATOM 4703 C CA . PHE C 1 37 ? 93.09980 86.52154 31.13106 1.000 53.21291 37 PHE C CA 1
ATOM 4704 C C . PHE C 1 37 ? 93.96335 87.27682 32.12980 1.000 61.48311 37 PHE C C 1
ATOM 4705 O O . PHE C 1 37 ? 93.42533 88.06682 32.91588 1.000 50.81067 37 PHE C O 1
ATOM 4713 N N . THR C 1 38 ? 95.28172 87.03578 32.10735 1.000 50.25774 38 THR C N 1
ATOM 4714 C CA . THR C 1 38 ? 96.19031 87.73934 33.00998 1.000 58.03114 38 THR C CA 1
ATOM 4715 C C . THR C 1 38 ? 97.45887 88.23126 32.30274 1.000 63.33282 38 THR C C 1
ATOM 4716 O O . THR C 1 38 ? 97.85388 87.69093 31.25743 1.000 59.67016 38 THR C O 1
ATOM 4720 N N . PRO C 1 39 ? 98.07135 89.30056 32.83890 1.000 63.08261 39 PRO C N 1
ATOM 4721 C CA . PRO C 1 39 ? 99.38618 89.63742 32.27553 1.000 66.74124 39 PRO C CA 1
ATOM 4722 C C . PRO C 1 39 ? 100.46030 88.54650 32.58265 1.000 41.89704 39 PRO C C 1
ATOM 4723 O O . PRO C 1 39 ? 100.64330 88.05766 33.73217 1.000 45.39893 39 PRO C O 1
ATOM 4727 N N . GLY C 1 40 ? 101.18880 88.15075 31.54466 1.000 47.13418 40 GLY C N 1
ATOM 4728 C CA . GLY C 1 40 ? 102.26777 87.16404 31.72187 1.000 42.48947 40 GLY C CA 1
ATOM 4729 C C . GLY C 1 40 ? 103.53725 87.53295 30.96257 1.000 45.98230 40 GLY C C 1
ATOM 4730 O O . GLY C 1 40 ? 103.71964 88.67944 30.55896 1.000 40.52231 40 GLY C O 1
ATOM 4731 N N . GLY C 1 41 ? 104.41482 86.54858 30.74915 1.000 50.06838 41 GLY C N 1
ATOM 4732 C CA . GLY C 1 41 ? 105.67262 86.79485 30.06559 1.000 41.62691 41 GLY C CA 1
ATOM 4733 C C . GLY C 1 41 ? 106.75649 87.07429 31.09852 1.000 46.11373 41 GLY C C 1
ATOM 4734 O O . GLY C 1 41 ? 106.61996 87.99723 31.91298 1.000 41.97782 41 GLY C O 1
ATOM 4735 N N . VAL C 1 42 ? 107.81878 86.25597 31.09676 1.000 42.34991 42 VAL C N 1
ATOM 4736 C CA . VAL C 1 42 ? 108.85445 86.37373 32.12344 1.000 41.75291 42 VAL C CA 1
ATOM 4737 C C . VAL C 1 42 ? 109.33223 87.81534 32.32127 1.000 36.57451 42 VAL C C 1
ATOM 4738 O O . VAL C 1 42 ? 109.33270 88.31887 33.44977 1.000 36.77094 42 VAL C O 1
ATOM 4742 N N . GLY C 1 43 ? 109.70268 88.47075 31.22731 1.000 36.73810 43 GLY C N 1
ATOM 4743 C CA . GLY C 1 43 ? 110.26477 89.80152 31.30495 1.000 37.14104 43 GLY C CA 1
ATOM 4744 C C . GLY C 1 43 ? 109.24555 90.77764 31.90334 1.000 47.30299 43 GLY C C 1
ATOM 4745 O O . GLY C 1 43 ? 109.52154 91.50142 32.84952 1.000 46.31104 43 GLY C O 1
ATOM 4746 N N . ARG C 1 44 ? 108.03957 90.79503 31.32678 1.000 46.37735 44 ARG C N 1
ATOM 4747 C CA . ARG C 1 44 ? 106.95436 91.66077 31.82047 1.000 37.92480 44 ARG C CA 1
ATOM 4748 C C . ARG C 1 44 ? 106.65636 91.41614 33.28778 1.000 37.90022 44 ARG C C 1
ATOM 4749 O O . ARG C 1 44 ? 106.52866 92.34579 34.08336 1.000 42.16781 44 ARG C O 1
ATOM 4757 N N . ASN C 1 45 ? 106.58518 90.15915 33.67307 1.000 37.49013 45 ASN C N 1
ATOM 4758 C CA . ASN C 1 45 ? 106.35011 89.83752 35.07546 1.000 43.20849 45 ASN C CA 1
ATOM 4759 C C . ASN C 1 45 ? 107.42061 90.37048 36.00841 1.000 49.93384 45 ASN C C 1
ATOM 4760 O O . ASN C 1 45 ? 107.16382 90.79521 37.17336 1.000 40.86562 45 ASN C O 1
ATOM 4765 N N . ILE C 1 46 ? 108.65577 90.25143 35.52016 1.000 37.49687 46 ILE C N 1
ATOM 4766 C CA . ILE C 1 46 ? 109.75781 90.72564 36.32386 1.000 37.63040 46 ILE C CA 1
ATOM 4767 C C . ILE C 1 46 ? 109.66301 92.23087 36.45911 1.000 40.91751 46 ILE C C 1
ATOM 4768 O O . ILE C 1 46 ? 109.86845 92.75991 37.56231 1.000 38.94155 46 ILE C O 1
ATOM 4773 N N . ALA C 1 47 ? 109.42257 92.92868 35.34761 1.000 38.33471 47 ALA C N 1
ATOM 4774 C CA . ALA C 1 47 ? 109.29925 94.39479 35.42228 1.000 44.13262 47 ALA C CA 1
ATOM 4775 C C . ALA C 1 47 ? 108.22369 94.79983 36.47770 1.000 53.35147 47 ALA C C 1
ATOM 4776 O O . ALA C 1 47 ? 108.41349 95.73261 37.30430 1.000 49.82652 47 ALA C O 1
ATOM 4778 N N . GLN C 1 48 ? 107.10575 94.09180 36.47478 1.000 49.41539 48 GLN C N 1
ATOM 4779 C CA . GLN C 1 48 ? 106.04542 94.39921 37.44895 1.000 45.07311 48 GLN C CA 1
ATOM 4780 C C . GLN C 1 48 ? 106.50793 94.13736 38.87479 1.000 44.04749 48 GLN C C 1
ATOM 4781 O O . GLN C 1 48 ? 106.26926 94.95487 39.77373 1.000 49.26722 48 GLN C O 1
ATOM 4787 N N . ASN C 1 49 ? 107.19101 93.01989 39.10710 1.000 42.20526 49 ASN C N 1
ATOM 4788 C CA . ASN C 1 49 ? 107.69191 92.79367 40.46522 1.000 43.88993 49 ASN C CA 1
ATOM 4789 C C . ASN C 1 49 ? 108.70962 93.84664 40.92314 1.000 46.33213 49 ASN C C 1
ATOM 4790 O O . ASN C 1 49 ? 108.75121 94.22959 42.10679 1.000 43.76777 49 ASN C O 1
ATOM 4795 N N . LEU C 1 50 ? 109.48726 94.36357 39.98123 1.000 48.07777 50 LEU C N 1
ATOM 4796 C CA . LEU C 1 50 ? 110.47501 95.40574 40.29471 1.000 45.86490 50 LEU C CA 1
ATOM 4797 C C . LEU C 1 50 ? 109.78320 96.75320 40.65331 1.000 51.81425 50 LEU C C 1
ATOM 4798 O O . LEU C 1 50 ? 110.23070 97.46267 41.59924 1.000 46.38436 50 LEU C O 1
ATOM 4803 N N . ALA C 1 51 ? 108.72507 97.10316 39.89782 1.000 47.27560 51 ALA C N 1
ATOM 4804 C CA . ALA C 1 51 ? 107.88078 98.29847 40.21107 1.000 54.92083 51 ALA C CA 1
ATOM 4805 C C . ALA C 1 51 ? 107.26296 98.14946 41.60540 1.000 49.71361 51 ALA C C 1
ATOM 4806 O O . ALA C 1 51 ? 107.30366 99.07430 42.40309 1.000 52.67319 51 ALA C O 1
ATOM 4808 N N . LEU C 1 52 ? 106.73578 96.96186 41.90203 1.000 50.44038 52 LEU C N 1
ATOM 4809 C CA . LEU C 1 52 ? 106.17343 96.66852 43.22996 1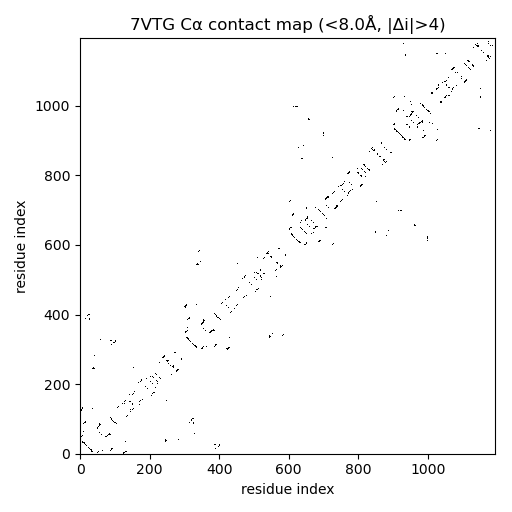.000 54.87607 52 LEU C CA 1
ATOM 4810 C C . LEU C 1 52 ? 107.20755 96.67785 44.35583 1.000 62.02019 52 LEU C C 1
ATOM 4811 O O . LEU C 1 52 ? 106.86470 96.90667 45.52227 1.000 65.21179 52 LEU C O 1
ATOM 4816 N N . LEU C 1 53 ? 108.46447 96.37127 44.02000 1.000 59.85000 53 LEU C N 1
ATOM 4817 C CA . LEU C 1 53 ? 109.55112 96.43706 44.99286 1.000 57.83836 53 LEU C CA 1
ATOM 4818 C C . LEU C 1 53 ? 110.05317 97.87666 45.08333 1.000 58.36498 53 LEU C C 1
ATOM 4819 O O . LEU C 1 53 ? 111.02779 98.16671 45.79836 1.000 55.72167 53 LEU C O 1
ATOM 4824 N N . GLY C 1 54 ? 109.42141 98.77382 44.32559 1.000 56.41374 54 GLY C N 1
ATOM 4825 C CA . GLY C 1 54 ? 109.69938 100.19371 44.45577 1.000 59.94819 54 GLY C CA 1
ATOM 4826 C C . GLY C 1 54 ? 110.75514 100.76439 43.52483 1.000 56.75891 54 GLY C C 1
ATOM 4827 O O . GLY C 1 54 ? 111.29826 101.84282 43.76506 1.000 53.27657 54 GLY C O 1
ATOM 4828 N N . ASN C 1 55 ? 111.08360 100.04910 42.46091 1.000 53.47002 55 ASN C N 1
ATOM 4829 C CA . ASN C 1 55 ? 112.11013 100.53963 41.53312 1.000 45.72094 55 ASN C CA 1
ATOM 4830 C C . ASN C 1 55 ? 111.41922 101.18741 40.35446 1.000 44.41920 55 ASN C C 1
ATOM 4831 O O . ASN C 1 55 ? 110.31013 100.77093 39.99670 1.000 48.47614 55 ASN C O 1
ATOM 4836 N N . LYS C 1 56 ? 112.05199 102.17523 39.74284 1.000 45.27443 56 LYS C N 1
ATOM 4837 C CA . LYS C 1 56 ? 111.62044 102.70004 38.43710 1.000 51.41862 56 LYS C CA 1
ATOM 4838 C C . LYS C 1 56 ? 112.01039 101.72282 37.32814 1.000 56.30168 56 LYS C C 1
ATOM 4839 O O . LYS C 1 56 ? 113.19249 101.54260 36.99796 1.000 51.54806 56 LYS C O 1
ATOM 4845 N N . ALA C 1 57 ? 111.00245 101.04164 36.79722 1.000 58.86540 57 ALA C N 1
ATOM 4846 C CA . ALA C 1 57 ? 111.23158 99.96070 35.84015 1.000 52.48964 57 ALA C CA 1
ATOM 4847 C C . ALA C 1 57 ? 110.69555 100.26531 34.44228 1.000 51.11658 57 ALA C C 1
ATOM 4848 O O . ALA C 1 57 ? 109.51030 100.57451 34.26620 1.000 53.00055 57 ALA C O 1
ATOM 4850 N N . TRP C 1 58 ? 111.56507 100.16866 33.45442 1.000 43.85094 58 TRP C N 1
ATOM 4851 C CA . TRP C 1 58 ? 111.20186 100.30575 32.05987 1.000 42.05510 58 TRP C CA 1
ATOM 4852 C C . TRP C 1 58 ? 111.23781 98.99568 31.32542 1.000 48.22618 58 TRP C C 1
ATOM 4853 O O . TRP C 1 58 ? 112.30627 98.33452 31.24559 1.000 40.65183 58 TRP C O 1
ATOM 4864 N N . LEU C 1 59 ? 110.09614 98.65821 30.71973 1.000 43.63580 59 LEU C N 1
ATOM 4865 C CA . LEU C 1 59 ? 109.98236 97.45208 29.92123 1.000 44.02425 59 LEU C CA 1
ATOM 4866 C C . LEU C 1 59 ? 110.28535 97.71977 28.43912 1.000 51.14944 59 LEU C C 1
ATOM 4867 O O . LEU C 1 59 ? 109.71777 98.59635 27.81706 1.000 52.44910 59 LEU C O 1
ATOM 4872 N N . LEU C 1 60 ? 111.22574 96.96649 27.88555 1.000 39.30495 60 LEU C N 1
ATOM 4873 C CA . LEU C 1 60 ? 111.48701 96.97989 26.46258 1.000 39.25162 60 LEU C CA 1
ATOM 4874 C C . LEU C 1 60 ? 110.91525 95.64582 25.97431 1.000 52.80913 60 LEU C C 1
ATOM 4875 O O . LEU C 1 60 ? 111.40123 94.57117 26.35076 1.000 43.04832 60 LEU C O 1
ATOM 4880 N N . SER C 1 61 ? 109.82273 95.70359 25.21441 1.000 43.25823 61 SER C N 1
ATOM 4881 C CA . SER C 1 61 ? 109.15041 94.46969 24.83447 1.000 48.60366 61 SER C CA 1
ATOM 4882 C C . SER C 1 61 ? 108.33219 94.64911 23.54317 1.000 52.94562 61 SER C C 1
ATOM 4883 O O . SER C 1 61 ? 108.43433 95.65899 22.85045 1.000 52.45696 61 SER C O 1
ATOM 4886 N N . ALA C 1 62 ? 107.55924 93.64068 23.19038 1.000 54.95888 62 ALA C N 1
ATOM 4887 C CA . ALA C 1 62 ? 106.76143 93.72005 21.97210 1.000 58.09502 62 ALA C CA 1
ATOM 4888 C C . ALA C 1 62 ? 105.35618 93.19472 22.22447 1.000 52.11167 62 ALA C C 1
ATOM 4889 O O . ALA C 1 62 ? 105.15491 92.12029 22.86860 1.000 40.62115 62 ALA C O 1
ATOM 4891 N N . VAL C 1 63 ? 104.37312 94.00619 21.80501 1.000 53.94878 63 VAL C N 1
ATOM 4892 C CA . VAL C 1 63 ? 102.99952 93.51067 21.71676 1.000 54.25753 63 VAL C CA 1
ATOM 4893 C C . VAL C 1 63 ? 102.47784 93.82619 20.30195 1.000 52.46177 63 VAL C C 1
ATOM 4894 O O . VAL C 1 63 ? 103.09159 94.60106 19.54624 1.000 50.62485 63 VAL C O 1
ATOM 4898 N N . GLY C 1 64 ? 101.36034 93.21290 19.92372 1.000 67.00064 64 GLY C N 1
ATOM 4899 C CA . GLY C 1 64 ? 100.84505 93.42722 18.58666 1.000 71.16209 64 GLY C CA 1
ATOM 4900 C C . GLY C 1 64 ? 99.73251 94.44459 18.61038 1.000 72.30590 64 GLY C C 1
ATOM 4901 O O . GLY C 1 64 ? 99.32383 94.88817 19.69103 1.000 64.50360 64 GLY C O 1
ATOM 4902 N N . SER C 1 65 ? 99.21410 94.75564 17.42144 1.000 77.76130 65 SER C N 1
ATOM 4903 C CA . SER C 1 65 ? 98.14966 95.75037 17.24816 1.000 73.53495 65 SER C CA 1
ATOM 4904 C C . SER C 1 65 ? 96.78295 95.16309 17.46826 1.000 70.65742 65 SER C C 1
ATOM 4905 O O . SER C 1 65 ? 95.83684 95.59321 16.86718 1.000 73.79438 65 SER C O 1
ATOM 4908 N N . ASP C 1 66 ? 96.65385 94.18830 18.34680 1.000 74.45785 66 ASP C N 1
ATOM 4909 C CA . ASP C 1 66 ? 95.39228 93.46969 18.40698 1.000 76.03496 66 ASP C CA 1
ATOM 4910 C C . ASP C 1 66 ? 94.47844 93.92925 19.55522 1.000 65.58471 66 ASP C C 1
ATOM 4911 O O . ASP C 1 66 ? 93.72785 93.11289 20.11304 1.000 65.53571 66 ASP C O 1
ATOM 4916 N N . PHE C 1 67 ? 94.58987 95.21700 19.91928 1.000 50.99533 67 PHE C N 1
ATOM 4917 C CA . PHE C 1 67 ? 93.83738 95.85286 21.01649 1.000 46.75079 67 PHE C CA 1
ATOM 4918 C C . PHE C 1 67 ? 94.14066 95.25782 22.39359 1.000 48.94327 67 PHE C C 1
ATOM 4919 O O . PHE C 1 67 ? 94.28041 95.99315 23.39475 1.000 45.53580 67 PHE C O 1
ATOM 4927 N N . TYR C 1 68 ? 94.16035 93.91938 22.45401 1.000 43.78958 68 TYR C N 1
ATOM 4928 C CA . TYR C 1 68 ? 94.41972 93.20256 23.70527 1.000 47.12640 68 TYR C CA 1
ATOM 4929 C C . TYR C 1 68 ? 95.90781 93.40019 24.09564 1.000 55.27911 68 TYR C C 1
ATOM 4930 O O . TYR C 1 68 ? 96.24502 93.29299 25.28783 1.000 50.18743 68 TYR C O 1
ATOM 4939 N N . GLY C 1 69 ? 96.73260 93.74881 23.10053 1.000 43.51712 69 GLY C N 1
ATOM 4940 C CA . GLY C 1 69 ? 98.13581 94.07955 23.32800 1.000 55.59839 69 GLY C CA 1
ATOM 4941 C C . GLY C 1 69 ? 98.21046 95.40772 24.04255 1.000 60.62460 69 GLY C C 1
ATOM 4942 O O . GLY C 1 69 ? 98.96784 95.59971 25.02226 1.000 58.55733 69 GLY C O 1
ATOM 4943 N N . GLN C 1 70 ? 97.40192 96.33509 23.53691 1.000 61.08006 70 GLN C N 1
ATOM 4944 C CA . GLN C 1 70 ? 97.38940 97.67735 24.06258 1.000 64.15927 70 GLN C CA 1
ATOM 4945 C C . GLN C 1 70 ? 96.87241 97.66526 25.51786 1.000 64.51986 70 GLN C C 1
ATOM 4946 O O . GLN C 1 70 ? 97.31258 98.42592 26.38314 1.000 69.89670 70 GLN C O 1
ATOM 4952 N N . SER C 1 71 ? 95.99227 96.73361 25.77962 1.000 59.72667 71 SER C N 1
ATOM 4953 C CA . SER C 1 71 ? 95.41085 96.48429 27.07839 1.000 65.26601 71 SER C CA 1
ATOM 4954 C C . SER C 1 71 ? 96.42711 95.86542 28.07156 1.000 59.83716 71 SER C C 1
ATOM 4955 O O . SER C 1 71 ? 96.44807 96.15992 29.29382 1.000 55.15226 71 SER C O 1
ATOM 4958 N N . LEU C 1 72 ? 97.24252 94.96633 27.52801 1.000 64.25377 72 LEU C N 1
ATOM 4959 C CA . LEU C 1 72 ? 98.33961 94.37205 28.28355 1.000 52.39538 72 LEU C CA 1
ATOM 4960 C C . LEU C 1 72 ? 99.30624 95.48174 28.76605 1.000 45.86532 72 LEU C C 1
ATOM 4961 O O . LEU C 1 72 ? 99.60288 95.57275 29.97382 1.000 51.50917 72 LEU C O 1
ATOM 4966 N N . LEU C 1 73 ? 99.79697 96.30844 27.82820 1.000 45.12313 73 LEU C N 1
ATOM 4967 C CA . LEU C 1 73 ? 100.61158 97.48551 28.16655 1.000 49.52988 73 LEU C CA 1
ATOM 4968 C C . LEU C 1 73 ? 99.95366 98.38159 29.23190 1.000 56.41870 73 LEU C C 1
ATOM 4969 O O . LEU C 1 73 ? 100.59006 98.74852 30.23260 1.000 60.58564 73 LEU C O 1
ATOM 4974 N N . THR C 1 74 ? 98.66605 98.72290 29.02178 1.000 50.55407 74 THR C N 1
ATOM 4975 C CA . THR C 1 74 ? 97.94462 99.56536 29.96687 1.000 41.79697 74 THR C CA 1
ATOM 4976 C C . THR C 1 74 ? 97.87778 98.99602 31.37066 1.000 44.90215 74 THR C C 1
ATOM 4977 O O . THR C 1 74 ? 98.12998 99.72106 32.34011 1.000 51.97179 74 THR C O 1
ATOM 4981 N N . GLN C 1 75 ? 97.53153 97.71571 31.48199 1.000 40.58494 75 GLN C N 1
ATOM 4982 C CA . GLN C 1 75 ? 97.45008 97.04778 32.79618 1.000 45.94071 75 GLN C CA 1
ATOM 4983 C C . GLN C 1 75 ? 98.84261 96.99392 33.52979 1.000 57.86358 75 GLN C C 1
ATOM 4984 O O . GLN C 1 75 ? 98.98081 97.07764 34.80494 1.000 52.60018 75 GLN C O 1
ATOM 4990 N N . THR C 1 76 ? 99.86396 96.82510 32.69112 1.000 50.73199 76 THR C N 1
ATOM 4991 C CA . THR C 1 76 ? 101.25790 96.68121 33.17695 1.000 49.15169 76 THR C CA 1
ATOM 4992 C C . THR C 1 76 ? 101.71347 98.01380 33.77795 1.000 54.69749 76 THR C C 1
ATOM 4993 O O . THR C 1 76 ? 102.18919 98.07489 34.93464 1.000 51.89125 76 THR C O 1
ATOM 4997 N N . ASN C 1 77 ? 101.43480 99.06078 33.00245 1.000 57.71961 77 ASN C N 1
ATOM 4998 C CA . ASN C 1 77 ? 101.62586 100.45788 33.36738 1.000 63.91953 77 ASN C CA 1
ATOM 4999 C C . ASN C 1 77 ? 100.89583 100.80752 34.64332 1.000 59.11078 77 ASN C C 1
ATOM 5000 O O . ASN C 1 77 ? 101.43178 101.47647 35.51184 1.000 56.02805 77 ASN C O 1
ATOM 5005 N N . GLN C 1 78 ? 99.69550 100.28101 34.77230 1.000 65.27118 78 GLN C N 1
ATOM 5006 C CA . GLN C 1 78 ? 98.89275 100.53188 35.94692 1.000 78.89414 78 GLN C CA 1
ATOM 5007 C C . GLN C 1 78 ? 99.57925 99.95884 37.16095 1.000 77.79801 78 GLN C C 1
ATOM 5008 O O . GLN C 1 78 ? 99.44826 100.49266 38.27010 1.000 71.07191 78 GLN C O 1
ATOM 5014 N N . SER C 1 79 ? 100.34479 98.88771 36.95882 1.000 81.83017 79 SER C N 1
ATOM 5015 C CA . SER C 1 79 ? 101.05625 98.31438 38.10934 1.000 87.18297 79 SER C CA 1
ATOM 5016 C C . SER C 1 79 ? 102.37303 99.02930 38.49350 1.000 78.91141 79 SER C C 1
ATOM 5017 O O . SER C 1 79 ? 103.06865 98.64812 39.45560 1.000 79.57601 79 SER C O 1
ATOM 5020 N N . GLY C 1 80 ? 102.72505 100.05751 37.74108 1.000 64.03319 80 GLY C N 1
ATOM 5021 C CA . GLY C 1 80 ? 103.86566 100.85277 38.11120 1.000 58.47377 80 GLY C CA 1
ATOM 5022 C C . GLY C 1 80 ? 104.92704 100.93487 37.02560 1.000 51.82474 80 GLY C C 1
ATOM 5023 O O . GLY C 1 80 ? 105.78199 101.81754 37.06525 1.000 50.18026 80 GLY C O 1
ATOM 5024 N N . VAL C 1 81 ? 104.84750 100.04152 36.04324 1.000 50.95925 81 VAL C N 1
ATOM 5025 C CA . VAL C 1 81 ? 105.87941 99.90991 34.99596 1.000 50.73339 81 VAL C CA 1
ATOM 5026 C C . VAL C 1 81 ? 105.82121 100.94973 33.87035 1.000 48.07973 81 VAL C C 1
ATOM 5027 O O . VAL C 1 81 ? 104.74873 101.27484 33.35707 1.000 51.86840 81 VAL C O 1
ATOM 5031 N N . TYR C 1 82 ? 106.97372 101.45699 33.46057 1.000 41.38146 82 TYR C N 1
ATOM 5032 C CA . TYR C 1 82 ? 107.07164 102.39864 32.33076 1.000 55.36961 82 TYR C CA 1
ATOM 5033 C C . TYR C 1 82 ? 107.05974 101.60209 31.01165 1.000 56.17402 82 TYR C C 1
ATOM 5034 O O . TYR C 1 82 ? 108.06037 100.94522 30.63154 1.000 48.46823 82 TYR C O 1
ATOM 5043 N N . VAL C 1 83 ? 105.92246 101.65682 30.30226 1.000 51.86238 83 VAL C N 1
ATOM 5044 C CA . VAL C 1 83 ? 105.75907 100.79095 29.13281 1.000 50.59540 83 VAL C CA 1
ATOM 5045 C C . VAL C 1 83 ? 105.92328 101.56512 27.82593 1.000 51.96000 83 VAL C C 1
ATOM 5046 O O . VAL C 1 83 ? 105.77140 101.01848 26.72727 1.000 59.41123 83 VAL C O 1
ATOM 5050 N N . ASP C 1 84 ? 106.36041 102.80505 27.95264 1.000 49.21333 84 ASP C N 1
ATOM 5051 C CA . ASP C 1 84 ? 106.31204 103.75532 26.83666 1.000 60.55088 84 ASP C CA 1
ATOM 5052 C C . ASP C 1 84 ? 107.27893 103.47634 25.71703 1.000 64.07605 84 ASP C C 1
ATOM 5053 O O . ASP C 1 84 ? 107.07620 103.98986 24.61211 1.000 58.09022 84 ASP C O 1
ATOM 5058 N N . LYS C 1 85 ? 108.32432 102.68235 25.99610 1.000 63.37660 85 LYS C N 1
ATOM 5059 C CA . LYS C 1 85 ? 109.35430 102.36866 25.00121 1.000 58.51530 85 LYS C CA 1
ATOM 5060 C C . LYS C 1 85 ? 109.09900 101.00048 24.35083 1.000 57.24682 85 LYS C C 1
ATOM 5061 O O . LYS C 1 85 ? 109.84994 100.58367 23.44528 1.000 59.42918 85 LYS C O 1
ATOM 5067 N N . CYS C 1 86 ? 108.02624 100.33377 24.79105 1.000 48.21315 86 CYS C N 1
ATOM 5068 C CA . CYS C 1 86 ? 107.64583 99.03589 24.21989 1.000 54.65682 86 CYS C CA 1
ATOM 5069 C C . CYS C 1 86 ? 107.18744 99.19345 22.80354 1.000 67.42019 86 CYS C C 1
ATOM 5070 O O . CYS C 1 86 ? 106.70375 100.24689 22.39382 1.000 71.85690 86 CYS C O 1
ATOM 5073 N N . LEU C 1 87 ? 107.22494 98.09037 22.09647 1.000 71.47331 87 LEU C N 1
ATOM 5074 C CA . LEU C 1 87 ? 106.95057 98.08968 20.68617 1.000 75.46607 87 LEU C CA 1
ATOM 5075 C C . LEU C 1 87 ? 105.50673 97.63085 20.46028 1.000 80.86114 87 LEU C C 1
ATOM 5076 O O . LEU C 1 87 ? 105.02445 96.71687 21.13971 1.000 82.55362 87 LEU C O 1
ATOM 5081 N N . ILE C 1 88 ? 104.77242 98.32786 19.59566 1.000 83.68873 88 ILE C N 1
ATOM 5082 C CA . ILE C 1 88 ? 103.46967 97.81068 19.15475 1.000 79.31460 88 ILE C CA 1
ATOM 5083 C C . ILE C 1 88 ? 103.57677 97.42791 17.70081 1.000 78.74549 88 ILE C C 1
ATOM 5084 O O . ILE C 1 88 ? 103.63111 98.28332 16.81879 1.000 78.25268 88 ILE C O 1
ATOM 5089 N N . VAL C 1 89 ? 103.63201 96.12136 17.46575 1.000 77.53197 89 VAL C N 1
ATOM 5090 C CA . VAL C 1 89 ? 103.92903 95.61194 16.13772 1.000 76.23329 89 VAL C CA 1
ATOM 5091 C C . VAL C 1 89 ? 102.67569 95.63441 15.26036 1.000 75.54010 89 VAL C C 1
ATOM 5092 O O . VAL C 1 89 ? 101.65156 95.00039 15.59638 1.000 69.79773 89 VAL C O 1
ATOM 5096 N N . PRO C 1 90 ? 102.76705 96.36769 14.13437 1.000 74.45488 90 PRO C N 1
ATOM 5097 C CA . PRO C 1 90 ? 101.66432 96.45424 13.17992 1.000 76.11684 90 PRO C CA 1
ATOM 5098 C C . PRO C 1 90 ? 101.35337 95.06894 12.64458 1.000 79.63305 90 PRO C C 1
ATOM 5099 O O . PRO C 1 90 ? 102.26751 94.34628 12.22225 1.000 80.84791 90 PRO C O 1
ATOM 5103 N N . GLY C 1 91 ? 100.08036 94.69609 12.70198 1.000 81.09339 91 GLY C N 1
ATOM 5104 C CA . GLY C 1 91 ? 99.63030 93.46801 12.08959 1.000 83.10092 91 GLY C CA 1
ATOM 5105 C C . GLY C 1 91 ? 100.34026 92.21845 12.56656 1.000 86.81422 91 GLY C C 1
ATOM 5106 O O . GLY C 1 91 ? 100.67730 91.34717 11.76928 1.000 97.19252 91 GLY C O 1
ATOM 5107 N N . GLU C 1 92 ? 100.59458 92.13776 13.86462 1.000 75.78229 92 GLU C N 1
ATOM 5108 C CA . GLU C 1 92 ? 101.04488 90.89117 14.46080 1.000 70.05741 92 GLU C CA 1
ATOM 5109 C C . GLU C 1 92 ? 100.21604 90.70915 15.71416 1.000 59.43163 92 GLU C C 1
ATOM 5110 O O . GLU C 1 92 ? 99.66878 91.66513 16.23274 1.000 64.17998 92 GLU C O 1
ATOM 5116 N N . ASN C 1 93 ? 100.07126 89.48218 16.17994 1.000 57.21192 93 ASN C N 1
ATOM 5117 C CA . ASN C 1 93 ? 99.33846 89.26576 17.40661 1.000 67.55674 93 ASN C CA 1
ATOM 5118 C C . ASN C 1 93 ? 100.27932 89.26833 18.58047 1.000 71.50581 93 ASN C C 1
ATOM 5119 O O . ASN C 1 93 ? 101.47082 88.96307 18.48840 1.000 69.50794 93 ASN C O 1
ATOM 5124 N N . THR C 1 94 ? 99.68884 89.67129 19.68308 1.000 70.49684 94 THR C N 1
ATOM 5125 C CA . THR C 1 94 ? 100.31870 89.72381 20.96066 1.000 64.02577 94 THR C CA 1
ATOM 5126 C C . THR C 1 94 ? 100.55633 88.30383 21.47988 1.000 60.02847 94 THR C C 1
ATOM 5127 O O . THR C 1 94 ? 99.66313 87.47005 21.44918 1.000 62.05676 94 THR C O 1
ATOM 5131 N N . SER C 1 95 ? 101.78966 87.99960 21.88773 1.000 49.09265 95 SER C N 1
ATOM 5132 C CA . SER C 1 95 ? 102.10712 86.62762 22.28882 1.000 45.54420 95 SER C CA 1
ATOM 5133 C C . SER C 1 95 ? 101.25437 86.20542 23.48301 1.000 43.22914 95 SER C C 1
ATOM 5134 O O . SER C 1 95 ? 100.76029 87.05031 24.25604 1.000 40.77959 95 SER C O 1
ATOM 5137 N N . SER C 1 96 ? 101.05988 84.88900 23.60476 1.000 41.72755 96 SER C N 1
ATOM 5138 C CA . SER C 1 96 ? 100.21892 84.36748 24.64104 1.000 37.25096 96 SER C CA 1
ATOM 5139 C C . SER C 1 96 ? 100.61203 82.98148 25.13206 1.000 43.16667 96 SER C C 1
ATOM 5140 O O . SER C 1 96 ? 101.23248 82.18729 24.42088 1.000 53.82387 96 SER C O 1
ATOM 5143 N N . TYR C 1 97 ? 100.24765 82.71528 26.37658 1.000 49.69539 97 TYR C N 1
ATOM 5144 C CA . TYR C 1 97 ? 100.45023 81.41327 26.97884 1.000 53.20399 97 TYR C CA 1
ATOM 5145 C C . TYR C 1 97 ? 99.09566 80.85845 27.43319 1.000 50.85888 97 TYR C C 1
ATOM 5146 O O . TYR C 1 97 ? 98.50054 81.35137 28.41159 1.000 47.32969 97 TYR C O 1
ATOM 5155 N N . LEU C 1 98 ? 98.61847 79.83528 26.72701 1.000 45.50409 98 LEU C N 1
ATOM 5156 C CA . LEU C 1 98 ? 97.32709 79.21682 27.02885 1.000 47.33766 98 LEU C CA 1
ATOM 5157 C C . LEU C 1 98 ? 97.43127 77.93050 27.83698 1.000 50.55286 98 LEU C C 1
ATOM 5158 O O . LEU C 1 98 ? 98.18706 77.06550 27.47371 1.000 56.76684 98 LEU C O 1
ATOM 5163 N N . SER C 1 99 ? 96.63292 77.78218 28.89069 1.000 52.45559 99 SER C N 1
ATOM 5164 C CA . SER C 1 99 ? 96.63880 76.59673 29.75460 1.000 60.36562 99 SER C CA 1
ATOM 5165 C C . SER C 1 99 ? 95.23406 76.02515 29.97725 1.000 61.81695 99 SER C C 1
ATOM 5166 O O . SER C 1 99 ? 94.32198 76.70840 30.44156 1.000 57.18611 99 SER C O 1
ATOM 5169 N N . LEU C 1 100 ? 95.05977 74.76020 29.64252 1.000 65.80948 100 LEU C N 1
ATOM 5170 C CA . LEU C 1 100 ? 93.84384 74.05389 29.96700 1.000 65.82305 100 LEU C CA 1
ATOM 5171 C C . LEU C 1 100 ? 94.12571 73.20921 31.18510 1.000 80.07767 100 LEU C C 1
ATOM 5172 O O . LEU C 1 100 ? 94.89548 72.22433 31.13101 1.000 87.94613 100 LEU C O 1
ATOM 5177 N N . LEU C 1 101 ? 93.56230 73.68434 32.29460 1.000 80.07514 101 LEU C N 1
ATOM 5178 C CA . LEU C 1 101 ? 93.49044 72.98200 33.57269 1.000 78.80182 101 LEU C CA 1
ATOM 5179 C C . LEU C 1 101 ? 92.00410 72.59707 33.66568 1.000 100.01846 101 LEU C C 1
ATOM 5180 O O . LEU C 1 101 ? 91.26943 72.63315 32.69743 1.000 99.19336 101 LEU C O 1
ATOM 5185 N N . ASP C 1 102 ? 91.55687 72.32377 34.87271 1.000 124.86510 102 ASP C N 1
ATOM 5186 C CA . ASP C 1 102 ? 90.19099 72.00147 35.07435 1.000 143.40160 102 ASP C CA 1
ATOM 5187 C C . ASP C 1 102 ? 89.83541 72.02496 36.53891 1.000 151.18653 102 ASP C C 1
ATOM 5188 O O . ASP C 1 102 ? 90.52474 72.60075 37.36354 1.000 156.30322 102 ASP C O 1
ATOM 5193 N N . THR C 1 104 ? 91.11762 69.53903 41.11388 1.000 99.04121 104 THR C N 1
ATOM 5194 C CA . THR C 1 104 ? 91.21641 70.47032 40.00781 1.000 105.03809 104 THR C CA 1
ATOM 5195 C C . THR C 1 104 ? 92.37197 71.46747 40.25814 1.000 107.58161 104 THR C C 1
ATOM 5196 O O . THR C 1 104 ? 92.71754 71.75473 41.39203 1.000 106.48360 104 THR C O 1
ATOM 5200 N N . GLY C 1 105 ? 92.94851 72.01870 39.19876 1.000 108.94876 105 GLY C N 1
ATOM 5201 C CA . GLY C 1 105 ? 94.17893 72.78441 39.32515 1.000 111.58517 105 GLY C CA 1
ATOM 5202 C C . GLY C 1 105 ? 95.32950 72.04108 38.68778 1.000 115.72069 105 GLY C C 1
ATOM 5203 O O . GLY C 1 105 ? 96.42894 72.56661 38.59780 1.000 111.01098 105 GLY C O 1
ATOM 5204 N N . GLU C 1 106 ? 95.04428 70.81122 38.27701 1.000 125.41620 106 GLU C N 1
ATOM 5205 C CA . GLU C 1 106 ? 95.89759 69.96806 37.46701 1.000 131.58365 106 GLU C CA 1
ATOM 5206 C C . GLU C 1 106 ? 95.97607 70.48421 36.01562 1.000 127.56328 106 GLU C C 1
ATOM 5207 O O . GLU C 1 106 ? 94.93808 70.59867 35.33715 1.000 134.42725 106 GLU C O 1
ATOM 5213 N N . MET C 1 107 ? 97.19336 70.69504 35.49956 1.000 111.55860 107 MET C N 1
ATOM 5214 C CA . MET C 1 107 ? 97.31494 71.07412 34.09231 1.000 95.62971 107 MET C CA 1
ATOM 5215 C C . MET C 1 107 ? 97.10800 69.94056 33.11198 1.000 97.82022 107 MET C C 1
ATOM 5216 O O . MET C 1 107 ? 97.80425 68.94074 33.19421 1.000 97.92722 107 MET C O 1
ATOM 5221 N N . LEU C 1 108 ? 96.16565 70.10643 32.17956 1.000 101.90033 108 LEU C N 1
ATOM 5222 C CA . LEU C 1 108 ? 96.01398 69.12930 31.11201 1.000 101.26600 108 LEU C CA 1
ATOM 5223 C C . LEU C 1 108 ? 96.96468 69.50180 29.96207 1.000 113.14242 108 LEU C C 1
ATOM 5224 O O . LEU C 1 108 ? 98.03758 68.91265 29.81180 1.000 118.93002 108 LEU C O 1
ATOM 5229 N N . VAL C 1 109 ? 96.60189 70.53167 29.19610 1.000 112.35584 109 VAL C N 1
ATOM 5230 C CA . VAL C 1 109 ? 97.41615 70.94148 28.02692 1.000 101.81115 109 VAL C CA 1
ATOM 5231 C C . VAL C 1 109 ? 97.86168 72.39479 28.11316 1.000 91.67215 109 VAL C C 1
ATOM 5232 O O . VAL C 1 109 ? 97.25724 73.16785 28.82636 1.000 91.79998 109 VAL C O 1
ATOM 5236 N N . ALA C 1 110 ? 98.97803 72.75609 27.49406 1.000 85.50297 110 ALA C N 1
ATOM 5237 C CA . ALA C 1 110 ? 99.30249 74.17114 27.39148 1.000 83.03017 110 ALA C CA 1
ATOM 5238 C C . ALA C 1 110 ? 100.01104 74.54206 26.08238 1.000 82.56474 110 ALA C C 1
ATOM 5239 O O . ALA C 1 110 ? 101.03202 73.97601 25.74382 1.000 91.81074 110 ALA C O 1
ATOM 5241 N N . ILE C 1 111 ? 99.53070 75.60727 25.44682 1.000 70.71357 111 ILE C N 1
ATOM 5242 C CA . ILE C 1 111 ? 100.03963 76.12351 24.18774 1.000 56.71005 111 ILE C CA 1
ATOM 5243 C C . ILE C 1 111 ? 100.83361 77.37203 24.41261 1.000 57.63548 111 ILE C C 1
ATOM 5244 O O . ILE C 1 111 ? 100.51965 78.22407 25.25922 1.000 57.94055 111 ILE C O 1
ATOM 5249 N N . ASN C 1 112 ? 101.83514 77.49979 23.56955 1.000 54.55003 112 ASN C N 1
ATOM 5250 C CA . ASN C 1 112 ? 102.81817 78.52174 23.65501 1.000 55.69821 112 ASN C CA 1
ATOM 5251 C C . ASN C 1 112 ? 102.91555 79.30378 22.33954 1.000 50.04133 112 ASN C C 1
ATOM 5252 O O . ASN C 1 112 ? 103.38607 78.77672 21.32718 1.000 51.39037 112 ASN C O 1
ATOM 5257 N N . ASP C 1 113 ? 102.46199 80.54825 22.32164 1.000 45.23526 113 ASP C N 1
ATOM 5258 C CA . ASP C 1 113 ? 102.47586 81.29597 21.06366 1.000 46.25731 113 ASP C CA 1
ATOM 5259 C C . ASP C 1 113 ? 103.27295 82.57824 21.20524 1.000 46.37586 113 ASP C C 1
ATOM 5260 O O . ASP C 1 113 ? 102.71606 83.63508 21.52144 1.000 42.54425 113 ASP C O 1
ATOM 5265 N N . MET C 1 114 ? 104.57318 82.51996 20.92960 1.000 39.91856 114 MET C N 1
ATOM 5266 C CA . MET C 1 114 ? 105.39128 83.69693 21.23371 1.000 42.59810 114 MET C CA 1
ATOM 5267 C C . MET C 1 114 ? 106.23005 84.22794 20.11178 1.000 50.19200 114 MET C C 1
ATOM 5268 O O . MET C 1 114 ? 107.34199 84.71002 20.36848 1.000 46.91849 114 MET C O 1
ATOM 5273 N N . ASN C 1 115 ? 105.73500 84.17844 18.88208 1.000 51.25889 115 ASN C N 1
ATOM 5274 C CA . ASN C 1 115 ? 106.61818 84.48715 17.75220 1.000 54.62186 115 ASN C CA 1
ATOM 5275 C C . ASN C 1 115 ? 106.98690 85.99211 17.73014 1.000 50.05202 115 ASN C C 1
ATOM 5276 O O . ASN C 1 115 ? 108.08395 86.40895 17.26407 1.000 49.38007 115 ASN C O 1
ATOM 5281 N N . ILE C 1 116 ? 106.09685 86.80201 18.30641 1.000 47.25485 116 ILE C N 1
ATOM 5282 C CA . ILE C 1 116 ? 106.31184 88.24006 18.34177 1.000 44.70872 116 ILE C CA 1
ATOM 5283 C C . ILE C 1 116 ? 107.59268 88.60588 19.17268 1.000 49.25257 116 ILE C C 1
ATOM 5284 O O . ILE C 1 116 ? 108.13415 89.70007 19.05076 1.000 49.47289 116 ILE C O 1
ATOM 5289 N N . SER C 1 117 ? 108.08193 87.66439 19.98410 1.000 48.49475 117 SER C N 1
ATOM 5290 C CA . SER C 1 117 ? 109.35924 87.81295 20.70904 1.000 45.46217 117 SER C CA 1
ATOM 5291 C C . SER C 1 117 ? 110.46773 88.20607 19.75754 1.000 50.03268 117 SER C C 1
ATOM 5292 O O . SER C 1 117 ? 111.39951 88.96118 20.11413 1.000 45.69711 117 SER C O 1
ATOM 5295 N N . ASN C 1 118 ? 110.33875 87.74249 18.51744 1.000 49.23337 118 ASN C N 1
ATOM 5296 C CA . ASN C 1 118 ? 111.34652 88.02932 17.51294 1.000 48.58712 118 ASN C CA 1
ATOM 5297 C C . ASN C 1 118 ? 111.38794 89.48503 17.03365 1.000 53.37052 118 ASN C C 1
ATOM 5298 O O . ASN C 1 118 ? 112.38728 89.91167 16.44441 1.000 60.11113 118 ASN C O 1
ATOM 5303 N N . ALA C 1 119 ? 110.33422 90.24539 17.33218 1.000 50.26415 119 ALA C N 1
ATOM 5304 C CA . ALA C 1 119 ? 110.27632 91.68029 17.03949 1.000 51.05650 119 ALA C CA 1
ATOM 5305 C C . ALA C 1 119 ? 111.10194 92.51404 18.01127 1.000 56.18195 119 ALA C C 1
ATOM 5306 O O . ALA C 1 119 ? 111.26812 93.72716 17.80704 1.000 54.16778 119 ALA C O 1
ATOM 5308 N N . ILE C 1 120 ? 111.53403 91.89194 19.11141 1.000 58.97163 120 ILE C N 1
ATOM 5309 C CA . ILE C 1 120 ? 112.47636 92.54786 20.03320 1.000 56.65868 120 ILE C CA 1
ATOM 5310 C C . ILE C 1 120 ? 113.86083 92.38282 19.43241 1.000 52.99304 120 ILE C C 1
ATOM 5311 O O . ILE C 1 120 ? 114.64596 91.50587 19.78776 1.000 51.23079 120 ILE C O 1
ATOM 5316 N N . THR C 1 121 ? 114.13258 93.19646 18.44099 1.000 51.55859 121 THR C N 1
ATOM 5317 C CA . THR C 1 121 ? 115.32398 93.00710 17.66248 1.000 50.38254 121 THR C CA 1
ATOM 5318 C C . THR C 1 121 ? 116.47759 93.87005 18.23049 1.000 47.38016 121 THR C C 1
ATOM 5319 O O . THR C 1 121 ? 116.26177 94.75032 19.07351 1.000 43.61582 121 THR C O 1
ATOM 5323 N N . ALA C 1 122 ? 117.68206 93.58012 17.74597 1.000 45.23412 122 ALA C N 1
ATOM 5324 C CA . ALA C 1 122 ? 118.89275 94.34696 17.99888 1.000 54.62231 122 ALA C CA 1
ATOM 5325 C C . ALA C 1 122 ? 118.76778 95.79797 17.48461 1.000 63.90989 122 ALA C C 1
ATOM 5326 O O . ALA C 1 122 ? 119.30832 96.73124 18.08975 1.000 63.70281 122 ALA C O 1
ATOM 5328 N N . GLU C 1 123 ? 118.04613 95.97410 16.37275 1.000 68.71558 123 GLU C N 1
ATOM 5329 C CA . GLU C 1 123 ? 117.77105 97.29948 15.78657 1.000 66.96640 123 GLU C CA 1
ATOM 5330 C C . GLU C 1 123 ? 116.88623 98.10119 16.72563 1.000 59.01187 123 GLU C C 1
ATOM 5331 O O . GLU C 1 123 ? 117.18273 99.28796 17.04175 1.000 63.82708 123 GLU C O 1
ATOM 5337 N N . TYR C 1 124 ? 115.82458 97.44050 17.19362 1.000 50.78672 124 TYR C N 1
ATOM 5338 C CA . TYR C 1 124 ? 114.94386 98.02517 18.20799 1.000 51.15489 124 TYR C CA 1
ATOM 5339 C C . TYR C 1 124 ? 115.74142 98.48002 19.44716 1.000 56.76693 124 TYR C C 1
ATOM 5340 O O . TYR C 1 124 ? 115.65710 99.64709 19.86365 1.000 55.27607 124 TYR C O 1
ATOM 5349 N N . LEU C 1 125 ? 116.54857 97.57214 20.00936 1.000 56.71324 125 LEU C N 1
ATOM 5350 C CA . LEU C 1 125 ? 117.31118 97.89386 21.21901 1.000 59.62717 125 LEU C CA 1
ATOM 5351 C C . LEU C 1 125 ? 118.35798 99.04076 20.96576 1.000 44.00492 125 LEU C C 1
ATOM 5352 O O . LEU C 1 125 ? 118.50887 99.94593 21.78178 1.000 43.39136 125 LEU C O 1
ATOM 5357 N N . ALA C 1 126 ? 119.01270 99.01994 19.81395 1.000 39.00176 126 ALA C N 1
ATOM 5358 C CA . ALA C 1 126 ? 120.00061 99.98617 19.45859 1.000 47.71836 126 ALA C CA 1
ATOM 5359 C C . ALA C 1 126 ? 119.39165 101.40016 19.32779 1.000 55.29996 126 ALA C C 1
ATOM 5360 O O . ALA C 1 126 ? 120.05383 102.40924 19.62951 1.000 53.30668 126 ALA C O 1
ATOM 5362 N N . GLN C 1 127 ? 118.11503 101.47613 18.97317 1.000 62.32467 127 GLN C N 1
ATOM 5363 C CA . GLN C 1 127 ? 117.42150 102.75598 19.04748 1.000 62.48612 127 GLN C CA 1
ATOM 5364 C C . GLN C 1 127 ? 117.23817 103.24001 20.48368 1.000 61.55593 127 GLN C C 1
ATOM 5365 O O . GLN C 1 127 ? 116.94081 104.41275 20.70469 1.000 63.86057 127 GLN C O 1
ATOM 5371 N N . HIS C 1 128 ? 117.35832 102.35946 21.47349 1.000 49.50209 128 HIS C N 1
ATOM 5372 C CA . HIS C 1 128 ? 117.34752 102.85805 22.85088 1.000 45.03835 128 HIS C CA 1
ATOM 5373 C C . HIS C 1 128 ? 118.68899 102.62901 23.56823 1.000 43.84927 128 HIS C C 1
ATOM 5374 O O . HIS C 1 128 ? 118.76624 102.59860 24.81548 1.000 43.44925 128 HIS C O 1
ATOM 5381 N N . ARG C 1 129 ? 119.73602 102.49027 22.77831 1.000 40.62450 129 ARG C N 1
ATOM 5382 C CA . ARG C 1 129 ? 121.06968 102.21807 23.33237 1.000 49.26584 129 ARG C CA 1
ATOM 5383 C C . ARG C 1 129 ? 121.48558 103.08466 24.54548 1.000 54.10950 129 ARG C C 1
ATOM 5384 O O . ARG C 1 129 ? 121.79547 102.54745 25.61994 1.000 50.73422 129 ARG C O 1
ATOM 5392 N N . GLU C 1 130 ? 121.50451 104.41194 24.39336 1.000 50.32702 130 GLU C N 1
ATOM 5393 C CA . GLU C 1 130 ? 122.01974 105.27223 25.46415 1.000 50.62310 130 GLU C CA 1
ATOM 5394 C C . GLU C 1 130 ? 121.13678 105.21061 26.72413 1.000 51.70536 130 GLU C C 1
ATOM 5395 O O . GLU C 1 130 ? 121.61652 105.26927 27.89434 1.000 55.01796 130 GLU C O 1
ATOM 5401 N N . PHE C 1 131 ? 119.83573 105.03706 26.49534 1.000 47.19485 131 PHE C N 1
ATOM 5402 C CA . PHE C 1 131 ? 118.90818 104.83448 27.59351 1.000 42.43402 131 PHE C CA 1
ATOM 5403 C C . PHE C 1 131 ? 119.21397 103.49209 28.34212 1.000 52.22384 131 PHE C C 1
ATOM 5404 O O . PHE C 1 131 ? 119.17845 103.45244 29.59133 1.000 47.03826 131 PHE C O 1
ATOM 5412 N N . ILE C 1 132 ? 119.50767 102.41645 27.59774 1.000 50.34300 132 ILE C N 1
ATOM 5413 C CA . ILE C 1 132 ? 119.85098 101.10242 28.21920 1.000 43.52519 132 ILE C CA 1
ATOM 5414 C C . ILE C 1 132 ? 121.21827 101.22551 28.95651 1.000 44.09630 132 ILE C C 1
ATOM 5415 O O . ILE C 1 132 ? 121.35765 100.78751 30.10559 1.000 44.60983 132 ILE C O 1
ATOM 5420 N N . GLN C 1 133 ? 122.17307 101.91280 28.33892 1.000 41.09740 133 GLN C N 1
ATOM 5421 C CA . GLN C 1 133 ? 123.49537 102.09449 28.94281 1.000 41.41503 133 GLN C CA 1
ATOM 5422 C C . GLN C 1 133 ? 123.50521 103.03142 30.14571 1.000 44.80805 133 GLN C C 1
ATOM 5423 O O . GLN C 1 133 ? 124.52300 103.09773 30.84349 1.000 46.84739 133 GLN C O 1
ATOM 5429 N N . ARG C 1 134 ? 122.38912 103.70449 30.43965 1.000 45.93663 134 ARG C N 1
ATOM 5430 C CA . ARG C 1 134 ? 122.31750 104.48912 31.67827 1.000 44.67148 134 ARG C CA 1
ATOM 5431 C C . ARG C 1 134 ? 121.42738 103.90119 32.77153 1.000 44.29616 134 ARG C C 1
ATOM 5432 O O . ARG C 1 134 ? 121.19656 104.53243 33.82157 1.000 45.97825 134 ARG C O 1
ATOM 5440 N N . ALA C 1 135 ? 120.91584 102.69370 32.55599 1.000 45.24707 135 ALA C N 1
ATOM 5441 C CA . ALA C 1 135 ? 120.22347 101.98363 33.63147 1.000 46.01436 135 ALA C CA 1
ATOM 5442 C C . ALA C 1 135 ? 121.21897 101.62489 34.72446 1.000 39.95415 135 ALA C C 1
ATOM 5443 O O . ALA C 1 135 ? 122.42794 101.52272 34.47641 1.000 39.76072 135 ALA C O 1
ATOM 5445 N N . LYS C 1 136 ? 120.68913 101.39370 35.92419 1.000 44.73093 136 LYS C N 1
ATOM 5446 C CA . LYS C 1 136 ? 121.46742 100.91123 37.07748 1.000 44.80733 136 LYS C CA 1
ATOM 5447 C C . LYS C 1 136 ? 121.69275 99.38021 36.93156 1.000 54.12323 136 LYS C C 1
ATOM 5448 O O . LYS C 1 136 ? 122.74082 98.85062 37.27204 1.000 43.66295 136 LYS C O 1
ATOM 5454 N N . VAL C 1 137 ? 120.68368 98.67864 36.41623 1.000 39.22459 137 VAL C N 1
ATOM 5455 C CA . VAL C 1 137 ? 120.83514 97.24958 36.11949 1.000 38.77971 137 VAL C CA 1
ATOM 5456 C C . VAL C 1 137 ? 119.94678 96.91482 34.91033 1.000 45.70807 137 VAL C C 1
ATOM 5457 O O . VAL C 1 137 ? 118.93522 97.58578 34.66232 1.000 44.53044 137 VAL C O 1
ATOM 5461 N N . ILE C 1 138 ? 120.35704 95.92175 34.13870 1.000 38.36265 138 ILE C N 1
ATOM 5462 C CA . ILE C 1 138 ? 119.56500 95.43387 33.02608 1.000 38.25502 138 ILE C CA 1
ATOM 5463 C C . ILE C 1 138 ? 119.13739 93.98488 33.27005 1.000 37.88303 138 ILE C C 1
ATOM 5464 O O . ILE C 1 138 ? 119.95824 93.12712 33.56664 1.000 37.57742 138 ILE C O 1
ATOM 5469 N N . VAL C 1 139 ? 117.83608 93.69466 33.17045 1.000 37.90505 139 VAL C N 1
ATOM 5470 C CA . VAL C 1 139 ? 117.39995 92.30356 33.27240 1.000 37.53399 139 VAL C CA 1
ATOM 5471 C C . VAL C 1 139 ? 116.91476 91.79791 31.91741 1.000 42.19993 139 VAL C C 1
ATOM 5472 O O . VAL C 1 139 ? 116.06540 92.44624 31.27920 1.000 37.60752 139 VAL C O 1
ATOM 5476 N N . ALA C 1 140 ? 117.42803 90.65835 31.46298 1.000 36.98956 140 ALA C N 1
ATOM 5477 C CA . ALA C 1 140 ? 117.03994 90.17646 30.13788 1.000 37.61853 140 ALA C CA 1
ATOM 5478 C C . ALA C 1 140 ? 116.51335 88.77720 30.29601 1.000 44.80820 140 ALA C C 1
ATOM 5479 O O . ALA C 1 140 ? 117.06650 87.99950 31.06052 1.000 36.23325 140 ALA C O 1
ATOM 5481 N N . ASP C 1 141 ? 115.43381 88.44285 29.58770 1.000 38.87271 141 ASP C N 1
ATOM 5482 C CA . ASP C 1 141 ? 114.99409 87.04209 29.63255 1.000 36.02206 141 ASP C CA 1
ATOM 5483 C C . ASP C 1 141 ? 115.43878 86.35604 28.33345 1.000 36.43214 141 ASP C C 1
ATOM 5484 O O . ASP C 1 141 ? 115.75914 87.04283 27.35773 1.000 38.02177 141 ASP C O 1
ATOM 5489 N N . CYS C 1 142 ? 115.44806 85.01293 28.31141 1.000 39.19514 142 CYS C N 1
ATOM 5490 C CA . CYS C 1 142 ? 115.84109 84.25446 27.11094 1.000 45.82196 142 CYS C CA 1
ATOM 5491 C C . CYS C 1 142 ? 114.73031 83.90796 26.11289 1.000 46.26337 142 CYS C C 1
ATOM 5492 O O . CYS C 1 142 ? 114.91086 83.00941 25.26455 1.000 34.75749 142 CYS C O 1
ATOM 5495 N N . ASN C 1 143 ? 113.61230 84.64189 26.19554 1.000 39.90459 143 ASN C N 1
ATOM 5496 C CA . ASN C 1 143 ? 112.56756 84.57558 25.16552 1.000 35.28720 143 ASN C CA 1
ATOM 5497 C C . ASN C 1 143 ? 113.04553 85.29371 23.92329 1.000 35.46133 143 ASN C C 1
ATOM 5498 O O . ASN C 1 143 ? 112.63214 84.96927 22.80086 1.000 41.58470 143 ASN C O 1
ATOM 5503 N N . ILE C 1 144 ? 113.91346 86.29123 24.10665 1.000 35.72409 144 ILE C N 1
ATOM 5504 C CA . ILE C 1 144 ? 114.39302 87.05399 22.95407 1.000 35.90603 144 ILE C CA 1
ATOM 5505 C C . ILE C 1 144 ? 115.37958 86.19977 22.13315 1.000 41.85983 144 ILE C C 1
ATOM 5506 O O . ILE C 1 144 ? 115.79633 85.13559 22.56708 1.000 41.44027 144 ILE C O 1
ATOM 5511 N N . SER C 1 145 ? 115.68075 86.63436 20.91402 1.000 37.64262 145 SER C N 1
ATOM 5512 C CA . SER C 1 145 ? 116.49857 85.85512 20.02592 1.000 41.90707 145 SER C CA 1
ATOM 5513 C C . SER C 1 145 ? 117.95004 85.88255 20.49639 1.000 44.39803 145 SER C C 1
ATOM 5514 O O . SER C 1 145 ? 118.35712 86.73174 21.29736 1.000 44.12894 145 SER C O 1
ATOM 5517 N N . GLU C 1 146 ? 118.74108 84.95104 20.00379 1.000 46.25612 146 GLU C N 1
ATOM 5518 C CA . GLU C 1 146 ? 120.15505 84.96665 20.35389 1.000 46.34232 146 GLU C CA 1
ATOM 5519 C C . GLU C 1 146 ? 120.82685 86.26757 19.88806 1.000 44.63246 146 GLU C C 1
ATOM 5520 O O . GLU C 1 146 ? 121.70428 86.81539 20.55488 1.000 43.87216 146 GLU C O 1
ATOM 5526 N N . GLU C 1 147 ? 120.41972 86.78385 18.74059 1.000 48.23798 147 GLU C N 1
ATOM 5527 C CA . GLU C 1 147 ? 120.99906 88.02624 18.23578 1.000 50.91938 147 GLU C CA 1
ATOM 5528 C C . GLU C 1 147 ? 120.70699 89.19892 19.17271 1.000 48.76078 147 GLU C C 1
ATOM 5529 O O . GLU C 1 147 ? 121.54693 90.11587 19.37380 1.000 49.13479 147 GLU C O 1
ATOM 5535 N N . ALA C 1 148 ? 119.50394 89.18792 19.72741 1.000 41.58684 148 ALA C N 1
ATOM 5536 C CA . ALA C 1 148 ? 119.08416 90.30047 20.55745 1.000 40.58602 148 ALA C CA 1
ATOM 5537 C C . ALA C 1 148 ? 119.77750 90.23444 21.92652 1.000 42.12929 148 ALA C C 1
ATOM 5538 O O . ALA C 1 148 ? 120.21395 91.27662 22.51128 1.000 44.57133 148 ALA C O 1
ATOM 5540 N N . LEU C 1 149 ? 119.90899 89.01272 22.42486 1.000 39.43192 149 LEU C N 1
ATOM 5541 C CA . LEU C 1 149 ? 120.61763 88.80016 23.66748 1.000 44.24016 149 LEU C CA 1
ATOM 5542 C C . LEU C 1 149 ? 122.13297 89.13562 23.51487 1.000 41.14508 149 LEU C C 1
ATOM 5543 O O . LEU C 1 149 ? 122.74037 89.80221 24.38609 1.000 36.15554 149 LEU C O 1
ATOM 5548 N N . ALA C 1 150 ? 122.74304 88.70554 22.40505 1.000 35.82570 150 ALA C N 1
ATOM 5549 C CA . ALA C 1 150 ? 124.13502 89.04535 22.12574 1.000 41.53742 150 ALA C CA 1
ATOM 5550 C C . ALA C 1 150 ? 124.31156 90.56913 22.05345 1.000 47.55984 150 ALA C C 1
ATOM 5551 O O . ALA C 1 150 ? 125.34507 91.16380 22.52599 1.000 44.01657 150 ALA C O 1
ATOM 5553 N N . TRP C 1 151 ? 123.31657 91.22206 21.44632 1.000 43.69486 151 TRP C N 1
ATOM 5554 C CA . TRP C 1 151 ? 123.37815 92.69299 21.34808 1.000 41.61130 151 TRP C CA 1
ATOM 5555 C C . TRP C 1 151 ? 123.41957 93.30089 22.74145 1.000 41.74574 151 TRP C C 1
ATOM 5556 O O . TRP C 1 151 ? 124.30215 94.15120 23.01964 1.000 39.92903 151 TRP C O 1
ATOM 5567 N N . ILE C 1 152 ? 122.46306 92.90976 23.59828 1.000 43.20635 152 ILE C N 1
ATOM 5568 C CA . ILE C 1 152 ? 122.45340 93.43439 24.98267 1.000 37.16572 152 ILE C CA 1
ATOM 5569 C C . ILE C 1 152 ? 123.80501 93.20740 25.68980 1.000 41.80405 152 ILE C C 1
ATOM 5570 O O . ILE C 1 152 ? 124.35833 94.13689 26.26175 1.000 37.29667 152 ILE C O 1
ATOM 5575 N N . LEU C 1 153 ? 124.31118 91.96516 25.62917 1.000 37.58216 153 LEU C N 1
ATOM 5576 C CA . LEU C 1 153 ? 125.53800 91.59061 26.35873 1.000 40.30307 153 LEU C CA 1
ATOM 5577 C C . LEU C 1 153 ? 126.77557 92.31888 25.81826 1.000 44.37228 153 LEU C C 1
ATOM 5578 O O . LEU C 1 153 ? 127.68068 92.68198 26.59443 1.000 38.60985 153 LEU C O 1
ATOM 5583 N N . ASP C 1 154 ? 126.76855 92.58958 24.50540 1.000 43.47581 154 ASP C N 1
ATOM 5584 C CA . ASP C 1 154 ? 127.83539 93.31181 23.80174 1.000 41.76420 154 ASP C CA 1
ATOM 5585 C C . ASP C 1 154 ? 127.74978 94.83508 23.97811 1.000 44.16934 154 ASP C C 1
ATOM 5586 O O . ASP C 1 154 ? 128.71725 95.51888 23.70452 1.000 46.64011 154 ASP C O 1
ATOM 5591 N N . ASN C 1 155 ? 126.59244 95.37325 24.38273 1.000 42.91225 155 ASN C N 1
ATOM 5592 C CA . ASN C 1 155 ? 126.43560 96.83134 24.53949 1.000 40.70314 155 ASN C CA 1
ATOM 5593 C C . ASN C 1 155 ? 125.98238 97.25521 25.93906 1.000 40.01140 155 ASN C C 1
ATOM 5594 O O . ASN C 1 155 ? 125.37990 98.30321 26.10070 1.000 46.38339 155 ASN C O 1
ATOM 5599 N N . ALA C 1 156 ? 126.24087 96.44724 26.95439 1.000 40.14607 156 ALA C N 1
ATOM 5600 C CA . ALA C 1 156 ? 125.76406 96.79758 28.28707 1.000 40.20957 156 ALA C CA 1
ATOM 5601 C C . ALA C 1 156 ? 126.61745 97.91301 28.88501 1.000 38.01856 156 ALA C C 1
ATOM 5602 O O . ALA C 1 156 ? 126.21023 98.51445 29.88482 1.000 38.26389 156 ALA C O 1
ATOM 5604 N N . ALA C 1 157 ? 127.79064 98.14575 28.30167 1.000 40.06288 157 ALA C N 1
ATOM 5605 C CA . ALA C 1 157 ? 128.59402 99.31829 28.72032 1.000 43.73051 157 ALA C CA 1
ATOM 5606 C C . ALA C 1 157 ? 128.79988 99.30816 30.24890 1.000 44.15412 157 ALA C C 1
ATOM 5607 O O . ALA C 1 157 ? 128.58461 100.31290 30.94686 1.000 38.46183 157 ALA C O 1
ATOM 5609 N N . ASN C 1 158 ? 129.16023 98.12220 30.75416 1.000 43.43997 158 ASN C N 1
ATOM 5610 C CA . ASN C 1 158 ? 129.52490 97.89472 32.16331 1.000 37.76681 158 ASN C CA 1
ATOM 5611 C C . ASN C 1 158 ? 128.33739 97.94738 33.09404 1.000 37.97170 158 ASN C C 1
ATOM 5612 O O . ASN C 1 158 ? 128.50035 97.80846 34.29337 1.000 39.81717 158 ASN C O 1
ATOM 5617 N N . VAL C 1 159 ? 127.11794 98.06690 32.55527 1.000 39.63157 159 VAL C N 1
ATOM 5618 C CA . VAL C 1 159 ? 125.92379 97.90032 33.36620 1.000 38.27033 159 VAL C CA 1
ATOM 5619 C C . VAL C 1 159 ? 125.69498 96.38557 33.58486 1.000 37.90292 159 VAL C C 1
ATOM 5620 O O . VAL C 1 159 ? 125.78529 95.63639 32.63769 1.000 37.65662 159 VAL C O 1
ATOM 5624 N N . PRO C 1 160 ? 125.50584 95.95776 34.83936 1.000 37.86333 160 PRO C N 1
ATOM 5625 C CA . PRO C 1 160 ? 125.32919 94.51621 35.10539 1.000 38.18617 160 PRO C CA 1
ATOM 5626 C C . PRO C 1 160 ? 124.06476 93.99300 34.39475 1.000 37.47131 160 PRO C C 1
ATOM 5627 O O . PRO C 1 160 ? 123.02640 94.65315 34.47180 1.000 37.75618 160 PRO C O 1
ATOM 5631 N N . VAL C 1 161 ? 124.19703 92.85617 33.71053 1.000 37.12779 161 VAL C N 1
ATOM 5632 C CA . VAL C 1 161 ? 123.04107 92.20873 33.09863 1.000 37.03718 161 VAL C CA 1
ATOM 5633 C C . VAL C 1 161 ? 122.66329 90.95404 33.89385 1.000 39.05171 161 VAL C C 1
ATOM 5634 O O . VAL C 1 161 ? 123.49964 90.04453 34.04540 1.000 36.45957 161 VAL C O 1
ATOM 5638 N N . PHE C 1 162 ? 121.44777 90.95497 34.45222 1.000 36.88316 162 PHE C N 1
ATOM 5639 C CA . PHE C 1 162 ? 120.89849 89.81706 35.13520 1.000 36.63989 162 PHE C CA 1
ATOM 5640 C C . PHE C 1 162 ? 120.06580 89.01602 34.07415 1.000 36.43670 162 PHE C C 1
ATOM 5641 O O . PHE C 1 162 ? 119.25014 89.62133 33.39015 1.000 36.63517 162 PHE C O 1
ATOM 5649 N N . VAL C 1 163 ? 120.30055 87.70970 33.92250 1.000 36.05767 163 VAL C N 1
ATOM 5650 C CA . VAL C 1 163 ? 119.62287 86.95613 32.86849 1.000 41.48750 163 VAL C CA 1
ATOM 5651 C C . VAL C 1 163 ? 118.75968 85.85550 33.49126 1.000 35.62084 163 VAL C C 1
ATOM 5652 O O . VAL C 1 163 ? 119.22603 85.06167 34.30386 1.000 35.40960 163 VAL C O 1
ATOM 5656 N N . ASP C 1 164 ? 117.48097 85.85622 33.10208 1.000 35.67010 164 ASP C N 1
ATOM 5657 C CA . ASP C 1 164 ? 116.53692 84.80655 33.43217 1.000 35.42652 164 ASP C CA 1
ATOM 5658 C C . ASP C 1 164 ? 116.49788 83.80043 32.24912 1.000 35.10552 164 ASP C C 1
ATOM 5659 O O . ASP C 1 164 ? 116.16595 84.21470 31.14350 1.000 35.20076 164 ASP C O 1
ATOM 5664 N N . PRO C 1 165 ? 116.89663 82.52206 32.47866 1.000 34.74255 165 PRO C N 1
ATOM 5665 C CA . PRO C 1 165 ? 117.07457 81.53787 31.40383 1.000 34.43311 165 PRO C CA 1
ATOM 5666 C C . PRO C 1 165 ? 115.72187 81.03208 30.81487 1.000 37.77049 165 PRO C C 1
ATOM 5667 O O . PRO C 1 165 ? 115.72222 80.43833 29.74477 1.000 34.11652 165 PRO C O 1
ATOM 5671 N N . VAL C 1 166 ? 114.62181 81.27799 31.52342 1.000 36.80075 166 VAL C N 1
ATOM 5672 C CA . VAL C 1 166 ? 113.24101 80.97390 31.08502 1.000 34.35009 166 VAL C CA 1
ATOM 5673 C C . VAL C 1 166 ? 112.84780 79.47223 30.98816 1.000 40.18814 166 VAL C C 1
ATOM 5674 O O . VAL C 1 166 ? 111.83496 79.08358 31.55634 1.000 37.77759 166 VAL C O 1
ATOM 5678 N N . SER C 1 167 ? 113.58706 78.66075 30.23077 1.000 34.89973 167 SER C N 1
ATOM 5679 C CA . SER C 1 167 ? 113.25180 77.20551 30.05490 1.000 33.66203 167 SER C CA 1
ATOM 5680 C C . SER C 1 167 ? 114.48289 76.41656 29.64702 1.000 40.13253 167 SER C C 1
ATOM 5681 O O . SER C 1 167 ? 115.50041 77.01572 29.28562 1.000 39.59094 167 SER C O 1
ATOM 5684 N N . ALA C 1 168 ? 114.40143 75.08189 29.70488 1.000 36.85950 168 ALA C N 1
ATOM 5685 C CA . ALA C 1 168 ? 115.53356 74.22817 29.37852 1.000 36.06411 168 ALA C CA 1
ATOM 5686 C C . ALA C 1 168 ? 115.83748 74.45338 27.91780 1.000 33.54138 168 ALA C C 1
ATOM 5687 O O . ALA C 1 168 ? 117.00918 74.53170 27.52497 1.000 37.57981 168 ALA C O 1
ATOM 5689 N N . TRP C 1 169 ? 114.78549 74.65685 27.14489 1.000 34.67405 169 TRP C N 1
ATOM 5690 C CA . TRP C 1 169 ? 114.93690 74.91682 25.69914 1.000 43.46471 169 TRP C CA 1
ATOM 5691 C C . TRP C 1 169 ? 115.56899 76.31404 25.38878 1.000 40.47455 169 TRP C C 1
ATOM 5692 O O . TRP C 1 169 ? 116.49117 76.43340 24.58024 1.000 38.61489 169 TRP C O 1
ATOM 5703 N N . LYS C 1 170 ? 115.06448 77.36956 26.02664 1.000 38.33914 170 LYS C N 1
ATOM 5704 C CA . LYS C 1 170 ? 115.50512 78.71866 25.68006 1.000 41.44704 170 LYS C CA 1
ATOM 5705 C C . LYS C 1 170 ? 116.80702 79.12820 26.36481 1.000 45.86472 170 LYS C C 1
ATOM 5706 O O . LYS C 1 170 ? 117.43387 80.07445 25.92313 1.000 40.76572 170 LYS C O 1
ATOM 5712 N N . CYS C 1 171 ? 117.23535 78.41161 27.39978 1.000 33.48075 171 CYS C N 1
ATOM 5713 C CA . CYS C 1 171 ? 118.41794 78.82608 28.15085 1.000 39.21894 171 CYS C CA 1
ATOM 5714 C C . CYS C 1 171 ? 119.69503 78.66930 27.35481 1.000 40.63659 171 CYS C C 1
ATOM 5715 O O . CYS C 1 171 ? 120.70093 79.32485 27.67237 1.000 33.87537 171 CYS C O 1
ATOM 5718 N N . VAL C 1 172 ? 119.68877 77.76550 26.36964 1.000 35.47078 172 VAL C N 1
ATOM 5719 C CA . VAL C 1 172 ? 120.99526 77.37554 25.77158 1.000 39.47768 172 VAL C CA 1
ATOM 5720 C C . VAL C 1 172 ? 121.68661 78.57581 25.10043 1.000 35.50256 172 VAL C C 1
ATOM 5721 O O . VAL C 1 172 ? 122.92299 78.59264 24.97814 1.000 35.58992 172 VAL C O 1
ATOM 5725 N N . LYS C 1 173 ? 120.93594 79.60671 24.72996 1.000 33.64367 173 LYS C N 1
ATOM 5726 C CA . LYS C 1 173 ? 121.56828 80.73302 24.02508 1.000 38.10593 173 LYS C CA 1
ATOM 5727 C C . LYS C 1 173 ? 122.59694 81.49217 24.90235 1.000 34.74535 173 LYS C C 1
ATOM 5728 O O . LYS C 1 173 ? 123.39434 82.33750 24.43959 1.000 39.16923 173 LYS C O 1
ATOM 5734 N N . VAL C 1 174 ? 122.60238 81.15100 26.18416 1.000 34.60314 174 VAL C N 1
ATOM 5735 C CA . VAL C 1 174 ? 123.45995 81.79840 27.18975 1.000 34.14495 174 VAL C CA 1
ATOM 5736 C C . VAL C 1 174 ? 124.84272 81.09404 27.32972 1.000 33.91370 174 VAL C C 1
ATOM 5737 O O . VAL C 1 174 ? 125.80432 81.70176 27.83232 1.000 34.02338 174 VAL C O 1
ATOM 5741 N N . ARG C 1 175 ? 124.91781 79.84739 26.82805 1.000 33.62110 175 ARG C N 1
ATOM 5742 C CA . ARG C 1 175 ? 126.05332 78.97486 27.13942 1.000 35.75840 175 ARG C CA 1
ATOM 5743 C C . ARG C 1 175 ? 127.37350 79.61311 26.71980 1.000 33.90558 175 ARG C C 1
ATOM 5744 O O . ARG C 1 175 ? 128.28949 79.66719 27.51413 1.000 33.42636 175 ARG C O 1
ATOM 5752 N N . ASP C 1 176 ? 127.43021 80.16295 25.50890 1.000 33.52712 176 ASP C N 1
ATOM 5753 C CA . ASP C 1 176 ? 128.66319 80.77934 25.00999 1.000 40.53012 176 ASP C CA 1
ATOM 5754 C C . ASP C 1 176 ? 128.95880 82.19110 25.52819 1.000 42.51100 176 ASP C C 1
ATOM 5755 O O . ASP C 1 176 ? 129.93547 82.79811 25.10809 1.000 38.37943 176 ASP C O 1
ATOM 5760 N N . ARG C 1 177 ? 128.11942 82.73636 26.39863 1.000 35.49761 177 ARG C N 1
ATOM 5761 C CA . ARG C 1 177 ? 128.23704 84.15338 26.80621 1.000 34.41608 177 ARG C CA 1
ATOM 5762 C C . ARG C 1 177 ? 128.11612 84.34421 28.30266 1.000 37.87449 177 ARG C C 1
ATOM 5763 O O . ARG C 1 177 ? 127.83372 85.47746 28.77850 1.000 34.80879 177 ARG C O 1
ATOM 5771 N N . LEU C 1 178 ? 128.37714 83.27441 29.05433 1.000 34.27274 178 LEU C N 1
ATOM 5772 C CA . LEU C 1 178 ? 128.39851 83.38591 30.53301 1.000 34.34454 178 LEU C CA 1
ATOM 5773 C C . LEU C 1 178 ? 129.37017 84.46933 31.01987 1.000 35.02745 178 LEU C C 1
ATOM 5774 O O . LEU C 1 178 ? 129.11740 85.10461 32.04016 1.000 34.73959 178 LEU C O 1
ATOM 5779 N N . ASN C 1 179 ? 130.47480 84.69220 30.29616 1.000 37.53306 179 ASN C N 1
ATOM 5780 C CA . ASN C 1 179 ? 131.42986 85.70965 30.77212 1.000 34.64910 179 ASN C CA 1
ATOM 5781 C C . ASN C 1 179 ? 130.90377 87.14082 30.60039 1.000 39.73230 179 ASN C C 1
ATOM 5782 O O . ASN C 1 179 ? 131.56935 88.07694 30.98731 1.000 36.71075 179 ASN C O 1
ATOM 5787 N N . GLN C 1 180 ? 129.74866 87.32764 29.98930 1.000 35.12468 180 GLN C N 1
ATOM 5788 C CA . GLN C 1 180 ? 129.15162 88.65600 29.85376 1.000 40.33075 180 GLN C CA 1
ATOM 5789 C C . GLN C 1 180 ? 127.98391 88.87295 30.79076 1.000 35.66761 180 GLN C C 1
ATOM 5790 O O . GLN C 1 180 ? 127.41717 89.95570 30.83801 1.000 35.98215 180 GLN C O 1
ATOM 5796 N N . ILE C 1 181 ? 127.61394 87.83835 31.53663 1.000 35.47739 181 ILE C N 1
ATOM 5797 C CA . ILE C 1 181 ? 126.42366 87.90352 32.39541 1.000 35.62014 181 ILE C CA 1
ATOM 5798 C C . ILE C 1 181 ? 126.82452 88.06598 33.86506 1.000 43.18413 181 ILE C C 1
ATOM 5799 O O . ILE C 1 181 ? 127.65854 87.30547 34.39139 1.000 35.45561 181 ILE C O 1
ATOM 5804 N N . HIS C 1 182 ? 126.23514 89.05588 34.52352 1.000 36.00303 182 HIS C N 1
ATOM 5805 C CA . HIS C 1 182 ? 126.55925 89.34027 35.91060 1.000 36.10499 182 HIS C CA 1
ATOM 5806 C C . HIS C 1 182 ? 125.99173 88.28607 36.85038 1.000 35.92926 182 HIS C C 1
ATOM 5807 O O . HIS C 1 182 ? 126.69151 87.72261 37.66152 1.000 35.77230 182 HIS C O 1
ATOM 5814 N N . THR C 1 183 ? 124.67524 88.03832 36.71243 1.000 35.96002 183 THR C N 1
ATOM 5815 C CA . THR C 1 183 ? 123.99627 87.08269 37.52982 1.000 35.79927 183 THR C CA 1
ATOM 5816 C C . THR C 1 183 ? 123.02890 86.23231 36.63830 1.000 35.60428 183 THR C C 1
ATOM 5817 O O . THR C 1 183 ? 122.26996 86.76635 35.81338 1.000 35.75620 183 THR C O 1
ATOM 5821 N N . LEU C 1 184 ? 123.14956 84.91162 36.77597 1.000 35.26372 184 LEU C N 1
ATOM 5822 C CA . LEU C 1 184 ? 122.32338 83.93138 36.06023 1.000 35.02688 184 LEU C CA 1
ATOM 5823 C C . LEU C 1 184 ? 121.52682 83.14129 37.07164 1.000 37.89520 184 LEU C C 1
ATOM 5824 O O . LEU C 1 184 ? 122.07281 82.71833 38.09803 1.000 34.81164 184 LEU C O 1
ATOM 5829 N N . LYS C 1 185 ? 120.22343 82.93437 36.75804 1.000 34.88885 185 LYS C N 1
ATOM 5830 C CA . LYS C 1 185 ? 119.36894 82.26837 37.70739 1.000 34.78195 185 LYS C CA 1
ATOM 5831 C C . LYS C 1 185 ? 118.70310 81.06394 37.06590 1.000 34.45484 185 LYS C C 1
ATOM 5832 O O . LYS C 1 185 ? 117.50355 81.06660 36.86368 1.000 34.47921 185 LYS C O 1
ATOM 5838 N N . PRO C 1 186 ? 119.46245 79.99188 36.84878 1.000 34.14241 186 PRO C N 1
ATOM 5839 C CA . PRO C 1 186 ? 118.85264 78.76027 36.31986 1.000 34.55218 186 PRO C CA 1
ATOM 5840 C C . PRO C 1 186 ? 118.15458 77.89549 37.38807 1.000 38.52515 186 PRO C C 1
ATOM 5841 O O . PRO C 1 186 ? 118.52558 77.97069 38.57565 1.000 36.30549 186 PRO C O 1
ATOM 5845 N N . ASN C 1 187 ? 117.14535 77.09206 36.97303 1.000 33.41672 187 ASN C N 1
ATOM 5846 C CA . ASN C 1 187 ? 116.70518 75.99347 37.83042 1.000 38.58640 187 ASN C CA 1
ATOM 5847 C C . ASN C 1 187 ? 117.55505 74.75283 37.55922 1.000 42.82905 187 ASN C C 1
ATOM 5848 O O . ASN C 1 187 ? 118.53199 74.80038 36.76935 1.000 35.60570 187 ASN C O 1
ATOM 5853 N N . ARG C 1 188 ? 117.22759 73.64795 38.22618 1.000 42.34440 188 ARG C N 1
ATOM 5854 C CA . ARG C 1 188 ? 118.00868 72.41625 38.05201 1.000 41.35318 188 ARG C CA 1
ATOM 5855 C C . ARG C 1 188 ? 118.13020 72.00353 36.57624 1.000 33.90188 188 ARG C C 1
ATOM 5856 O O . ARG C 1 188 ? 119.24682 71.77091 36.08608 1.000 40.27239 188 ARG C O 1
ATOM 5864 N N . LEU C 1 189 ? 117.01041 71.91805 35.89112 1.000 36.89921 189 LEU C N 1
ATOM 5865 C CA . LEU C 1 189 ? 117.00201 71.39351 34.52717 1.000 40.91166 189 LEU C CA 1
ATOM 5866 C C . LEU C 1 189 ? 117.81567 72.32361 33.59850 1.000 44.67442 189 LEU C C 1
ATOM 5867 O O . LEU C 1 189 ? 118.56088 71.85978 32.72152 1.000 38.66856 189 LEU C O 1
ATOM 5872 N N . GLU C 1 190 ? 117.64163 73.62887 33.77934 1.000 42.41724 190 GLU C N 1
ATOM 5873 C CA . GLU C 1 190 ? 118.41396 74.58943 33.01451 1.000 40.73028 190 GLU C CA 1
ATOM 5874 C C . GLU C 1 190 ? 119.92950 74.45897 33.25899 1.000 34.07876 190 GLU C C 1
ATOM 5875 O O . GLU C 1 190 ? 120.71454 74.49073 32.29792 1.000 32.57091 190 GLU C O 1
ATOM 5881 N N . ALA C 1 191 ? 120.34512 74.31254 34.52310 1.000 32.60056 191 ALA C N 1
ATOM 5882 C CA . ALA C 1 191 ? 121.75571 74.21572 34.84126 1.000 32.58143 191 ALA C CA 1
ATOM 5883 C C . ALA C 1 191 ? 122.37177 72.91779 34.30251 1.000 36.73257 191 ALA C C 1
ATOM 5884 O O . ALA C 1 191 ? 123.55759 72.83022 33.93795 1.000 32.75353 191 ALA C O 1
ATOM 5886 N N . GLU C 1 192 ? 121.57563 71.85995 34.34544 1.000 38.09224 192 GLU C N 1
ATOM 5887 C CA . GLU C 1 192 ? 122.00592 70.59935 33.78999 1.000 36.23340 192 GLU C CA 1
ATOM 5888 C C . GLU C 1 192 ? 122.15158 70.77643 32.28264 1.000 31.68745 192 GLU C C 1
ATOM 5889 O O . GLU C 1 192 ? 123.09533 70.31266 31.70874 1.000 31.57072 192 GLU C O 1
ATOM 5895 N N . THR C 1 193 ? 121.15943 71.38207 31.63899 1.000 31.80347 193 THR C N 1
ATOM 5896 C CA . THR C 1 193 ? 121.18719 71.54473 30.18624 1.000 31.80190 193 THR C CA 1
ATOM 5897 C C . THR C 1 193 ? 122.40180 72.38676 29.77428 1.000 34.74328 193 THR C C 1
ATOM 5898 O O . THR C 1 193 ? 123.05854 72.08215 28.78666 1.000 36.80780 193 THR C O 1
ATOM 5902 N N . LEU C 1 194 ? 122.70991 73.43172 30.54044 1.000 33.10424 194 LEU C N 1
ATOM 5903 C CA . LEU C 1 194 ? 123.79567 74.32191 30.14368 1.000 33.63892 194 LEU C CA 1
ATOM 5904 C C . LEU C 1 194 ? 125.14870 73.65146 30.34826 1.000 43.44052 194 LEU C C 1
ATOM 5905 O O . LEU C 1 194 ? 125.99522 73.65674 29.45267 1.000 32.23595 194 LEU C O 1
ATOM 5910 N N . SER C 1 195 ? 125.34326 73.09795 31.54265 1.000 32.18338 195 SER C N 1
ATOM 5911 C CA . SER C 1 195 ? 126.63519 72.54814 31.91624 1.000 32.94322 195 SER C CA 1
ATOM 5912 C C . SER C 1 195 ? 126.93957 71.19384 31.30095 1.000 35.05934 195 SER C C 1
ATOM 5913 O O . SER C 1 195 ? 128.12995 70.84790 31.20012 1.000 35.97023 195 SER C O 1
ATOM 5916 N N . GLY C 1 196 ? 125.89802 70.41579 31.00018 1.000 41.33543 196 GLY C N 1
ATOM 5917 C CA . GLY C 1 196 ? 126.02693 69.02109 30.58408 1.000 44.26518 196 GLY C CA 1
ATOM 5918 C C . GLY C 1 196 ? 126.39940 68.09370 31.74772 1.000 48.85195 196 GLY C C 1
ATOM 5919 O O . GLY C 1 196 ? 126.95909 67.03030 31.52579 1.000 51.73220 196 GLY C O 1
ATOM 5920 N N . ILE C 1 197 ? 126.11689 68.49280 32.99190 1.000 48.46712 197 ILE C N 1
ATOM 5921 C CA . ILE C 1 197 ? 126.48542 67.71412 34.18791 1.000 46.24728 197 ILE C CA 1
ATOM 5922 C C . ILE C 1 197 ? 125.20284 67.44893 34.92610 1.000 46.10561 197 ILE C C 1
ATOM 5923 O O . ILE C 1 197 ? 124.48508 68.39830 35.23393 1.000 41.62208 197 ILE C O 1
ATOM 5928 N N . ALA C 1 198 ? 124.87269 66.18549 35.21524 1.000 45.20173 198 ALA C N 1
ATOM 5929 C CA . ALA C 1 198 ? 123.58364 65.92258 35.88937 1.000 44.28826 198 ALA C CA 1
ATOM 5930 C C . ALA C 1 198 ? 123.62198 66.43576 37.31083 1.000 37.72420 198 ALA C C 1
ATOM 5931 O O . ALA C 1 198 ? 124.66808 66.35514 37.99732 1.000 40.33786 198 ALA C O 1
ATOM 5933 N N . LEU C 1 199 ? 122.49489 66.99907 37.71899 1.000 46.16359 199 LEU C N 1
ATOM 5934 C CA . LEU C 1 199 ? 122.28999 67.46842 39.07590 1.000 48.59332 199 LEU C CA 1
ATOM 5935 C C . LEU C 1 199 ? 121.38802 66.42613 39.76684 1.000 54.34461 199 LEU C C 1
ATOM 5936 O O . LEU C 1 199 ? 120.16023 66.63343 39.92160 1.000 51.35162 199 LEU C O 1
ATOM 5941 N N . SER C 1 200 ? 122.02560 65.31549 40.14917 1.000 58.12483 200 SER C N 1
ATOM 5942 C CA . SER C 1 200 ? 121.34095 64.13663 40.67542 1.000 66.59931 200 SER C CA 1
ATOM 5943 C C . SER C 1 200 ? 120.96320 64.44592 42.09333 1.000 69.15643 200 SER C C 1
ATOM 5944 O O . SER C 1 200 ? 119.80604 64.35459 42.47990 1.000 69.89197 200 SER C O 1
ATOM 5947 N N . GLY C 1 201 ? 121.96357 64.85488 42.85966 1.000 65.46200 201 GLY C N 1
ATOM 5948 C CA . GLY C 1 201 ? 121.72119 65.26376 44.21891 1.000 67.71508 201 GLY C CA 1
ATOM 5949 C C . GLY C 1 201 ? 122.45071 66.55182 44.53902 1.000 64.41103 201 GLY C C 1
ATOM 5950 O O . GLY C 1 201 ? 123.05415 67.18993 43.66757 1.000 61.26867 201 GLY C O 1
ATOM 5951 N N . ARG C 1 202 ? 122.39949 66.92079 45.80869 1.000 54.59645 202 ARG C N 1
ATOM 5952 C CA . ARG C 1 202 ? 122.99356 68.14289 46.25275 1.000 45.26928 202 ARG C CA 1
ATOM 5953 C C . ARG C 1 202 ? 124.50609 68.04999 46.08528 1.000 58.26819 202 ARG C C 1
ATOM 5954 O O . ARG C 1 202 ? 125.22228 69.07918 45.87161 1.000 55.19668 202 ARG C O 1
ATOM 5962 N N . ASP C 1 203 ? 124.98532 66.80368 46.11799 1.000 55.43053 203 ASP C N 1
ATOM 5963 C CA . ASP C 1 203 ? 126.42565 66.54381 46.03668 1.000 55.71066 203 ASP C CA 1
ATOM 5964 C C . ASP C 1 203 ? 127.02313 67.05689 44.72540 1.000 45.77716 203 ASP C C 1
ATOM 5965 O O . ASP C 1 203 ? 128.23762 67.19106 44.60356 1.000 47.84866 203 ASP C O 1
ATOM 5970 N N . ASP C 1 204 ? 126.15891 67.32114 43.74743 1.000 44.50387 204 ASP C N 1
ATOM 5971 C CA . ASP C 1 204 ? 126.60718 67.69032 42.40738 1.000 46.10472 204 ASP C CA 1
ATOM 5972 C C . ASP C 1 204 ? 126.77830 69.22512 42.19825 1.000 44.75710 204 ASP C C 1
ATOM 5973 O O . ASP C 1 204 ? 127.39700 69.63361 41.21946 1.000 43.97382 204 ASP C O 1
ATOM 5978 N N . VAL C 1 205 ? 126.25940 70.05708 43.10530 1.000 41.67089 205 VAL C N 1
ATOM 5979 C CA . VAL C 1 205 ? 126.12433 71.48657 42.73352 1.000 38.38378 205 VAL C CA 1
ATOM 5980 C C . VAL C 1 205 ? 127.51809 72.13308 42.59699 1.000 40.61790 205 VAL C C 1
ATOM 5981 O O . VAL C 1 205 ? 127.70135 72.93588 41.69775 1.000 41.89797 205 VAL C O 1
ATOM 5985 N N . ALA C 1 206 ? 128.49953 71.71301 43.42155 1.000 38.56875 206 ALA C N 1
ATOM 5986 C CA . ALA C 1 206 ? 129.79987 72.34624 43.45051 1.000 43.72373 206 ALA C CA 1
ATOM 5987 C C . ALA C 1 206 ? 130.45624 72.20686 42.09200 1.000 47.35291 206 ALA C C 1
ATOM 5988 O O . ALA C 1 206 ? 131.00745 73.16676 41.52408 1.000 42.68293 206 ALA C O 1
ATOM 5990 N N . LYS C 1 207 ? 130.31728 71.00216 41.56155 1.000 42.11328 207 LYS C N 1
ATOM 5991 C CA . LYS C 1 207 ? 130.89265 70.64621 40.29147 1.000 43.24183 207 LYS C CA 1
ATOM 5992 C C . LYS C 1 207 ? 130.20782 71.49545 39.17695 1.000 36.20840 207 LYS C C 1
ATOM 5993 O O . LYS C 1 207 ? 130.87352 72.06763 38.30174 1.000 37.71986 207 LYS C O 1
ATOM 5999 N N . VAL C 1 208 ? 128.88854 71.57439 39.23009 1.000 32.10811 208 VAL C N 1
ATOM 6000 C CA . VAL C 1 208 ? 128.14042 72.38627 38.26080 1.000 41.64902 208 VAL C CA 1
ATOM 6001 C C . VAL C 1 208 ? 128.52751 73.87662 38.39958 1.000 40.31289 208 VAL C C 1
ATOM 6002 O O . VAL C 1 208 ? 128.78312 74.53964 37.38976 1.000 34.17374 208 VAL C O 1
ATOM 6006 N N . ALA C 1 209 ? 128.66282 74.34503 39.63904 1.000 32.70762 209 ALA C N 1
ATOM 6007 C CA . ALA C 1 209 ? 129.03526 75.73015 39.84538 1.000 37.99254 209 ALA C CA 1
ATOM 6008 C C . ALA C 1 209 ? 130.45821 75.92317 39.31889 1.000 41.66416 209 ALA C C 1
ATOM 6009 O O . ALA C 1 209 ? 130.71202 76.94115 38.65764 1.000 37.84400 209 ALA C O 1
ATOM 6011 N N . ALA C 1 210 ? 131.36673 74.93247 39.50792 1.000 34.38987 210 ALA C N 1
ATOM 6012 C CA . ALA C 1 210 ? 132.74121 75.18655 39.10889 1.000 33.24683 210 ALA C CA 1
ATOM 6013 C C . ALA C 1 210 ? 132.73393 75.28322 37.58767 1.000 36.55528 210 ALA C C 1
ATOM 6014 O O . ALA C 1 210 ? 133.45564 76.11733 37.01675 1.000 38.31454 210 ALA C O 1
ATOM 6016 N N . TRP C 1 211 ? 131.84840 74.50460 36.96083 1.000 32.53763 211 TRP C N 1
ATOM 6017 C CA . TRP C 1 211 ? 131.73177 74.55785 35.51217 1.000 34.99837 211 TRP C CA 1
ATOM 6018 C C . TRP C 1 211 ? 131.32346 75.98984 35.06594 1.000 34.81966 211 TRP C C 1
ATOM 6019 O O . TRP C 1 211 ? 131.94099 76.54911 34.14417 1.000 32.82565 211 TRP C O 1
ATOM 6030 N N . PHE C 1 212 ? 130.28334 76.54470 35.72139 1.000 32.95260 212 PHE C N 1
ATOM 6031 C CA . PHE C 1 212 ? 129.78995 77.83830 35.35629 1.000 33.22880 212 PHE C CA 1
ATOM 6032 C C . PHE C 1 212 ? 130.90646 78.89750 35.54512 1.000 33.40917 212 PHE C C 1
ATOM 6033 O O . PHE C 1 212 ? 131.05768 79.74717 34.70418 1.000 34.46248 212 PHE C O 1
ATOM 6041 N N . HIS C 1 213 ? 131.65116 78.77482 36.63440 1.000 33.39292 213 HIS C N 1
ATOM 6042 C CA . HIS C 1 213 ? 132.67182 79.76823 36.88617 1.000 33.55324 213 HIS C CA 1
ATOM 6043 C C . HIS C 1 213 ? 133.87740 79.59869 35.93145 1.000 40.91687 213 HIS C C 1
ATOM 6044 O O . HIS C 1 213 ? 134.49620 80.62775 35.56392 1.000 33.55619 213 HIS C O 1
ATOM 6051 N N . GLN C 1 214 ? 134.20972 78.36546 35.51502 1.000 33.12930 214 GLN C N 1
ATOM 6052 C CA . GLN C 1 214 ? 135.32464 78.16334 34.54360 1.000 33.95005 214 GLN C CA 1
ATOM 6053 C C . GLN C 1 214 ? 134.93690 78.74642 33.18670 1.000 33.06622 214 GLN C C 1
ATOM 6054 O O . GLN C 1 214 ? 135.79762 79.18533 32.39195 1.000 36.60399 214 GLN C O 1
ATOM 6060 N N . HIS C 1 215 ? 133.63321 78.79396 32.96565 1.000 33.14218 215 HIS C N 1
ATOM 6061 C CA . HIS C 1 215 ? 133.10606 79.38765 31.75464 1.000 33.24477 215 HIS C CA 1
ATOM 6062 C C . HIS C 1 215 ? 132.78142 80.88429 31.85398 1.000 33.57006 215 HIS C C 1
ATOM 6063 O O . HIS C 1 215 ? 132.24471 81.42329 30.92546 1.000 34.53609 215 HIS C O 1
ATOM 6070 N N . GLY C 1 216 ? 133.23793 81.54407 32.91865 1.000 33.71467 216 GLY C N 1
ATOM 6071 C CA . GLY C 1 216 ? 133.22718 82.98653 33.02397 1.000 38.78449 216 GLY C CA 1
ATOM 6072 C C . GLY C 1 216 ? 132.02458 83.60119 33.73220 1.000 34.48120 216 GLY C C 1
ATOM 6073 O O . GLY C 1 216 ? 131.95542 84.82144 33.77970 1.000 35.33493 216 GLY C O 1
ATOM 6074 N N . LEU C 1 217 ? 131.09956 82.79766 34.28355 1.000 34.17526 217 LEU C N 1
ATOM 6075 C CA . LEU C 1 217 ? 129.96579 83.36153 35.00610 1.000 34.40388 217 LEU C CA 1
ATOM 6076 C C . LEU C 1 217 ? 130.33543 83.97134 36.34868 1.000 44.08107 217 LEU C C 1
ATOM 6077 O O . LEU C 1 217 ? 130.87264 83.29788 37.19583 1.000 34.42380 217 LEU C O 1
ATOM 6082 N N . ASN C 1 218 ? 129.97120 85.25019 36.52854 1.000 34.89166 218 ASN C N 1
ATOM 6083 C CA . ASN C 1 218 ? 130.24646 85.99497 37.75249 1.000 35.25322 218 ASN C CA 1
ATOM 6084 C C . ASN C 1 218 ? 129.51307 85.39413 38.96291 1.000 35.07043 218 ASN C C 1
ATOM 6085 O O . ASN C 1 218 ? 130.10849 85.08303 39.98444 1.000 35.00647 218 ASN C O 1
ATOM 6090 N N . ARG C 1 219 ? 128.18125 85.27542 38.84006 1.000 35.13131 219 ARG C N 1
ATOM 6091 C CA . ARG C 1 219 ? 127.36305 84.85699 39.95627 1.000 35.14059 219 ARG C CA 1
ATOM 6092 C C . ARG C 1 219 ? 126.26899 83.89377 39.44796 1.000 34.95294 219 ARG C C 1
ATOM 6093 O O . ARG C 1 219 ? 125.61878 84.14450 38.45181 1.000 35.00523 219 ARG C O 1
ATOM 6101 N N . LEU C 1 220 ? 126.14437 82.79911 40.16536 1.000 34.82920 220 LEU C N 1
ATOM 6102 C CA . LEU C 1 220 ? 125.14549 81.76832 39.91122 1.000 34.52050 220 LEU C CA 1
ATOM 6103 C C . LEU C 1 220 ? 124.11283 81.76471 41.04132 1.000 34.61863 220 LEU C C 1
ATOM 6104 O O . LEU C 1 220 ? 124.46315 81.62509 42.21313 1.000 34.62696 220 LEU C O 1
ATOM 6109 N N . VAL C 1 221 ? 122.83840 81.85554 40.66561 1.000 34.67594 221 VAL C N 1
ATOM 6110 C CA . VAL C 1 221 ? 121.79092 81.64386 41.64436 1.000 40.04258 221 VAL C CA 1
ATOM 6111 C C . VAL C 1 221 ? 120.95462 80.42580 41.14449 1.000 39.72430 221 VAL C C 1
ATOM 6112 O O . VAL C 1 221 ? 120.17429 80.54801 40.23648 1.000 36.78621 221 VAL C O 1
ATOM 6116 N N . LEU C 1 222 ? 121.26181 79.25668 41.69964 1.000 37.06380 222 LEU C N 1
ATOM 6117 C CA . LEU C 1 222 ? 120.77394 77.96676 41.25652 1.000 40.26466 222 LEU C CA 1
ATOM 6118 C C . LEU C 1 222 ? 119.58382 77.51055 42.10431 1.000 34.07886 222 LEU C C 1
ATOM 6119 O O . LEU C 1 222 ? 119.77662 77.16772 43.25912 1.000 34.58388 222 LEU C O 1
ATOM 6124 N N . SER C 1 223 ? 118.37607 77.55808 41.58835 1.000 33.72118 223 SER C N 1
ATOM 6125 C CA . SER C 1 223 ? 117.27528 77.11843 42.47191 1.000 54.71977 223 SER C CA 1
ATOM 6126 C C . SER C 1 223 ? 116.99198 75.64429 42.20831 1.000 53.06602 223 SER C C 1
ATOM 6127 O O . SER C 1 223 ? 116.94648 75.18476 41.05503 1.000 44.85336 223 SER C O 1
ATOM 6130 N N . MET C 1 224 ? 116.91885 74.90514 43.30686 1.000 46.54710 224 MET C N 1
ATOM 6131 C CA . MET C 1 224 ? 116.88581 73.45538 43.27543 1.000 42.08567 224 MET C CA 1
ATOM 6132 C C . MET C 1 224 ? 115.57467 72.93068 43.85028 1.000 42.28824 224 MET C C 1
ATOM 6133 O O . MET C 1 224 ? 115.57378 71.90043 44.49874 1.000 52.77157 224 MET C O 1
ATOM 6138 N N . GLY C 1 225 ? 114.51346 73.70702 43.69135 1.000 42.96440 225 GLY C N 1
ATOM 6139 C CA . GLY C 1 225 ? 113.19331 73.37036 44.19816 1.000 52.42511 225 GLY C CA 1
ATOM 6140 C C . GLY C 1 225 ? 113.20363 73.14184 45.70603 1.000 60.64347 225 GLY C C 1
ATOM 6141 O O . GLY C 1 225 ? 113.56789 74.04138 46.48511 1.000 55.42816 225 GLY C O 1
ATOM 6142 N N . GLY C 1 226 ? 112.84930 71.91639 46.10106 1.000 61.30714 226 GLY C N 1
ATOM 6143 C CA . GLY C 1 226 ? 112.75147 71.54666 47.49722 1.000 57.23645 226 GLY C CA 1
ATOM 6144 C C . GLY C 1 226 ? 114.07644 71.64808 48.22052 1.000 57.91486 226 GLY C C 1
ATOM 6145 O O . GLY C 1 226 ? 114.10300 71.93221 49.41683 1.000 54.67242 226 GLY C O 1
ATOM 6146 N N . ASP C 1 227 ? 115.17410 71.43732 47.48421 1.000 52.90555 227 ASP C N 1
ATOM 6147 C CA . ASP C 1 227 ? 116.51985 71.49435 48.03865 1.000 55.18642 227 ASP C CA 1
ATOM 6148 C C . ASP C 1 227 ? 116.97858 72.90151 48.43290 1.000 47.69062 227 ASP C C 1
ATOM 6149 O O . ASP C 1 227 ? 117.94951 73.04967 49.16335 1.000 52.93981 227 ASP C O 1
ATOM 6154 N N . GLY C 1 228 ? 116.27343 73.92763 47.97202 1.000 43.82075 228 GLY C N 1
ATOM 6155 C CA . GLY C 1 228 ? 116.63622 75.30114 48.28305 1.000 51.26475 228 GLY C CA 1
ATOM 6156 C C . GLY C 1 228 ? 117.28070 76.05186 47.11510 1.000 51.83960 228 GLY C C 1
ATOM 6157 O O . GLY C 1 228 ? 116.96055 75.82996 45.93874 1.000 52.12329 228 GLY C O 1
ATOM 6158 N N . VAL C 1 229 ? 118.18450 76.96266 47.44180 1.000 44.93028 229 VAL C N 1
ATOM 6159 C CA . VAL C 1 229 ? 118.93426 77.70768 46.41705 1.000 39.77575 229 VAL C CA 1
ATOM 6160 C C . VAL C 1 229 ? 120.42956 77.53350 46.72245 1.000 46.39488 229 VAL C C 1
ATOM 6161 O O . VAL C 1 229 ? 120.87605 77.69544 47.85665 1.000 42.98949 229 VAL C O 1
ATOM 6165 N N . TYR C 1 230 ? 121.19438 77.11620 45.73279 1.000 38.22656 230 TYR C N 1
ATOM 6166 C CA . TYR C 1 230 ? 122.64372 77.13075 45.90508 1.000 37.48968 230 TYR C CA 1
ATOM 6167 C C . TYR C 1 230 ? 123.17263 78.41328 45.22506 1.000 34.03811 230 TYR C C 1
ATOM 6168 O O . TYR C 1 230 ? 122.81924 78.69644 44.09072 1.000 42.40494 230 TYR C O 1
ATOM 6177 N N . TYR C 1 231 ? 123.93779 79.25210 45.93406 1.000 34.35938 231 TYR C N 1
ATOM 6178 C CA . TYR C 1 231 ? 124.45776 80.46589 45.28172 1.000 39.07570 231 TYR C CA 1
ATOM 6179 C C . TYR C 1 231 ? 125.98599 80.40843 45.28279 1.000 44.67086 231 TYR C C 1
ATOM 6180 O O . TYR C 1 231 ? 126.62803 79.84809 46.20212 1.000 37.22960 231 TYR C O 1
ATOM 6189 N N . SER C 1 232 ? 126.56936 80.96010 44.23087 1.000 34.48168 232 SER C N 1
ATOM 6190 C CA . SER C 1 232 ? 128.03352 80.87501 44.08189 1.000 34.38745 232 SER C CA 1
ATOM 6191 C C . SER C 1 232 ? 128.56286 82.07406 43.31769 1.000 34.59314 232 SER C C 1
ATOM 6192 O O . SER C 1 232 ? 128.04868 82.39975 42.26407 1.000 34.64018 232 SER C O 1
ATOM 6195 N N . ASP C 1 233 ? 129.59414 82.70847 43.85919 1.000 34.70800 233 ASP C N 1
ATOM 6196 C CA . ASP C 1 233 ? 130.27126 83.85203 43.27789 1.000 37.62512 233 ASP C CA 1
ATOM 6197 C C . ASP C 1 233 ? 131.67623 83.40059 42.75649 1.000 35.28014 233 ASP C C 1
ATOM 6198 O O . ASP C 1 233 ? 132.33998 82.65260 43.43711 1.000 34.50110 233 ASP C O 1
ATOM 6203 N N . ILE C 1 234 ? 132.06070 83.80647 41.54829 1.000 34.66497 234 ILE C N 1
ATOM 6204 C CA . ILE C 1 234 ? 133.33787 83.45974 40.97916 1.000 34.46974 234 ILE C CA 1
ATOM 6205 C C . ILE C 1 234 ? 134.49581 83.81685 41.92473 1.000 39.53419 234 ILE C C 1
ATOM 6206 O O . ILE C 1 234 ? 135.59839 83.24931 41.80947 1.000 34.71222 234 ILE C O 1
ATOM 6211 N N . ARG C 1 235 ? 134.26405 84.77176 42.83669 1.000 37.33182 235 ARG C N 1
ATOM 6212 C CA . ARG C 1 235 ? 135.32241 85.24683 43.74300 1.000 34.83580 235 ARG C CA 1
ATOM 6213 C C . ARG C 1 235 ? 135.48417 84.35068 44.94546 1.000 36.24272 235 ARG C C 1
ATOM 6214 O O . ARG C 1 235 ? 136.38881 84.56794 45.78885 1.000 39.49774 235 ARG C O 1
ATOM 6222 N N . GLY C 1 236 ? 134.61902 83.34113 45.05500 1.000 35.22119 236 GLY C N 1
ATOM 6223 C CA . GLY C 1 236 ? 134.83099 82.38622 46.12960 1.000 44.12214 236 GLY C CA 1
ATOM 6224 C C . GLY C 1 236 ? 133.68783 82.09561 47.08915 1.000 43.33109 236 GLY C C 1
ATOM 6225 O O . GLY C 1 236 ? 133.66852 81.03988 47.67838 1.000 43.61451 236 GLY C O 1
ATOM 6226 N N . GLU C 1 237 ? 132.78102 83.05061 47.28417 1.000 40.89831 237 GLU C N 1
ATOM 6227 C CA . GLU C 1 237 ? 131.66250 82.86800 48.19399 1.000 41.43375 237 GLU C CA 1
ATOM 6228 C C . GLU C 1 237 ? 130.61686 81.91685 47.60796 1.000 37.13550 237 GLU C C 1
ATOM 6229 O O . GLU C 1 237 ? 130.19207 82.07648 46.47510 1.000 38.11207 237 GLU C O 1
ATOM 6235 N N . ASN C 1 238 ? 130.21982 80.92893 48.38659 1.000 39.47088 238 ASN C N 1
ATOM 6236 C CA . ASN C 1 238 ? 129.17017 80.02896 47.95652 1.000 36.41904 238 ASN C CA 1
ATOM 6237 C C . ASN C 1 238 ? 128.41818 79.52182 49.16766 1.000 45.97004 238 ASN C C 1
ATOM 6238 O O . ASN C 1 238 ? 128.92828 79.54517 50.28511 1.000 39.48928 238 ASN C O 1
ATOM 6243 N N . GLY C 1 239 ? 127.18284 79.08891 48.96877 1.000 46.87584 239 GLY C N 1
ATOM 6244 C CA . GLY C 1 239 ? 126.48338 78.47150 50.07257 1.000 49.59417 239 GLY C CA 1
ATOM 6245 C C . GLY C 1 239 ? 125.09807 78.04218 49.64329 1.000 45.16941 239 GLY C C 1
ATOM 6246 O O . GLY C 1 239 ? 124.66633 78.38628 48.54168 1.000 38.63019 239 GLY C O 1
ATOM 6247 N N . TRP C 1 240 ? 124.42665 77.30382 50.52737 1.000 47.96534 240 TRP C N 1
ATOM 6248 C CA . TRP C 1 240 ? 123.02109 76.87119 50.36847 1.000 45.24945 240 TRP C CA 1
ATOM 6249 C C . TRP C 1 240 ? 122.11538 77.81383 51.16345 1.000 48.80401 240 TRP C C 1
ATOM 6250 O O . TRP C 1 240 ? 122.46549 78.22186 52.25490 1.000 51.44347 240 TRP C O 1
ATOM 6261 N N . SER C 1 241 ? 120.96178 78.18094 50.61772 1.000 44.72286 241 SER C N 1
ATOM 6262 C CA . SER C 1 241 ? 119.91820 78.80181 51.40700 1.000 46.69326 241 SER C CA 1
ATOM 6263 C C . SER C 1 241 ? 118.64449 77.89641 51.37906 1.000 50.72585 241 SER C C 1
ATOM 6264 O O . SER C 1 241 ? 118.15144 77.58383 50.28698 1.000 46.14616 241 SER C O 1
ATOM 6267 N N . ALA C 1 242 ? 118.15329 77.45454 52.54875 1.000 53.71167 242 ALA C N 1
ATOM 6268 C CA . ALA C 1 242 ? 116.95928 76.56054 52.63129 1.000 54.98517 242 ALA C CA 1
ATOM 6269 C C . ALA C 1 242 ? 115.70237 77.26461 52.19717 1.000 54.67466 242 ALA C C 1
ATOM 6270 O O . ALA C 1 242 ? 115.57798 78.47955 52.37572 1.000 59.04623 242 ALA C O 1
ATOM 6272 N N . PRO C 1 243 ? 114.75639 76.49568 51.61944 1.000 62.39844 243 PRO C N 1
ATOM 6273 C CA . PRO C 1 243 ? 113.52065 77.12971 51.16725 1.000 61.09058 243 PRO C CA 1
ATOM 6274 C C . PRO C 1 243 ? 112.74471 77.71658 52.34587 1.000 61.85767 243 PRO C C 1
ATOM 6275 O O . PRO C 1 243 ? 112.88374 77.24290 53.49802 1.000 56.58290 243 PRO C O 1
ATOM 6279 N N . ILE C 1 244 ? 111.96828 78.75551 52.04054 1.000 63.27347 244 ILE C N 1
ATOM 6280 C CA . ILE C 1 244 ? 111.03878 79.34443 52.98355 1.000 65.78037 244 ILE C CA 1
ATOM 6281 C C . ILE C 1 244 ? 109.74067 78.54549 52.90807 1.000 72.34136 244 ILE C C 1
ATOM 6282 O O . ILE C 1 244 ? 109.05880 78.59314 51.88225 1.000 70.66057 244 ILE C O 1
ATOM 6287 N N . LYS C 1 245 ? 109.43540 77.78959 53.96910 1.000 76.63450 245 LYS C N 1
ATOM 6288 C CA . LYS C 1 245 ? 108.23907 76.94580 54.02459 1.000 77.95076 245 LYS C CA 1
ATOM 6289 C C . LYS C 1 245 ? 107.00053 77.79610 53.71368 1.000 74.15519 245 LYS C C 1
ATOM 6290 O O . LYS C 1 245 ? 106.70648 78.78002 54.40029 1.000 72.06925 245 LYS C O 1
ATOM 6296 N N . THR C 1 246 ? 106.29817 77.41671 52.65061 1.000 70.68323 246 THR C N 1
ATOM 6297 C CA . THR C 1 246 ? 105.22020 78.23136 52.08850 1.000 76.69807 246 THR C CA 1
ATOM 6298 C C . THR C 1 246 ? 104.01873 77.33498 51.85353 1.000 80.46394 246 THR C C 1
ATOM 6299 O O . THR C 1 246 ? 104.16636 76.13814 51.54098 1.000 79.46061 246 THR C O 1
ATOM 6303 N N . ASN C 1 247 ? 102.83290 77.91161 52.02960 1.000 81.23184 247 ASN C N 1
ATOM 6304 C CA . ASN C 1 247 ? 101.63693 77.24502 51.58278 1.000 80.93714 247 ASN C CA 1
ATOM 6305 C C . ASN C 1 247 ? 101.49105 77.66077 50.12203 1.000 73.90972 247 ASN C C 1
ATOM 6306 O O . ASN C 1 247 ? 101.08863 78.79430 49.79822 1.000 69.80764 247 ASN C O 1
ATOM 6311 N N . VAL C 1 248 ? 101.85002 76.72798 49.24555 1.000 76.82784 248 VAL C N 1
ATOM 6312 C CA . VAL C 1 248 ? 101.90724 76.98795 47.81406 1.000 83.87153 248 VAL C CA 1
ATOM 6313 C C . VAL C 1 248 ? 100.51257 76.92113 47.19420 1.000 91.32401 248 VAL C C 1
ATOM 6314 O O . VAL C 1 248 ? 99.82210 75.90249 47.28075 1.000 96.31418 248 VAL C O 1
ATOM 6318 N N . ILE C 1 249 ? 100.10595 78.03344 46.58953 1.000 92.44970 249 ILE C N 1
ATOM 6319 C CA . ILE C 1 249 ? 98.80503 78.17333 45.94460 1.000 95.05011 249 ILE C CA 1
ATOM 6320 C C . ILE C 1 249 ? 98.92215 78.18203 44.40902 1.000 98.50406 249 ILE C C 1
ATOM 6321 O O . ILE C 1 249 ? 98.07275 77.64526 43.68783 1.000 100.54296 249 ILE C O 1
ATOM 6326 N N . ASN C 1 250 ? 100.01986 78.75576 43.93089 1.000 97.90957 250 ASN C N 1
ATOM 6327 C CA . ASN C 1 250 ? 100.24617 79.00225 42.51357 1.000 93.94605 250 ASN C CA 1
ATOM 6328 C C . ASN C 1 250 ? 101.73502 79.19472 42.27350 1.000 92.27935 250 ASN C C 1
ATOM 6329 O O . ASN C 1 250 ? 102.29571 80.22333 42.66359 1.000 93.92150 250 ASN C O 1
ATOM 6334 N N . VAL C 1 251 ? 102.36261 78.19713 41.64997 1.000 87.23751 251 VAL C N 1
ATOM 6335 C CA . VAL C 1 251 ? 103.80748 78.19876 41.42962 1.000 80.13708 251 VAL C CA 1
ATOM 6336 C C . VAL C 1 251 ? 104.23659 79.11134 40.26597 1.000 75.05806 251 VAL C C 1
ATOM 6337 O O . VAL C 1 251 ? 105.40653 79.49040 40.16012 1.000 77.12103 251 VAL C O 1
ATOM 6341 N N . THR C 1 252 ? 103.29545 79.45075 39.39300 1.000 70.30959 252 THR C N 1
ATOM 6342 C CA . THR C 1 252 ? 103.55954 80.41399 38.33617 1.000 73.43310 252 THR C CA 1
ATOM 6343 C C . THR C 1 252 ? 103.96714 81.75373 38.95142 1.000 78.50243 252 THR C C 1
ATOM 6344 O O . THR C 1 252 ? 103.28561 82.29710 39.85837 1.000 86.34681 252 THR C O 1
ATOM 6348 N N . GLY C 1 253 ? 105.07366 82.29113 38.45622 1.000 60.16865 253 GLY C N 1
ATOM 6349 C CA . GLY C 1 253 ? 105.53459 83.58545 38.95046 1.000 56.64924 253 GLY C CA 1
ATOM 6350 C C . GLY C 1 253 ? 106.58522 83.56132 40.06075 1.000 49.32689 253 GLY C C 1
ATOM 6351 O O . GLY C 1 253 ? 107.11029 84.61853 40.42088 1.000 48.99687 253 GLY C O 1
ATOM 6352 N N . ALA C 1 254 ? 106.90648 82.38107 40.59928 1.000 45.32445 254 ALA C N 1
ATOM 6353 C CA . ALA C 1 254 ? 107.87735 82.28639 41.70325 1.000 50.16268 254 ALA C CA 1
ATOM 6354 C C . ALA C 1 254 ? 109.29042 82.72281 41.25267 1.000 50.85391 254 ALA C C 1
ATOM 6355 O O . ALA C 1 254 ? 109.98214 83.48007 41.96590 1.000 45.77320 254 ALA C O 1
ATOM 6357 N N . GLY C 1 255 ? 109.69246 82.23029 40.07279 1.000 47.09543 255 GLY C N 1
ATOM 6358 C CA . GLY C 1 255 ? 110.99270 82.53328 39.49448 1.000 49.75751 255 GLY C CA 1
ATOM 6359 C C . GLY C 1 255 ? 111.05611 84.00622 39.09658 1.000 50.63658 255 GLY C C 1
ATOM 6360 O O . GLY C 1 255 ? 112.12987 84.61134 39.18185 1.000 44.41427 255 GLY C O 1
ATOM 6361 N N . ASP C 1 256 ? 109.92531 84.58887 38.66385 1.000 46.64699 256 ASP C N 1
ATOM 6362 C CA . ASP C 1 256 ? 109.90968 85.99421 38.24225 1.000 48.27519 256 ASP C CA 1
ATOM 6363 C C . ASP C 1 256 ? 110.05467 86.92479 39.42963 1.000 46.58457 256 ASP C C 1
ATOM 6364 O O . ASP C 1 256 ? 110.71472 87.97083 39.32774 1.000 43.71439 256 ASP C O 1
ATOM 6369 N N . ALA C 1 257 ? 109.45342 86.52576 40.54782 1.000 48.20075 257 ALA C N 1
ATOM 6370 C CA . ALA C 1 257 ? 109.59767 87.27147 41.79340 1.000 46.98721 257 ALA C CA 1
ATOM 6371 C C . ALA C 1 257 ? 111.04745 87.14984 42.25744 1.000 49.36126 257 ALA C C 1
ATOM 6372 O O . ALA C 1 257 ? 111.68509 88.17265 42.56967 1.000 46.98827 257 ALA C O 1
ATOM 6374 N N . MET C 1 258 ? 111.57184 85.91952 42.28068 1.000 44.89001 258 MET C N 1
ATOM 6375 C CA . MET C 1 258 ? 112.96987 85.69348 42.70550 1.000 41.04987 258 MET C CA 1
ATOM 6376 C C . MET C 1 258 ? 113.96363 86.52821 41.86637 1.000 36.36847 258 MET C C 1
ATOM 6377 O O . MET C 1 258 ? 114.85372 87.19993 42.42867 1.000 38.87400 258 MET C O 1
ATOM 6382 N N . MET C 1 259 ? 113.80168 86.55052 40.54058 1.000 39.92226 259 MET C N 1
ATOM 6383 C CA . MET C 1 259 ? 114.70524 87.37003 39.72593 1.000 36.49302 259 MET C CA 1
ATOM 6384 C C . MET C 1 259 ? 114.57802 88.85282 40.07947 1.000 39.74234 259 MET C C 1
ATOM 6385 O O . MET C 1 259 ? 115.59028 89.59317 40.24712 1.000 41.21252 259 MET C O 1
ATOM 6390 N N . ALA C 1 260 ? 113.32853 89.32826 40.16180 1.000 42.17914 260 ALA C N 1
ATOM 6391 C CA . ALA C 1 260 ? 113.12414 90.73601 40.57036 1.000 39.21246 260 ALA C CA 1
ATOM 6392 C C . ALA C 1 260 ? 113.80398 91.06828 41.89342 1.000 41.63089 260 ALA C C 1
ATOM 6393 O O . ALA C 1 260 ? 114.42412 92.13540 42.04351 1.000 40.03772 260 ALA C O 1
ATOM 6395 N N . GLY C 1 261 ? 113.69108 90.16768 42.86148 1.000 37.53702 261 GLY C N 1
ATOM 6396 C CA . GLY C 1 261 ? 114.26409 90.44815 44.16737 1.000 38.92463 261 GLY C CA 1
ATOM 6397 C C . GLY C 1 261 ? 115.79241 90.51506 44.10488 1.000 45.86238 261 GLY C C 1
ATOM 6398 O O . GLY C 1 261 ? 116.43801 91.36696 44.75173 1.000 47.43586 261 GLY C O 1
ATOM 6399 N N . LEU C 1 262 ? 116.38494 89.61814 43.31371 1.000 37.24538 262 LEU C N 1
ATOM 6400 C CA . LEU C 1 262 ? 117.87119 89.68921 43.11655 1.000 37.16842 262 LEU C CA 1
ATOM 6401 C C . LEU C 1 262 ? 118.34336 91.02539 42.54443 1.000 40.06658 262 LEU C C 1
ATOM 6402 O O . LEU C 1 262 ? 119.33174 91.65737 43.02260 1.000 41.72831 262 LEU C O 1
ATOM 6407 N N . ALA C 1 263 ? 117.71307 91.40786 41.44134 1.000 37.70642 263 ALA C N 1
ATOM 6408 C CA . ALA C 1 263 ? 118.08294 92.68409 40.83465 1.000 39.33877 263 ALA C CA 1
ATOM 6409 C C . ALA C 1 263 ? 117.78626 93.90307 41.75940 1.000 43.07306 263 ALA C C 1
ATOM 6410 O O . ALA C 1 263 ? 118.60781 94.84774 41.85511 1.000 42.91844 263 ALA C O 1
ATOM 6412 N N . SER C 1 264 ? 116.61124 93.90870 42.41105 1.000 45.04880 264 SER C N 1
ATOM 6413 C CA . SER C 1 264 ? 116.28772 95.03169 43.27962 1.000 41.27119 264 SER C CA 1
ATOM 6414 C C . SER C 1 264 ? 117.32870 95.14888 44.39734 1.000 39.84146 264 SER C C 1
ATOM 6415 O O . SER C 1 264 ? 117.81706 96.24267 44.66875 1.000 44.27461 264 SER C O 1
ATOM 6418 N N . CYS C 1 265 ? 117.68298 94.01346 45.00585 1.000 48.62914 265 CYS C N 1
ATOM 6419 C CA . CYS C 1 265 ? 118.64845 93.96849 46.11061 1.000 49.66642 265 CYS C CA 1
ATOM 6420 C C . CYS C 1 265 ? 120.04095 94.39589 45.68882 1.000 38.51246 265 CYS C C 1
ATOM 6421 O O . CYS C 1 265 ? 120.72536 95.05785 46.45645 1.000 40.28530 265 CYS C O 1
ATOM 6424 N N . TRP C 1 266 ? 120.43771 94.02742 44.46502 1.000 41.40859 266 TRP C N 1
ATOM 6425 C CA . TRP C 1 266 ? 121.71991 94.47501 43.90508 1.000 40.40527 266 TRP C CA 1
ATOM 6426 C C . TRP C 1 266 ? 121.75683 95.99002 43.79403 1.000 41.27842 266 TRP C C 1
ATOM 6427 O O . TRP C 1 266 ? 122.72128 96.65189 44.18710 1.000 41.17106 266 TRP C O 1
ATOM 6438 N N . VAL C 1 267 ? 120.69510 96.51840 43.21316 1.000 41.96512 267 VAL C N 1
ATOM 6439 C CA . VAL C 1 267 ? 120.56241 97.96057 43.02101 1.000 44.33036 267 VAL C CA 1
ATOM 6440 C C . VAL C 1 267 ? 120.47460 98.68027 44.37512 1.000 41.77067 267 VAL C C 1
ATOM 6441 O O . VAL C 1 267 ? 120.98923 99.78954 44.55232 1.000 48.07530 267 VAL C O 1
ATOM 6445 N N . ASP C 1 268 ? 119.89708 98.00652 45.35364 1.000 49.27242 268 ASP C N 1
ATOM 6446 C CA . ASP C 1 268 ? 119.79669 98.58986 46.68072 1.000 48.77896 268 ASP C CA 1
ATOM 6447 C C . ASP C 1 268 ? 121.10894 98.54859 47.48101 1.000 47.85005 268 ASP C C 1
ATOM 6448 O O . ASP C 1 268 ? 121.13061 98.97052 48.63510 1.000 50.49742 268 ASP C O 1
ATOM 6453 N N . GLY C 1 269 ? 122.18551 98.01570 46.89846 1.000 44.20357 269 GLY C N 1
ATOM 6454 C CA . GLY C 1 269 ? 123.46205 97.91507 47.59449 1.000 39.30016 269 GLY C CA 1
ATOM 6455 C C . GLY C 1 269 ? 123.63632 96.69227 48.50640 1.000 42.19759 269 GLY C C 1
ATOM 6456 O O . GLY C 1 269 ? 124.58369 96.63021 49.29556 1.000 40.62926 269 GLY C O 1
ATOM 6457 N N . MET C 1 270 ? 122.72974 95.71745 48.41415 1.000 46.90952 270 MET C N 1
ATOM 6458 C CA . MET C 1 270 ? 122.75967 94.51599 49.26733 1.000 46.27094 270 MET C CA 1
ATOM 6459 C C . MET C 1 270 ? 123.80629 93.47304 48.90287 1.000 47.25344 270 MET C C 1
ATOM 6460 O O . MET C 1 270 ? 124.10832 93.24554 47.72539 1.000 44.22021 270 MET C O 1
ATOM 6465 N N . PRO C 1 271 ? 124.36763 92.83408 49.93439 1.000 45.83932 271 PRO C N 1
ATOM 6466 C CA . PRO C 1 271 ? 125.30583 91.72560 49.77948 1.000 49.72062 271 PRO C CA 1
ATOM 6467 C C . PRO C 1 271 ? 124.62598 90.48562 49.15323 1.000 42.99950 271 PRO C C 1
ATOM 6468 O O . PRO C 1 271 ? 123.41250 90.33234 49.28389 1.000 43.92287 271 PRO C O 1
ATOM 6472 N N . PHE C 1 272 ? 125.43156 89.60691 48.55084 1.000 43.48713 272 PHE C N 1
ATOM 6473 C CA . PHE C 1 272 ? 124.96711 88.47074 47.74035 1.000 44.00077 272 PHE C CA 1
ATOM 6474 C C . PHE C 1 272 ? 124.07772 87.55020 48.54385 1.000 44.22148 272 PHE C C 1
ATOM 6475 O O . PHE C 1 272 ? 122.94260 87.32737 48.18307 1.000 44.21811 272 PHE C O 1
ATOM 6483 N N . ALA C 1 273 ? 124.60736 86.98197 49.63074 1.000 40.09546 273 ALA C N 1
ATOM 6484 C CA . ALA C 1 273 ? 123.85030 85.97299 50.39394 1.000 46.19119 273 ALA C CA 1
ATOM 6485 C C . ALA C 1 273 ? 122.52197 86.55202 50.92545 1.000 45.66074 273 ALA C C 1
ATOM 6486 O O . ALA C 1 273 ? 121.42912 85.93055 50.77898 1.000 42.87526 273 ALA C O 1
ATOM 6488 N N . GLU C 1 274 ? 122.57335 87.77549 51.47766 1.000 49.25445 274 GLU C N 1
ATOM 6489 C CA . GLU C 1 274 ? 121.31238 88.42077 51.91826 1.000 47.52490 274 GLU C CA 1
ATOM 6490 C C . GLU C 1 274 ? 120.37105 88.69098 50.75907 1.000 47.46095 274 GLU C C 1
ATOM 6491 O O . GLU C 1 274 ? 119.14792 88.54693 50.88844 1.000 50.61073 274 GLU C O 1
ATOM 6497 N N . SER C 1 275 ? 120.92559 89.05927 49.60622 1.000 45.55766 275 SER C N 1
ATOM 6498 C CA . SER C 1 275 ? 120.05755 89.31487 48.45413 1.000 47.00689 275 SER C CA 1
ATOM 6499 C C . SER C 1 275 ? 119.35821 88.00163 48.01793 1.000 41.58468 275 SER C C 1
ATOM 6500 O O . SER C 1 275 ? 118.21876 87.99826 47.52034 1.000 45.62019 275 SER C O 1
ATOM 6503 N N . VAL C 1 276 ? 120.05301 86.88087 48.18682 1.000 48.37041 276 VAL C N 1
ATOM 6504 C CA . VAL C 1 276 ? 119.46692 85.60005 47.79212 1.000 44.59552 276 VAL C CA 1
ATOM 6505 C C . VAL C 1 276 ? 118.30973 85.23249 48.75345 1.000 50.18383 276 VAL C C 1
ATOM 6506 O O . VAL C 1 276 ? 117.20963 84.82777 48.33884 1.000 46.70404 276 VAL C O 1
ATOM 6510 N N . ARG C 1 277 ? 118.53774 85.39728 50.04750 1.000 57.08008 277 ARG C N 1
ATOM 6511 C CA . ARG C 1 277 ? 117.46854 85.15623 51.01690 1.000 52.04656 277 ARG C CA 1
ATOM 6512 C C . ARG C 1 277 ? 116.24125 86.06787 50.77562 1.000 46.17668 277 ARG C C 1
ATOM 6513 O O . ARG C 1 277 ? 115.08258 85.60262 50.78468 1.000 47.01284 277 ARG C O 1
ATOM 6521 N N . PHE C 1 278 ? 116.49284 87.35756 50.54482 1.000 51.05490 278 PHE C N 1
ATOM 6522 C CA . PHE C 1 278 ? 115.43127 88.31538 50.23217 1.000 49.07921 278 PHE C CA 1
ATOM 6523 C C . PHE C 1 278 ? 114.61634 87.87371 49.00983 1.000 53.68217 278 PHE C C 1
ATOM 6524 O O . PHE C 1 278 ? 113.35335 87.90481 49.01782 1.000 50.11132 278 PHE C O 1
ATOM 6532 N N . ALA C 1 279 ? 115.35256 87.47074 47.97114 1.000 47.18270 279 ALA C N 1
ATOM 6533 C CA . ALA C 1 279 ? 114.77035 86.96527 46.71975 1.000 49.51541 279 ALA C CA 1
ATOM 6534 C C . ALA C 1 279 ? 113.87632 85.73503 46.95001 1.000 46.28856 279 ALA C C 1
ATOM 6535 O O . ALA C 1 279 ? 112.75783 85.59023 46.37912 1.000 42.79236 279 ALA C O 1
ATOM 6537 N N . GLN C 1 280 ? 114.37581 84.82296 47.78043 1.000 46.17323 280 GLN C N 1
ATOM 6538 C CA . GLN C 1 280 ? 113.57768 83.66869 48.16447 1.000 49.15363 280 GLN C CA 1
ATOM 6539 C C . GLN C 1 280 ? 112.25455 84.09297 48.79938 1.000 54.94830 280 GLN C C 1
ATOM 6540 O O . GLN C 1 280 ? 111.21214 83.44870 48.57526 1.000 55.99771 280 GLN C O 1
ATOM 6546 N N . GLY C 1 281 ? 112.30575 85.14171 49.62793 1.000 54.03410 281 GLY C N 1
ATOM 6547 C CA . GLY C 1 281 ? 111.09642 85.72763 50.21591 1.000 49.82758 281 GLY C CA 1
ATOM 6548 C C . GLY C 1 281 ? 110.10977 86.28474 49.19618 1.000 51.26822 281 GLY C C 1
ATOM 6549 O O . GLY C 1 281 ? 108.87480 86.08082 49.29246 1.000 53.38405 281 GLY C O 1
ATOM 6550 N N . CYS C 1 282 ? 110.63101 87.04345 48.23411 1.000 49.37066 282 CYS C N 1
ATOM 6551 C CA . CYS C 1 282 ? 109.81100 87.47716 47.09681 1.000 50.10323 282 CYS C CA 1
ATOM 6552 C C . CYS C 1 282 ? 109.10745 86.28744 46.44385 1.000 56.04741 282 CYS C C 1
ATOM 6553 O O . CYS C 1 282 ? 107.91038 86.33823 46.11246 1.000 60.08202 282 CYS C O 1
ATOM 6556 N N . SER C 1 283 ? 109.89392 85.23248 46.21773 1.000 52.37139 283 SER C N 1
ATOM 6557 C CA . SER C 1 283 ? 109.40143 84.04021 45.55008 1.000 56.30268 283 SER C CA 1
ATOM 6558 C C . SER C 1 283 ? 108.23748 83.45562 46.35882 1.000 54.53057 283 SER C C 1
ATOM 6559 O O . SER C 1 283 ? 107.19509 83.14636 45.80062 1.000 49.07136 283 SER C O 1
ATOM 6562 N N . SER C 1 284 ? 108.44744 83.35400 47.67102 1.000 56.68647 284 SER C N 1
ATOM 6563 C CA . SER C 1 284 ? 107.48066 82.85090 48.63306 1.000 62.44632 284 SER C CA 1
ATOM 6564 C C . SER C 1 284 ? 106.14734 83.64888 48.58273 1.000 65.16521 284 SER C C 1
ATOM 6565 O O . SER C 1 284 ? 105.05352 83.05096 48.49814 1.000 62.63837 284 SER C O 1
ATOM 6568 N N . MET C 1 285 ? 106.23496 84.98192 48.56865 1.000 63.33179 285 MET C N 1
ATOM 6569 C CA . MET C 1 285 ? 105.05540 85.83293 48.37890 1.000 57.59773 285 MET C CA 1
ATOM 6570 C C . MET C 1 285 ? 104.34233 85.49389 47.07707 1.000 62.08361 285 MET C C 1
ATOM 6571 O O . MET C 1 285 ? 103.10419 85.45251 47.03899 1.000 61.26743 285 MET C O 1
ATOM 6576 N N . ALA C 1 286 ? 105.10565 85.25172 46.00721 1.000 61.99011 286 ALA C N 1
ATOM 6577 C CA . ALA C 1 286 ? 104.48747 84.88158 44.72057 1.000 61.71700 286 ALA C CA 1
ATOM 6578 C C . ALA C 1 286 ? 103.78037 83.49901 44.79894 1.000 65.69446 286 ALA C C 1
ATOM 6579 O O . ALA C 1 286 ? 102.66725 83.29127 44.23788 1.000 63.83555 286 ALA C O 1
ATOM 6581 N N . LEU C 1 287 ? 104.41836 82.58151 45.52706 1.000 62.17918 287 LEU C N 1
ATOM 6582 C CA . LEU C 1 287 ? 103.96636 81.19839 45.64766 1.000 64.34840 287 LEU C CA 1
ATOM 6583 C C . LEU C 1 287 ? 102.65147 81.10972 46.40073 1.000 67.66834 287 LEU C C 1
ATOM 6584 O O . LEU C 1 287 ? 101.86158 80.21202 46.17082 1.000 67.89879 287 LEU C O 1
ATOM 6589 N N . SER C 1 288 ? 102.45817 82.01776 47.34353 1.000 71.30842 288 SER C N 1
ATOM 6590 C CA . SER C 1 288 ? 101.31415 81.95033 48.22583 1.000 74.85556 288 SER C CA 1
ATOM 6591 C C . SER C 1 288 ? 100.15092 82.75572 47.62899 1.000 75.56316 288 SER C C 1
ATOM 6592 O O . SER C 1 288 ? 99.05336 82.80218 48.18144 1.000 79.01427 288 SER C O 1
ATOM 6595 N N . CYS C 1 289 ? 100.39731 83.34951 46.46727 1.000 71.88957 289 CYS C N 1
ATOM 6596 C CA . CYS C 1 289 ? 99.39970 84.16514 45.79440 1.000 74.80596 289 CYS C CA 1
ATOM 6597 C C . CYS C 1 289 ? 98.66799 83.36293 44.69840 1.000 86.99274 289 CYS C C 1
ATOM 6598 O O . CYS C 1 289 ? 99.24161 82.46186 44.07661 1.000 84.96466 289 CYS C O 1
ATOM 6601 N N . GLU C 1 290 ? 97.38597 83.68606 44.52059 1.000 93.25736 290 GLU C N 1
ATOM 6602 C CA . GLU C 1 290 ? 96.52053 83.23966 43.41991 1.000 98.96939 290 GLU C CA 1
ATOM 6603 C C . GLU C 1 290 ? 96.96674 83.71864 42.01718 1.000 97.94492 290 GLU C C 1
ATOM 6604 O O . GLU C 1 290 ? 96.65212 83.06434 41.02369 1.000 91.46829 290 GLU C O 1
ATOM 6610 N N . TYR C 1 291 ? 97.68905 84.84543 41.93608 1.000 102.81562 291 TYR C N 1
ATOM 6611 C CA . TYR C 1 291 ? 98.15075 85.38602 40.63922 1.000 102.99758 291 TYR C CA 1
ATOM 6612 C C . TYR C 1 291 ? 99.64196 85.08617 40.29609 1.000 81.43310 291 TYR C C 1
ATOM 6613 O O . TYR C 1 291 ? 100.41325 84.56948 41.11492 1.000 80.53904 291 TYR C O 1
ATOM 6622 N N . THR C 1 292 ? 100.00579 85.40848 39.05644 1.000 68.29816 292 THR C N 1
ATOM 6623 C CA . THR C 1 292 ? 101.36519 85.26972 38.54097 1.000 70.69052 292 THR C CA 1
ATOM 6624 C C . THR C 1 292 ? 102.27222 86.31696 39.22088 1.000 68.48188 292 THR C C 1
ATOM 6625 O O . THR C 1 292 ? 103.44819 86.06823 39.51826 1.000 66.72455 292 THR C O 1
ATOM 6629 N N . ASN C 1 293 ? 101.69748 87.50243 39.42732 1.000 61.30311 293 ASN C N 1
ATOM 6630 C CA . ASN C 1 293 ? 102.28267 88.55087 40.26588 1.000 66.32826 293 ASN C CA 1
ATOM 6631 C C . ASN C 1 293 ? 101.40970 88.85139 41.50250 1.000 73.69866 293 ASN C C 1
ATOM 6632 O O . ASN C 1 293 ? 100.17610 89.04154 41.38651 1.000 72.56979 293 ASN C O 1
ATOM 6637 N N . ASN C 1 294 ? 102.04407 88.89223 42.67746 1.000 74.96748 294 ASN C N 1
ATOM 6638 C CA . ASN C 1 294 ? 101.36659 89.27506 43.92329 1.000 73.66373 294 ASN C CA 1
ATOM 6639 C C . ASN C 1 294 ? 101.29191 90.81776 44.06384 1.000 67.98329 294 ASN C C 1
ATOM 6640 O O . ASN C 1 294 ? 102.35586 91.47823 44.07494 1.000 64.30166 294 ASN C O 1
ATOM 6645 N N . PRO C 1 295 ? 100.04173 91.39646 44.14913 1.000 65.62277 295 PRO C N 1
ATOM 6646 C CA . PRO C 1 295 ? 99.78977 92.85215 44.24326 1.000 66.49537 295 PRO C CA 1
ATOM 6647 C C . PRO C 1 295 ? 100.30699 93.44693 45.55695 1.000 69.71821 295 PRO C C 1
ATOM 6648 O O . PRO C 1 295 ? 100.49033 94.66398 45.67280 1.000 70.75593 295 PRO C O 1
ATOM 6652 N N . ASP C 1 296 ? 100.53100 92.55247 46.52345 1.000 66.80259 296 ASP C N 1
ATOM 6653 C CA . ASP C 1 296 ? 100.98755 92.88497 47.86341 1.000 71.51377 296 ASP C CA 1
ATOM 6654 C C . ASP C 1 296 ? 102.50968 92.67728 48.03003 1.000 76.11087 296 ASP C C 1
ATOM 6655 O O . ASP C 1 296 ? 103.01647 92.80663 49.14274 1.000 73.64049 296 ASP C O 1
ATOM 6660 N N . LEU C 1 297 ? 103.21332 92.29611 46.95729 1.000 80.05898 297 LEU C N 1
ATOM 6661 C CA . LEU C 1 297 ? 104.68414 92.19355 46.99883 1.000 81.03557 297 LEU C CA 1
ATOM 6662 C C . LEU C 1 297 ? 105.25817 93.56399 47.28618 1.000 80.55378 297 LEU C C 1
ATOM 6663 O O . LEU C 1 297 ? 104.94771 94.53163 46.58150 1.000 84.87625 297 LEU C O 1
ATOM 6668 N N . SER C 1 298 ? 106.07594 93.63140 48.33405 1.000 75.29701 298 SER C N 1
ATOM 6669 C CA . SER C 1 298 ? 106.72328 94.87168 48.77008 1.000 70.49287 298 SER C CA 1
ATOM 6670 C C . SER C 1 298 ? 107.91869 94.53425 49.65511 1.000 68.98354 298 SER C C 1
ATOM 6671 O O . SER C 1 298 ? 107.97028 93.43195 50.22989 1.000 65.54122 298 SER C O 1
ATOM 6674 N N . ILE C 1 299 ? 108.84935 95.48754 49.78434 1.000 69.05784 299 ILE C N 1
ATOM 6675 C CA . ILE C 1 299 ? 109.99529 95.34324 50.67825 1.000 69.34696 299 ILE C CA 1
ATOM 6676 C C . ILE C 1 299 ? 109.52508 95.03856 52.09257 1.000 76.93888 299 ILE C C 1
ATOM 6677 O O . ILE C 1 299 ? 109.92594 94.04093 52.67983 1.000 72.27168 299 ILE C O 1
ATOM 6682 N N . ALA C 1 300 ? 108.62014 95.87562 52.59362 1.000 79.84546 300 ALA C N 1
ATOM 6683 C CA . ALA C 1 300 ? 107.97622 95.68540 53.88824 1.000 75.30169 300 ALA C CA 1
ATOM 6684 C C . ALA C 1 300 ? 107.54536 94.23760 54.15945 1.000 71.01849 300 ALA C C 1
ATOM 6685 O O . ALA C 1 300 ? 107.95607 93.61501 55.14937 1.000 70.29593 300 ALA C O 1
ATOM 6687 N N . ASN C 1 301 ? 106.73151 93.70237 53.25807 1.000 68.19972 301 ASN C N 1
ATOM 6688 C CA . ASN C 1 301 ? 106.15416 92.36770 53.41657 1.000 71.62667 301 ASN C CA 1
ATOM 6689 C C . ASN C 1 301 ? 107.13382 91.20523 53.22922 1.000 69.00062 301 ASN C C 1
ATOM 6690 O O . ASN C 1 301 ? 107.00475 90.15102 53.87764 1.000 63.49048 301 ASN C O 1
ATOM 6695 N N . VAL C 1 302 ? 108.08061 91.38752 52.31012 1.000 68.13553 302 VAL C N 1
ATOM 6696 C CA . VAL C 1 302 ? 109.13396 90.39921 52.08793 1.000 72.03912 302 VAL C CA 1
ATOM 6697 C C . VAL C 1 302 ? 110.06433 90.35937 53.30160 1.000 79.17793 302 VAL C C 1
ATOM 6698 O O . VAL C 1 302 ? 110.39149 89.27835 53.80617 1.000 74.28069 302 VAL C O 1
ATOM 6702 N N . ILE C 1 303 ? 110.47385 91.53425 53.77657 1.000 83.14250 303 ILE C N 1
ATOM 6703 C CA . ILE C 1 303 ? 111.31420 91.63261 54.96509 1.000 87.06300 303 ILE C CA 1
ATOM 6704 C C . ILE C 1 303 ? 110.56775 90.97708 56.13186 1.000 84.90630 303 ILE C C 1
ATOM 6705 O O . ILE C 1 303 ? 111.14043 90.18175 56.88173 1.000 79.96423 303 ILE C O 1
ATOM 6710 N N . SER C 1 304 ? 109.27056 91.25092 56.23079 1.000 86.89836 304 SER C N 1
ATOM 6711 C CA . SER C 1 304 ? 108.46355 90.72304 57.32257 1.000 85.92369 304 SER C CA 1
ATOM 6712 C C . SER C 1 304 ? 108.35638 89.18159 57.23025 1.000 77.44223 304 SER C C 1
ATOM 6713 O O . SER C 1 304 ? 108.47065 88.46117 58.23654 1.000 69.17008 304 SER C O 1
ATOM 6716 N N . LEU C 1 305 ? 108.21697 88.68024 56.00528 1.000 76.21166 305 LEU C N 1
ATOM 6717 C CA . LEU C 1 305 ? 108.15417 87.24559 55.73076 1.000 77.55180 305 LEU C CA 1
ATOM 6718 C C . LEU C 1 305 ? 109.48516 86.53631 56.03867 1.000 78.67274 305 LEU C C 1
ATOM 6719 O O . LEU C 1 305 ? 109.50812 85.40058 56.53429 1.000 80.34771 305 LEU C O 1
ATOM 6724 N N . VAL C 1 306 ? 110.58648 87.23470 55.76880 1.000 76.18247 306 VAL C N 1
ATOM 6725 C CA . VAL C 1 306 ? 111.94053 86.72414 55.99921 1.000 79.76311 306 VAL C CA 1
ATOM 6726 C C . VAL C 1 306 ? 112.33966 86.71478 57.47417 1.000 88.38405 306 VAL C C 1
ATOM 6727 O O . VAL C 1 306 ? 112.84200 85.69612 57.96167 1.000 87.13321 306 VAL C O 1
ATOM 6731 N N . GLU C 1 307 ? 112.11262 87.82555 58.17977 1.000 99.14392 307 GLU C N 1
ATOM 6732 C CA . GLU C 1 307 ? 112.48732 87.93285 59.59205 1.000 108.10582 307 GLU C CA 1
ATOM 6733 C C . GLU C 1 307 ? 111.74541 86.87893 60.43093 1.000 114.99821 307 GLU C C 1
ATOM 6734 O O . GLU C 1 307 ? 112.25504 86.42290 61.45953 1.000 122.04920 307 GLU C O 1
ATOM 6740 N N . ASN C 1 308 ? 110.56170 86.47062 59.96812 1.000 108.62316 308 ASN C N 1
ATOM 6741 C CA . ASN C 1 308 ? 109.86862 85.31625 60.53333 1.000 102.85048 308 ASN C CA 1
ATOM 6742 C C . ASN C 1 308 ? 110.11602 84.02940 59.73670 1.000 99.33107 308 ASN C C 1
ATOM 6743 O O . ASN C 1 308 ? 111.20607 83.44034 59.79725 1.000 100.04283 308 ASN C O 1
ATOM 6748 N N . GLU D 1 3 ? 68.31600 109.35853 9.12582 1.000 127.44330 3 GLU D N 1
ATOM 6749 C CA . GLU D 1 3 ? 69.56992 109.75232 9.76508 1.000 127.07399 3 GLU D CA 1
ATOM 6750 C C . GLU D 1 3 ? 69.60389 109.31516 11.22051 1.000 117.89132 3 GLU D C 1
ATOM 6751 O O . GLU D 1 3 ? 70.63774 108.85115 11.69616 1.000 117.03940 3 GLU D O 1
ATOM 6757 N N . LYS D 1 4 ? 68.48451 109.49398 11.92623 1.000 109.60957 4 LYS D N 1
ATOM 6758 C CA . LYS D 1 4 ? 68.37078 109.09746 13.33898 1.000 98.51641 4 LYS D CA 1
ATOM 6759 C C . LYS D 1 4 ? 67.59441 107.76518 13.49258 1.000 85.24407 4 LYS D C 1
ATOM 6760 O O . LYS D 1 4 ? 66.97074 107.48863 14.52599 1.000 83.14351 4 LYS D O 1
ATOM 6766 N N . ASP D 1 5 ? 67.56720 106.96041 12.43909 1.000 69.68139 5 ASP D N 1
ATOM 6767 C CA . ASP D 1 5 ? 67.12977 105.59778 12.65481 1.000 63.94496 5 ASP D CA 1
ATOM 6768 C C . ASP D 1 5 ? 68.33270 104.82124 13.21958 1.000 62.99053 5 ASP D C 1
ATOM 6769 O O . ASP D 1 5 ? 69.47742 104.99692 12.77688 1.000 59.11705 5 ASP D O 1
ATOM 6774 N N . TYR D 1 6 ? 68.06887 104.00957 14.23360 1.000 60.57841 6 TYR D N 1
ATOM 6775 C CA . TYR D 1 6 ? 69.08651 103.11293 14.79200 1.000 54.59475 6 TYR D CA 1
ATOM 6776 C C . TYR D 1 6 ? 68.40574 101.81515 15.20449 1.000 51.68152 6 TYR D C 1
ATOM 6777 O O . TYR D 1 6 ? 67.17511 101.70982 15.28140 1.000 50.48157 6 TYR D O 1
ATOM 6786 N N . VAL D 1 7 ? 69.24789 100.83090 15.42493 1.000 47.47310 7 VAL D N 1
ATOM 6787 C CA . VAL D 1 7 ? 68.92743 99.49591 15.87408 1.000 48.62829 7 VAL D CA 1
ATOM 6788 C C . VAL D 1 7 ? 69.58219 99.28278 17.25156 1.000 52.40882 7 VAL D C 1
ATOM 6789 O O . VAL D 1 7 ? 70.67815 99.80393 17.46832 1.000 49.10252 7 VAL D O 1
ATOM 6793 N N . VAL D 1 8 ? 68.90692 98.59351 18.17722 1.000 41.42171 8 VAL D N 1
ATOM 6794 C CA . VAL D 1 8 ? 69.45714 98.26999 19.47539 1.000 41.25528 8 VAL D CA 1
ATOM 6795 C C . VAL D 1 8 ? 69.66361 96.73947 19.54273 1.000 47.85329 8 VAL D C 1
ATOM 6796 O O . VAL D 1 8 ? 68.72965 95.96758 19.25248 1.000 40.06711 8 VAL D O 1
ATOM 6800 N N . ILE D 1 9 ? 70.89110 96.30739 19.87825 1.000 40.27901 9 ILE D N 1
ATOM 6801 C CA . ILE D 1 9 ? 71.20420 94.88122 20.04227 1.000 39.78534 9 ILE D CA 1
ATOM 6802 C C . ILE D 1 9 ? 71.45270 94.62378 21.52806 1.000 45.79989 9 ILE D C 1
ATOM 6803 O O . ILE D 1 9 ? 72.19590 95.34921 22.16104 1.000 44.13609 9 ILE D O 1
ATOM 6808 N N . ILE D 1 10 ? 70.74608 93.66216 22.11653 1.000 46.43238 10 ILE D N 1
ATOM 6809 C CA . ILE D 1 10 ? 70.90475 93.36837 23.54136 1.000 38.80878 10 ILE D CA 1
ATOM 6810 C C . ILE D 1 10 ? 71.42159 91.92239 23.61037 1.000 38.11086 10 ILE D C 1
ATOM 6811 O O . ILE D 1 10 ? 70.77436 90.96688 23.15816 1.000 37.61469 10 ILE D O 1
ATOM 6816 N N . GLY D 1 11 ? 72.65288 91.74300 24.10564 1.000 38.06712 11 GLY D N 1
ATOM 6817 C CA . GLY D 1 11 ? 73.20234 90.40326 24.06278 1.000 37.43834 11 GLY D CA 1
ATOM 6818 C C . GLY D 1 11 ? 74.62235 90.36251 24.60476 1.000 46.19589 11 GLY D C 1
ATOM 6819 O O . GLY D 1 11 ? 75.12688 91.32222 25.21038 1.000 43.74422 11 GLY D O 1
ATOM 6820 N N . SER D 1 12 ? 75.29588 89.25876 24.38478 1.000 38.99559 12 SER D N 1
ATOM 6821 C CA . SER D 1 12 ? 76.55429 89.16637 25.09093 1.000 38.74579 12 SER D CA 1
ATOM 6822 C C . SER D 1 12 ? 77.74406 89.50943 24.19503 1.000 43.88217 12 SER D C 1
ATOM 6823 O O . SER D 1 12 ? 77.70630 89.38652 22.94962 1.000 40.86269 12 SER D O 1
ATOM 6826 N N . ALA D 1 13 ? 78.78687 89.99552 24.85994 1.000 45.54158 13 ALA D N 1
ATOM 6827 C CA . ALA D 1 13 ? 80.05188 90.35710 24.20691 1.000 37.86443 13 ALA D CA 1
ATOM 6828 C C . ALA D 1 13 ? 81.17261 89.49266 24.83083 1.000 40.97053 13 ALA D C 1
ATOM 6829 O O . ALA D 1 13 ? 81.43180 89.56016 26.03617 1.000 45.27478 13 ALA D O 1
ATOM 6831 N N . ASN D 1 14 ? 81.73701 88.62110 24.01451 1.000 36.88693 14 ASN D N 1
ATOM 6832 C CA . ASN D 1 14 ? 82.77093 87.69019 24.46465 1.000 45.52980 14 ASN D CA 1
ATOM 6833 C C . ASN D 1 14 ? 84.14149 88.01127 23.89868 1.000 49.82413 14 ASN D C 1
ATOM 6834 O O . ASN D 1 14 ? 84.23446 88.62664 22.82815 1.000 46.34369 14 ASN D O 1
ATOM 6839 N N . ILE D 1 15 ? 85.18652 87.49467 24.55556 1.000 50.89429 15 ILE D N 1
ATOM 6840 C CA . ILE D 1 15 ? 86.47506 87.30271 23.87447 1.000 43.42699 15 ILE D CA 1
ATOM 6841 C C . ILE D 1 15 ? 86.57874 85.85639 23.55791 1.000 35.82437 15 ILE D C 1
ATOM 6842 O O . ILE D 1 15 ? 86.59923 85.02133 24.46201 1.000 45.89885 15 ILE D O 1
ATOM 6847 N N . ASP D 1 16 ? 86.59378 85.55446 22.26086 1.000 35.69353 16 ASP D N 1
ATOM 6848 C CA . ASP D 1 16 ? 86.84962 84.24854 21.80824 1.000 35.16254 16 ASP D CA 1
ATOM 6849 C C . ASP D 1 16 ? 88.38483 84.03732 21.83003 1.000 49.27661 16 ASP D C 1
ATOM 6850 O O . ASP D 1 16 ? 89.12453 84.96072 21.49323 1.000 48.15201 16 ASP D O 1
ATOM 6855 N N . VAL D 1 17 ? 88.81127 82.85867 22.27955 1.000 51.19368 17 VAL D N 1
ATOM 6856 C CA . VAL D 1 17 ? 90.22249 82.46522 22.24303 1.000 50.55484 17 VAL D CA 1
ATOM 6857 C C . VAL D 1 17 ? 90.27544 81.15489 21.53052 1.000 55.28719 17 VAL D C 1
ATOM 6858 O O . VAL D 1 17 ? 89.62985 80.21188 21.97217 1.000 57.10844 17 VAL D O 1
ATOM 6862 N N . ALA D 1 18 ? 90.93854 81.12025 20.37761 1.000 47.70493 18 ALA D N 1
ATOM 6863 C CA . ALA D 1 18 ? 91.20377 79.85971 19.69164 1.000 50.28420 18 ALA D CA 1
ATOM 6864 C C . ALA D 1 18 ? 92.69112 79.55455 19.87998 1.000 52.52661 18 ALA D C 1
ATOM 6865 O O . ALA D 1 18 ? 93.55396 80.40742 19.62020 1.000 51.78944 18 ALA D O 1
ATOM 6867 N N . GLY D 1 19 ? 92.97952 78.38339 20.42211 1.000 49.66350 19 GLY D N 1
ATOM 6868 C CA . GLY D 1 19 ? 94.34623 77.90933 20.49182 1.000 49.21489 19 GLY D CA 1
ATOM 6869 C C . GLY D 1 19 ? 94.43394 76.62757 19.71364 1.000 59.12916 19 GLY D C 1
ATOM 6870 O O . GLY D 1 19 ? 93.65482 75.70199 19.98084 1.000 60.23919 19 GLY D O 1
ATOM 6871 N N . TYR D 1 20 ? 95.25929 76.59403 18.67744 1.000 60.80458 20 TYR D N 1
ATOM 6872 C CA . TYR D 1 20 ? 95.50991 75.32448 18.01900 1.000 76.75932 20 TYR D CA 1
ATOM 6873 C C . TYR D 1 20 ? 96.93931 74.88667 18.22526 1.000 79.13111 20 TYR D C 1
ATOM 6874 O O . TYR D 1 20 ? 97.87017 75.68452 18.12882 1.000 77.81164 20 TYR D O 1
ATOM 6883 N N . SER D 1 21 ? 97.11461 73.63144 18.59040 1.000 83.64964 21 SER D N 1
ATOM 6884 C CA . SER D 1 21 ? 98.46692 73.10728 18.63276 1.000 93.70696 21 SER D CA 1
ATOM 6885 C C . SER D 1 21 ? 99.05306 72.90970 17.20866 1.000 110.82877 21 SER D C 1
ATOM 6886 O O . SER D 1 21 ? 98.33321 72.53891 16.27926 1.000 114.29070 21 SER D O 1
ATOM 6889 N N . HIS D 1 22 ? 100.35393 73.21083 17.04047 1.000 107.75127 22 HIS D N 1
ATOM 6890 C CA . HIS D 1 22 ? 101.05526 73.13882 15.72513 1.000 111.99604 22 HIS D CA 1
ATOM 6891 C C . HIS D 1 22 ? 101.39548 71.65439 15.54817 1.000 111.85677 22 HIS D C 1
ATOM 6892 O O . HIS D 1 22 ? 101.07750 71.00422 14.53949 1.000 111.08646 22 HIS D O 1
ATOM 6899 N N . GLU D 1 23 ? 102.09551 71.16993 16.57878 1.000 115.92756 23 GLU D N 1
ATOM 6900 C CA . GLU D 1 23 ? 102.53405 69.79150 16.79005 1.000 119.74678 23 GLU D CA 1
ATOM 6901 C C . GLU D 1 23 ? 101.74788 69.09747 17.91074 1.000 126.62720 23 GLU D C 1
ATOM 6902 O O . GLU D 1 23 ? 100.96829 69.74459 18.62078 1.000 135.74170 23 GLU D O 1
ATOM 6908 N N . SER D 1 24 ? 101.98748 67.79576 18.08750 1.000 120.48255 24 SER D N 1
ATOM 6909 C CA . SER D 1 24 ? 101.46418 67.05136 19.23207 1.000 113.20169 24 SER D CA 1
ATOM 6910 C C . SER D 1 24 ? 99.94026 67.15904 19.35060 1.000 106.99459 24 SER D C 1
ATOM 6911 O O . SER D 1 24 ? 99.39594 67.32006 20.44558 1.000 103.05553 24 SER D O 1
ATOM 6914 N N . ALA D 1 30 ? 103.96400 71.82956 27.23967 1.000 106.98407 30 ALA D N 1
ATOM 6915 C CA . ALA D 1 30 ? 104.00198 73.13517 26.57982 1.000 106.48468 30 ALA D CA 1
ATOM 6916 C C . ALA D 1 30 ? 104.47051 73.02814 25.11657 1.000 107.70956 30 ALA D C 1
ATOM 6917 O O . ALA D 1 30 ? 105.65998 73.15113 24.77998 1.000 106.87369 30 ALA D O 1
ATOM 6919 N N . ASN D 1 31 ? 103.49177 72.79966 24.25579 1.000 105.37445 31 ASN D N 1
ATOM 6920 C CA . ASN D 1 31 ? 103.69483 72.69438 22.82616 1.000 102.68824 31 ASN D CA 1
ATOM 6921 C C . ASN D 1 31 ? 103.52996 74.06320 22.16260 1.000 92.00691 31 ASN D C 1
ATOM 6922 O O . ASN D 1 31 ? 102.68575 74.84918 22.55882 1.000 85.07640 31 ASN D O 1
ATOM 6927 N N . PRO D 1 32 ? 104.36506 74.37146 21.17180 1.000 92.85976 32 PRO D N 1
ATOM 6928 C CA . PRO D 1 32 ? 104.09345 75.58475 20.40483 1.000 87.64917 32 PRO D CA 1
ATOM 6929 C C . PRO D 1 32 ? 102.84612 75.36842 19.57542 1.000 86.48740 32 PRO D C 1
ATOM 6930 O O . PRO D 1 32 ? 102.44191 74.22614 19.34608 1.000 91.78625 32 PRO D O 1
ATOM 6934 N N . GLY D 1 33 ? 102.23434 76.46115 19.14493 1.000 74.95318 33 GLY D N 1
ATOM 6935 C CA . GLY D 1 33 ? 100.97039 76.41922 18.44143 1.000 61.80073 33 GLY D CA 1
ATOM 6936 C C . GLY D 1 33 ? 100.60528 77.85755 18.18924 1.000 54.20820 33 GLY D C 1
ATOM 6937 O O . GLY D 1 33 ? 101.45814 78.71855 18.27397 1.000 44.63335 33 GLY D O 1
ATOM 6938 N N . LYS D 1 34 ? 99.35981 78.14168 17.84146 1.000 55.05902 34 LYS D N 1
ATOM 6939 C CA . LYS D 1 34 ? 98.99521 79.51090 17.58117 1.000 57.73500 34 LYS D CA 1
ATOM 6940 C C . LYS D 1 34 ? 97.76238 79.84311 18.40978 1.000 58.43893 34 LYS D C 1
ATOM 6941 O O . LYS D 1 34 ? 96.88522 78.99554 18.58972 1.000 55.38284 34 LYS D O 1
ATOM 6947 N N . ILE D 1 35 ? 97.72836 81.05248 18.95620 1.000 48.73169 35 ILE D N 1
ATOM 6948 C CA . ILE D 1 35 ? 96.62005 81.49082 19.78786 1.000 48.83213 35 ILE D CA 1
ATOM 6949 C C . ILE D 1 35 ? 96.05719 82.80716 19.26310 1.000 53.60448 35 ILE D C 1
ATOM 6950 O O . ILE D 1 35 ? 96.78808 83.78305 19.15220 1.000 52.23601 35 ILE D O 1
ATOM 6955 N N . LYS D 1 36 ? 94.75194 82.82117 18.93807 1.000 54.89333 36 LYS D N 1
ATOM 6956 C CA . LYS D 1 36 ? 94.05459 83.99322 18.38034 1.000 60.26569 36 LYS D CA 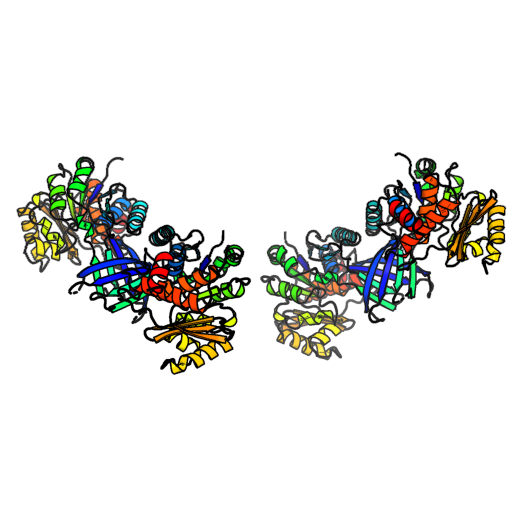1
ATOM 6957 C C . LYS D 1 36 ? 92.93961 84.50010 19.33596 1.000 52.59923 36 LYS D C 1
ATOM 6958 O O . LYS D 1 36 ? 92.03632 83.73582 19.69759 1.000 42.18565 36 LYS D O 1
ATOM 6964 N N . PHE D 1 37 ? 93.02074 85.76253 19.74942 1.000 51.87904 37 PHE D N 1
ATOM 6965 C CA . PHE D 1 37 ? 91.97605 86.44751 20.50126 1.000 56.57796 37 PHE D CA 1
ATOM 6966 C C . PHE D 1 37 ? 91.10245 87.21893 19.50768 1.000 66.41645 37 PHE D C 1
ATOM 6967 O O . PHE D 1 37 ? 91.62420 88.06598 18.77400 1.000 58.98135 37 PHE D O 1
ATOM 6975 N N . THR D 1 38 ? 89.78904 86.96448 19.50821 1.000 61.48273 38 THR D N 1
ATOM 6976 C CA . THR D 1 38 ? 88.87622 87.66915 18.60087 1.000 63.21342 38 THR D CA 1
ATOM 6977 C C . THR D 1 38 ? 87.61792 88.19068 19.31252 1.000 68.81879 38 THR D C 1
ATOM 6978 O O . THR D 1 38 ? 87.21265 87.63356 20.34208 1.000 65.17808 38 THR D O 1
ATOM 6982 N N . PRO D 1 39 ? 87.01445 89.28673 18.79156 1.000 66.06094 39 PRO D N 1
ATOM 6983 C CA . PRO D 1 39 ? 85.71429 89.62040 19.39049 1.000 63.53599 39 PRO D CA 1
ATOM 6984 C C . PRO D 1 39 ? 84.65673 88.53270 19.07631 1.000 43.39941 39 PRO D C 1
ATOM 6985 O O . PRO D 1 39 ? 84.49062 88.00958 17.94190 1.000 47.87853 39 PRO D O 1
ATOM 6989 N N . GLY D 1 40 ? 83.93156 88.14736 20.10934 1.000 44.85872 40 GLY D N 1
ATOM 6990 C CA . GLY D 1 40 ? 82.84293 87.17786 19.89628 1.000 41.19618 40 GLY D CA 1
ATOM 6991 C C . GLY D 1 40 ? 81.57407 87.54614 20.65497 1.000 42.46820 40 GLY D C 1
ATOM 6992 O O . GLY D 1 40 ? 81.39021 88.69157 21.10304 1.000 42.12353 40 GLY D O 1
ATOM 6993 N N . GLY D 1 41 ? 80.69752 86.55175 20.83971 1.000 44.87700 41 GLY D N 1
ATOM 6994 C CA . GLY D 1 41 ? 79.44115 86.77580 21.53818 1.000 45.44602 41 GLY D CA 1
ATOM 6995 C C . GLY D 1 41 ? 78.35600 87.07175 20.51765 1.000 46.14671 41 GLY D C 1
ATOM 6996 O O . GLY D 1 41 ? 78.47336 88.02173 19.75931 1.000 42.75565 41 GLY D O 1
ATOM 6997 N N . VAL D 1 42 ? 77.30930 86.23760 20.48885 1.000 41.77965 42 VAL D N 1
ATOM 6998 C CA . VAL D 1 42 ? 76.25260 86.36073 19.48616 1.000 41.98782 42 VAL D CA 1
ATOM 6999 C C . VAL D 1 42 ? 75.76281 87.80901 19.33234 1.000 36.31863 42 VAL D C 1
ATOM 7000 O O . VAL D 1 42 ? 75.75452 88.31948 18.22682 1.000 37.17992 42 VAL D O 1
ATOM 7004 N N . GLY D 1 43 ? 75.40425 88.45436 20.42827 1.000 36.60039 43 GLY D N 1
ATOM 7005 C CA . GLY D 1 43 ? 74.85089 89.79042 20.37403 1.000 37.20700 43 GLY D CA 1
ATOM 7006 C C . GLY D 1 43 ? 75.84675 90.78336 19.77406 1.000 48.70750 43 GLY D C 1
ATOM 7007 O O . GLY D 1 43 ? 75.55882 91.48587 18.80777 1.000 45.57502 43 GLY D O 1
ATOM 7008 N N . ARG D 1 44 ? 77.04876 90.82652 20.35549 1.000 45.65533 44 ARG D N 1
ATOM 7009 C CA . ARG D 1 44 ? 78.14554 91.67102 19.85486 1.000 42.18032 44 ARG D CA 1
ATOM 7010 C C . ARG D 1 44 ? 78.44938 91.38424 18.37913 1.000 38.05276 44 ARG D C 1
ATOM 7011 O O . ARG D 1 44 ? 78.54963 92.28705 17.55434 1.000 39.91796 44 ARG D O 1
ATOM 7019 N N . ASN D 1 45 ? 78.52805 90.12844 18.00900 1.000 37.48184 45 ASN D N 1
ATOM 7020 C CA . ASN D 1 45 ? 78.72208 89.82498 16.60738 1.000 42.06690 45 ASN D CA 1
ATOM 7021 C C . ASN D 1 45 ? 77.63476 90.35789 15.66413 1.000 49.34768 45 ASN D C 1
ATOM 7022 O O . ASN D 1 45 ? 77.89394 90.79259 14.49914 1.000 42.49181 45 ASN D O 1
ATOM 7027 N N . ILE D 1 46 ? 76.38959 90.24550 16.13955 1.000 42.92131 46 ILE D N 1
ATOM 7028 C CA . ILE D 1 46 ? 75.29415 90.71978 15.33556 1.000 37.69170 46 ILE D CA 1
ATOM 7029 C C . ILE D 1 46 ? 75.41613 92.22936 15.19343 1.000 38.40796 46 ILE D C 1
ATOM 7030 O O . ILE D 1 46 ? 75.25415 92.73800 14.07287 1.000 39.55311 46 ILE D O 1
ATOM 7035 N N . ALA D 1 47 ? 75.66090 92.93964 16.30061 1.000 38.73879 47 ALA D N 1
ATOM 7036 C CA . ALA D 1 47 ? 75.79545 94.38633 16.23291 1.000 45.52931 47 ALA D CA 1
ATOM 7037 C C . ALA D 1 47 ? 76.86615 94.77599 15.19259 1.000 51.60317 47 ALA D C 1
ATOM 7038 O O . ALA D 1 47 ? 76.69745 95.71646 14.39243 1.000 51.85495 47 ALA D O 1
ATOM 7040 N N . GLN D 1 48 ? 77.98255 94.06121 15.19970 1.000 48.54792 48 GLN D N 1
ATOM 7041 C CA . GLN D 1 48 ? 79.05607 94.39379 14.25289 1.000 50.13552 48 GLN D CA 1
ATOM 7042 C C . GLN D 1 48 ? 78.59448 94.15757 12.81533 1.000 47.34880 48 GLN D C 1
ATOM 7043 O O . GLN D 1 48 ? 78.84610 94.99595 11.93956 1.000 52.64211 48 GLN D O 1
ATOM 7049 N N . ASN D 1 49 ? 77.91737 93.03704 12.56781 1.000 40.86300 49 ASN D N 1
ATOM 7050 C CA . ASN D 1 49 ? 77.41211 92.77235 11.22115 1.000 44.72215 49 ASN D CA 1
ATOM 7051 C C . ASN D 1 49 ? 76.37857 93.79736 10.75135 1.000 45.33047 49 ASN D C 1
ATOM 7052 O O . ASN D 1 49 ? 76.33685 94.13832 9.56438 1.000 43.33119 49 ASN D O 1
ATOM 7057 N N . LEU D 1 50 ? 75.58751 94.32222 11.68605 1.000 40.53063 50 LEU D N 1
ATOM 7058 C CA . LEU D 1 50 ? 74.60323 95.36064 11.36559 1.000 39.93835 50 LEU D CA 1
ATOM 7059 C C . LEU D 1 50 ? 75.30782 96.70117 11.01420 1.000 51.84741 50 LEU D C 1
ATOM 7060 O O . LEU D 1 50 ? 74.87460 97.41050 10.07588 1.000 44.98750 50 LEU D O 1
ATOM 7065 N N . ALA D 1 51 ? 76.37245 97.03393 11.76390 1.000 51.81963 51 ALA D N 1
ATOM 7066 C CA . ALA D 1 51 ? 77.21701 98.22493 11.45768 1.000 56.38573 51 ALA D CA 1
ATOM 7067 C C . ALA D 1 51 ? 77.81726 98.09738 10.05038 1.000 50.68166 51 ALA D C 1
ATOM 7068 O O . ALA D 1 51 ? 77.76478 99.02903 9.26546 1.000 54.61925 51 ALA D O 1
ATOM 7070 N N . LEU D 1 52 ? 78.33702 96.92358 9.72888 1.000 47.52683 52 LEU D N 1
ATOM 7071 C CA . LEU D 1 52 ? 78.87538 96.66396 8.39439 1.000 53.19940 52 LEU D CA 1
ATOM 7072 C C . LEU D 1 52 ? 77.81980 96.68454 7.29452 1.000 61.02228 52 LEU D C 1
ATOM 7073 O O . LEU D 1 52 ? 78.13731 96.97649 6.13471 1.000 64.35910 52 LEU D O 1
ATOM 7078 N N . LEU D 1 53 ? 76.57071 96.35643 7.64224 1.000 59.52053 53 LEU D N 1
ATOM 7079 C CA . LEU D 1 53 ? 75.45645 96.40293 6.68844 1.000 55.05346 53 LEU D CA 1
ATOM 7080 C C . LEU D 1 53 ? 74.94239 97.83010 6.56956 1.000 57.02927 53 LEU D C 1
ATOM 7081 O O . LEU D 1 53 ? 73.96783 98.11280 5.85282 1.000 54.24938 53 LEU D O 1
ATOM 7086 N N . GLY D 1 54 ? 75.59767 98.73063 7.29437 1.000 55.73346 54 GLY D N 1
ATOM 7087 C CA . GLY D 1 54 ? 75.35457 100.14928 7.16359 1.000 58.08483 54 GLY D CA 1
ATOM 7088 C C . GLY D 1 54 ? 74.34247 100.73006 8.12617 1.000 61.77394 54 GLY D C 1
ATOM 7089 O O . GLY D 1 54 ? 73.89420 101.85944 7.94379 1.000 57.44448 54 GLY D O 1
ATOM 7090 N N . ASN D 1 55 ? 74.00397 99.99891 9.18337 1.000 59.10857 55 ASN D N 1
ATOM 7091 C CA . ASN D 1 55 ? 72.99347 100.49876 10.12465 1.000 49.11482 55 ASN D CA 1
ATOM 7092 C C . ASN D 1 55 ? 73.68632 101.15719 11.30022 1.000 45.81735 55 ASN D C 1
ATOM 7093 O O . ASN D 1 55 ? 74.77964 100.72942 11.68677 1.000 48.79404 55 ASN D O 1
ATOM 7098 N N . LYS D 1 56 ? 73.08125 102.17802 11.88573 1.000 45.78983 56 LYS D N 1
ATOM 7099 C CA . LYS D 1 56 ? 73.54763 102.68716 13.18127 1.000 53.32144 56 LYS D CA 1
ATOM 7100 C C . LYS D 1 56 ? 73.14012 101.71900 14.30802 1.000 60.52511 56 LYS D C 1
ATOM 7101 O O . LYS D 1 56 ? 71.94963 101.54517 14.62670 1.000 55.02489 56 LYS D O 1
ATOM 7107 N N . ALA D 1 57 ? 74.13952 101.04027 14.86217 1.000 57.54875 57 ALA D N 1
ATOM 7108 C CA . ALA D 1 57 ? 73.90038 99.97463 15.83532 1.000 52.99574 57 ALA D CA 1
ATOM 7109 C C . ALA D 1 57 ? 74.40753 100.29189 17.24482 1.000 55.60637 57 ALA D C 1
ATOM 7110 O O . ALA D 1 57 ? 75.57486 100.63742 17.45315 1.000 53.99474 57 ALA D O 1
ATOM 7112 N N . TRP D 1 58 ? 73.51500 100.17886 18.20981 1.000 43.85467 58 TRP D N 1
ATOM 7113 C CA . TRP D 1 58 ? 73.87323 100.29744 19.60257 1.000 42.28243 58 TRP D CA 1
ATOM 7114 C C . TRP D 1 58 ? 73.83223 98.96506 20.32093 1.000 49.21875 58 TRP D C 1
ATOM 7115 O O . TRP D 1 58 ? 72.79141 98.26968 20.32476 1.000 43.11820 58 TRP D O 1
ATOM 7126 N N . LEU D 1 59 ? 74.96190 98.61449 20.93888 1.000 45.25550 59 LEU D N 1
ATOM 7127 C CA . LEU D 1 59 ? 75.07855 97.41293 21.74764 1.000 44.51228 59 LEU D CA 1
ATOM 7128 C C . LEU D 1 59 ? 74.77011 97.70593 23.22309 1.000 49.03174 59 LEU D C 1
ATOM 7129 O O . LEU D 1 59 ? 75.34983 98.56785 23.83594 1.000 51.38528 59 LEU D O 1
ATOM 7134 N N . LEU D 1 60 ? 73.83185 96.97191 23.78984 1.000 41.66151 60 LEU D N 1
ATOM 7135 C CA . LEU D 1 60 ? 73.54754 97.03851 25.20307 1.000 40.68527 60 LEU D CA 1
ATOM 7136 C C . LEU D 1 60 ? 74.11782 95.69589 25.73123 1.000 54.54782 60 LEU D C 1
ATOM 7137 O O . LEU D 1 60 ? 73.61361 94.62543 25.38711 1.000 44.31680 60 LEU D O 1
ATOM 7142 N N . SER D 1 61 ? 75.20977 95.73481 26.49439 1.000 45.06613 61 SER D N 1
ATOM 7143 C CA . SER D 1 61 ? 75.88352 94.50761 26.88512 1.000 43.67853 61 SER D CA 1
ATOM 7144 C C . SER D 1 61 ? 76.72265 94.69213 28.17421 1.000 48.44661 61 SER D C 1
ATOM 7145 O O . SER D 1 61 ? 76.68099 95.73549 28.83560 1.000 48.72441 61 SER D O 1
ATOM 7148 N N . ALA D 1 62 ? 77.47128 93.66794 28.54444 1.000 55.14677 62 ALA D N 1
ATOM 7149 C CA . ALA D 1 62 ? 78.27597 93.77145 29.76483 1.000 58.12631 62 ALA D CA 1
ATOM 7150 C C . ALA D 1 62 ? 79.67892 93.21393 29.53418 1.000 49.20294 62 ALA D C 1
ATOM 7151 O O . ALA D 1 62 ? 79.89024 92.16872 28.85548 1.000 40.80132 62 ALA D O 1
ATOM 7153 N N . VAL D 1 63 ? 80.66671 94.01135 29.94781 1.000 53.94083 63 VAL D N 1
ATOM 7154 C CA . VAL D 1 63 ? 82.03197 93.48860 30.03705 1.000 54.94677 63 VAL D CA 1
ATOM 7155 C C . VAL D 1 63 ? 82.57945 93.83788 31.42672 1.000 52.07310 63 VAL D C 1
ATOM 7156 O O . VAL D 1 63 ? 81.99185 94.64703 32.16079 1.000 49.40509 63 VAL D O 1
ATOM 7160 N N . GLY D 1 64 ? 83.68772 93.21009 31.81039 1.000 67.33255 64 GLY D N 1
ATOM 7161 C CA . GLY D 1 64 ? 84.23389 93.45685 33.13372 1.000 69.68158 64 GLY D CA 1
ATOM 7162 C C . GLY D 1 64 ? 85.38769 94.42748 33.06352 1.000 67.97955 64 GLY D C 1
ATOM 7163 O O . GLY D 1 64 ? 85.81793 94.78255 31.95456 1.000 54.93209 64 GLY D O 1
ATOM 7164 N N . SER D 1 65 ? 85.93480 94.76080 34.23860 1.000 74.54540 65 SER D N 1
ATOM 7165 C CA . SER D 1 65 ? 87.03351 95.73049 34.38965 1.000 66.60552 65 SER D CA 1
ATOM 7166 C C . SER D 1 65 ? 88.37568 95.10864 34.16517 1.000 68.69096 65 SER D C 1
ATOM 7167 O O . SER D 1 65 ? 89.34801 95.52399 34.74015 1.000 72.09573 65 SER D O 1
ATOM 7170 N N . ASP D 1 66 ? 88.46877 94.12412 33.30159 1.000 72.06441 66 ASP D N 1
ATOM 7171 C CA . ASP D 1 66 ? 89.71785 93.40039 33.27951 1.000 71.43491 66 ASP D CA 1
ATOM 7172 C C . ASP D 1 66 ? 90.62432 93.91273 32.16532 1.000 63.03385 66 ASP D C 1
ATOM 7173 O O . ASP D 1 66 ? 91.42824 93.14644 31.61030 1.000 63.90998 66 ASP D O 1
ATOM 7178 N N . PHE D 1 67 ? 90.47181 95.19991 31.83615 1.000 50.45797 67 PHE D N 1
ATOM 7179 C CA . PHE D 1 67 ? 91.21664 95.85800 30.75026 1.000 43.09284 67 PHE D CA 1
ATOM 7180 C C . PHE D 1 67 ? 90.92024 95.26407 29.37774 1.000 48.07458 67 PHE D C 1
ATOM 7181 O O . PHE D 1 67 ? 90.77502 95.99863 28.39678 1.000 51.68331 67 PHE D O 1
ATOM 7189 N N . TYR D 1 68 ? 90.90439 93.93290 29.29099 1.000 48.76139 68 TYR D N 1
ATOM 7190 C CA . TYR D 1 68 ? 90.64441 93.23076 28.02961 1.000 47.88933 68 TYR D CA 1
ATOM 7191 C C . TYR D 1 68 ? 89.17597 93.43369 27.61504 1.000 50.39542 68 TYR D C 1
ATOM 7192 O O . TYR D 1 68 ? 88.83948 93.28101 26.42652 1.000 46.01999 68 TYR D O 1
ATOM 7201 N N . GLY D 1 69 ? 88.35717 93.79916 28.60053 1.000 39.21720 69 GLY D N 1
ATOM 7202 C CA . GLY D 1 69 ? 86.95053 94.11406 28.39112 1.000 60.85538 69 GLY D CA 1
ATOM 7203 C C . GLY D 1 69 ? 86.89778 95.42290 27.63938 1.000 64.98480 69 GLY D C 1
ATOM 7204 O O . GLY D 1 69 ? 86.15428 95.56619 26.63437 1.000 62.90389 69 GLY D O 1
ATOM 7205 N N . GLN D 1 70 ? 87.70940 96.37198 28.11648 1.000 65.37138 70 GLN D N 1
ATOM 7206 C CA . GLN D 1 70 ? 87.77056 97.67336 27.47855 1.000 66.78185 70 GLN D CA 1
ATOM 7207 C C . GLN D 1 70 ? 88.29072 97.54078 26.04017 1.000 66.43042 70 GLN D C 1
ATOM 7208 O O . GLN D 1 70 ? 87.89027 98.26748 25.13868 1.000 70.64951 70 GLN D O 1
ATOM 7214 N N . SER D 1 71 ? 89.15504 96.57647 25.81611 1.000 64.46662 71 SER D N 1
ATOM 7215 C CA . SER D 1 71 ? 89.70043 96.34871 24.48005 1.000 72.58626 71 SER D CA 1
ATOM 7216 C C . SER D 1 71 ? 88.65380 95.75439 23.54892 1.000 67.23679 71 SER D C 1
ATOM 7217 O O . SER D 1 71 ? 88.62269 96.04162 22.33591 1.000 54.95056 71 SER D O 1
ATOM 7220 N N . LEU D 1 72 ? 87.85145 94.85918 24.11664 1.000 66.66405 72 LEU D N 1
ATOM 7221 C CA . LEU D 1 72 ? 86.74794 94.27492 23.37351 1.000 55.27483 72 LEU D CA 1
ATOM 7222 C C . LEU D 1 72 ? 85.80803 95.39307 22.88239 1.000 44.90575 72 LEU D C 1
ATOM 7223 O O . LEU D 1 72 ? 85.53932 95.49335 21.66825 1.000 50.54615 72 LEU D O 1
ATOM 7228 N N . LEU D 1 73 ? 85.33027 96.22292 23.82117 1.000 41.87751 73 LEU D N 1
ATOM 7229 C CA . LEU D 1 73 ? 84.52356 97.39069 23.48722 1.000 49.84507 73 LEU D CA 1
ATOM 7230 C C . LEU D 1 73 ? 85.17832 98.29486 22.41949 1.000 61.21015 73 LEU D C 1
ATOM 7231 O O . LEU D 1 73 ? 84.54520 98.60238 21.40481 1.000 63.11257 73 LEU D O 1
ATOM 7236 N N . THR D 1 74 ? 86.45954 98.66642 22.61835 1.000 58.18004 74 THR D N 1
ATOM 7237 C CA . THR D 1 74 ? 87.18882 99.52441 21.67812 1.000 46.97419 74 THR D CA 1
ATOM 7238 C C . THR D 1 74 ? 87.24710 98.95135 20.27645 1.000 49.35026 74 THR D C 1
ATOM 7239 O O . THR D 1 74 ? 87.01843 99.65559 19.29225 1.000 54.88354 74 THR D O 1
ATOM 7243 N N . GLN D 1 75 ? 87.57174 97.67216 20.18742 1.000 40.79677 75 GLN D N 1
ATOM 7244 C CA . GLN D 1 75 ? 87.65366 96.98328 18.90664 1.000 40.49357 75 GLN D CA 1
ATOM 7245 C C . GLN D 1 75 ? 86.26420 96.94933 18.19767 1.000 61.17653 75 GLN D C 1
ATOM 7246 O O . GLN D 1 75 ? 86.15523 96.91226 16.93933 1.000 53.05064 75 GLN D O 1
ATOM 7252 N N . THR D 1 76 ? 85.22618 96.86927 19.03573 1.000 51.58487 76 THR D N 1
ATOM 7253 C CA . THR D 1 76 ? 83.83143 96.77331 18.55622 1.000 56.03019 76 THR D CA 1
ATOM 7254 C C . THR D 1 76 ? 83.39686 98.10589 17.96280 1.000 55.57981 76 THR D C 1
ATOM 7255 O O . THR D 1 76 ? 82.87322 98.16272 16.84447 1.000 53.02715 76 THR D O 1
ATOM 7259 N N . ASN D 1 77 ? 83.68485 99.15788 18.72749 1.000 58.41633 77 ASN D N 1
ATOM 7260 C CA . ASN D 1 77 ? 83.45274 100.56164 18.37933 1.000 66.58208 77 ASN D CA 1
ATOM 7261 C C . ASN D 1 77 ? 84.18268 100.93838 17.10843 1.000 66.23939 77 ASN D C 1
ATOM 7262 O O . ASN D 1 77 ? 83.64207 101.59296 16.23825 1.000 63.94907 77 ASN D O 1
ATOM 7267 N N . GLN D 1 78 ? 85.40344 100.47047 16.97905 1.000 72.92261 78 GLN D N 1
ATOM 7268 C CA . GLN D 1 78 ? 86.15547 100.75688 15.78183 1.000 79.79058 78 GLN D CA 1
ATOM 7269 C C . GLN D 1 78 ? 85.54731 100.05853 14.56440 1.000 77.17691 78 GLN D C 1
ATOM 7270 O O . GLN D 1 78 ? 85.73826 100.50120 13.43755 1.000 75.17703 78 GLN D O 1
ATOM 7276 N N . SER D 1 79 ? 84.78543 98.99386 14.78684 1.000 77.29592 79 SER D N 1
ATOM 7277 C CA . SER D 1 79 ? 84.09488 98.30181 13.68552 1.000 85.88432 79 SER D CA 1
ATOM 7278 C C . SER D 1 79 ? 82.75248 98.94860 13.24749 1.000 72.35026 79 SER D C 1
ATOM 7279 O O . SER D 1 79 ? 82.09412 98.50615 12.28640 1.000 72.80322 79 SER D O 1
ATOM 7282 N N . GLY D 1 80 ? 82.35621 99.99332 13.96187 1.000 65.96598 80 GLY D N 1
ATOM 7283 C CA . GLY D 1 80 ? 81.20789 100.79480 13.59666 1.000 60.15345 80 GLY D CA 1
ATOM 7284 C C . GLY D 1 80 ? 80.14353 100.92066 14.68344 1.000 55.26687 80 GLY D C 1
ATOM 7285 O O . GLY D 1 80 ? 79.31427 101.84504 14.64527 1.000 48.92875 80 GLY D O 1
ATOM 7286 N N . VAL D 1 81 ? 80.20605 100.03217 15.67831 1.000 52.74271 81 VAL D N 1
ATOM 7287 C CA . VAL D 1 81 ? 79.18236 99.90756 16.72503 1.000 51.87601 81 VAL D CA 1
ATOM 7288 C C . VAL D 1 81 ? 79.23667 100.98425 17.81539 1.000 49.87895 81 VAL D C 1
ATOM 7289 O O . VAL D 1 81 ? 80.31650 101.33754 18.30321 1.000 55.02581 81 VAL D O 1
ATOM 7293 N N . TYR D 1 82 ? 78.07402 101.50027 18.21751 1.000 42.80096 82 TYR D N 1
ATOM 7294 C CA . TYR D 1 82 ? 77.98832 102.47075 19.32898 1.000 56.12114 82 TYR D CA 1
ATOM 7295 C C . TYR D 1 82 ? 78.04446 101.69325 20.66381 1.000 58.76955 82 TYR D C 1
ATOM 7296 O O . TYR D 1 82 ? 77.09822 100.97044 21.02247 1.000 50.95808 82 TYR D O 1
ATOM 7305 N N . VAL D 1 83 ? 79.17621 101.78151 21.38148 1.000 50.55120 83 VAL D N 1
ATOM 7306 C CA . VAL D 1 83 ? 79.32254 100.92545 22.56225 1.000 50.11518 83 VAL D CA 1
ATOM 7307 C C . VAL D 1 83 ? 79.16026 101.69703 23.87293 1.000 55.06177 83 VAL D C 1
ATOM 7308 O O . VAL D 1 83 ? 79.33584 101.14852 24.96330 1.000 61.66536 83 VAL D O 1
ATOM 7312 N N . ASP D 1 84 ? 78.72949 102.94257 23.76590 1.000 51.72586 84 ASP D N 1
ATOM 7313 C CA . ASP D 1 84 ? 78.77025 103.86556 24.89349 1.000 60.29293 84 ASP D CA 1
ATOM 7314 C C . ASP D 1 84 ? 77.79795 103.55388 26.02098 1.000 64.02576 84 ASP D C 1
ATOM 7315 O O . ASP D 1 84 ? 78.00332 104.02108 27.14174 1.000 58.88770 84 ASP D O 1
ATOM 7320 N N . LYS D 1 85 ? 76.74743 102.76894 25.73770 1.000 64.10054 85 LYS D N 1
ATOM 7321 C CA . LYS D 1 85 ? 75.73231 102.44262 26.74816 1.000 61.10112 85 LYS D CA 1
ATOM 7322 C C . LYS D 1 85 ? 75.99826 101.04814 27.38191 1.000 58.99374 85 LYS D C 1
ATOM 7323 O O . LYS D 1 85 ? 75.28453 100.63816 28.31788 1.000 62.32167 85 LYS D O 1
ATOM 7329 N N . CYS D 1 86 ? 77.04321 100.35731 26.91057 1.000 50.62716 86 CYS D N 1
ATOM 7330 C CA . CYS D 1 86 ? 77.39285 99.03431 27.45555 1.000 58.77752 86 CYS D CA 1
ATOM 7331 C C . CYS D 1 86 ? 77.87699 99.15214 28.86597 1.000 70.19654 86 CYS D C 1
ATOM 7332 O O . CYS D 1 86 ? 78.35225 100.20148 29.29761 1.000 72.84185 86 CYS D O 1
ATOM 7335 N N . LEU D 1 87 ? 77.84933 98.03285 29.55191 1.000 72.22145 87 LEU D N 1
ATOM 7336 C CA . LEU D 1 87 ? 78.12982 98.02930 30.96432 1.000 74.67170 87 LEU D CA 1
ATOM 7337 C C . LEU D 1 87 ? 79.57083 97.59291 31.20055 1.000 79.28490 87 LEU D C 1
ATOM 7338 O O . LEU D 1 87 ? 80.06078 96.66535 30.54423 1.000 78.73968 87 LEU D O 1
ATOM 7343 N N . ILE D 1 88 ? 80.28840 98.31974 32.05750 1.000 84.56528 88 ILE D N 1
ATOM 7344 C CA . ILE D 1 88 ? 81.59841 97.83320 32.50947 1.000 83.20196 88 ILE D CA 1
ATOM 7345 C C . ILE D 1 88 ? 81.50183 97.46727 33.97244 1.000 80.55262 88 ILE D C 1
ATOM 7346 O O . ILE D 1 88 ? 81.43283 98.34459 34.83601 1.000 77.69566 88 ILE D O 1
ATOM 7351 N N . VAL D 1 89 ? 81.45630 96.15716 34.22708 1.000 77.23393 89 VAL D N 1
ATOM 7352 C CA . VAL D 1 89 ? 81.16819 95.63156 35.56117 1.000 74.61961 89 VAL D CA 1
ATOM 7353 C C . VAL D 1 89 ? 82.44125 95.61271 36.42209 1.000 72.01420 89 VAL D C 1
ATOM 7354 O O . VAL D 1 89 ? 83.44279 94.94305 36.06440 1.000 65.70587 89 VAL D O 1
ATOM 7358 N N . PRO D 1 90 ? 82.38488 96.32885 37.56513 1.000 68.17708 90 PRO D N 1
ATOM 7359 C CA . PRO D 1 90 ? 83.50579 96.41402 38.49997 1.000 71.74368 90 PRO D CA 1
ATOM 7360 C C . PRO D 1 90 ? 83.84891 95.02272 39.01443 1.000 80.78655 90 PRO D C 1
ATOM 7361 O O . PRO D 1 90 ? 82.93046 94.27351 39.39827 1.000 82.53944 90 PRO D O 1
ATOM 7365 N N . GLY D 1 91 ? 85.12920 94.66301 38.95052 1.000 82.21565 91 GLY D N 1
ATOM 7366 C CA . GLY D 1 91 ? 85.59725 93.43048 39.54586 1.000 85.27211 91 GLY D CA 1
ATOM 7367 C C . GLY D 1 91 ? 84.88421 92.18264 39.06062 1.000 89.02346 91 GLY D C 1
ATOM 7368 O O . GLY D 1 91 ? 84.58136 91.28546 39.84891 1.000 96.86053 91 GLY D O 1
ATOM 7369 N N . GLU D 1 92 ? 84.61458 92.11087 37.76432 1.000 77.25225 92 GLU D N 1
ATOM 7370 C CA . GLU D 1 92 ? 84.11443 90.87570 37.19124 1.000 70.73787 92 GLU D CA 1
ATOM 7371 C C . GLU D 1 92 ? 84.91329 90.62540 35.94485 1.000 62.47149 92 GLU D C 1
ATOM 7372 O O . GLU D 1 92 ? 85.48181 91.54937 35.39474 1.000 64.81878 92 GLU D O 1
ATOM 7378 N N . ASN D 1 93 ? 85.00247 89.39003 35.48972 1.000 61.99820 93 ASN D N 1
ATOM 7379 C CA . ASN D 1 93 ? 85.75541 89.20220 34.28236 1.000 71.98651 93 ASN D CA 1
ATOM 7380 C C . ASN D 1 93 ? 84.80784 89.28468 33.12292 1.000 74.65087 93 ASN D C 1
ATOM 7381 O O . ASN D 1 93 ? 83.60423 89.04972 33.23375 1.000 70.73758 93 ASN D O 1
ATOM 7386 N N . THR D 1 94 ? 85.39927 89.69893 32.02487 1.000 73.80930 94 THR D N 1
ATOM 7387 C CA . THR D 1 94 ? 84.77381 89.78351 30.74941 1.000 64.25459 94 THR D CA 1
ATOM 7388 C C . THR D 1 94 ? 84.53809 88.36614 30.21548 1.000 65.37882 94 THR D C 1
ATOM 7389 O O . THR D 1 94 ? 85.44919 87.55450 30.21378 1.000 69.16680 94 THR D O 1
ATOM 7393 N N . SER D 1 95 ? 83.29861 88.05042 29.81598 1.000 54.90351 95 SER D N 1
ATOM 7394 C CA . SER D 1 95 ? 82.96594 86.67159 29.43355 1.000 50.19594 95 SER D CA 1
ATOM 7395 C C . SER D 1 95 ? 83.80896 86.22917 28.25202 1.000 47.84093 95 SER D C 1
ATOM 7396 O O . SER D 1 95 ? 84.31256 87.05903 27.47270 1.000 46.71986 95 SER D O 1
ATOM 7399 N N . SER D 1 96 ? 83.97696 84.91163 28.13423 1.000 44.66695 96 SER D N 1
ATOM 7400 C CA . SER D 1 96 ? 84.84033 84.37514 27.10377 1.000 40.53969 96 SER D CA 1
ATOM 7401 C C . SER D 1 96 ? 84.46215 82.97966 26.61158 1.000 44.35877 96 SER D C 1
ATOM 7402 O O . SER D 1 96 ? 83.86301 82.16565 27.31882 1.000 51.46093 96 SER D O 1
ATOM 7405 N N . TYR D 1 97 ? 84.83080 82.72474 25.36677 1.000 46.47411 97 TYR D N 1
ATOM 7406 C CA . TYR D 1 97 ? 84.63544 81.44088 24.76533 1.000 46.95139 97 TYR D CA 1
ATOM 7407 C C . TYR D 1 97 ? 85.99695 80.90406 24.31549 1.000 51.26440 97 TYR D C 1
ATOM 7408 O O . TYR D 1 97 ? 86.56483 81.39775 23.32134 1.000 50.52073 97 TYR D O 1
ATOM 7417 N N . LEU D 1 98 ? 86.48298 79.88059 25.02429 1.000 47.84260 98 LEU D N 1
ATOM 7418 C CA . LEU D 1 98 ? 87.78185 79.24360 24.74817 1.000 51.21543 98 LEU D CA 1
ATOM 7419 C C . LEU D 1 98 ? 87.62646 77.97332 23.93322 1.000 53.30483 98 LEU D C 1
ATOM 7420 O O . LEU D 1 98 ? 86.78112 77.16030 24.20407 1.000 57.87165 98 LEU D O 1
ATOM 7425 N N . SER D 1 99 ? 88.44409 77.82898 22.91367 1.000 54.17887 99 SER D N 1
ATOM 7426 C CA . SER D 1 99 ? 88.37761 76.71275 22.00762 1.000 58.05236 99 SER D CA 1
ATOM 7427 C C . SER D 1 99 ? 89.79126 76.13097 21.70226 1.000 66.02428 99 SER D C 1
ATOM 7428 O O . SER D 1 99 ? 90.71265 76.83834 21.28120 1.000 60.82971 99 SER D O 1
ATOM 7431 N N . LEU D 1 100 ? 89.96782 74.83792 21.94716 1.000 65.94507 100 LEU D N 1
ATOM 7432 C CA . LEU D 1 100 ? 91.19110 74.12885 21.59152 1.000 66.21563 100 LEU D CA 1
ATOM 7433 C C . LEU D 1 100 ? 90.97751 73.37864 20.27565 1.000 79.77758 100 LEU D C 1
ATOM 7434 O O . LEU D 1 100 ? 90.09231 72.53301 20.19380 1.000 84.99459 100 LEU D O 1
ATOM 7439 N N . LEU D 1 101 ? 91.68989 73.78437 19.22301 1.000 80.03081 101 LEU D N 1
ATOM 7440 C CA . LEU D 1 101 ? 91.67047 73.10024 17.92182 1.000 71.47738 101 LEU D CA 1
ATOM 7441 C C . LEU D 1 101 ? 92.97263 72.36990 17.55052 1.000 69.83174 101 LEU D C 1
ATOM 7442 O O . LEU D 1 101 ? 93.73590 71.91613 18.41482 1.000 70.98670 101 LEU D O 1
ATOM 7447 N N . THR D 1 104 ? 93.79319 69.22559 11.13333 1.000 93.68833 104 THR D N 1
ATOM 7448 C CA . THR D 1 104 ? 93.74431 70.42921 11.94999 1.000 100.30216 104 THR D CA 1
ATOM 7449 C C . THR D 1 104 ? 92.52800 71.29881 11.57302 1.000 106.75530 104 THR D C 1
ATOM 7450 O O . THR D 1 104 ? 92.07498 71.28532 10.42926 1.000 102.15726 104 THR D O 1
ATOM 7454 N N . GLY D 1 105 ? 91.98803 72.04461 12.53304 1.000 115.85762 105 GLY D N 1
ATOM 7455 C CA . GLY D 1 105 ? 90.72718 72.74750 12.31446 1.000 122.31444 105 GLY D CA 1
ATOM 7456 C C . GLY D 1 105 ? 89.61826 72.07797 13.10075 1.000 128.91917 105 GLY D C 1
ATOM 7457 O O . GLY D 1 105 ? 88.48601 72.56310 13.18245 1.000 122.38742 105 GLY D O 1
ATOM 7458 N N . GLU D 1 106 ? 90.01330 70.96377 13.71184 1.000 140.47472 106 GLU D N 1
ATOM 7459 C CA . GLU D 1 106 ? 89.22606 70.12794 14.61281 1.000 145.15249 106 GLU D CA 1
ATOM 7460 C C . GLU D 1 106 ? 88.88758 70.81963 15.94919 1.000 147.05238 106 GLU D C 1
ATOM 7461 O O . GLU D 1 106 ? 89.78101 71.32535 16.59818 1.000 160.30623 106 GLU D O 1
ATOM 7467 N N . MET D 1 107 ? 87.62244 70.92378 16.36617 1.000 122.67117 107 MET D N 1
ATOM 7468 C CA . MET D 1 107 ? 87.40643 71.41466 17.74188 1.000 101.51716 107 MET D CA 1
ATOM 7469 C C . MET D 1 107 ? 87.50744 70.23822 18.70254 1.000 104.92383 107 MET D C 1
ATOM 7470 O O . MET D 1 107 ? 86.65205 69.36673 18.68950 1.000 106.86760 107 MET D O 1
ATOM 7475 N N . LEU D 1 108 ? 88.48666 70.27850 19.60328 1.000 111.00174 108 LEU D N 1
ATOM 7476 C CA . LEU D 1 108 ? 88.65788 69.26178 20.64856 1.000 111.41986 108 LEU D CA 1
ATOM 7477 C C . LEU D 1 108 ? 87.81026 69.64418 21.85973 1.000 120.85524 108 LEU D C 1
ATOM 7478 O O . LEU D 1 108 ? 86.73766 69.08006 22.10828 1.000 131.02075 108 LEU D O 1
ATOM 7483 N N . VAL D 1 109 ? 88.27109 70.67296 22.56129 1.000 111.75800 109 VAL D N 1
ATOM 7484 C CA . VAL D 1 109 ? 87.62440 71.13713 23.77313 1.000 92.78427 109 VAL D CA 1
ATOM 7485 C C . VAL D 1 109 ? 87.15193 72.56780 23.59981 1.000 86.78953 109 VAL D C 1
ATOM 7486 O O . VAL D 1 109 ? 87.69716 73.32015 22.80201 1.000 87.36804 109 VAL D O 1
ATOM 7490 N N . ALA D 1 110 ? 86.07907 72.92788 24.28141 1.000 81.80190 110 ALA D N 1
ATOM 7491 C CA . ALA D 1 110 ? 85.68999 74.31590 24.30693 1.000 79.45721 110 ALA D CA 1
ATOM 7492 C C . ALA D 1 110 ? 85.06702 74.64109 25.66142 1.000 77.81195 110 ALA D C 1
ATOM 7493 O O . ALA D 1 110 ? 84.14186 73.97497 26.09617 1.000 88.00254 110 ALA D O 1
ATOM 7495 N N . ILE D 1 111 ? 85.52855 75.72287 26.27702 1.000 65.82044 111 ILE D N 1
ATOM 7496 C CA . ILE D 1 111 ? 85.04143 76.19575 27.55670 1.000 56.60515 111 ILE D CA 1
ATOM 7497 C C . ILE D 1 111 ? 84.22328 77.44671 27.33426 1.000 59.03180 111 ILE D C 1
ATOM 7498 O O . ILE D 1 111 ? 84.53775 78.29953 26.49222 1.000 62.27363 111 ILE D O 1
ATOM 7503 N N . ASN D 1 112 ? 83.20127 77.57231 28.16023 1.000 55.84330 112 ASN D N 1
ATOM 7504 C CA . ASN D 1 112 ? 82.21785 78.60132 28.04287 1.000 55.90269 112 ASN D CA 1
ATOM 7505 C C . ASN D 1 112 ? 82.11663 79.34147 29.37716 1.000 49.87716 112 ASN D C 1
ATOM 7506 O O . ASN D 1 112 ? 81.58847 78.81117 30.36045 1.000 52.50588 112 ASN D O 1
ATOM 7511 N N . ASP D 1 113 ? 82.61511 80.56432 29.43571 1.000 42.00819 113 ASP D N 1
ATOM 7512 C CA . ASP D 1 113 ? 82.60929 81.30630 30.69057 1.000 44.76064 113 ASP D CA 1
ATOM 7513 C C . ASP D 1 113 ? 81.82795 82.58903 30.51907 1.000 49.21840 113 ASP D C 1
ATOM 7514 O O . ASP D 1 113 ? 82.38751 83.66657 30.26409 1.000 44.28199 113 ASP D O 1
ATOM 7519 N N . MET D 1 114 ? 80.52500 82.50982 30.75576 1.000 44.22041 114 MET D N 1
ATOM 7520 C CA . MET D 1 114 ? 79.70176 83.65751 30.41039 1.000 43.54859 114 MET D CA 1
ATOM 7521 C C . MET D 1 114 ? 78.87116 84.17886 31.52274 1.000 49.33079 114 MET D C 1
ATOM 7522 O O . MET D 1 114 ? 77.77254 84.66661 31.27479 1.000 47.12951 114 MET D O 1
ATOM 7527 N N . ASN D 1 115 ? 79.36882 84.13173 32.74771 1.000 48.84707 115 ASN D N 1
ATOM 7528 C CA . ASN D 1 115 ? 78.46076 84.43517 33.85041 1.000 51.75405 115 ASN D CA 1
ATOM 7529 C C . ASN D 1 115 ? 78.12319 85.95279 33.88353 1.000 52.63988 115 ASN D C 1
ATOM 7530 O O . ASN D 1 115 ? 77.02234 86.36010 34.34768 1.000 54.15416 115 ASN D O 1
ATOM 7535 N N . ILE D 1 116 ? 79.01967 86.78480 33.32270 1.000 48.51862 116 ILE D N 1
ATOM 7536 C CA . ILE D 1 116 ? 78.79172 88.24014 33.32740 1.000 45.87133 116 ILE D CA 1
ATOM 7537 C C . ILE D 1 116 ? 77.49449 88.63119 32.53954 1.000 50.80717 116 ILE D C 1
ATOM 7538 O O . ILE D 1 116 ? 76.92499 89.72412 32.70559 1.000 49.07302 116 ILE D O 1
ATOM 7543 N N . SER D 1 117 ? 77.01112 87.69753 31.72468 1.000 50.56064 117 SER D N 1
ATOM 7544 C CA . SER D 1 117 ? 75.73193 87.84736 31.02148 1.000 47.87990 117 SER D CA 1
ATOM 7545 C C . SER D 1 117 ? 74.61412 88.25051 31.95996 1.000 51.49989 117 SER D C 1
ATOM 7546 O O . SER D 1 117 ? 73.68407 89.00555 31.59356 1.000 47.94955 117 SER D O 1
ATOM 7549 N N . ASN D 1 118 ? 74.72162 87.78257 33.19598 1.000 51.43373 118 ASN D N 1
ATOM 7550 C CA . ASN D 1 118 ? 73.68389 88.05768 34.17441 1.000 47.41802 118 ASN D CA 1
ATOM 7551 C C . ASN D 1 118 ? 73.64198 89.49409 34.68246 1.000 53.39829 118 ASN D C 1
ATOM 7552 O O . ASN D 1 118 ? 72.65789 89.89736 35.31086 1.000 56.29422 118 ASN D O 1
ATOM 7557 N N . ALA D 1 119 ? 74.70542 90.25185 34.41269 1.000 54.25377 119 ALA D N 1
ATOM 7558 C CA . ALA D 1 119 ? 74.75155 91.68194 34.71433 1.000 56.13328 119 ALA D CA 1
ATOM 7559 C C . ALA D 1 119 ? 73.94306 92.50973 33.71732 1.000 56.39478 119 ALA D C 1
ATOM 7560 O O . ALA D 1 119 ? 73.71851 93.70167 33.95084 1.000 57.62822 119 ALA D O 1
ATOM 7562 N N . ILE D 1 120 ? 73.56193 91.90119 32.58946 1.000 58.13569 120 ILE D N 1
ATOM 7563 C CA . ILE D 1 120 ? 72.65808 92.55632 31.64296 1.000 54.17873 120 ILE D CA 1
ATOM 7564 C C . ILE D 1 120 ? 71.24952 92.40018 32.20657 1.000 50.06670 120 ILE D C 1
ATOM 7565 O O . ILE D 1 120 ? 70.44828 91.60031 31.76582 1.000 47.09095 120 ILE D O 1
ATOM 7570 N N . THR D 1 121 ? 70.96475 93.19023 33.21445 1.000 49.71422 121 THR D N 1
ATOM 7571 C CA . THR D 1 121 ? 69.77410 93.02133 33.97725 1.000 52.25167 121 THR D CA 1
ATOM 7572 C C . THR D 1 121 ? 68.61366 93.87445 33.43847 1.000 51.83104 121 THR D C 1
ATOM 7573 O O . THR D 1 121 ? 68.79941 94.76754 32.60153 1.000 50.03520 121 THR D O 1
ATOM 7577 N N . ALA D 1 122 ? 67.42326 93.56195 33.94520 1.000 45.59914 122 ALA D N 1
ATOM 7578 C CA . ALA D 1 122 ? 66.21356 94.32675 33.68979 1.000 52.86207 122 ALA D CA 1
ATOM 7579 C C . ALA D 1 122 ? 66.35857 95.76574 34.17625 1.000 62.53605 122 ALA D C 1
ATOM 7580 O O . ALA D 1 122 ? 65.82280 96.68528 33.56216 1.000 61.61624 122 ALA D O 1
ATOM 7582 N N . GLU D 1 123 ? 67.09284 95.95219 35.27207 1.000 66.80881 123 GLU D N 1
ATOM 7583 C CA . GLU D 1 123 ? 67.40593 97.28489 35.83154 1.000 67.02300 123 GLU D CA 1
ATOM 7584 C C . GLU D 1 123 ? 68.30134 98.06678 34.87508 1.000 57.64533 123 GLU D C 1
ATOM 7585 O O . GLU D 1 123 ? 68.03252 99.24684 34.55571 1.000 64.61843 123 GLU D O 1
ATOM 7591 N N . TYR D 1 124 ? 69.34100 97.39119 34.39171 1.000 47.05061 124 TYR D N 1
ATOM 7592 C CA . TYR D 1 124 ? 70.22053 97.95773 33.36812 1.000 50.78623 124 TYR D CA 1
ATOM 7593 C C . TYR D 1 124 ? 69.41293 98.42548 32.14554 1.000 60.29348 124 TYR D C 1
ATOM 7594 O O . TYR D 1 124 ? 69.52861 99.58256 31.71117 1.000 58.44097 124 TYR D O 1
ATOM 7603 N N . LEU D 1 125 ? 68.58160 97.52549 31.60912 1.000 59.57503 125 LEU D N 1
ATOM 7604 C CA . LEU D 1 125 ? 67.78538 97.83264 30.412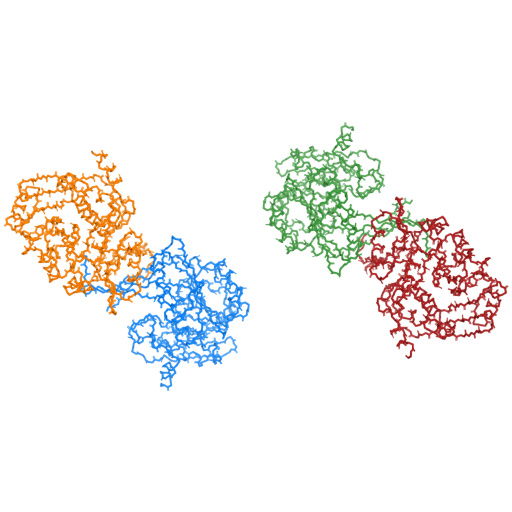03 1.000 56.35932 125 LEU D CA 1
ATOM 7605 C C . LEU D 1 125 ? 66.75094 98.98536 30.65561 1.000 50.01818 125 LEU D C 1
ATOM 7606 O O . LEU D 1 125 ? 66.59357 99.90704 29.83527 1.000 46.60045 125 LEU D O 1
ATOM 7611 N N . ALA D 1 126 ? 66.11372 98.96504 31.81939 1.000 43.38473 126 ALA D N 1
ATOM 7612 C CA . ALA D 1 126 ? 65.14977 99.93321 32.20143 1.000 47.00375 126 ALA D CA 1
ATOM 7613 C C . ALA D 1 126 ? 65.71693 101.35023 32.34679 1.000 53.85707 126 ALA D C 1
ATOM 7614 O O . ALA D 1 126 ? 64.98143 102.35062 32.16952 1.000 50.74378 126 ALA D O 1
ATOM 7616 N N . GLN D 1 127 ? 66.99504 101.45265 32.67737 1.000 63.62878 127 GLN D N 1
ATOM 7617 C CA . GLN D 1 127 ? 67.65066 102.75489 32.61703 1.000 66.99510 127 GLN D CA 1
ATOM 7618 C C . GLN D 1 127 ? 67.81094 103.25927 31.17589 1.000 64.29199 127 GLN D C 1
ATOM 7619 O O . GLN D 1 127 ? 68.02251 104.44306 30.95101 1.000 66.44793 127 GLN D O 1
ATOM 7625 N N . HIS D 1 128 ? 67.71095 102.38209 30.18604 1.000 54.57438 128 HIS D N 1
ATOM 7626 C CA . HIS D 1 128 ? 67.71158 102.86827 28.80820 1.000 50.61848 128 HIS D CA 1
ATOM 7627 C C . HIS D 1 128 ? 66.35514 102.61673 28.11192 1.000 48.96760 128 HIS D C 1
ATOM 7628 O O . HIS D 1 128 ? 66.26683 102.53723 26.87966 1.000 48.49941 128 HIS D O 1
ATOM 7635 N N . ARG D 1 129 ? 65.31222 102.48259 28.91909 1.000 44.01713 129 ARG D N 1
ATOM 7636 C CA . ARG D 1 129 ? 63.97508 102.17974 28.40277 1.000 50.48693 129 ARG D CA 1
ATOM 7637 C C . ARG D 1 129 ? 63.53135 103.08505 27.21213 1.000 58.87063 129 ARG D C 1
ATOM 7638 O O . ARG D 1 129 ? 63.25729 102.56256 26.12151 1.000 52.61934 129 ARG D O 1
ATOM 7646 N N . GLU D 1 130 ? 63.49071 104.41776 27.37394 1.000 56.62574 130 GLU D N 1
ATOM 7647 C CA . GLU D 1 130 ? 63.00743 105.26446 26.27281 1.000 54.29303 130 GLU D CA 1
ATOM 7648 C C . GLU D 1 130 ? 63.94705 105.17669 25.03515 1.000 47.47709 130 GLU D C 1
ATOM 7649 O O . GLU D 1 130 ? 63.47658 105.21539 23.88480 1.000 52.45292 130 GLU D O 1
ATOM 7655 N N . PHE D 1 131 ? 65.25660 105.01259 25.23662 1.000 45.53428 131 PHE D N 1
ATOM 7656 C CA . PHE D 1 131 ? 66.15933 104.82649 24.10931 1.000 44.69872 131 PHE D CA 1
ATOM 7657 C C . PHE D 1 131 ? 65.86779 103.48853 23.36422 1.000 54.41317 131 PHE D C 1
ATOM 7658 O O . PHE D 1 131 ? 65.97820 103.40589 22.12258 1.000 49.51166 131 PHE D O 1
ATOM 7666 N N . ILE D 1 132 ? 65.56572 102.42834 24.11148 1.000 53.43682 132 ILE D N 1
ATOM 7667 C CA . ILE D 1 132 ? 65.23656 101.13319 23.47445 1.000 46.23500 132 ILE D CA 1
ATOM 7668 C C . ILE D 1 132 ? 63.90340 101.25200 22.72055 1.000 44.12864 132 ILE D C 1
ATOM 7669 O O . ILE D 1 132 ? 63.76013 100.75775 21.59198 1.000 42.48505 132 ILE D O 1
ATOM 7674 N N . GLN D 1 133 ? 62.94703 101.95204 23.32786 1.000 43.12391 133 GLN D N 1
ATOM 7675 C CA . GLN D 1 133 ? 61.62689 102.11691 22.70795 1.000 43.19666 133 GLN D CA 1
ATOM 7676 C C . GLN D 1 133 ? 61.61400 103.03026 21.47906 1.000 48.99443 133 GLN D C 1
ATOM 7677 O O . GLN D 1 133 ? 60.61418 103.05432 20.74981 1.000 47.49788 133 GLN D O 1
ATOM 7683 N N . ARG D 1 134 ? 62.72210 103.71299 21.18887 1.000 51.51357 134 ARG D N 1
ATOM 7684 C CA . ARG D 1 134 ? 62.78442 104.50738 19.96566 1.000 46.63398 134 ARG D CA 1
ATOM 7685 C C . ARG D 1 134 ? 63.66210 103.93414 18.88889 1.000 48.08960 134 ARG D C 1
ATOM 7686 O O . ARG D 1 134 ? 63.88687 104.58503 17.84719 1.000 48.68827 134 ARG D O 1
ATOM 7694 N N . ALA D 1 135 ? 64.16579 102.72062 19.11623 1.000 45.57958 135 ALA D N 1
ATOM 7695 C CA . ALA D 1 135 ? 64.85163 101.98672 18.06849 1.000 46.42048 135 ALA D CA 1
ATOM 7696 C C . ALA D 1 135 ? 63.86859 101.62574 16.97033 1.000 42.98277 135 ALA D C 1
ATOM 7697 O O . ALA D 1 135 ? 62.65605 101.51261 17.20082 1.000 43.60009 135 ALA D O 1
ATOM 7699 N N . LYS D 1 136 ? 64.42123 101.38816 15.78596 1.000 47.44805 136 LYS D N 1
ATOM 7700 C CA . LYS D 1 136 ? 63.67686 100.90197 14.62765 1.000 46.47740 136 LYS D CA 1
ATOM 7701 C C . LYS D 1 136 ? 63.45645 99.36412 14.76329 1.000 55.46030 136 LYS D C 1
ATOM 7702 O O . LYS D 1 136 ? 62.41752 98.83608 14.40308 1.000 41.47686 136 LYS D O 1
ATOM 7708 N N . VAL D 1 137 ? 64.44752 98.64078 15.27862 1.000 41.40478 137 VAL D N 1
ATOM 7709 C CA . VAL D 1 137 ? 64.25181 97.21019 15.54987 1.000 40.63524 137 VAL D CA 1
ATOM 7710 C C . VAL D 1 137 ? 65.14401 96.87453 16.74779 1.000 43.52310 137 VAL D C 1
ATOM 7711 O O . VAL D 1 137 ? 66.15668 97.55718 16.96509 1.000 44.76005 137 VAL D O 1
ATOM 7715 N N . ILE D 1 138 ? 64.75152 95.87184 17.53411 1.000 39.91976 138 ILE D N 1
ATOM 7716 C CA . ILE D 1 138 ? 65.54913 95.38969 18.65507 1.000 39.68309 138 ILE D CA 1
ATOM 7717 C C . ILE D 1 138 ? 65.96242 93.95144 18.41578 1.000 38.95070 138 ILE D C 1
ATOM 7718 O O . ILE D 1 138 ? 65.13227 93.11463 18.11968 1.000 38.48449 138 ILE D O 1
ATOM 7723 N N . VAL D 1 139 ? 67.26079 93.65582 18.49385 1.000 38.84625 139 VAL D N 1
ATOM 7724 C CA . VAL D 1 139 ? 67.69340 92.28259 18.38104 1.000 38.16370 139 VAL D CA 1
ATOM 7725 C C . VAL D 1 139 ? 68.19549 91.79778 19.73636 1.000 46.48679 139 VAL D C 1
ATOM 7726 O O . VAL D 1 139 ? 69.02036 92.45500 20.35544 1.000 39.37391 139 VAL D O 1
ATOM 7730 N N . ALA D 1 140 ? 67.69962 90.65891 20.20435 1.000 37.32932 140 ALA D N 1
ATOM 7731 C CA . ALA D 1 140 ? 68.07804 90.16624 21.52146 1.000 38.39039 140 ALA D CA 1
ATOM 7732 C C . ALA D 1 140 ? 68.58945 88.74562 21.37541 1.000 39.09301 140 ALA D C 1
ATOM 7733 O O . ALA D 1 140 ? 68.03353 87.96568 20.61746 1.000 35.99386 140 ALA D O 1
ATOM 7735 N N . ASP D 1 141 ? 69.67390 88.41067 22.08559 1.000 37.89880 141 ASP D N 1
ATOM 7736 C CA . ASP D 1 141 ? 70.10411 87.00919 22.04912 1.000 35.64070 141 ASP D CA 1
ATOM 7737 C C . ASP D 1 141 ? 69.63210 86.32774 23.35204 1.000 39.46115 141 ASP D C 1
ATOM 7738 O O . ASP D 1 141 ? 69.25024 87.01612 24.31982 1.000 35.58888 141 ASP D O 1
ATOM 7743 N N . CYS D 1 142 ? 69.61455 84.99048 23.35881 1.000 40.37586 142 CYS D N 1
ATOM 7744 C CA . CYS D 1 142 ? 69.25601 84.24343 24.56264 1.000 45.50520 142 CYS D CA 1
ATOM 7745 C C . CYS D 1 142 ? 70.36805 83.90975 25.56328 1.000 46.52855 142 CYS D C 1
ATOM 7746 O O . CYS D 1 142 ? 70.19425 83.01538 26.40808 1.000 33.71193 142 CYS D O 1
ATOM 7749 N N . ASN D 1 143 ? 71.48438 84.64796 25.49659 1.000 40.63626 143 ASN D N 1
ATOM 7750 C CA . ASN D 1 143 ? 72.52243 84.58571 26.53245 1.000 36.68173 143 ASN D CA 1
ATOM 7751 C C . ASN D 1 143 ? 72.05082 85.31847 27.75905 1.000 37.11763 143 ASN D C 1
ATOM 7752 O O . ASN D 1 143 ? 72.49714 85.05599 28.87547 1.000 38.54302 143 ASN D O 1
ATOM 7757 N N . ILE D 1 144 ? 71.18817 86.30937 27.56221 1.000 35.37672 144 ILE D N 1
ATOM 7758 C CA . ILE D 1 144 ? 70.73969 87.08855 28.71568 1.000 35.73551 144 ILE D CA 1
ATOM 7759 C C . ILE D 1 144 ? 69.75679 86.21794 29.52206 1.000 44.97222 144 ILE D C 1
ATOM 7760 O O . ILE D 1 144 ? 69.31588 85.17481 29.04981 1.000 39.94358 144 ILE D O 1
ATOM 7765 N N . SER D 1 145 ? 69.45854 86.62717 30.74521 1.000 40.23981 145 SER D N 1
ATOM 7766 C CA . SER D 1 145 ? 68.61205 85.84010 31.61182 1.000 41.87254 145 SER D CA 1
ATOM 7767 C C . SER D 1 145 ? 67.14659 85.89041 31.15759 1.000 49.14190 145 SER D C 1
ATOM 7768 O O . SER D 1 145 ? 66.72978 86.75412 30.37668 1.000 48.32808 145 SER D O 1
ATOM 7771 N N . GLU D 1 146 ? 66.35604 84.94965 31.64083 1.000 47.22549 146 GLU D N 1
ATOM 7772 C CA . GLU D 1 146 ? 64.93183 84.96183 31.32203 1.000 46.23005 146 GLU D CA 1
ATOM 7773 C C . GLU D 1 146 ? 64.24976 86.24488 31.81605 1.000 44.51658 146 GLU D C 1
ATOM 7774 O O . GLU D 1 146 ? 63.33003 86.78134 31.19472 1.000 42.89811 146 GLU D O 1
ATOM 7780 N N . GLU D 1 147 ? 64.67101 86.74370 32.95822 1.000 47.70004 147 GLU D N 1
ATOM 7781 C CA . GLU D 1 147 ? 64.09457 87.97779 33.46618 1.000 52.11274 147 GLU D CA 1
ATOM 7782 C C . GLU D 1 147 ? 64.36800 89.17241 32.51879 1.000 49.62698 147 GLU D C 1
ATOM 7783 O O . GLU D 1 147 ? 63.52693 90.07302 32.34992 1.000 51.78947 147 GLU D O 1
ATOM 7789 N N . ALA D 1 148 ? 65.55936 89.18139 31.93078 1.000 46.81242 148 ALA D N 1
ATOM 7790 C CA . ALA D 1 148 ? 65.97308 90.28753 31.08239 1.000 45.01887 148 ALA D CA 1
ATOM 7791 C C . ALA D 1 148 ? 65.27254 90.21381 29.70808 1.000 42.96957 148 ALA D C 1
ATOM 7792 O O . ALA D 1 148 ? 64.82170 91.23854 29.12535 1.000 44.71070 148 ALA D O 1
ATOM 7794 N N . LEU D 1 149 ? 65.15311 88.99237 29.21122 1.000 37.06815 149 LEU D N 1
ATOM 7795 C CA . LEU D 1 149 ? 64.44050 88.76649 27.98196 1.000 42.17527 149 LEU D CA 1
ATOM 7796 C C . LEU D 1 149 ? 62.94737 89.11741 28.17192 1.000 41.31864 149 LEU D C 1
ATOM 7797 O O . LEU D 1 149 ? 62.32256 89.79925 27.33071 1.000 38.38065 149 LEU D O 1
ATOM 7802 N N . ALA D 1 150 ? 62.37558 88.70066 29.30095 1.000 39.81933 150 ALA D N 1
ATOM 7803 C CA . ALA D 1 150 ? 60.98115 89.04735 29.61349 1.000 46.81684 150 ALA D CA 1
ATOM 7804 C C . ALA D 1 150 ? 60.78887 90.57044 29.67138 1.000 48.33603 150 ALA D C 1
ATOM 7805 O O . ALA D 1 150 ? 59.75289 91.13515 29.20103 1.000 47.52021 150 ALA D O 1
ATOM 7807 N N . TRP D 1 151 ? 61.78043 91.24289 30.26061 1.000 45.78082 151 TRP D N 1
ATOM 7808 C CA . TRP D 1 151 ? 61.70804 92.69810 30.37019 1.000 41.44223 151 TRP D CA 1
ATOM 7809 C C . TRP D 1 151 ? 61.63312 93.30523 28.96060 1.000 41.26822 151 TRP D C 1
ATOM 7810 O O . TRP D 1 151 ? 60.70493 94.09980 28.67460 1.000 42.88350 151 TRP D O 1
ATOM 7821 N N . ILE D 1 152 ? 62.58236 92.90956 28.09524 1.000 46.32271 152 ILE D N 1
ATOM 7822 C CA . ILE D 1 152 ? 62.62319 93.40248 26.70731 1.000 43.46794 152 ILE D CA 1
ATOM 7823 C C . ILE D 1 152 ? 61.28024 93.17471 25.98713 1.000 40.63493 152 ILE D C 1
ATOM 7824 O O . ILE D 1 152 ? 60.71417 94.10995 25.39641 1.000 40.09963 152 ILE D O 1
ATOM 7829 N N . LEU D 1 153 ? 60.78341 91.93636 26.05663 1.000 37.59524 153 LEU D N 1
ATOM 7830 C CA . LEU D 1 153 ? 59.54341 91.58694 25.34119 1.000 37.94985 153 LEU D CA 1
ATOM 7831 C C . LEU D 1 153 ? 58.31863 92.34977 25.91685 1.000 42.07424 153 LEU D C 1
ATOM 7832 O O . LEU D 1 153 ? 57.40316 92.71618 25.16028 1.000 38.45406 153 LEU D O 1
ATOM 7837 N N . ASP D 1 154 ? 58.33095 92.63811 27.22943 1.000 41.39408 154 ASP D N 1
ATOM 7838 C CA . ASP D 1 154 ? 57.22547 93.35104 27.91229 1.000 39.80636 154 ASP D CA 1
ATOM 7839 C C . ASP D 1 154 ? 57.28794 94.86601 27.70089 1.000 44.92632 154 ASP D C 1
ATOM 7840 O O . ASP D 1 154 ? 56.29999 95.53350 27.91879 1.000 45.83003 154 ASP D O 1
ATOM 7845 N N . ASN D 1 155 ? 58.44899 95.39841 27.29653 1.000 43.10879 155 ASN D N 1
ATOM 7846 C CA . ASN D 1 155 ? 58.62792 96.84594 27.11957 1.000 44.40551 155 ASN D CA 1
ATOM 7847 C C . ASN D 1 155 ? 59.08355 97.26926 25.70996 1.000 43.10479 155 ASN D C 1
ATOM 7848 O O . ASN D 1 155 ? 59.71156 98.30384 25.54328 1.000 49.06905 155 ASN D O 1
ATOM 7853 N N . ALA D 1 156 ? 58.82899 96.46836 24.69455 1.000 44.74840 156 ALA D N 1
ATOM 7854 C CA . ALA D 1 156 ? 59.32886 96.82015 23.37554 1.000 46.19862 156 ALA D CA 1
ATOM 7855 C C . ALA D 1 156 ? 58.47259 97.93672 22.77026 1.000 40.77812 156 ALA D C 1
ATOM 7856 O O . ALA D 1 156 ? 58.84603 98.48527 21.74814 1.000 41.10382 156 ALA D O 1
ATOM 7858 N N . ALA D 1 157 ? 57.31928 98.19865 23.37382 1.000 40.87537 157 ALA D N 1
ATOM 7859 C CA . ALA D 1 157 ? 56.47006 99.34473 22.95714 1.000 44.20568 157 ALA D CA 1
ATOM 7860 C C . ALA D 1 157 ? 56.24816 99.31782 21.42096 1.000 46.86405 157 ALA D C 1
ATOM 7861 O O . ALA D 1 157 ? 56.41386 100.32476 20.72532 1.000 42.06358 157 ALA D O 1
ATOM 7863 N N . ASN D 1 158 ? 55.93769 98.11673 20.90921 1.000 44.71396 158 ASN D N 1
ATOM 7864 C CA . ASN D 1 158 ? 55.58872 97.87409 19.48808 1.000 40.63645 158 ASN D CA 1
ATOM 7865 C C . ASN D 1 158 ? 56.80252 97.93340 18.55298 1.000 40.73468 158 ASN D C 1
ATOM 7866 O O . ASN D 1 158 ? 56.65623 97.84629 17.32872 1.000 40.69318 158 ASN D O 1
ATOM 7871 N N . VAL D 1 159 ? 58.01157 98.05408 19.11090 1.000 40.84783 159 VAL D N 1
ATOM 7872 C CA . VAL D 1 159 ? 59.20095 97.86480 18.29703 1.000 40.79631 159 VAL D CA 1
ATOM 7873 C C . VAL D 1 159 ? 59.40172 96.35773 18.08844 1.000 39.97214 159 VAL D C 1
ATOM 7874 O O . VAL D 1 159 ? 59.31838 95.60395 19.04306 1.000 39.54302 159 VAL D O 1
ATOM 7878 N N . PRO D 1 160 ? 59.60188 95.92054 16.83848 1.000 39.75490 160 PRO D N 1
ATOM 7879 C CA . PRO D 1 160 ? 59.79353 94.47136 16.57935 1.000 38.97346 160 PRO D CA 1
ATOM 7880 C C . PRO D 1 160 ? 61.02575 93.94696 17.29665 1.000 38.74154 160 PRO D C 1
ATOM 7881 O O . PRO D 1 160 ? 62.04098 94.64096 17.26308 1.000 39.16348 160 PRO D O 1
ATOM 7885 N N . VAL D 1 161 ? 60.89638 92.79804 17.96903 1.000 38.10745 161 VAL D N 1
ATOM 7886 C CA . VAL D 1 161 ? 62.05617 92.16205 18.59787 1.000 37.82496 161 VAL D CA 1
ATOM 7887 C C . VAL D 1 161 ? 62.42859 90.88658 17.81342 1.000 37.32059 161 VAL D C 1
ATOM 7888 O O . VAL D 1 161 ? 61.60382 89.96115 17.69928 1.000 36.63875 161 VAL D O 1
ATOM 7892 N N . PHE D 1 162 ? 63.62741 90.89090 17.23932 1.000 37.25830 162 PHE D N 1
ATOM 7893 C CA . PHE D 1 162 ? 64.19339 89.76269 16.54529 1.000 36.71349 162 PHE D CA 1
ATOM 7894 C C . PHE D 1 162 ? 65.00838 89.00673 17.61098 1.000 36.36073 162 PHE D C 1
ATOM 7895 O O . PHE D 1 162 ? 65.81231 89.63508 18.30758 1.000 36.72310 162 PHE D O 1
ATOM 7903 N N . VAL D 1 163 ? 64.77260 87.71028 17.76260 1.000 35.67955 163 VAL D N 1
ATOM 7904 C CA . VAL D 1 163 ? 65.44306 86.97688 18.82920 1.000 38.27557 163 VAL D CA 1
ATOM 7905 C C . VAL D 1 163 ? 66.32047 85.86309 18.22955 1.000 34.84824 163 VAL D C 1
ATOM 7906 O O . VAL D 1 163 ? 65.87382 85.03412 17.45778 1.000 34.40805 163 VAL D O 1
ATOM 7910 N N . ASP D 1 164 ? 67.59819 85.90210 18.60009 1.000 34.95498 164 ASP D N 1
ATOM 7911 C CA . ASP D 1 164 ? 68.55245 84.83867 18.26425 1.000 34.50190 164 ASP D CA 1
ATOM 7912 C C . ASP D 1 164 ? 68.61129 83.83672 19.44156 1.000 34.00574 164 ASP D C 1
ATOM 7913 O O . ASP D 1 164 ? 68.97470 84.22224 20.54646 1.000 34.21283 164 ASP D O 1
ATOM 7918 N N . PRO D 1 165 ? 68.21802 82.57147 19.19970 1.000 33.35995 165 PRO D N 1
ATOM 7919 C CA . PRO D 1 165 ? 68.04529 81.56568 20.24758 1.000 32.84665 165 PRO D CA 1
ATOM 7920 C C . PRO D 1 165 ? 69.37174 81.03591 20.84065 1.000 39.65683 165 PRO D C 1
ATOM 7921 O O . PRO D 1 165 ? 69.33136 80.46079 21.93864 1.000 33.16805 165 PRO D O 1
ATOM 7925 N N . VAL D 1 166 ? 70.50348 81.26633 20.15323 1.000 42.56865 166 VAL D N 1
ATOM 7926 C CA . VAL D 1 166 ? 71.88343 80.96004 20.61759 1.000 32.88123 166 VAL D CA 1
ATOM 7927 C C . VAL D 1 166 ? 72.26748 79.45507 20.70586 1.000 42.56134 166 VAL D C 1
ATOM 7928 O O . VAL D 1 166 ? 73.24124 79.03303 20.06975 1.000 37.41712 166 VAL D O 1
ATOM 7932 N N . SER D 1 167 ? 71.51230 78.65513 21.46555 1.000 37.51734 167 SER D N 1
ATOM 7933 C CA . SER D 1 167 ? 71.82195 77.19638 21.65377 1.000 37.77613 167 SER D CA 1
ATOM 7934 C C . SER D 1 167 ? 70.59125 76.42114 22.05692 1.000 41.95482 167 SER D C 1
ATOM 7935 O O . SER D 1 167 ? 69.57718 77.02545 22.41455 1.000 40.19696 167 SER D O 1
ATOM 7938 N N . ALA D 1 168 ? 70.66267 75.08890 21.98028 1.000 36.59343 168 ALA D N 1
ATOM 7939 C CA . ALA D 1 168 ? 69.51883 74.24755 22.30959 1.000 38.90929 168 ALA D CA 1
ATOM 7940 C C . ALA D 1 168 ? 69.28220 74.44810 23.79624 1.000 35.01949 168 ALA D C 1
ATOM 7941 O O . ALA D 1 168 ? 68.13645 74.46766 24.27114 1.000 40.33288 168 ALA D O 1
ATOM 7943 N N . TRP D 1 169 ? 70.35215 74.68324 24.52109 1.000 32.96398 169 TRP D N 1
ATOM 7944 C CA . TRP D 1 169 ? 70.21779 74.93183 25.96534 1.000 43.30330 169 TRP D CA 1
ATOM 7945 C C . TRP D 1 169 ? 69.53629 76.31139 26.28727 1.000 45.97085 169 TRP D C 1
ATOM 7946 O O . TRP D 1 169 ? 68.62448 76.40513 27.10923 1.000 43.55988 169 TRP D O 1
ATOM 7957 N N . LYS D 1 170 ? 70.01065 77.38622 25.65286 1.000 43.44532 170 LYS D N 1
ATOM 7958 C CA . LYS D 1 170 ? 69.56999 78.73932 26.00923 1.000 42.12059 170 LYS D CA 1
ATOM 7959 C C . LYS D 1 170 ? 68.28358 79.13048 25.29210 1.000 41.19827 170 LYS D C 1
ATOM 7960 O O . LYS D 1 170 ? 67.64681 80.08563 25.67843 1.000 46.15533 170 LYS D O 1
ATOM 7966 N N . CYS D 1 171 ? 67.87551 78.39567 24.27108 1.000 33.25789 171 CYS D N 1
ATOM 7967 C CA . CYS D 1 171 ? 66.70818 78.81478 23.52418 1.000 38.11672 171 CYS D CA 1
ATOM 7968 C C . CYS D 1 171 ? 65.41111 78.67080 24.32257 1.000 39.44203 171 CYS D C 1
ATOM 7969 O O . CYS D 1 171 ? 64.41947 79.34023 24.00392 1.000 35.35846 171 CYS D O 1
ATOM 7972 N N . VAL D 1 172 ? 65.39113 77.77738 25.32076 1.000 36.52933 172 VAL D N 1
ATOM 7973 C CA . VAL D 1 172 ? 64.08868 77.39924 25.91525 1.000 39.16919 172 VAL D CA 1
ATOM 7974 C C . VAL D 1 172 ? 63.38891 78.60497 26.59642 1.000 32.75989 172 VAL D C 1
ATOM 7975 O O . VAL D 1 172 ? 62.16930 78.62166 26.71680 1.000 38.72508 172 VAL D O 1
ATOM 7979 N N . LYS D 1 173 ? 64.13324 79.62835 26.98076 1.000 34.70765 173 LYS D N 1
ATOM 7980 C CA . LYS D 1 173 ? 63.48794 80.75797 27.67743 1.000 37.01473 173 LYS D CA 1
ATOM 7981 C C . LYS D 1 173 ? 62.49003 81.49532 26.78928 1.000 32.83674 173 LYS D C 1
ATOM 7982 O O . LYS D 1 173 ? 61.69432 82.34656 27.21974 1.000 38.24756 173 LYS D O 1
ATOM 7988 N N . VAL D 1 174 ? 62.50643 81.14480 25.51138 1.000 32.07163 174 VAL D N 1
ATOM 7989 C CA . VAL D 1 174 ? 61.64563 81.79270 24.53945 1.000 32.31647 174 VAL D CA 1
ATOM 7990 C C . VAL D 1 174 ? 60.25584 81.10136 24.42241 1.000 34.85388 174 VAL D C 1
ATOM 7991 O O . VAL D 1 174 ? 59.31421 81.71182 23.91852 1.000 32.02599 174 VAL D O 1
ATOM 7995 N N . ARG D 1 175 ? 60.16614 79.84666 24.90232 1.000 35.90461 175 ARG D N 1
ATOM 7996 C CA . ARG D 1 175 ? 59.02509 78.98053 24.56776 1.000 31.20472 175 ARG D CA 1
ATOM 7997 C C . ARG D 1 175 ? 57.72351 79.62556 25.00291 1.000 30.73269 175 ARG D C 1
ATOM 7998 O O . ARG D 1 175 ? 56.80854 79.64694 24.23347 1.000 30.63422 175 ARG D O 1
ATOM 8006 N N . ASP D 1 176 ? 57.65483 80.17778 26.20949 1.000 31.01162 176 ASP D N 1
ATOM 8007 C CA . ASP D 1 176 ? 56.37817 80.79520 26.64926 1.000 42.36563 176 ASP D CA 1
ATOM 8008 C C . ASP D 1 176 ? 56.12075 82.19262 26.13996 1.000 43.96024 176 ASP D C 1
ATOM 8009 O O . ASP D 1 176 ? 55.18416 82.82487 26.60080 1.000 43.04913 176 ASP D O 1
ATOM 8014 N N . ARG D 1 177 ? 56.98357 82.73841 25.28640 1.000 40.42049 177 ARG D N 1
ATOM 8015 C CA . ARG D 1 177 ? 56.84394 84.16396 24.91465 1.000 33.06122 177 ARG D CA 1
ATOM 8016 C C . ARG D 1 177 ? 56.94799 84.33557 23.42351 1.000 36.10955 177 ARG D C 1
ATOM 8017 O O . ARG D 1 177 ? 57.22560 85.44761 22.95041 1.000 33.80728 177 ARG D O 1
ATOM 8025 N N . LEU D 1 178 ? 56.68856 83.26374 22.67314 1.000 32.57211 178 LEU D N 1
ATOM 8026 C CA . LEU D 1 178 ? 56.68453 83.37027 21.19665 1.000 32.64332 178 LEU D CA 1
ATOM 8027 C C . LEU D 1 178 ? 55.74416 84.45440 20.67548 1.000 38.44132 178 LEU D C 1
ATOM 8028 O O . LEU D 1 178 ? 56.00940 85.06062 19.63956 1.000 33.50763 178 LEU D O 1
ATOM 8033 N N . ASN D 1 179 ? 54.64127 84.69605 21.38686 1.000 37.74087 179 ASN D N 1
ATOM 8034 C CA . ASN D 1 179 ? 53.68007 85.70962 20.91145 1.000 34.57620 179 ASN D CA 1
ATOM 8035 C C . ASN D 1 179 ? 54.19076 87.13970 21.10038 1.000 37.02697 179 ASN D C 1
ATOM 8036 O O . ASN D 1 179 ? 53.52654 88.07965 20.72471 1.000 34.92078 179 ASN D O 1
ATOM 8041 N N . GLN D 1 180 ? 55.34355 87.31780 21.71724 1.000 34.65880 180 GLN D N 1
ATOM 8042 C CA . GLN D 1 180 ? 55.92773 88.64750 21.84629 1.000 42.30371 180 GLN D CA 1
ATOM 8043 C C . GLN D 1 180 ? 57.12064 88.86208 20.89345 1.000 35.67574 180 GLN D C 1
ATOM 8044 O O . GLN D 1 180 ? 57.66863 89.94601 20.81875 1.000 36.31459 180 GLN D O 1
ATOM 8050 N N . ILE D 1 181 ? 57.50607 87.83897 20.14902 1.000 35.15712 181 ILE D N 1
ATOM 8051 C CA . ILE D 1 181 ? 58.67825 87.90691 19.28110 1.000 35.30325 181 ILE D CA 1
ATOM 8052 C C . ILE D 1 181 ? 58.27608 88.07389 17.82446 1.000 39.11459 181 ILE D C 1
ATOM 8053 O O . ILE D 1 181 ? 57.45998 87.29725 17.30667 1.000 34.89590 181 ILE D O 1
ATOM 8058 N N . HIS D 1 182 ? 58.85571 89.08197 17.16788 1.000 35.97912 182 HIS D N 1
ATOM 8059 C CA . HIS D 1 182 ? 58.53893 89.37699 15.79620 1.000 36.13604 182 HIS D CA 1
ATOM 8060 C C . HIS D 1 182 ? 59.10499 88.32016 14.86881 1.000 35.62624 182 HIS D C 1
ATOM 8061 O O . HIS D 1 182 ? 58.40221 87.74816 14.06766 1.000 35.27759 182 HIS D O 1
ATOM 8068 N N . THR D 1 183 ? 60.41787 88.06400 14.98754 1.000 35.58915 183 THR D N 1
ATOM 8069 C CA . THR D 1 183 ? 61.05889 87.10298 14.14923 1.000 35.14686 183 THR D CA 1
ATOM 8070 C C . THR D 1 183 ? 62.02597 86.23477 15.03168 1.000 34.75388 183 THR D C 1
ATOM 8071 O O . THR D 1 183 ? 62.82988 86.77995 15.81060 1.000 35.08685 183 THR D O 1
ATOM 8075 N N . LEU D 1 184 ? 61.88323 84.91320 14.90536 1.000 34.76789 184 LEU D N 1
ATOM 8076 C CA . LEU D 1 184 ? 62.74822 83.92506 15.59109 1.000 33.61321 184 LEU D CA 1
ATOM 8077 C C . LEU D 1 184 ? 63.53843 83.13025 14.55787 1.000 33.29726 184 LEU D C 1
ATOM 8078 O O . LEU D 1 184 ? 63.00290 82.70232 13.52949 1.000 33.05102 184 LEU D O 1
ATOM 8083 N N . LYS D 1 185 ? 64.83207 82.92779 14.86859 1.000 34.93857 185 LYS D N 1
ATOM 8084 C CA . LYS D 1 185 ? 65.72496 82.24145 13.94221 1.000 33.05855 185 LYS D CA 1
ATOM 8085 C C . LYS D 1 185 ? 66.40299 81.04195 14.61884 1.000 32.51588 185 LYS D C 1
ATOM 8086 O O . LYS D 1 185 ? 67.60738 81.06203 14.80206 1.000 32.89550 185 LYS D O 1
ATOM 8092 N N . PRO D 1 186 ? 65.65515 79.95539 14.82922 1.000 31.90675 186 PRO D N 1
ATOM 8093 C CA . PRO D 1 186 ? 66.22291 78.71412 15.35780 1.000 34.92090 186 PRO D CA 1
ATOM 8094 C C . PRO D 1 186 ? 66.93069 77.88054 14.27708 1.000 38.37728 186 PRO D C 1
ATOM 8095 O O . PRO D 1 186 ? 66.59450 77.98350 13.08713 1.000 35.63892 186 PRO D O 1
ATOM 8099 N N . ASN D 1 187 ? 67.93694 77.07826 14.68671 1.000 34.33206 187 ASN D N 1
ATOM 8100 C CA . ASN D 1 187 ? 68.40216 76.00595 13.81865 1.000 37.84483 187 ASN D CA 1
ATOM 8101 C C . ASN D 1 187 ? 67.54317 74.77917 14.08231 1.000 47.69716 187 ASN D C 1
ATOM 8102 O O . ASN D 1 187 ? 66.59546 74.85508 14.90369 1.000 38.72385 187 ASN D O 1
ATOM 8107 N N . ARG D 1 188 ? 67.84552 73.66017 13.40846 1.000 46.45060 188 ARG D N 1
ATOM 8108 C CA . ARG D 1 188 ? 67.04305 72.42173 13.58038 1.000 40.35798 188 ARG D CA 1
ATOM 8109 C C . ARG D 1 188 ? 66.92669 71.99450 15.05578 1.000 36.73849 188 ARG D C 1
ATOM 8110 O O . ARG D 1 188 ? 65.82524 71.74686 15.56496 1.000 43.05944 188 ARG D O 1
ATOM 8118 N N . LEU D 1 189 ? 68.06054 71.89848 15.72581 1.000 36.19694 189 LEU D N 1
ATOM 8119 C CA . LEU D 1 189 ? 68.07890 71.36806 17.08485 1.000 38.98277 189 LEU D CA 1
ATOM 8120 C C . LEU D 1 189 ? 67.28104 72.27820 18.04306 1.000 45.55179 189 LEU D C 1
ATOM 8121 O O . LEU D 1 189 ? 66.59575 71.80616 18.98065 1.000 36.81102 189 LEU D O 1
ATOM 8126 N N . GLU D 1 190 ? 67.44407 73.58296 17.86090 1.000 45.11831 190 GLU D N 1
ATOM 8127 C CA . GLU D 1 190 ? 66.70597 74.55436 18.64743 1.000 38.61739 190 GLU D CA 1
ATOM 8128 C C . GLU D 1 190 ? 65.18261 74.43892 18.42367 1.000 32.68152 190 GLU D C 1
ATOM 8129 O O . GLU D 1 190 ? 64.41764 74.44928 19.39086 1.000 29.83039 190 GLU D O 1
ATOM 8135 N N . ALA D 1 191 ? 64.74498 74.30485 17.17304 1.000 29.00136 191 ALA D N 1
ATOM 8136 C CA . ALA D 1 191 ? 63.33816 74.19849 16.88583 1.000 28.77280 191 ALA D CA 1
ATOM 8137 C C . ALA D 1 191 ? 62.69765 72.90490 17.39974 1.000 35.96118 191 ALA D C 1
ATOM 8138 O O . ALA D 1 191 ? 61.51416 72.84383 17.78615 1.000 32.72854 191 ALA D O 1
ATOM 8140 N N . GLU D 1 192 ? 63.45910 71.83079 17.31676 1.000 34.40143 192 GLU D N 1
ATOM 8141 C CA . GLU D 1 192 ? 63.03508 70.56892 17.86258 1.000 30.08799 192 GLU D CA 1
ATOM 8142 C C . GLU D 1 192 ? 62.92697 70.73558 19.38299 1.000 26.97986 192 GLU D C 1
ATOM 8143 O O . GLU D 1 192 ? 61.99603 70.25626 20.01286 1.000 33.34259 192 GLU D O 1
ATOM 8149 N N . THR D 1 193 ? 63.93439 71.34000 19.97435 1.000 27.41203 193 THR D N 1
ATOM 8150 C CA . THR D 1 193 ? 63.92121 71.50853 21.43375 1.000 27.47419 193 THR D CA 1
ATOM 8151 C C . THR D 1 193 ? 62.69531 72.35392 21.86961 1.000 34.16083 193 THR D C 1
ATOM 8152 O O . THR D 1 193 ? 62.05266 72.07580 22.87162 1.000 36.13302 193 THR D O 1
ATOM 8156 N N . LEU D 1 194 ? 62.39740 73.41050 21.12861 1.000 34.13360 194 LEU D N 1
ATOM 8157 C CA . LEU D 1 194 ? 61.30391 74.28753 21.55329 1.000 32.82323 194 LEU D CA 1
ATOM 8158 C C . LEU D 1 194 ? 59.92718 73.61869 21.35066 1.000 32.33245 194 LEU D C 1
ATOM 8159 O O . LEU D 1 194 ? 59.06370 73.63311 22.24743 1.000 31.59156 194 LEU D O 1
ATOM 8164 N N . SER D 1 195 ? 59.71499 73.09616 20.14664 1.000 27.66920 195 SER D N 1
ATOM 8165 C CA . SER D 1 195 ? 58.43487 72.54472 19.77310 1.000 27.20389 195 SER D CA 1
ATOM 8166 C C . SER D 1 195 ? 58.10685 71.16767 20.34868 1.000 37.62279 195 SER D C 1
ATOM 8167 O O . SER D 1 195 ? 56.90567 70.80474 20.41259 1.000 36.83209 195 SER D O 1
ATOM 8170 N N . GLY D 1 196 ? 59.15060 70.39459 20.64163 1.000 36.88412 196 GLY D N 1
ATOM 8171 C CA . GLY D 1 196 ? 59.04195 69.00180 21.06528 1.000 40.65908 196 GLY D CA 1
ATOM 8172 C C . GLY D 1 196 ? 58.65818 68.09470 19.91113 1.000 47.29592 196 GLY D C 1
ATOM 8173 O O . GLY D 1 196 ? 58.10233 67.03728 20.12431 1.000 50.93057 196 GLY D O 1
ATOM 8174 N N . ILE D 1 197 ? 58.93145 68.51315 18.67637 1.000 43.68165 197 ILE D N 1
ATOM 8175 C CA . ILE D 1 197 ? 58.57155 67.74128 17.49537 1.000 44.76379 197 ILE D CA 1
ATOM 8176 C C . ILE D 1 197 ? 59.87538 67.45467 16.80505 1.000 47.45709 197 ILE D C 1
ATOM 8177 O O . ILE D 1 197 ? 60.61936 68.38559 16.52452 1.000 43.95905 197 ILE D O 1
ATOM 8182 N N . ALA D 1 198 ? 60.18318 66.18409 16.53149 1.000 49.46454 198 ALA D N 1
ATOM 8183 C CA . ALA D 1 198 ? 61.46672 65.88272 15.88798 1.000 44.77163 198 ALA D CA 1
ATOM 8184 C C . ALA D 1 198 ? 61.48252 66.37534 14.46180 1.000 37.17946 198 ALA D C 1
ATOM 8185 O O . ALA D 1 198 ? 60.46989 66.26272 13.73111 1.000 41.78214 198 ALA D O 1
ATOM 8187 N N . LEU D 1 199 ? 62.62065 66.92180 14.06057 1.000 42.09636 199 LEU D N 1
ATOM 8188 C CA . LEU D 1 199 ? 62.80654 67.36719 12.68335 1.000 45.85034 199 LEU D CA 1
ATOM 8189 C C . LEU D 1 199 ? 63.68790 66.34477 11.95148 1.000 52.59864 199 LEU D C 1
ATOM 8190 O O . LEU D 1 199 ? 64.90990 66.54252 11.81114 1.000 51.30294 199 LEU D O 1
ATOM 8195 N N . SER D 1 200 ? 63.05196 65.24335 11.53854 1.000 59.39846 200 SER D N 1
ATOM 8196 C CA . SER D 1 200 ? 63.74634 64.08970 10.95946 1.000 69.82879 200 SER D CA 1
ATOM 8197 C C . SER D 1 200 ? 64.10143 64.42377 9.53624 1.000 70.22954 200 SER D C 1
ATOM 8198 O O . SER D 1 200 ? 65.25170 64.34107 9.13724 1.000 73.77328 200 SER D O 1
ATOM 8201 N N . GLY D 1 201 ? 63.09563 64.83064 8.77761 1.000 61.94190 201 GLY D N 1
ATOM 8202 C CA . GLY D 1 201 ? 63.34135 65.25012 7.42189 1.000 62.17408 201 GLY D CA 1
ATOM 8203 C C . GLY D 1 201 ? 62.61704 66.54317 7.11226 1.000 62.81999 201 GLY D C 1
ATOM 8204 O O . GLY D 1 201 ? 62.01554 67.18740 7.97435 1.000 62.30377 201 GLY D O 1
ATOM 8205 N N . ARG D 1 202 ? 62.65780 66.91229 5.85155 1.000 53.89523 202 ARG D N 1
ATOM 8206 C CA . ARG D 1 202 ? 62.06333 68.13845 5.41988 1.000 45.28988 202 ARG D CA 1
ATOM 8207 C C . ARG D 1 202 ? 60.54841 68.09450 5.61046 1.000 55.21880 202 ARG D C 1
ATOM 8208 O O . ARG D 1 202 ? 59.84585 69.15048 5.76978 1.000 47.15414 202 ARG D O 1
ATOM 8216 N N . ASP D 1 203 ? 60.05572 66.85470 5.58720 1.000 59.59680 203 ASP D N 1
ATOM 8217 C CA . ASP D 1 203 ? 58.62600 66.57971 5.66361 1.000 59.75351 203 ASP D CA 1
ATOM 8218 C C . ASP D 1 203 ? 58.02849 67.06177 6.97130 1.000 51.45883 203 ASP D C 1
ATOM 8219 O O . ASP D 1 203 ? 56.80513 67.22098 7.07348 1.000 55.66509 203 ASP D O 1
ATOM 8224 N N . ASP D 1 204 ? 58.89679 67.30021 7.95221 1.000 43.24935 204 ASP D N 1
ATOM 8225 C CA . ASP D 1 204 ? 58.46027 67.64679 9.29852 1.000 48.70827 204 ASP D CA 1
ATOM 8226 C C . ASP D 1 204 ? 58.29317 69.18519 9.51107 1.000 43.24148 204 ASP D C 1
ATOM 8227 O O . ASP D 1 204 ? 57.70655 69.60195 10.51228 1.000 41.84307 204 ASP D O 1
ATOM 8232 N N . VAL D 1 205 ? 58.78942 70.00562 8.57796 1.000 35.11187 205 VAL D N 1
ATOM 8233 C CA . VAL D 1 205 ? 58.92858 71.43528 8.93323 1.000 41.78296 205 VAL D CA 1
ATOM 8234 C C . VAL D 1 205 ? 57.54335 72.08555 9.03871 1.000 44.14908 205 VAL D C 1
ATOM 8235 O O . VAL D 1 205 ? 57.35340 72.89797 9.93360 1.000 42.59394 205 VAL D O 1
ATOM 8239 N N . ALA D 1 206 ? 56.58107 71.65304 8.20168 1.000 37.67480 206 ALA D N 1
ATOM 8240 C CA . ALA D 1 206 ? 55.26669 72.28813 8.15042 1.000 45.14605 206 ALA D CA 1
ATOM 8241 C C . ALA D 1 206 ? 54.62516 72.18545 9.52318 1.000 45.33635 206 ALA D C 1
ATOM 8242 O O . ALA D 1 206 ? 54.15853 73.17603 10.10451 1.000 47.77584 206 ALA D O 1
ATOM 8244 N N . LYS D 1 207 ? 54.74746 70.99742 10.08716 1.000 42.05553 207 LYS D N 1
ATOM 8245 C CA . LYS D 1 207 ? 54.18557 70.68832 11.37270 1.000 32.51901 207 LYS D CA 1
ATOM 8246 C C . LYS D 1 207 ? 54.87951 71.50140 12.50742 1.000 42.62428 207 LYS D C 1
ATOM 8247 O O . LYS D 1 207 ? 54.24303 71.98637 13.46148 1.000 39.79972 207 LYS D O 1
ATOM 8253 N N . VAL D 1 208 ? 56.20068 71.58415 12.45258 1.000 32.76552 208 VAL D N 1
ATOM 8254 C CA . VAL D 1 208 ? 56.94205 72.38741 13.45647 1.000 34.66590 208 VAL D CA 1
ATOM 8255 C C . VAL D 1 208 ? 56.52873 73.87431 13.31091 1.000 37.80014 208 VAL D C 1
ATOM 8256 O O . VAL D 1 208 ? 56.27520 74.53895 14.28873 1.000 32.45216 208 VAL D O 1
ATOM 8260 N N . ALA D 1 209 ? 56.39778 74.33293 12.08098 1.000 27.99134 209 ALA D N 1
ATOM 8261 C CA . ALA D 1 209 ? 56.05104 75.72289 11.83940 1.000 36.75340 209 ALA D CA 1
ATOM 8262 C C . ALA D 1 209 ? 54.61601 75.94498 12.37417 1.000 41.34380 209 ALA D C 1
ATOM 8263 O O . ALA D 1 209 ? 54.35516 76.97837 12.98313 1.000 40.92960 209 ALA D O 1
ATOM 8265 N N . ALA D 1 210 ? 53.72278 74.94220 12.22468 1.000 32.44845 210 ALA D N 1
ATOM 8266 C CA . ALA D 1 210 ? 52.32218 75.16859 12.59681 1.000 33.66444 210 ALA D CA 1
ATOM 8267 C C . ALA D 1 210 ? 52.33206 75.28030 14.09603 1.000 32.77856 210 ALA D C 1
ATOM 8268 O O . ALA D 1 210 ? 51.61346 76.13380 14.63806 1.000 34.57091 210 ALA D O 1
ATOM 8270 N N . TRP D 1 211 ? 53.24149 74.52026 14.73477 1.000 28.80593 211 TRP D N 1
ATOM 8271 C CA . TRP D 1 211 ? 53.37647 74.55180 16.18871 1.000 35.94814 211 TRP D CA 1
ATOM 8272 C C . TRP D 1 211 ? 53.79739 75.97253 16.62473 1.000 40.98267 211 TRP D C 1
ATOM 8273 O O . TRP D 1 211 ? 53.20097 76.53225 17.56348 1.000 32.82750 211 TRP D O 1
ATOM 8284 N N . PHE D 1 212 ? 54.83099 76.52477 15.96080 1.000 37.42811 212 PHE D N 1
ATOM 8285 C CA . PHE D 1 212 ? 55.32923 77.83135 16.37054 1.000 32.94693 212 PHE D CA 1
ATOM 8286 C C . PHE D 1 212 ? 54.18290 78.91015 16.20298 1.000 30.01157 212 PHE D C 1
ATOM 8287 O O . PHE D 1 212 ? 54.01884 79.74236 17.06063 1.000 32.57649 212 PHE D O 1
ATOM 8295 N N . HIS D 1 213 ? 53.45167 78.81383 15.11214 1.000 29.88587 213 HIS D N 1
ATOM 8296 C CA . HIS D 1 213 ? 52.42867 79.80117 14.83372 1.000 31.84034 213 HIS D CA 1
ATOM 8297 C C . HIS D 1 213 ? 51.21867 79.63598 15.75901 1.000 39.35981 213 HIS D C 1
ATOM 8298 O O . HIS D 1 213 ? 50.60868 80.65854 16.12003 1.000 31.06736 213 HIS D O 1
ATOM 8305 N N . GLN D 1 214 ? 50.89562 78.39861 16.16860 1.000 32.05985 214 GLN D N 1
ATOM 8306 C CA . GLN D 1 214 ? 49.78180 78.16785 17.13263 1.000 37.75677 214 GLN D CA 1
ATOM 8307 C C . GLN D 1 214 ? 50.15221 78.73568 18.48659 1.000 29.92509 214 GLN D C 1
ATOM 8308 O O . GLN D 1 214 ? 49.29156 79.18714 19.26385 1.000 35.10164 214 GLN D O 1
ATOM 8314 N N . HIS D 1 215 ? 51.45100 78.79043 18.72842 1.000 29.52308 215 HIS D N 1
ATOM 8315 C CA . HIS D 1 215 ? 51.94337 79.39053 19.94931 1.000 29.90259 215 HIS D CA 1
ATOM 8316 C C . HIS D 1 215 ? 52.29361 80.87381 19.84989 1.000 30.77146 215 HIS D C 1
ATOM 8317 O O . HIS D 1 215 ? 52.87922 81.40471 20.79005 1.000 33.41487 215 HIS D O 1
ATOM 8324 N N . GLY D 1 216 ? 51.86261 81.51086 18.76787 1.000 31.08716 216 GLY D N 1
ATOM 8325 C CA . GLY D 1 216 ? 51.87991 82.94860 18.62551 1.000 40.96153 216 GLY D CA 1
ATOM 8326 C C . GLY D 1 216 ? 53.06417 83.58207 17.90804 1.000 39.39526 216 GLY D C 1
ATOM 8327 O O . GLY D 1 216 ? 53.08177 84.80501 17.82162 1.000 35.83622 216 GLY D O 1
ATOM 8328 N N . LEU D 1 217 ? 54.00371 82.80032 17.35678 1.000 32.08654 217 LEU D N 1
ATOM 8329 C CA . LEU D 1 217 ? 55.13261 83.38298 16.63638 1.000 32.54683 217 LEU D CA 1
ATOM 8330 C C . LEU D 1 217 ? 54.75675 83.98467 15.29710 1.000 33.83003 217 LEU D C 1
ATOM 8331 O O . LEU D 1 217 ? 54.21640 83.30064 14.45544 1.000 32.44444 217 LEU D O 1
ATOM 8336 N N . ASN D 1 218 ? 55.09897 85.26967 15.10796 1.000 33.60493 218 ASN D N 1
ATOM 8337 C CA . ASN D 1 218 ? 54.82942 85.98612 13.88212 1.000 33.99794 218 ASN D CA 1
ATOM 8338 C C . ASN D 1 218 ? 55.57186 85.37408 12.69203 1.000 33.76363 218 ASN D C 1
ATOM 8339 O O . ASN D 1 218 ? 54.98534 85.00925 11.68413 1.000 33.53049 218 ASN D O 1
ATOM 8344 N N . ARG D 1 219 ? 56.91275 85.27920 12.82723 1.000 33.84015 219 ARG D N 1
ATOM 8345 C CA . ARG D 1 219 ? 57.73708 84.86692 11.71135 1.000 33.72477 219 ARG D CA 1
ATOM 8346 C C . ARG D 1 219 ? 58.82877 83.90992 12.21973 1.000 33.30878 219 ARG D C 1
ATOM 8347 O O . ARG D 1 219 ? 59.43782 84.12480 13.24922 1.000 33.45722 219 ARG D O 1
ATOM 8355 N N . LEU D 1 220 ? 58.94454 82.82008 11.49863 1.000 32.76352 220 LEU D N 1
ATOM 8356 C CA . LEU D 1 220 ? 59.93337 81.76841 11.74605 1.000 32.30927 220 LEU D CA 1
ATOM 8357 C C . LEU D 1 220 ? 60.96290 81.75171 10.61498 1.000 33.96586 220 LEU D C 1
ATOM 8358 O O . LEU D 1 220 ? 60.60577 81.62442 9.44280 1.000 32.36539 220 LEU D O 1
ATOM 8363 N N . VAL D 1 221 ? 62.23635 81.83074 10.98427 1.000 34.15171 221 VAL D N 1
ATOM 8364 C CA . VAL D 1 221 ? 63.28093 81.60003 9.99335 1.000 37.60403 221 VAL D CA 1
ATOM 8365 C C . VAL D 1 221 ? 64.08565 80.39434 10.50042 1.000 35.26401 221 VAL D C 1
ATOM 8366 O O . VAL D 1 221 ? 64.85012 80.51518 11.43125 1.000 33.78313 221 VAL D O 1
ATOM 8370 N N . LEU D 1 222 ? 63.77133 79.22428 9.95648 1.000 32.59868 222 LEU D N 1
ATOM 8371 C CA . LEU D 1 222 ? 64.30163 77.94886 10.42072 1.000 35.10618 222 LEU D CA 1
ATOM 8372 C C . LEU D 1 222 ? 65.51883 77.50588 9.57094 1.000 32.32796 222 LEU D C 1
ATOM 8373 O O . LEU D 1 222 ? 65.33714 77.15558 8.40689 1.000 34.66059 222 LEU D O 1
ATOM 8378 N N . SER D 1 223 ? 66.72985 77.57706 10.09685 1.000 34.29954 223 SER D N 1
ATOM 8379 C CA . SER D 1 223 ? 67.84353 77.14620 9.22033 1.000 50.16242 223 SER D CA 1
ATOM 8380 C C . SER D 1 223 ? 68.09631 75.63821 9.46149 1.000 49.81408 223 SER D C 1
ATOM 8381 O O . SER D 1 223 ? 68.05238 75.12314 10.61279 1.000 39.51267 223 SER D O 1
ATOM 8384 N N . MET D 1 224 ? 68.17924 74.91832 8.34448 1.000 45.33956 224 MET D N 1
ATOM 8385 C CA . MET D 1 224 ? 68.20791 73.45775 8.38173 1.000 40.24954 224 MET D CA 1
ATOM 8386 C C . MET D 1 224 ? 69.53446 72.94002 7.82824 1.000 45.38291 224 MET D C 1
ATOM 8387 O O . MET D 1 224 ? 69.58004 71.83008 7.30626 1.000 51.01393 224 MET D O 1
ATOM 8392 N N . GLY D 1 225 ? 70.5810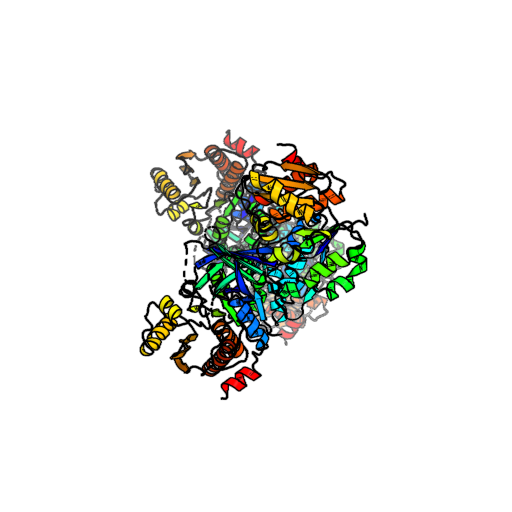3 73.75526 7.94774 1.000 46.19959 225 GLY D N 1
ATOM 8393 C CA . GLY D 1 225 ? 71.90123 73.41782 7.44265 1.000 56.45007 225 GLY D CA 1
ATOM 8394 C C . GLY D 1 225 ? 71.89712 73.13629 5.94910 1.000 63.76940 225 GLY D C 1
ATOM 8395 O O . GLY D 1 225 ? 71.59113 74.01994 5.13941 1.000 61.69439 225 GLY D O 1
ATOM 8396 N N . GLY D 1 226 ? 72.22624 71.89457 5.59564 1.000 65.22921 226 GLY D N 1
ATOM 8397 C CA . GLY D 1 226 ? 72.32922 71.48971 4.20878 1.000 58.81338 226 GLY D CA 1
ATOM 8398 C C . GLY D 1 226 ? 71.01362 71.59805 3.47942 1.000 54.70323 226 GLY D C 1
ATOM 8399 O O . GLY D 1 226 ? 70.98524 71.83034 2.27188 1.000 49.72472 226 GLY D O 1
ATOM 8400 N N . ASP D 1 227 ? 69.91964 71.42258 4.21626 1.000 52.79404 227 ASP D N 1
ATOM 8401 C CA . ASP D 1 227 ? 68.59656 71.51561 3.63359 1.000 53.81708 227 ASP D CA 1
ATOM 8402 C C . ASP D 1 227 ? 68.15013 72.93962 3.23748 1.000 49.01380 227 ASP D C 1
ATOM 8403 O O . ASP D 1 227 ? 67.19625 73.11560 2.48323 1.000 55.59401 227 ASP D O 1
ATOM 8408 N N . GLY D 1 228 ? 68.84438 73.95232 3.72201 1.000 45.13425 228 GLY D N 1
ATOM 8409 C CA . GLY D 1 228 ? 68.50717 75.33072 3.39533 1.000 50.52377 228 GLY D CA 1
ATOM 8410 C C . GLY D 1 228 ? 67.85039 76.07447 4.55695 1.000 51.34046 228 GLY D C 1
ATOM 8411 O O . GLY D 1 228 ? 68.15430 75.84002 5.73423 1.000 50.29693 228 GLY D O 1
ATOM 8412 N N . VAL D 1 229 ? 66.95669 76.99565 4.23243 1.000 45.70098 229 VAL D N 1
ATOM 8413 C CA . VAL D 1 229 ? 66.21067 77.72323 5.25864 1.000 43.86478 229 VAL D CA 1
ATOM 8414 C C . VAL D 1 229 ? 64.70712 77.53556 4.94927 1.000 46.58591 229 VAL D C 1
ATOM 8415 O O . VAL D 1 229 ? 64.26478 77.72869 3.81543 1.000 39.72000 229 VAL D O 1
ATOM 8419 N N . TYR D 1 230 ? 63.93645 77.07992 5.92256 1.000 39.28755 230 TYR D N 1
ATOM 8420 C CA . TYR D 1 230 ? 62.47599 77.11661 5.76004 1.000 39.91570 230 TYR D CA 1
ATOM 8421 C C . TYR D 1 230 ? 61.92359 78.37272 6.45835 1.000 37.19337 230 TYR D C 1
ATOM 8422 O O . TYR D 1 230 ? 62.20168 78.59214 7.62233 1.000 42.10199 230 TYR D O 1
ATOM 8431 N N . TYR D 1 231 ? 61.17989 79.23189 5.76074 1.000 38.31960 231 TYR D N 1
ATOM 8432 C CA . TYR D 1 231 ? 60.64425 80.41920 6.43705 1.000 38.01553 231 TYR D CA 1
ATOM 8433 C C . TYR D 1 231 ? 59.10266 80.37856 6.41669 1.000 41.28416 231 TYR D C 1
ATOM 8434 O O . TYR D 1 231 ? 58.46880 79.86635 5.45561 1.000 35.70331 231 TYR D O 1
ATOM 8443 N N . SER D 1 232 ? 58.50311 80.90397 7.48103 1.000 35.26051 232 SER D N 1
ATOM 8444 C CA . SER D 1 232 ? 57.02190 80.84714 7.61945 1.000 34.67297 232 SER D CA 1
ATOM 8445 C C . SER D 1 232 ? 56.51087 82.04559 8.37769 1.000 32.18471 232 SER D C 1
ATOM 8446 O O . SER D 1 232 ? 57.02390 82.39296 9.43327 1.000 34.28364 232 SER D O 1
ATOM 8449 N N . ASP D 1 233 ? 55.50044 82.68333 7.81767 1.000 32.43442 233 ASP D N 1
ATOM 8450 C CA . ASP D 1 233 ? 54.83891 83.83566 8.41688 1.000 39.27921 233 ASP D CA 1
ATOM 8451 C C . ASP D 1 233 ? 53.43506 83.37377 8.92790 1.000 36.87941 233 ASP D C 1
ATOM 8452 O O . ASP D 1 233 ? 52.79440 82.62716 8.24198 1.000 32.08443 233 ASP D O 1
ATOM 8457 N N . ILE D 1 234 ? 53.03487 83.74586 10.13973 1.000 32.67002 234 ILE D N 1
ATOM 8458 C CA . ILE D 1 234 ? 51.72844 83.43042 10.67144 1.000 32.32989 234 ILE D CA 1
ATOM 8459 C C . ILE D 1 234 ? 50.57050 83.83847 9.71874 1.000 32.54689 234 ILE D C 1
ATOM 8460 O O . ILE D 1 234 ? 49.50048 83.24279 9.76666 1.000 37.02582 234 ILE D O 1
ATOM 8465 N N . ARG D 1 235 ? 50.78472 84.82390 8.84741 1.000 37.23156 235 ARG D N 1
ATOM 8466 C CA . ARG D 1 235 ? 49.73257 85.30667 7.94169 1.000 33.24738 235 ARG D CA 1
ATOM 8467 C C . ARG D 1 235 ? 49.58003 84.39976 6.72380 1.000 40.45411 235 ARG D C 1
ATOM 8468 O O . ARG D 1 235 ? 48.70987 84.64521 5.85095 1.000 39.88647 235 ARG D O 1
ATOM 8476 N N . GLY D 1 236 ? 50.42634 83.37024 6.63337 1.000 39.97362 236 GLY D N 1
ATOM 8477 C CA . GLY D 1 236 ? 50.23579 82.40373 5.56061 1.000 44.82446 236 GLY D CA 1
ATOM 8478 C C . GLY D 1 236 ? 51.38599 82.07985 4.60446 1.000 46.36709 236 GLY D C 1
ATOM 8479 O O . GLY D 1 236 ? 51.38618 81.01380 4.03980 1.000 44.40992 236 GLY D O 1
ATOM 8480 N N . GLU D 1 237 ? 52.29838 83.01980 4.37818 1.000 41.19736 237 GLU D N 1
ATOM 8481 C CA . GLU D 1 237 ? 53.41799 82.81490 3.47623 1.000 43.52037 237 GLU D CA 1
ATOM 8482 C C . GLU D 1 237 ? 54.47883 81.89855 4.08740 1.000 39.96895 237 GLU D C 1
ATOM 8483 O O . GLU D 1 237 ? 54.86109 82.04644 5.23863 1.000 35.28412 237 GLU D O 1
ATOM 8489 N N . ASN D 1 238 ? 54.88999 80.89455 3.33822 1.000 47.13981 238 ASN D N 1
ATOM 8490 C CA . ASN D 1 238 ? 55.96805 80.02554 3.76750 1.000 36.09707 238 ASN D CA 1
ATOM 8491 C C . ASN D 1 238 ? 56.71505 79.53652 2.54736 1.000 47.89250 238 ASN D C 1
ATOM 8492 O O . ASN D 1 238 ? 56.20368 79.58382 1.42904 1.000 41.28413 238 ASN D O 1
ATOM 8497 N N . GLY D 1 239 ? 57.95825 79.10804 2.74068 1.000 46.39053 239 GLY D N 1
ATOM 8498 C CA . GLY D 1 239 ? 58.66872 78.55017 1.61841 1.000 53.11423 239 GLY D CA 1
ATOM 8499 C C . GLY D 1 239 ? 60.03312 78.07679 2.05027 1.000 44.47479 239 GLY D C 1
ATOM 8500 O O . GLY D 1 239 ? 60.42369 78.30855 3.21782 1.000 34.45106 239 GLY D O 1
ATOM 8501 N N . TRP D 1 240 ? 60.69354 77.35414 1.14385 1.000 48.86004 240 TRP D N 1
ATOM 8502 C CA . TRP D 1 240 ? 62.09078 76.86529 1.32097 1.000 48.58639 240 TRP D CA 1
ATOM 8503 C C . TRP D 1 240 ? 63.00704 77.78262 0.54169 1.000 50.57916 240 TRP D C 1
ATOM 8504 O O . TRP D 1 240 ? 62.67480 78.19950 -0.55020 1.000 50.83883 240 TRP D O 1
ATOM 8515 N N . SER D 1 241 ? 64.15861 78.12388 1.09577 1.000 46.97141 241 SER D N 1
ATOM 8516 C CA . SER D 1 241 ? 65.18828 78.74445 0.30546 1.000 46.33725 241 SER D CA 1
ATOM 8517 C C . SER D 1 241 ? 66.45201 77.81845 0.34049 1.000 54.36221 241 SER D C 1
ATOM 8518 O O . SER D 1 241 ? 66.91666 77.44297 1.43387 1.000 44.34333 241 SER D O 1
ATOM 8521 N N . ALA D 1 242 ? 66.93041 77.38725 -0.83433 1.000 56.54364 242 ALA D N 1
ATOM 8522 C CA . ALA D 1 242 ? 68.08704 76.47061 -0.94450 1.000 59.69302 242 ALA D CA 1
ATOM 8523 C C . ALA D 1 242 ? 69.35984 77.16575 -0.52328 1.000 56.63517 242 ALA D C 1
ATOM 8524 O O . ALA D 1 242 ? 69.49302 78.37666 -0.74232 1.000 56.50627 242 ALA D O 1
ATOM 8526 N N . PRO D 1 243 ? 70.32963 76.39394 0.03596 1.000 63.88336 243 PRO D N 1
ATOM 8527 C CA . PRO D 1 243 ? 71.57025 77.01908 0.50079 1.000 60.28021 243 PRO D CA 1
ATOM 8528 C C . PRO D 1 243 ? 72.30833 77.69820 -0.63028 1.000 64.37197 243 PRO D C 1
ATOM 8529 O O . PRO D 1 243 ? 72.12744 77.29463 -1.79095 1.000 61.92715 243 PRO D O 1
ATOM 8533 N N . ILE D 1 244 ? 73.08300 78.72896 -0.28804 1.000 66.32543 244 ILE D N 1
ATOM 8534 C CA . ILE D 1 244 ? 73.99706 79.35745 -1.21992 1.000 69.51253 244 ILE D CA 1
ATOM 8535 C C . ILE D 1 244 ? 75.32033 78.58942 -1.17039 1.000 78.07535 244 ILE D C 1
ATOM 8536 O O . ILE D 1 244 ? 76.01600 78.65322 -0.15505 1.000 78.76622 244 ILE D O 1
ATOM 8541 N N . LYS D 1 245 ? 75.64583 77.85120 -2.23969 1.000 81.88718 245 LYS D N 1
ATOM 8542 C CA . LYS D 1 245 ? 76.87722 77.04910 -2.28075 1.000 85.02424 245 LYS D CA 1
ATOM 8543 C C . LYS D 1 245 ? 78.11610 77.90873 -1.97495 1.000 84.96693 245 LYS D C 1
ATOM 8544 O O . LYS D 1 245 ? 78.38889 78.92558 -2.63549 1.000 81.89690 245 LYS D O 1
ATOM 8550 N N . THR D 1 246 ? 78.83118 77.50279 -0.93206 1.000 83.92509 246 THR D N 1
ATOM 8551 C CA . THR D 1 246 ? 79.91290 78.29884 -0.38811 1.000 89.03105 246 THR D CA 1
ATOM 8552 C C . THR D 1 246 ? 81.10806 77.39607 -0.14413 1.000 90.58860 246 THR D C 1
ATOM 8553 O O . THR D 1 246 ? 80.96749 76.20768 0.20167 1.000 89.04246 246 THR D O 1
ATOM 8557 N N . ASN D 1 247 ? 82.28358 77.97849 -0.32813 1.000 89.75178 247 ASN D N 1
ATOM 8558 C CA . ASN D 1 247 ? 83.49560 77.36125 0.15212 1.000 87.68897 247 ASN D CA 1
ATOM 8559 C C . ASN D 1 247 ? 83.62378 77.73048 1.61378 1.000 75.98812 247 ASN D C 1
ATOM 8560 O O . ASN D 1 247 ? 84.05335 78.84642 1.95885 1.000 73.61426 247 ASN D O 1
ATOM 8565 N N . VAL D 1 248 ? 83.23465 76.77706 2.46291 1.000 70.82942 248 VAL D N 1
ATOM 8566 C CA . VAL D 1 248 ? 83.18956 76.99389 3.90893 1.000 76.77676 248 VAL D CA 1
ATOM 8567 C C . VAL D 1 248 ? 84.57261 76.79357 4.53844 1.000 83.12664 248 VAL D C 1
ATOM 8568 O O . VAL D 1 248 ? 85.11896 75.68822 4.49456 1.000 85.10036 248 VAL D O 1
ATOM 8572 N N . ILE D 1 249 ? 85.12960 77.86181 5.11205 1.000 85.76533 249 ILE D N 1
ATOM 8573 C CA . ILE D 1 249 ? 86.42982 77.82031 5.77669 1.000 91.34897 249 ILE D CA 1
ATOM 8574 C C . ILE D 1 249 ? 86.27683 78.00266 7.30480 1.000 99.54241 249 ILE D C 1
ATOM 8575 O O . ILE D 1 249 ? 87.14150 77.59529 8.08333 1.000 102.79218 249 ILE D O 1
ATOM 8580 N N . ASN D 1 250 ? 85.18352 78.64539 7.71665 1.000 102.42320 250 ASN D N 1
ATOM 8581 C CA . ASN D 1 250 ? 84.93263 78.99363 9.12018 1.000 101.85041 250 ASN D CA 1
ATOM 8582 C C . ASN D 1 250 ? 83.42461 79.19439 9.38336 1.000 99.94417 250 ASN D C 1
ATOM 8583 O O . ASN D 1 250 ? 82.85747 80.21104 8.98027 1.000 102.85836 250 ASN D O 1
ATOM 8588 N N . VAL D 1 251 ? 82.79587 78.23422 10.07010 1.000 90.81081 251 VAL D N 1
ATOM 8589 C CA . VAL D 1 251 ? 81.34554 78.24117 10.31453 1.000 79.58850 251 VAL D CA 1
ATOM 8590 C C . VAL D 1 251 ? 80.88129 79.18189 11.45201 1.000 72.35677 251 VAL D C 1
ATOM 8591 O O . VAL D 1 251 ? 79.70030 79.53793 11.54299 1.000 73.21932 251 VAL D O 1
ATOM 8595 N N . THR D 1 252 ? 81.80197 79.56003 12.32700 1.000 68.34779 252 THR D N 1
ATOM 8596 C CA . THR D 1 252 ? 81.50952 80.53114 13.37068 1.000 75.88979 252 THR D CA 1
ATOM 8597 C C . THR D 1 252 ? 81.08841 81.88017 12.76434 1.000 79.40508 252 THR D C 1
ATOM 8598 O O . THR D 1 252 ? 81.75408 82.43014 11.85262 1.000 88.12198 252 THR D O 1
ATOM 8602 N N . GLY D 1 253 ? 79.98481 82.41221 13.27058 1.000 61.08150 253 GLY D N 1
ATOM 8603 C CA . GLY D 1 253 ? 79.52155 83.71909 12.81283 1.000 54.40550 253 GLY D CA 1
ATOM 8604 C C . GLY D 1 253 ? 78.46189 83.70149 11.70508 1.000 49.01106 253 GLY D C 1
ATOM 8605 O O . GLY D 1 253 ? 77.92855 84.74989 11.34350 1.000 47.81385 253 GLY D O 1
ATOM 8606 N N . ALA D 1 254 ? 78.15712 82.51287 11.17938 1.000 42.77756 254 ALA D N 1
ATOM 8607 C CA . ALA D 1 254 ? 77.23793 82.36688 10.05974 1.000 48.16628 254 ALA D CA 1
ATOM 8608 C C . ALA D 1 254 ? 75.80362 82.76727 10.46988 1.000 49.22240 254 ALA D C 1
ATOM 8609 O O . ALA D 1 254 ? 75.13668 83.51213 9.75366 1.000 47.73429 254 ALA D O 1
ATOM 8611 N N . GLY D 1 255 ? 75.38968 82.27645 11.64395 1.000 41.58415 255 GLY D N 1
ATOM 8612 C CA . GLY D 1 255 ? 74.07464 82.51923 12.19873 1.000 50.06668 255 GLY D CA 1
ATOM 8613 C C . GLY D 1 255 ? 73.99263 83.99117 12.56716 1.000 48.95121 255 GLY D C 1
ATOM 8614 O O . GLY D 1 255 ? 72.93075 84.59746 12.38697 1.000 41.09938 255 GLY D O 1
ATOM 8615 N N . ASP D 1 256 ? 75.11533 84.57413 13.01476 1.000 43.67164 256 ASP D N 1
ATOM 8616 C CA . ASP D 1 256 ? 75.12680 85.97883 13.44610 1.000 50.10241 256 ASP D CA 1
ATOM 8617 C C . ASP D 1 256 ? 74.96984 86.94610 12.28117 1.000 42.55160 256 ASP D C 1
ATOM 8618 O O . ASP D 1 256 ? 74.38861 88.04549 12.42240 1.000 45.09418 256 ASP D O 1
ATOM 8623 N N . ALA D 1 257 ? 75.54744 86.53120 11.16045 1.000 45.47396 257 ALA D N 1
ATOM 8624 C CA . ALA D 1 257 ? 75.44229 87.25326 9.91116 1.000 46.63712 257 ALA D CA 1
ATOM 8625 C C . ALA D 1 257 ? 73.99845 87.14126 9.42464 1.000 48.22363 257 ALA D C 1
ATOM 8626 O O . ALA D 1 257 ? 73.39626 88.14922 9.06630 1.000 43.95368 257 ALA D O 1
ATOM 8628 N N . MET D 1 258 ? 73.46446 85.91670 9.41687 1.000 41.22439 258 MET D N 1
ATOM 8629 C CA . MET D 1 258 ? 72.09378 85.69641 8.97927 1.000 41.35520 258 MET D CA 1
ATOM 8630 C C . MET D 1 258 ? 71.08788 86.54494 9.81720 1.000 35.62448 258 MET D C 1
ATOM 8631 O O . MET D 1 258 ? 70.20584 87.21833 9.24154 1.000 40.34486 258 MET D O 1
ATOM 8636 N N . MET D 1 259 ? 71.22787 86.55619 11.14360 1.000 35.60976 259 MET D N 1
ATOM 8637 C CA . MET D 1 259 ? 70.36258 87.39865 11.97004 1.000 35.95287 259 MET D CA 1
ATOM 8638 C C . MET D 1 259 ? 70.51892 88.88733 11.62571 1.000 44.05150 259 MET D C 1
ATOM 8639 O O . MET D 1 259 ? 69.51058 89.64190 11.45819 1.000 41.00352 259 MET D O 1
ATOM 8644 N N . ALA D 1 260 ? 71.76256 89.34891 11.52750 1.000 44.20302 260 ALA D N 1
ATOM 8645 C CA . ALA D 1 260 ? 71.97842 90.74278 11.12658 1.000 37.65885 260 ALA D CA 1
ATOM 8646 C C . ALA D 1 260 ? 71.28132 91.09211 9.80477 1.000 37.83020 260 ALA D C 1
ATOM 8647 O O . ALA D 1 260 ? 70.66780 92.15624 9.68324 1.000 39.98579 260 ALA D O 1
ATOM 8649 N N . GLY D 1 261 ? 71.37364 90.18589 8.83039 1.000 37.41418 261 GLY D N 1
ATOM 8650 C CA . GLY D 1 261 ? 70.81548 90.45078 7.51638 1.000 38.24266 261 GLY D CA 1
ATOM 8651 C C . GLY D 1 261 ? 69.27900 90.50740 7.56826 1.000 46.87309 261 GLY D C 1
ATOM 8652 O O . GLY D 1 261 ? 68.64616 91.32893 6.91700 1.000 46.03954 261 GLY D O 1
ATOM 8653 N N . LEU D 1 262 ? 68.68550 89.61584 8.36029 1.000 38.58399 262 LEU D N 1
ATOM 8654 C CA . LEU D 1 262 ? 67.22211 89.66650 8.57662 1.000 36.98228 262 LEU D CA 1
ATOM 8655 C C . LEU D 1 262 ? 66.76026 91.00199 9.15419 1.000 38.43218 262 LEU D C 1
ATOM 8656 O O . LEU D 1 262 ? 65.77199 91.63942 8.68772 1.000 41.68420 262 LEU D O 1
ATOM 8661 N N . ALA D 1 263 ? 67.40898 91.40120 10.23266 1.000 37.82582 263 ALA D N 1
ATOM 8662 C CA . ALA D 1 263 ? 67.03387 92.66123 10.85236 1.000 38.43650 263 ALA D CA 1
ATOM 8663 C C . ALA D 1 263 ? 67.28222 93.90901 9.95451 1.000 44.73872 263 ALA D C 1
ATOM 8664 O O . ALA D 1 263 ? 66.46263 94.88629 9.93619 1.000 42.87116 263 ALA D O 1
ATOM 8666 N N . SER D 1 264 ? 68.43156 93.91975 9.26851 1.000 45.59021 264 SER D N 1
ATOM 8667 C CA . SER D 1 264 ? 68.76464 95.04398 8.39540 1.000 43.55503 264 SER D CA 1
ATOM 8668 C C . SER D 1 264 ? 67.72973 95.15434 7.27114 1.000 39.80899 264 SER D C 1
ATOM 8669 O O . SER D 1 264 ? 67.26604 96.24640 6.96597 1.000 42.18400 264 SER D O 1
ATOM 8672 N N . CYS D 1 265 ? 67.37137 94.01008 6.68103 1.000 46.89997 265 CYS D N 1
ATOM 8673 C CA . CYS D 1 265 ? 66.41871 93.94622 5.57139 1.000 47.45594 265 CYS D CA 1
ATOM 8674 C C . CYS D 1 265 ? 65.03641 94.37633 6.01145 1.000 39.36428 265 CYS D C 1
ATOM 8675 O O . CYS D 1 265 ? 64.36336 95.05006 5.25003 1.000 40.27442 265 CYS D O 1
ATOM 8678 N N . TRP D 1 266 ? 64.65519 94.01712 7.24347 1.000 42.68674 266 TRP D N 1
ATOM 8679 C CA . TRP D 1 266 ? 63.37768 94.46804 7.80676 1.000 42.82676 266 TRP D CA 1
ATOM 8680 C C . TRP D 1 266 ? 63.35854 95.98389 7.88155 1.000 40.10367 266 TRP D C 1
ATOM 8681 O O . TRP D 1 266 ? 62.44314 96.63632 7.37633 1.000 41.74199 266 TRP D O 1
ATOM 8692 N N . VAL D 1 267 ? 64.40219 96.52967 8.48933 1.000 40.40779 267 VAL D N 1
ATOM 8693 C CA . VAL D 1 267 ? 64.52505 97.97796 8.68767 1.000 42.24644 267 VAL D CA 1
ATOM 8694 C C . VAL D 1 267 ? 64.58960 98.70819 7.34520 1.000 41.59197 267 VAL D C 1
ATOM 8695 O O . VAL D 1 267 ? 64.10034 99.83891 7.19450 1.000 47.82860 267 VAL D O 1
ATOM 8699 N N . ASP D 1 268 ? 65.14101 98.03434 6.35366 1.000 49.95088 268 ASP D N 1
ATOM 8700 C CA . ASP D 1 268 ? 65.24955 98.62645 5.03229 1.000 49.48242 268 ASP D CA 1
ATOM 8701 C C . ASP D 1 268 ? 63.94941 98.55010 4.20051 1.000 48.59100 268 ASP D C 1
ATOM 8702 O O . ASP D 1 268 ? 63.93878 98.98607 3.03828 1.000 50.30138 268 ASP D O 1
ATOM 8707 N N . GLY D 1 269 ? 62.87844 97.97715 4.76269 1.000 44.30665 269 GLY D N 1
ATOM 8708 C CA . GLY D 1 269 ? 61.60250 97.85995 4.07088 1.000 41.16736 269 GLY D CA 1
ATOM 8709 C C . GLY D 1 269 ? 61.43780 96.64491 3.15931 1.000 44.79532 269 GLY D C 1
ATOM 8710 O O . GLY D 1 269 ? 60.45791 96.55161 2.41636 1.000 43.42844 269 GLY D O 1
ATOM 8711 N N . MET D 1 270 ? 62.36090 95.67721 3.23358 1.000 46.78397 270 MET D N 1
ATOM 8712 C CA . MET D 1 270 ? 62.29428 94.48651 2.36881 1.000 44.95895 270 MET D CA 1
ATOM 8713 C C . MET D 1 270 ? 61.25456 93.44852 2.75821 1.000 44.51779 270 MET D C 1
ATOM 8714 O O . MET D 1 270 ? 61.02402 93.20813 3.94625 1.000 43.05789 270 MET D O 1
ATOM 8719 N N . PRO D 1 271 ? 60.66156 92.78747 1.74898 1.000 39.68568 271 PRO D N 1
ATOM 8720 C CA . PRO D 1 271 ? 59.73454 91.67460 1.94138 1.000 45.30608 271 PRO D CA 1
ATOM 8721 C C . PRO D 1 271 ? 60.40235 90.47943 2.57659 1.000 43.61387 271 PRO D C 1
ATOM 8722 O O . PRO D 1 271 ? 61.61539 90.35582 2.51503 1.000 44.71553 271 PRO D O 1
ATOM 8726 N N . PHE D 1 272 ? 59.59596 89.61132 3.17203 1.000 41.90096 272 PHE D N 1
ATOM 8727 C CA . PHE D 1 272 ? 60.08174 88.49373 3.97300 1.000 43.21116 272 PHE D CA 1
ATOM 8728 C C . PHE D 1 272 ? 61.00259 87.59593 3.16353 1.000 48.90564 272 PHE D C 1
ATOM 8729 O O . PHE D 1 272 ? 62.15679 87.40708 3.53330 1.000 44.90347 272 PHE D O 1
ATOM 8737 N N . ALA D 1 273 ? 60.47902 87.02230 2.07428 1.000 47.81427 273 ALA D N 1
ATOM 8738 C CA . ALA D 1 273 ? 61.20402 85.97739 1.32944 1.000 48.88372 273 ALA D CA 1
ATOM 8739 C C . ALA D 1 273 ? 62.53501 86.51796 0.78680 1.000 49.52879 273 ALA D C 1
ATOM 8740 O O . ALA D 1 273 ? 63.61610 85.87563 0.92603 1.000 40.62314 273 ALA D O 1
ATOM 8742 N N . GLU D 1 274 ? 62.49585 87.73298 0.23888 1.000 50.96572 274 GLU D N 1
ATOM 8743 C CA . GLU D 1 274 ? 63.73710 88.37344 -0.22518 1.000 53.62139 274 GLU D CA 1
ATOM 8744 C C . GLU D 1 274 ? 64.69910 88.67928 0.94174 1.000 54.48713 274 GLU D C 1
ATOM 8745 O O . GLU D 1 274 ? 65.93589 88.62741 0.79730 1.000 58.16579 274 GLU D O 1
ATOM 8751 N N . SER D 1 275 ? 64.14459 89.01924 2.10215 1.000 49.58264 275 SER D N 1
ATOM 8752 C CA . SER D 1 275 ? 64.98214 89.25355 3.27732 1.000 43.35275 275 SER D CA 1
ATOM 8753 C C . SER D 1 275 ? 65.68713 87.96653 3.67907 1.000 43.12315 275 SER D C 1
ATOM 8754 O O . SER D 1 275 ? 66.80502 87.99557 4.18352 1.000 47.25983 275 SER D O 1
ATOM 8757 N N . VAL D 1 276 ? 65.01487 86.84124 3.49260 1.000 44.17688 276 VAL D N 1
ATOM 8758 C CA . VAL D 1 276 ? 65.62944 85.56654 3.88500 1.000 39.21085 276 VAL D CA 1
ATOM 8759 C C . VAL D 1 276 ? 66.80102 85.23508 2.91847 1.000 52.47117 276 VAL D C 1
ATOM 8760 O O . VAL D 1 276 ? 67.92934 84.91316 3.34525 1.000 46.70101 276 VAL D O 1
ATOM 8764 N N . ARG D 1 277 ? 66.57012 85.39561 1.61811 1.000 54.65664 277 ARG D N 1
ATOM 8765 C CA . ARG D 1 277 ? 67.64175 85.17589 0.64227 1.000 53.15532 277 ARG D CA 1
ATOM 8766 C C . ARG D 1 277 ? 68.85305 86.08371 0.89714 1.000 46.21150 277 ARG D C 1
ATOM 8767 O O . ARG D 1 277 ? 70.01220 85.62127 0.89080 1.000 52.22692 277 ARG D O 1
ATOM 8775 N N . PHE D 1 278 ? 68.59982 87.37026 1.11452 1.000 44.77738 278 PHE D N 1
ATOM 8776 C CA . PHE D 1 278 ? 69.65513 88.31323 1.42359 1.000 46.35938 278 PHE D CA 1
ATOM 8777 C C . PHE D 1 278 ? 70.41865 87.86828 2.66282 1.000 50.96055 278 PHE D C 1
ATOM 8778 O O . PHE D 1 278 ? 71.67039 87.94796 2.69639 1.000 51.62042 278 PHE D O 1
ATOM 8786 N N . ALA D 1 279 ? 69.66014 87.45032 3.68453 1.000 42.09666 279 ALA D N 1
ATOM 8787 C CA . ALA D 1 279 ? 70.26269 86.94509 4.93489 1.000 45.25062 279 ALA D CA 1
ATOM 8788 C C . ALA D 1 279 ? 71.18347 85.72639 4.70217 1.000 44.17887 279 ALA D C 1
ATOM 8789 O O . ALA D 1 279 ? 72.30643 85.61148 5.27846 1.000 41.30181 279 ALA D O 1
ATOM 8791 N N . GLN D 1 280 ? 70.70836 84.78634 3.88152 1.000 40.66481 280 GLN D N 1
ATOM 8792 C CA . GLN D 1 280 ? 71.52204 83.63253 3.49191 1.000 44.70631 280 GLN D CA 1
ATOM 8793 C C . GLN D 1 280 ? 72.84352 84.05244 2.83889 1.000 55.18759 280 GLN D C 1
ATOM 8794 O O . GLN D 1 280 ? 73.89102 83.43554 3.07810 1.000 56.72244 280 GLN D O 1
ATOM 8800 N N . GLY D 1 281 ? 72.77515 85.08634 1.99864 1.000 57.20972 281 GLY D N 1
ATOM 8801 C CA . GLY D 1 281 ? 73.95839 85.67633 1.38252 1.000 53.17366 281 GLY D CA 1
ATOM 8802 C C . GLY D 1 281 ? 74.93082 86.22037 2.40345 1.000 56.19264 281 GLY D C 1
ATOM 8803 O O . GLY D 1 281 ? 76.14582 85.92292 2.34495 1.000 59.91577 281 GLY D O 1
ATOM 8804 N N . CYS D 1 282 ? 74.42154 86.99615 3.35845 1.000 49.00791 282 CYS D N 1
ATOM 8805 C CA . CYS D 1 282 ? 75.25277 87.43194 4.49321 1.000 51.71972 282 CYS D CA 1
ATOM 8806 C C . CYS D 1 282 ? 75.97865 86.26828 5.17818 1.000 59.02166 282 CYS D C 1
ATOM 8807 O O . CYS D 1 282 ? 77.18411 86.33512 5.52274 1.000 59.22700 282 CYS D O 1
ATOM 8810 N N . SER D 1 283 ? 75.19236 85.22340 5.43320 1.000 55.62286 283 SER D N 1
ATOM 8811 C CA . SER D 1 283 ? 75.68786 84.04278 6.11957 1.000 57.04221 283 SER D CA 1
ATOM 8812 C C . SER D 1 283 ? 76.85146 83.43852 5.32476 1.000 58.77460 283 SER D C 1
ATOM 8813 O O . SER D 1 283 ? 77.90257 83.13039 5.88966 1.000 52.16005 283 SER D O 1
ATOM 8816 N N . SER D 1 284 ? 76.63094 83.31755 4.01474 1.000 60.94710 284 SER D N 1
ATOM 8817 C CA . SER D 1 284 ? 77.57583 82.81725 3.02270 1.000 62.17696 284 SER D CA 1
ATOM 8818 C C . SER D 1 284 ? 78.89634 83.62174 3.04126 1.000 65.90432 284 SER D C 1
ATOM 8819 O O . SER D 1 284 ? 79.98968 83.04086 3.06253 1.000 64.91065 284 SER D O 1
ATOM 8822 N N . MET D 1 285 ? 78.80179 84.94897 3.06705 1.000 63.26621 285 MET D N 1
ATOM 8823 C CA . MET D 1 285 ? 79.97568 85.79759 3.24311 1.000 55.87387 285 MET D CA 1
ATOM 8824 C C . MET D 1 285 ? 80.71928 85.46871 4.54722 1.000 64.69755 285 MET D C 1
ATOM 8825 O O . MET D 1 285 ? 81.96404 85.46340 4.57344 1.000 64.44668 285 MET D O 1
ATOM 8830 N N . ALA D 1 286 ? 79.97258 85.21611 5.63085 1.000 64.54266 286 ALA D N 1
ATOM 8831 C CA . ALA D 1 286 ? 80.60300 84.85759 6.92196 1.000 62.63360 286 ALA D CA 1
ATOM 8832 C C . ALA D 1 286 ? 81.32285 83.48786 6.86785 1.000 65.38197 286 ALA D C 1
ATOM 8833 O O . ALA D 1 286 ? 82.42175 83.28630 7.45944 1.000 64.69295 286 ALA D O 1
ATOM 8835 N N . LEU D 1 287 ? 80.70119 82.56579 6.14042 1.000 63.21803 287 LEU D N 1
ATOM 8836 C CA . LEU D 1 287 ? 81.14776 81.17987 6.03517 1.000 67.04580 287 LEU D CA 1
ATOM 8837 C C . LEU D 1 287 ? 82.48320 81.04361 5.31187 1.000 73.49637 287 LEU D C 1
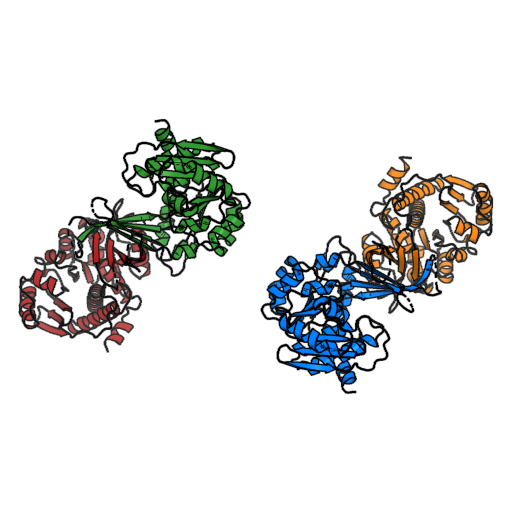ATOM 8838 O O . LEU D 1 287 ? 83.24837 80.12480 5.57312 1.000 79.62867 287 LEU D O 1
ATOM 8843 N N . SER D 1 288 ? 82.72018 81.92915 4.35650 1.000 75.56383 288 SER D N 1
ATOM 8844 C CA . SER D 1 288 ? 83.89376 81.84880 3.51151 1.000 77.82399 288 SER D CA 1
ATOM 8845 C C . SER D 1 288 ? 85.06025 82.70045 4.05789 1.000 78.16263 288 SER D C 1
ATOM 8846 O O . SER D 1 288 ? 86.14259 82.71439 3.47451 1.000 82.42667 288 SER D O 1
ATOM 8849 N N . CYS D 1 289 ? 84.83970 83.37083 5.19183 1.000 74.49386 289 CYS D N 1
ATOM 8850 C CA . CYS D 1 289 ? 85.83928 84.24659 5.82325 1.000 76.27604 289 CYS D CA 1
ATOM 8851 C C . CYS D 1 289 ? 86.59011 83.49099 6.92978 1.000 92.74723 289 CYS D C 1
ATOM 8852 O O . CYS D 1 289 ? 86.01728 82.59050 7.54215 1.000 91.49555 289 CYS D O 1
ATOM 8855 N N . GLU D 1 290 ? 87.87018 83.80732 7.14887 1.000 103.11581 290 GLU D N 1
ATOM 8856 C CA . GLU D 1 290 ? 88.59747 83.30890 8.32364 1.000 111.32948 290 GLU D CA 1
ATOM 8857 C C . GLU D 1 290 ? 88.08615 83.77622 9.69821 1.000 107.88516 290 GLU D C 1
ATOM 8858 O O . GLU D 1 290 ? 88.30014 83.07350 10.68573 1.000 104.03716 290 GLU D O 1
ATOM 8864 N N . TYR D 1 291 ? 87.42358 84.93487 9.77930 1.000 104.56330 291 TYR D N 1
ATOM 8865 C CA . TYR D 1 291 ? 86.94210 85.42106 11.08382 1.000 101.82085 291 TYR D CA 1
ATOM 8866 C C . TYR D 1 291 ? 85.45607 85.12815 11.43327 1.000 77.51929 291 TYR D C 1
ATOM 8867 O O . TYR D 1 291 ? 84.65436 84.68139 10.59854 1.000 68.89161 291 TYR D O 1
ATOM 8876 N N . THR D 1 292 ? 85.12118 85.42758 12.68839 1.000 70.36828 292 THR D N 1
ATOM 8877 C CA . THR D 1 292 ? 83.77664 85.28570 13.23461 1.000 72.83163 292 THR D CA 1
ATOM 8878 C C . THR D 1 292 ? 82.87266 86.32056 12.52650 1.000 71.78320 292 THR D C 1
ATOM 8879 O O . THR D 1 292 ? 81.71347 86.04758 12.18644 1.000 65.16956 292 THR D O 1
ATOM 8883 N N . ASN D 1 293 ? 83.43772 87.51322 12.31057 1.000 68.82057 293 ASN D N 1
ATOM 8884 C CA . ASN D 1 293 ? 82.85229 88.53612 11.43834 1.000 72.89359 293 ASN D CA 1
ATOM 8885 C C . ASN D 1 293 ? 83.73871 88.81634 10.21152 1.000 77.44301 293 ASN D C 1
ATOM 8886 O O . ASN D 1 293 ? 84.96058 89.03370 10.34273 1.000 76.45712 293 ASN D O 1
ATOM 8891 N N . ASN D 1 294 ? 83.11797 88.82322 9.03188 1.000 78.44711 294 ASN D N 1
ATOM 8892 C CA . ASN D 1 294 ? 83.77982 89.21236 7.78449 1.000 76.36817 294 ASN D CA 1
ATOM 8893 C C . ASN D 1 294 ? 83.81208 90.75223 7.63738 1.000 79.23701 294 ASN D C 1
ATOM 8894 O O . ASN D 1 294 ? 82.74351 91.39398 7.62924 1.000 75.47813 294 ASN D O 1
ATOM 8899 N N . PRO D 1 295 ? 85.04011 91.35076 7.55368 1.000 80.51746 295 PRO D N 1
ATOM 8900 C CA . PRO D 1 295 ? 85.26660 92.80786 7.43682 1.000 79.33042 295 PRO D CA 1
ATOM 8901 C C . PRO D 1 295 ? 84.76352 93.38085 6.09982 1.000 78.25069 295 PRO D C 1
ATOM 8902 O O . PRO D 1 295 ? 84.61653 94.59843 5.95669 1.000 74.25229 295 PRO D O 1
ATOM 8906 N N . ASP D 1 296 ? 84.53115 92.47753 5.14192 1.000 79.34139 296 ASP D N 1
ATOM 8907 C CA . ASP D 1 296 ? 84.06378 92.79876 3.79682 1.000 83.85811 296 ASP D CA 1
ATOM 8908 C C . ASP D 1 296 ? 82.55263 92.60635 3.65316 1.000 84.03886 296 ASP D C 1
ATOM 8909 O O . ASP D 1 296 ? 82.02871 92.72720 2.54804 1.000 81.25760 296 ASP D O 1
ATOM 8914 N N . LEU D 1 297 ? 81.86664 92.25170 4.74106 1.000 85.31299 297 LEU D N 1
ATOM 8915 C CA . LEU D 1 297 ? 80.40545 92.16780 4.70805 1.000 82.63561 297 LEU D CA 1
ATOM 8916 C C . LEU D 1 297 ? 79.87339 93.55722 4.39543 1.000 80.19905 297 LEU D C 1
ATOM 8917 O O . LEU D 1 297 ? 80.21203 94.52901 5.08728 1.000 78.41023 297 LEU D O 1
ATOM 8922 N N . SER D 1 298 ? 79.06646 93.63476 3.33652 1.000 76.77739 298 SER D N 1
ATOM 8923 C CA . SER D 1 298 ? 78.43957 94.88280 2.87948 1.000 73.37608 298 SER D CA 1
ATOM 8924 C C . SER D 1 298 ? 77.24002 94.53482 1.98338 1.000 67.20761 298 SER D C 1
ATOM 8925 O O . SER D 1 298 ? 77.18110 93.42843 1.40558 1.000 60.41292 298 SER D O 1
ATOM 8928 N N . ILE D 1 299 ? 76.31376 95.48639 1.84824 1.000 71.99542 299 ILE D N 1
ATOM 8929 C CA . ILE D 1 299 ? 75.14480 95.32598 0.97552 1.000 75.09390 299 ILE D CA 1
ATOM 8930 C C . ILE D 1 299 ? 75.59599 94.99411 -0.44990 1.000 83.72017 299 ILE D C 1
ATOM 8931 O O . ILE D 1 299 ? 75.14751 94.01028 -1.02905 1.000 85.70662 299 ILE D O 1
ATOM 8936 N N . ALA D 1 300 ? 76.51753 95.80126 -0.97870 1.000 84.71907 300 ALA D N 1
ATOM 8937 C CA . ALA D 1 300 ? 77.16443 95.56293 -2.27353 1.000 76.19830 300 ALA D CA 1
ATOM 8938 C C . ALA D 1 300 ? 77.58892 94.10715 -2.49224 1.000 70.41488 300 ALA D C 1
ATOM 8939 O O . ALA D 1 300 ? 77.15641 93.44827 -3.45589 1.000 69.48170 300 ALA D O 1
ATOM 8941 N N . ASN D 1 301 ? 78.40268 93.59947 -1.56824 1.000 65.88821 301 ASN D N 1
ATOM 8942 C CA . ASN D 1 301 ? 78.99731 92.26572 -1.70795 1.000 70.45898 301 ASN D CA 1
ATOM 8943 C C . ASN D 1 301 ? 78.02308 91.10237 -1.54332 1.000 68.48763 301 ASN D C 1
ATOM 8944 O O . ASN D 1 301 ? 78.15744 90.06301 -2.21664 1.000 68.59176 301 ASN D O 1
ATOM 8949 N N . VAL D 1 302 ? 77.06128 91.27215 -0.63569 1.000 69.52255 302 VAL D N 1
ATOM 8950 C CA . VAL D 1 302 ? 76.00259 90.27860 -0.44146 1.000 70.02785 302 VAL D CA 1
ATOM 8951 C C . VAL D 1 302 ? 75.08896 90.26218 -1.66280 1.000 76.17383 302 VAL D C 1
ATOM 8952 O O . VAL D 1 302 ? 74.74989 89.18850 -2.18000 1.000 71.04741 302 VAL D O 1
ATOM 8956 N N . ILE D 1 303 ? 74.69553 91.44798 -2.13142 1.000 85.05411 303 ILE D N 1
ATOM 8957 C CA . ILE D 1 303 ? 73.83139 91.53729 -3.30589 1.000 92.07359 303 ILE D CA 1
ATOM 8958 C C . ILE D 1 303 ? 74.53422 90.85076 -4.47466 1.000 93.08482 303 ILE D C 1
ATOM 8959 O O . ILE D 1 303 ? 73.96651 89.95915 -5.11232 1.000 92.11785 303 ILE D O 1
ATOM 8964 N N . SER D 1 304 ? 75.81445 91.15806 -4.64715 1.000 91.10803 304 SER D N 1
ATOM 8965 C CA . SER D 1 304 ? 76.59405 90.60504 -5.74416 1.000 87.85722 304 SER D CA 1
ATOM 8966 C C . SER D 1 304 ? 76.76208 89.08746 -5.60929 1.000 82.60030 304 SER D C 1
ATOM 8967 O O . SER D 1 304 ? 76.73166 88.34464 -6.59723 1.000 78.16850 304 SER D O 1
ATOM 8970 N N . LEU D 1 305 ? 76.91740 88.63864 -4.36893 1.000 83.52960 305 LEU D N 1
ATOM 8971 C CA . LEU D 1 305 ? 77.04065 87.22370 -4.05259 1.000 84.00535 305 LEU D CA 1
ATOM 8972 C C . LEU D 1 305 ? 75.72603 86.49052 -4.36373 1.000 87.84788 305 LEU D C 1
ATOM 8973 O O . LEU D 1 305 ? 75.73805 85.31678 -4.75865 1.000 89.80324 305 LEU D O 1
ATOM 8978 N N . VAL D 1 306 ? 74.59298 87.17700 -4.20742 1.000 88.47555 306 VAL D N 1
ATOM 8979 C CA . VAL D 1 306 ? 73.30307 86.53227 -4.44794 1.000 94.12652 306 VAL D CA 1
ATOM 8980 C C . VAL D 1 306 ? 73.02737 86.30342 -5.93857 1.000 98.99821 306 VAL D C 1
ATOM 8981 O O . VAL D 1 306 ? 72.81306 85.15963 -6.36591 1.000 100.40023 306 VAL D O 1
ATOM 8985 N N . GLU D 1 307 ? 73.07710 87.37199 -6.73157 1.000 100.95522 307 GLU D N 1
ATOM 8986 C CA . GLU D 1 307 ? 72.82636 87.26258 -8.17140 1.000 100.44196 307 GLU D CA 1
ATOM 8987 C C . GLU D 1 307 ? 73.92298 86.43017 -8.88047 1.000 96.48128 307 GLU D C 1
ATOM 8988 O O . GLU D 1 307 ? 75.03230 86.22850 -8.36068 1.000 91.03439 307 GLU D O 1
#

CATH classification: 3.40.1190.20

Nearest PDB structures (foldseek):
  7vtg-assembly1_A  TM=1.003E+00  e=2.730E-67  Escherichia coli
  7vtg-assembly2_C  TM=9.993E-01  e=9.827E-65  Escherichia coli
  7vtg-assembly1_B  TM=1.002E+00  e=1.669E-64  Escherichia coli
  7vtg-assembly2_D  TM=9.990E-01  e=1.399E-64  Escherichia coli
  7vtf-assembly2_D  TM=9.874E-01  e=1.021E-61  Escherichia coli

Foldseek 3Di:
DAAEEFEWEKAWEWEWEQPPPVVGDTDIDTDIDTLRLLLQLLLQQQPGAYEYAYEAEPPVVRVVSLVVSVVSRYDDPLYYYHYPDHGWYWYFYDVPTDDIDGGQPRLAVSALVSVVVCLVVQLRHQAYEYELSHDLRNVVSCLVRNPPHAYEYECPDLVRNQSCLQPLQSHAEYEEEQSNLCSNQVFHCPDPVCVVVSVVSSLVSRHQKYWYQHVQQATWIDGNVGDIDGDGAQDADFDDQQQLVSQLSSQLVSCVSVVHDDVVSNLLSSLSSRQCRNDPDNHRSNNYSVNSVVSRVD/DPAAEEFEWEKAWEWEWAADPHVDGDTDIDTDIDTLRLLLQLLLVQQVGAYEYAYEAEPPCVSVVSLVVSVVSGYDDVLYYYHYPDHGWYWYFYHVVTDDIDGGQPRLAVSALVSVVVCLVVQLRHQAYEYELSHDLRNVVSCLVRNPPHAYEYECPDLVSNQSCLQPLQSHAEYEEEQSNLCSNQVFHCPDPVCVVVSVVSSVVSRHQKYWYQHVQQATWIDGNVGDIDGDGAQDADFPDQQQLSSQLSSQLVSCVSVVHDNVVSNLLSSLSSRQCRNDNDNHDSNNYSVNSVVSRVVD/DAAEEFEWEKAWEWEWAAEPVVGDTDIDTDIDTLRLLLQLLLQQQPGAYEYAYEAEPPVVSVVSLVVSVVSRYDDPLYYYHYPDHGWYKYFYCHVVDTDDIDGGHPRLAVLALVSVVVCLVVQLRHQAYEYELSHDLRNVCSCLVRNPPHAYEYECPDLVSNQSCLQPLLSHAEYEEEQSNLCSNQVFHCPDPVCVVVSVVSSLVSRHQKYFYQHVQQATWIDGNVGDIDGDGAQDAPFDDQQQLSSQLSSQLVSCVSVVHDDVVSNLLSSLSSRQCRNDPDNHRSNNYSVNSVVSSVD/DPAAEEFEWEKAWEWEWEAPDPVGDTDIDTDIDTLRLLLQLLLQQQPGAYEYAYEAEPPCVSVVSLVVSVVSRYDDPLYYYHYPDHGWYWYFYQVVHTDDIDGGQPRLAVSALVSVVVCLVVQLRHQAYEYELSHDLRNVVSCLVRNPPHAYEYECPDLVSNQSCLQPLQSHAEYEEEQSNLCSNQVFHCPDPVCVVVSVVSSVVSHHQKYWYQHVQQATWIDGNVGDIDGDGAQDADFDDQQQLSSQLSSQLVSCVSVVHDDVVSNLLSSLSSRQCRRDPDNDDSNNYSVNSVVSRD

Sequence (1195 aa):
KDYVVIIGSANIDVAGYSHESDANPGKIKFTPGGVGRNIAQNLALLGNKAWLLSAVGSDFYGQSLLTQTNQSGVYVDKCLIVPGENTSSYLSLLGEMLVAINDMNISNAITAEYLAQHREFIQRAKVIVADCNISEEALAWILDNAANVPVFVDPVSAWKCVKVRDRLNQIHTLKPNRLEAETLSGIALSGRDDVAKVAAWFHQHGLNRLVLSMGGDGVYYSDIRGENGWSAPIKTNVINVTGAGDAMMAGLASCWVDGMPFAESVRFAQGCSSMALSCEYTNNPDLSIANVISLVENEKDYVVIIGSANIDVAGYSHESDANPGKIKFTPGGVGRNIAQNLALLGNKAWLLSAVGSDFYGQSLLTQTNQSGVYVDKCLIVPGENTSSYLSLLDEMLVAINDMNISNAITAEYLAQHREFIQRAKVIVADCNISEEALAWILDNAANVPVFVDPVSAWKCVKVRDRLNQIHTLKPNRLEAETLSGIALSGRDDVAKVAAWFHQHGLNRLVLSMGGDGVYYSDIRGENGWSAPIKTNVINVTGAGDAMMAGLASCWVDGMPFAESVRFAQGCSSMALSCEYTNNPDLSIANVISLVENAKDYVVIIGSANIDVAGYSHEDANPGKIKFTPGGVGRNIAQNLALLGNKAWLLSAVGSDFYGQSLLTQTNQSGVYVDKCLIVPGENTSSYLSLLDTGEMLVAINDMNISNAITAEYLAQHREFIQRAKVIVADCNISEEALAWILDNAANVPVFVDPVSAWKCVKVRDRLNQIHTLKPNRLEAETLSGIALSGRDDVAKVAAWFHQHGLNRLVLSMGGDGVYYSDIRGENGWSAPIKTNVINVTGAGDAMMAGLASCWVDGMPFAESVRFAQGCSSMALSCEYTNNPDLSIANVISLVENEKDYVVIIGSANIDVAGYSHESANPGKIKFTPGGVGRNIAQNLALLGNKAWLLSAVGSDFYGQSLLTQTNQSGVYVDKCLIVPGENTSSYLSLLTGEMLVAINDMNISNAITAEYLAQHREFIQRAKVIVADCNISEEALAWILDNAANVPVFVDPVSAWKCVKVRDRLNQIHTLKPNRLEAETLSGIALSGRDDVAKVAAWFHQHGLNRLVLSMGGDGVYYSDIRGENGWSAPIKTNVINVTGAGDAMMAGLASCWVDGMPFAESVRFAQGCSSMALSCEYTNNPDLSIANVISLVE